Protein AF-A0A6S7JM23-F1 (afdb_monomer_lite)

Organism: Paramuricea clavata (NCBI:txid317549)

Foldseek 3Di:
DDDDDDDDYDDDDDQPQPAALFPRDDDPADKDWADPVLLVLLVVLLVLQVLQPPNPPRVSSSVSSVSQCVPCPDDHGRHIHGPVSSCVSSPPVVSVVSNVVSVVVVVVVVVVPDDDDDDDDDDDDDDDDDDDDDDAQDQCAASQPSDNDDPFDKDWDDDQVSQVVLVVLLVQPVSSCVRCPPPPGSNVVRHIHGPVSVVVSCVVSVVSVVVVVDDQVLVVVLLVVVVVCLVVQDKDWLVVSVVSSVVSCVVVVHDDDPVCVVDVVVVVVVCCVRCVQQWDFDWDDDDDPPDTIIMTGGVVCVPDDPVPVVPPPDDDDDPDDDDDDDPPDPVVVVVVVLVVVLVVQLVVQDFQFFLDLFPVQLVSRFRPSQLVVLCCVVPHPVVVVDPDDDDDPVVQVSSVVSSQVRQLVSCVSCVNPGHGSQQSLVLLQCCLQFVDLVVSCVVVVVSRHDHPLQSLLVLQQLLVVQCVQADLQLRFTAQQQDAFPFDKAKEKAWQWFQDPDPVSPPIQTWMWMKIKTWDDGGPRDRSPTGGHPDSFHDDRPSNQDFADQPQDPDDQDDDFPDDFDPVLQDCDPPHDLLLLLLVLLVVLVLLLPLPPDDDDAPLVSVLVVDDQDPLLQTAMDMRTTFMHRHHCLDLSNVVSVVVSQCVNCVVSVHQAYHYEYALSNQVSVSSSCRRPVSNVQHYQYHHFLLNLLLVLQLLLLLLCPPVCLLVVCCVVVLDPPVCSVCRNNSNPVVSVLVSLSVVLSVVSSVCVVVLLVQCCVVPVPLSVVLNVCSVVVVSVVSSVSSSDVSVVVSVVVVCVVCVVDVVSVSVVVSSVSSSLSSQCLQCQLQLALVSVSSSLSVSLVSCVVRVVVSCVPCVSVSSSSSVNDDPVVVVCSNSSVQWGGHGSRGSHTHGVVVVVVVVSVSLNDSSHVVSFDPDSRRSSSCSSSVSVSVVSNVSSVVD

Secondary structure (DSSP, 8-state):
----------------TTS-TTT-S--SSPEEE--HHHHHHHHHHHHHHHT-TT-GGGHHHHHHHHHHHHS-TTS----EEEHHHHHHHT-HHHHHHHHHHHHHHHHHHHTTSS---------------SS-PPPPP-TTS-TTT----SSS-EEE--SHHHHHHHHHHHTT-HHHHHHTTT-S-TTTTT-EEEHHHHHHHHHHHHHHHHHTTSS-HHHHHHHHHHHHHHHTT--EEHHHHHHHHHHHHHHTTPPPPHHHHH-HHHHHHHHHHHHTTTEEEE---SS-TT--PPEEEEGGGSSSSSSSTTT---S---S--PPPP-TT-HHHHHHHHHHHHHHHHHHHSPPP-SS--SHHHHHHTS-HHHHHHHHHHHH-GGGTS--S----THHHHHHHHHHHHHHHHHHHHTTT-S--HHHHHHHHHHHHHH--HHHHHHHHHTTSS--HHHHHHHHHHHHHHHGGG--TTT-----TTPPTTS-EEEEEEEEEE----TTS-S-EEEEEEEEEEESSPP----TTPPPPS-SSPPPPHHHH--------SS------SSPPPGGGT---SS--HHHHHHHHHHHHHHHHTTSSS----HHHHHHHHS---TTTTPPEEEEEPPPBSS-TTSHHHHHHHHHHHHHHHHHTT-S-EEEEE-HHHHHHHHHHHHH-HHHHTTEEEEE-HHHHHHHHHHHHHHHTTTSSHHHHHHHTTSS-HHHHHHHHTT--HHHHHHHHHHHHHHHHHHHHHHHHHHHHHH-HHHHHHHHHHHHTT-HHHHHHHHTSHHHHHHHHHHHHHHTTSHHHHHHHHHHHHHHHHHHHHHHHHHT-HHHHHHHHHHHHHHHHHTT-HHHHHHHHHHHHHHHT--HHHHHHHHTTTTSB--SS-SS--B-HHHHHHHHHHHHTSTTSSTTS-SSHHHHHHHHHHHHHHHHHHHHHTT-

Sequence (943 aa):
MSANSSNKRKRDGSVELKLCVICNSRCDDILHEGTERGLAKLKEATNARRNAPNDTCYNEAMDRICIAFDSSLAGDPELVWHRKCYSDFTHKGKIKRLTETVQSDNTSKRRRESSEGMPSGVSTSEACSTRRSTQPVNWDLCMFCQEPDGKQRLISVSTFNVSKNILELSKLDNKMRVRLAGVNDLIAAEGKYHQNCRNDYSYSTSKTKKESENTDIAFIFLCNELQYAAEKEQVLQLSDVWQRYQDIAAETETSVPQSFFSRRTSFKEKLVERLGSLFEFVQPLERNKLEREPLLIPRKYSHDVLADYYYSTISNDDMLTMPTYQHDDDAFRSLIHVALQIRGDFIATPGHEGLDVAEAAAIDCVPDRLYMFLNVVLGGQTLIDCDSETEGKGSAKRQTLILSLAQDIVYAVSEGKRWTPKHIGLASTLHQLTRSKHLVELFHRAGHILSYKQVLKIDTALAEHTLQSMNRDNGAVVPPNLSSDVFTHYTADNIDINDSTLDGKNTFHATQVAAWQRGPAPDAQLSQLKPSSNVTLKIPEAMEKLIPANINEGKTCPVFAECVEIEWYTVEKDESDIAQQARAIDMSYLVTRQNKETRPSWSAFNQSLSKRSAESAAITTVGYMPIIQAPAHEIDTLNTVVRRCMYISSQLGQEYTVLTVDQALYYKLMDLKWTIPEYKDKLIPRLGGLHISMNFLKVIGQHTKDCGLAEAWAEAGILGSSTIEHVMAGKAYNKGMRSHKLSFQALWRLLLPELLTFLRTIDANLADEIEKLSEADDIDKLTTTLKTARLQDVMDKFVEERSSNANFYFWWSYLEMVSILLMFTRAQRDGIWDLHLFSFRCMLPYFMRYDHTNYARWGPIYLAEMHQLPAKVLEEFKKGNLVVKRSAADFNQVSPDQAQEWLNATGKKGGGVVGITKTASALSRWALSYNLRSHVAAETALT

Structure (mmCIF, N/CA/C/O backbone):
data_AF-A0A6S7JM23-F1
#
_entry.id   AF-A0A6S7JM23-F1
#
loop_
_atom_site.group_PDB
_atom_site.id
_atom_site.type_symbol
_atom_site.label_atom_id
_atom_site.label_alt_id
_atom_site.label_comp_id
_atom_site.label_asym_id
_atom_site.label_entity_id
_atom_site.label_seq_id
_atom_site.pdbx_PDB_ins_code
_atom_site.Cartn_x
_atom_site.Cartn_y
_atom_site.Cartn_z
_atom_site.occupancy
_atom_site.B_iso_or_equiv
_atom_site.auth_seq_id
_atom_site.auth_comp_id
_atom_site.auth_asym_id
_atom_site.auth_atom_id
_atom_site.pdbx_PDB_model_num
ATOM 1 N N . MET A 1 1 ? 12.592 -79.075 60.159 1.00 28.61 1 MET A N 1
ATOM 2 C CA . MET A 1 1 ? 13.593 -79.566 59.192 1.00 28.61 1 MET A CA 1
ATOM 3 C C . MET A 1 1 ? 13.386 -78.837 57.875 1.00 28.61 1 MET A C 1
ATOM 5 O O . MET A 1 1 ? 12.283 -78.863 57.356 1.00 28.61 1 MET A O 1
ATOM 9 N N . SER A 1 2 ? 14.432 -78.117 57.460 1.00 25.08 2 SER A N 1
ATOM 10 C CA . SER A 1 2 ? 14.791 -77.664 56.104 1.00 25.08 2 SER A CA 1
ATOM 11 C C . SER A 1 2 ? 13.709 -77.221 55.097 1.00 25.08 2 SER A C 1
ATOM 13 O O . SER A 1 2 ? 13.134 -78.040 54.393 1.00 25.08 2 SER A O 1
ATOM 15 N N . ALA A 1 3 ? 13.644 -75.892 54.943 1.00 26.14 3 ALA A N 1
ATOM 16 C CA . ALA A 1 3 ? 14.153 -75.136 53.784 1.00 26.14 3 ALA A CA 1
ATOM 17 C C . ALA A 1 3 ? 13.297 -74.924 52.512 1.00 26.14 3 ALA A C 1
ATOM 19 O O . ALA A 1 3 ? 12.915 -75.867 51.830 1.00 26.14 3 ALA A O 1
ATOM 20 N N . ASN A 1 4 ? 13.290 -73.628 52.138 1.00 28.55 4 ASN A N 1
ATOM 21 C CA . ASN A 1 4 ? 13.416 -73.039 50.790 1.00 28.55 4 ASN A CA 1
ATOM 22 C C . ASN A 1 4 ? 12.176 -73.039 49.870 1.00 28.55 4 ASN A C 1
ATOM 24 O O . ASN A 1 4 ? 11.398 -73.975 49.875 1.00 28.55 4 ASN A O 1
ATOM 28 N N . SER A 1 5 ? 11.925 -72.054 48.994 1.00 28.31 5 SER A N 1
ATOM 29 C CA . SER A 1 5 ? 12.574 -70.775 48.642 1.00 28.31 5 SER A CA 1
ATOM 30 C C . SER A 1 5 ? 11.785 -70.098 47.494 1.00 28.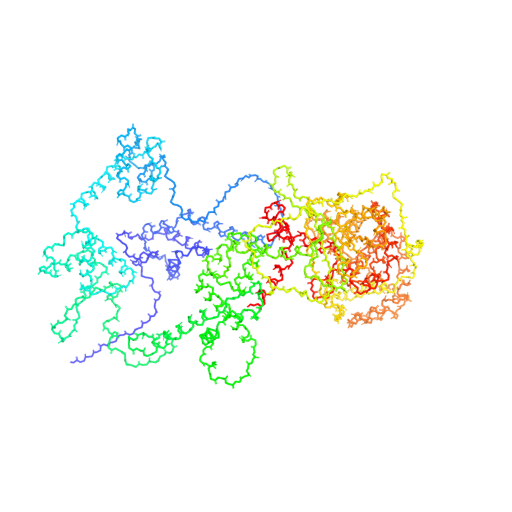31 5 SER A C 1
ATOM 32 O O . SER A 1 5 ? 11.282 -70.803 46.628 1.00 28.31 5 SER A O 1
ATOM 34 N N . SER A 1 6 ? 11.791 -68.756 47.452 1.00 26.55 6 SER A N 1
ATOM 35 C CA . SER A 1 6 ? 11.966 -67.851 46.282 1.00 26.55 6 SER A CA 1
ATOM 36 C C . SER A 1 6 ? 11.234 -68.073 44.936 1.00 26.55 6 SER A C 1
ATOM 38 O O . SER A 1 6 ? 11.446 -69.097 44.297 1.00 26.55 6 SER A O 1
ATOM 40 N N . ASN A 1 7 ? 10.658 -67.002 44.347 1.00 25.17 7 ASN A N 1
ATOM 41 C CA . ASN A 1 7 ? 11.259 -66.376 43.148 1.00 25.17 7 ASN A CA 1
ATOM 42 C C . ASN A 1 7 ? 10.703 -64.993 42.733 1.00 25.17 7 ASN A C 1
ATOM 44 O O . ASN A 1 7 ? 9.532 -64.673 42.886 1.00 25.17 7 ASN A O 1
ATOM 48 N N . LYS A 1 8 ? 11.628 -64.209 42.165 1.00 28.17 8 LYS A N 1
ATOM 49 C CA . LYS A 1 8 ? 11.527 -62.917 41.458 1.00 28.17 8 LYS A CA 1
ATOM 50 C C . LYS A 1 8 ? 11.014 -63.077 40.004 1.00 28.17 8 LYS A C 1
ATOM 52 O O . LYS A 1 8 ? 11.210 -64.146 39.437 1.00 28.17 8 LYS A O 1
ATOM 57 N N . ARG A 1 9 ? 10.646 -61.928 39.385 1.00 26.03 9 ARG A N 1
ATOM 58 C CA . ARG A 1 9 ? 11.018 -61.389 38.031 1.00 26.03 9 ARG A CA 1
ATOM 59 C C . ARG A 1 9 ? 9.927 -61.221 36.937 1.00 26.03 9 ARG A C 1
ATOM 61 O O . ARG A 1 9 ? 9.253 -62.174 36.592 1.00 26.03 9 ARG A O 1
ATOM 68 N N . LYS A 1 10 ? 10.048 -60.055 36.259 1.00 24.16 10 LYS A N 1
ATOM 69 C CA . LYS A 1 10 ? 10.029 -59.761 34.795 1.00 24.16 10 LYS A CA 1
ATOM 70 C C . LYS A 1 10 ? 8.767 -59.158 34.142 1.00 24.16 10 LYS A C 1
ATOM 72 O O . LYS A 1 10 ? 7.682 -59.708 34.208 1.00 24.16 10 LYS A O 1
ATOM 77 N N . ARG A 1 11 ? 9.008 -58.050 33.409 1.00 36.88 11 ARG A N 1
ATOM 78 C CA . ARG A 1 11 ? 8.268 -57.645 32.200 1.00 36.88 11 ARG A CA 1
ATOM 79 C C . ARG A 1 11 ? 8.259 -58.839 31.245 1.00 36.88 11 ARG A C 1
ATOM 81 O O . ARG A 1 11 ? 9.346 -59.272 30.859 1.00 36.88 11 ARG A O 1
ATOM 88 N N . ASP A 1 12 ? 7.080 -59.327 30.884 1.00 28.75 12 ASP A N 1
ATOM 89 C CA . ASP A 1 12 ? 6.923 -60.345 29.850 1.00 28.75 12 ASP A CA 1
ATOM 90 C C . ASP A 1 12 ? 5.755 -59.982 28.926 1.00 28.75 12 ASP A C 1
ATOM 92 O O . ASP A 1 12 ? 4.662 -59.639 29.379 1.00 28.75 12 ASP A O 1
ATOM 96 N N . GLY A 1 13 ? 6.036 -59.968 27.626 1.00 40.38 13 GLY A N 1
ATOM 97 C CA . GLY A 1 13 ? 5.111 -59.622 26.553 1.00 40.38 13 GLY A CA 1
ATOM 98 C C . GLY A 1 13 ? 4.394 -60.862 26.032 1.00 40.38 13 GLY A C 1
ATOM 99 O O . GLY A 1 13 ? 4.629 -61.266 24.897 1.00 40.38 13 GLY A O 1
ATOM 100 N N . SER A 1 14 ? 3.523 -61.460 26.850 1.00 34.50 14 SER A N 1
ATOM 101 C CA . SER A 1 14 ? 2.691 -62.604 26.457 1.00 34.50 14 SER A CA 1
ATOM 102 C C . SER A 1 14 ? 1.214 -62.209 26.365 1.00 34.50 14 SER A C 1
ATOM 104 O O . SER A 1 14 ? 0.593 -61.850 27.366 1.00 34.50 14 SER A O 1
ATOM 106 N N . VAL A 1 15 ? 0.623 -62.301 25.175 1.00 44.06 15 VAL A N 1
ATOM 107 C CA . VAL A 1 15 ? -0.828 -62.152 24.987 1.00 44.06 15 VAL A CA 1
ATOM 108 C C . VAL A 1 15 ? -1.526 -63.342 25.658 1.00 44.06 15 VAL A C 1
ATOM 110 O O . VAL A 1 15 ? -1.282 -64.486 25.281 1.00 44.06 15 VAL A O 1
ATOM 113 N N . GLU A 1 16 ? -2.390 -63.113 26.651 1.00 46.56 16 GLU A N 1
ATOM 114 C CA . GLU A 1 16 ? -3.249 -64.177 27.188 1.00 46.56 16 GLU A CA 1
ATOM 115 C C . GLU A 1 16 ? -4.303 -64.567 26.137 1.00 46.56 16 GLU A C 1
ATOM 117 O O . GLU A 1 16 ? -5.342 -63.923 25.998 1.00 46.56 16 GLU A O 1
ATOM 122 N N . LEU A 1 17 ? -4.058 -65.660 25.409 1.00 52.12 17 LEU A N 1
ATOM 123 C CA . LEU A 1 17 ? -4.894 -66.178 24.310 1.00 52.12 17 LEU A CA 1
ATOM 124 C C . LEU A 1 17 ? -6.321 -66.627 24.728 1.00 52.12 17 LEU A C 1
ATOM 126 O O . LEU A 1 17 ? -7.066 -67.161 23.915 1.00 52.12 17 LEU A O 1
ATOM 130 N N . LYS A 1 18 ? -6.736 -66.416 25.988 1.00 58.28 18 LYS A N 1
ATOM 131 C CA . LYS A 1 18 ? -8.058 -66.807 26.531 1.00 58.28 18 LYS A CA 1
ATOM 132 C C . LYS A 1 18 ? -9.017 -65.633 26.785 1.00 58.28 18 LYS A C 1
ATOM 134 O O . LYS A 1 18 ? -10.081 -65.840 27.372 1.00 58.28 18 LYS A O 1
ATOM 139 N N . LEU A 1 19 ? -8.654 -64.411 26.390 1.00 74.62 19 LEU A N 1
ATOM 140 C CA . LEU A 1 19 ? -9.481 -63.202 26.506 1.00 74.62 19 LEU A CA 1
ATOM 141 C C . LEU A 1 19 ? -9.789 -62.627 25.123 1.00 74.62 19 LEU A C 1
ATOM 143 O O . LEU A 1 19 ? -9.024 -62.820 24.182 1.00 74.62 19 LEU A O 1
ATOM 147 N N . CYS A 1 20 ? -10.900 -61.893 24.992 1.00 83.44 20 CYS A N 1
ATOM 148 C CA . CYS A 1 20 ? -11.226 -61.223 23.734 1.00 83.44 20 CYS A CA 1
ATOM 149 C C . CYS A 1 20 ? -10.085 -60.281 23.326 1.00 83.44 20 CYS A C 1
ATOM 151 O O . CYS A 1 20 ? -9.864 -59.271 23.995 1.00 83.44 20 CYS A O 1
ATOM 153 N N . VAL A 1 21 ? -9.419 -60.548 22.199 1.00 82.38 21 VAL A N 1
ATOM 154 C CA . VAL A 1 21 ? -8.231 -59.784 21.764 1.00 82.38 21 VAL A CA 1
ATOM 155 C C . VAL A 1 21 ? -8.511 -58.282 21.562 1.00 82.38 21 VAL A C 1
ATOM 157 O O . VAL A 1 21 ? -7.620 -57.441 21.686 1.00 82.38 21 VAL A O 1
ATOM 160 N N . ILE A 1 22 ? -9.775 -57.918 21.314 1.00 86.12 22 ILE A N 1
ATOM 161 C CA . ILE A 1 22 ? -10.203 -56.537 21.060 1.00 86.12 22 ILE A CA 1
ATOM 162 C C . ILE A 1 22 ? -10.456 -55.780 22.374 1.00 86.12 22 ILE A C 1
ATOM 164 O O . ILE A 1 22 ? -9.846 -54.738 22.601 1.00 86.12 22 ILE A O 1
ATOM 168 N N . CYS A 1 23 ? -11.329 -56.283 23.256 1.00 85.75 23 CYS A N 1
ATOM 169 C CA . CYS A 1 23 ? -11.722 -55.575 24.488 1.00 85.75 23 CYS A CA 1
ATOM 170 C C . CYS A 1 23 ? -10.968 -56.017 25.751 1.00 85.75 23 CYS A C 1
ATOM 172 O O . CYS A 1 23 ? -11.172 -55.424 26.803 1.00 85.75 23 CYS A O 1
ATOM 174 N N . ASN A 1 24 ? -10.120 -57.044 25.650 1.00 81.38 24 ASN A N 1
ATOM 175 C CA . ASN A 1 24 ? -9.303 -57.595 26.732 1.00 81.38 24 ASN A CA 1
ATOM 176 C C . ASN A 1 24 ? -10.093 -57.975 28.002 1.00 81.38 24 ASN A C 1
ATOM 178 O O . ASN A 1 24 ? -9.609 -57.814 29.117 1.00 81.38 24 ASN A O 1
ATOM 182 N N . SER A 1 25 ? -11.329 -58.460 27.839 1.00 76.25 25 SER A N 1
ATOM 183 C CA . SER A 1 25 ? -12.213 -58.852 28.944 1.00 76.25 25 SER A CA 1
ATOM 184 C C . SER A 1 25 ? -12.931 -60.175 28.666 1.00 76.25 25 SER A C 1
ATOM 186 O O . SER A 1 25 ? -13.127 -60.553 27.506 1.00 76.25 25 SER A O 1
ATOM 188 N N . ARG A 1 26 ? -13.339 -60.872 29.739 1.00 60.12 26 ARG A N 1
ATOM 189 C CA . ARG A 1 26 ? -14.367 -61.925 29.698 1.00 60.12 26 ARG A CA 1
ATOM 190 C C . ARG A 1 26 ? -15.714 -61.246 29.907 1.00 60.12 26 ARG A C 1
ATOM 192 O O . ARG A 1 26 ? -16.058 -60.922 31.037 1.00 60.12 26 ARG A O 1
ATOM 199 N N . CYS A 1 27 ? -16.422 -60.938 28.828 1.00 58.84 27 CYS A N 1
ATOM 200 C CA . CYS A 1 27 ? -17.834 -60.581 28.946 1.00 58.84 27 CYS A CA 1
ATOM 201 C C . CYS A 1 27 ? -18.655 -61.878 29.068 1.00 58.84 27 CYS A C 1
ATOM 203 O O . CYS A 1 27 ? -18.154 -62.943 28.713 1.00 58.84 27 CYS A O 1
ATOM 205 N N . ASP A 1 28 ? -19.904 -61.795 29.530 1.00 57.03 28 ASP A N 1
ATOM 206 C CA . ASP A 1 28 ? -20.831 -62.942 29.586 1.00 57.03 28 ASP A CA 1
ATOM 207 C C . ASP A 1 28 ? -21.201 -63.491 28.183 1.00 57.03 28 ASP A C 1
ATOM 209 O O . ASP A 1 28 ? -21.832 -64.540 28.061 1.00 57.03 28 ASP A O 1
ATOM 213 N N . ASP A 1 29 ? -20.794 -62.796 27.113 1.00 63.22 29 ASP A N 1
ATOM 214 C CA . ASP A 1 29 ? -20.950 -63.218 25.720 1.00 63.22 29 ASP A CA 1
ATOM 215 C C . ASP A 1 29 ? -19.924 -64.296 25.310 1.00 63.22 29 ASP A C 1
ATOM 217 O O . ASP A 1 29 ? -18.744 -64.245 25.655 1.00 63.22 29 ASP A O 1
ATOM 221 N N . ILE A 1 30 ? -20.356 -65.247 24.475 1.00 74.19 30 ILE A N 1
ATOM 222 C CA . ILE A 1 30 ? -19.520 -66.358 23.988 1.00 74.19 30 ILE A CA 1
ATOM 223 C C . ILE A 1 30 ? -18.308 -65.828 23.195 1.00 74.19 30 ILE A C 1
ATOM 225 O O . ILE A 1 30 ? -18.449 -65.078 22.221 1.00 74.19 30 ILE A O 1
ATOM 229 N N . LEU A 1 31 ? -17.107 -66.261 23.594 1.00 78.94 31 LEU A N 1
ATOM 230 C CA . LEU A 1 31 ? -15.869 -66.066 22.840 1.00 78.94 31 LEU A CA 1
ATOM 231 C C . LEU A 1 31 ? -15.830 -67.029 21.651 1.00 78.94 31 LEU A C 1
ATOM 233 O O . LEU A 1 31 ? -16.022 -68.233 21.804 1.00 78.94 31 LEU A O 1
ATOM 237 N N . HIS A 1 32 ? -15.570 -66.493 20.465 1.00 79.25 32 HIS A N 1
ATOM 238 C CA . HIS A 1 32 ? -15.411 -67.276 19.248 1.00 79.25 32 HIS A CA 1
ATOM 239 C C . HIS A 1 32 ? -13.935 -67.364 18.875 1.00 79.25 32 HIS A C 1
ATOM 241 O O . HIS A 1 32 ? -13.263 -66.333 18.804 1.00 79.25 32 HIS A O 1
ATOM 247 N N . GLU A 1 33 ? -13.462 -68.579 18.603 1.00 80.75 33 GLU A N 1
ATOM 248 C CA . GLU A 1 33 ? -12.144 -68.820 18.017 1.00 80.75 33 GLU A CA 1
ATOM 249 C C . GLU A 1 33 ? -12.074 -68.288 16.585 1.00 80.75 33 GLU A C 1
ATOM 251 O O . GLU A 1 33 ? -13.025 -68.369 15.793 1.00 80.75 33 GLU A O 1
ATOM 256 N N . GLY A 1 34 ? -10.929 -67.700 16.260 1.00 78.62 34 GLY A N 1
ATOM 257 C CA . GLY A 1 34 ? -10.696 -67.087 14.975 1.00 78.62 34 GLY A CA 1
ATOM 258 C C . GLY A 1 34 ? -10.544 -68.098 13.854 1.00 78.62 34 GLY A C 1
ATOM 259 O O . GLY A 1 34 ? -9.509 -68.725 13.704 1.00 78.62 34 GLY A O 1
ATOM 260 N N . THR A 1 35 ? -11.553 -68.187 12.987 1.00 82.56 35 THR A N 1
ATOM 261 C CA . THR A 1 35 ? -11.390 -68.847 11.679 1.00 82.56 35 THR A CA 1
ATOM 262 C C . THR A 1 35 ? -10.296 -68.151 10.857 1.00 82.56 35 THR A C 1
ATOM 264 O O . THR A 1 35 ? -10.158 -66.932 10.957 1.00 82.56 35 THR A O 1
ATOM 267 N N . GLU A 1 36 ? -9.614 -68.868 9.963 1.00 76.38 36 GLU A N 1
ATOM 268 C CA . GLU A 1 36 ? -8.588 -68.330 9.043 1.00 76.38 36 GLU A CA 1
ATOM 269 C C . GLU A 1 36 ? -9.072 -67.063 8.299 1.00 76.38 36 GLU A C 1
ATOM 271 O O . GLU A 1 36 ? -8.444 -66.002 8.310 1.00 76.38 36 GLU A O 1
ATOM 276 N N . ARG A 1 37 ? -10.302 -67.103 7.762 1.00 80.38 37 ARG A N 1
ATOM 277 C CA . ARG A 1 37 ? -10.950 -65.940 7.123 1.00 80.38 37 ARG A CA 1
ATOM 278 C C . ARG A 1 37 ? -11.231 -64.795 8.105 1.00 80.38 37 ARG A C 1
ATOM 280 O O . ARG A 1 37 ? -11.253 -63.625 7.716 1.00 80.38 37 ARG A O 1
ATOM 287 N N . GLY A 1 38 ? -11.515 -65.138 9.356 1.00 84.50 38 GLY A N 1
ATOM 288 C CA . GLY A 1 38 ? -11.741 -64.205 10.451 1.00 84.50 38 GLY A CA 1
ATOM 289 C C . GLY A 1 38 ? -10.470 -63.444 10.818 1.00 84.50 38 GLY A C 1
ATOM 290 O O . GLY A 1 38 ? -10.505 -62.214 10.880 1.00 84.50 38 GLY A O 1
ATOM 291 N N . LEU A 1 39 ? -9.363 -64.175 10.970 1.00 85.19 39 LEU A N 1
ATOM 292 C CA . LEU A 1 39 ? -8.027 -63.661 11.271 1.00 85.19 39 LEU A CA 1
ATOM 293 C C . LEU A 1 39 ? -7.497 -62.766 10.146 1.00 85.19 39 LEU A C 1
ATOM 295 O O . LEU A 1 39 ? -7.045 -61.655 10.422 1.00 85.19 39 LEU A O 1
ATOM 299 N N . ALA A 1 40 ? -7.663 -63.169 8.881 1.00 83.12 40 ALA A N 1
ATOM 300 C CA . ALA A 1 40 ? -7.274 -62.354 7.728 1.00 83.12 40 ALA A CA 1
ATOM 301 C C . ALA A 1 40 ? -7.977 -60.981 7.715 1.00 83.12 40 ALA A C 1
ATOM 303 O O . ALA A 1 40 ? -7.335 -59.941 7.569 1.00 83.12 40 ALA A O 1
ATOM 304 N N . LYS A 1 41 ? -9.296 -60.961 7.950 1.00 89.06 41 LYS A N 1
ATOM 305 C CA . LYS A 1 41 ? -10.077 -59.716 8.063 1.00 89.06 41 LYS A CA 1
ATOM 306 C C . LYS A 1 41 ? -9.701 -58.880 9.282 1.00 89.06 41 LYS A C 1
ATOM 308 O O . LYS A 1 41 ? -9.762 -57.655 9.216 1.00 89.06 41 LYS A O 1
ATOM 313 N N . LEU A 1 42 ? -9.361 -59.524 10.398 1.00 88.88 42 LEU A N 1
ATOM 314 C CA . LEU A 1 42 ? -8.918 -58.827 11.601 1.00 88.88 42 LEU A CA 1
ATOM 315 C C . LEU A 1 42 ? -7.592 -58.108 11.332 1.00 88.88 42 LEU A C 1
ATOM 317 O O . LEU A 1 42 ? -7.475 -56.926 11.638 1.00 88.88 42 LEU A O 1
ATOM 321 N N . LYS A 1 43 ? -6.646 -58.783 10.668 1.00 85.94 43 LYS A N 1
ATOM 322 C CA . LYS A 1 43 ? -5.356 -58.217 10.249 1.00 85.94 43 LYS A CA 1
ATOM 323 C C . LYS A 1 43 ? -5.527 -57.060 9.257 1.00 85.94 43 LYS A C 1
ATOM 325 O O . LYS A 1 43 ? -4.911 -56.010 9.430 1.00 85.94 43 LYS A O 1
ATOM 330 N N . GLU A 1 44 ? -6.408 -57.211 8.266 1.00 86.38 44 GLU A N 1
ATOM 331 C CA . GLU A 1 44 ? -6.745 -56.147 7.306 1.00 86.38 44 GLU A CA 1
ATOM 332 C C . GLU A 1 44 ? -7.334 -54.911 8.010 1.00 86.38 44 GLU A C 1
ATOM 334 O O . GLU A 1 44 ? -6.896 -53.784 7.771 1.00 86.38 44 GLU A O 1
ATOM 339 N N . ALA A 1 45 ? -8.280 -55.118 8.932 1.00 88.31 45 ALA A N 1
ATOM 340 C CA . ALA A 1 45 ? -8.893 -54.045 9.707 1.00 88.31 45 ALA A CA 1
ATOM 341 C C . ALA A 1 45 ? -7.888 -53.331 10.624 1.00 88.31 45 ALA A C 1
ATOM 343 O O . ALA A 1 45 ? -7.903 -52.102 10.689 1.00 88.31 45 ALA A O 1
ATOM 344 N N . THR A 1 46 ? -6.998 -54.072 11.291 1.00 88.12 46 THR A N 1
ATOM 345 C CA . THR A 1 46 ? -5.942 -53.504 12.144 1.00 88.12 46 THR A CA 1
ATOM 346 C C . THR A 1 46 ? -4.991 -52.625 11.333 1.00 88.12 46 THR A C 1
ATOM 348 O O . THR A 1 46 ? -4.722 -51.494 11.731 1.00 88.12 46 THR A O 1
ATOM 351 N N . ASN A 1 47 ? -4.553 -53.080 10.155 1.00 84.62 47 ASN A N 1
ATOM 352 C CA . ASN A 1 47 ? -3.688 -52.289 9.276 1.00 84.62 47 ASN A CA 1
ATOM 353 C C . ASN A 1 47 ? -4.380 -51.014 8.769 1.00 84.62 47 ASN A C 1
ATOM 355 O O . ASN A 1 47 ? -3.770 -49.945 8.741 1.00 84.62 47 ASN A O 1
ATOM 359 N N . ALA A 1 48 ? -5.658 -51.101 8.389 1.00 83.94 48 ALA A N 1
ATOM 360 C CA . ALA A 1 48 ? -6.415 -49.942 7.920 1.00 83.94 48 ALA A CA 1
ATOM 361 C C . ALA A 1 48 ? -6.628 -48.892 9.026 1.00 83.94 48 ALA A C 1
ATOM 363 O O . ALA A 1 48 ? -6.505 -47.696 8.765 1.00 83.94 48 ALA A O 1
ATOM 364 N N . ARG A 1 49 ? -6.910 -49.332 10.259 1.00 86.25 49 ARG A N 1
ATOM 365 C CA . ARG A 1 49 ? -7.110 -48.447 11.417 1.00 86.25 49 ARG A CA 1
ATOM 366 C C . ARG A 1 49 ? -5.805 -47.824 11.914 1.00 86.25 49 ARG A C 1
ATOM 368 O O . ARG A 1 49 ? -5.795 -46.637 12.211 1.00 86.25 49 ARG A O 1
ATOM 375 N N . ARG A 1 50 ? -4.686 -48.558 11.901 1.00 81.00 50 ARG A N 1
ATOM 376 C CA . ARG A 1 50 ? -3.367 -48.035 12.313 1.00 81.00 50 ARG A CA 1
ATOM 377 C C . ARG A 1 50 ? -2.858 -46.916 11.398 1.00 81.00 50 ARG A C 1
ATOM 379 O O . ARG A 1 50 ? -2.161 -46.015 11.850 1.00 81.00 50 ARG A O 1
ATOM 386 N N . ASN A 1 51 ? -3.245 -46.951 10.123 1.00 74.94 51 ASN A N 1
ATOM 387 C CA . ASN A 1 51 ? -2.931 -45.907 9.148 1.00 74.94 51 ASN A CA 1
ATOM 388 C C . ASN A 1 51 ? -3.859 -44.676 9.237 1.00 74.94 51 ASN A C 1
ATOM 390 O O . ASN A 1 51 ? -3.651 -43.714 8.496 1.00 74.94 51 ASN A O 1
ATOM 394 N N . ALA A 1 52 ? -4.871 -44.681 10.116 1.00 78.19 52 ALA A N 1
ATOM 395 C CA . ALA A 1 52 ? -5.806 -43.577 10.309 1.00 78.19 52 ALA A CA 1
ATOM 396 C C . ALA A 1 52 ? -5.505 -42.812 11.619 1.00 78.19 52 ALA A C 1
ATOM 398 O O . ALA A 1 52 ? -5.857 -43.288 12.696 1.00 78.19 52 ALA A O 1
ATOM 399 N N . PRO A 1 53 ? -4.921 -41.595 11.566 1.00 60.16 53 PRO A N 1
ATOM 400 C CA . PRO A 1 53 ? -4.495 -40.858 12.766 1.00 60.16 53 PRO A CA 1
ATOM 401 C C . PRO A 1 53 ? -5.652 -40.388 13.667 1.00 60.16 53 PRO A C 1
ATOM 403 O O . PRO A 1 53 ? -5.421 -39.995 14.806 1.00 60.16 53 PRO A O 1
ATOM 406 N N . ASN A 1 54 ? -6.895 -40.449 13.179 1.00 61.38 54 ASN A N 1
ATOM 407 C CA . ASN A 1 54 ? -8.088 -39.975 13.885 1.00 61.38 54 ASN A CA 1
ATOM 408 C C . ASN A 1 54 ? -8.866 -41.098 14.609 1.00 61.38 54 ASN A C 1
ATOM 410 O O . ASN A 1 54 ? -9.903 -40.812 15.207 1.00 61.38 54 ASN A O 1
ATOM 414 N N . ASP A 1 55 ? -8.412 -42.359 14.558 1.00 73.12 55 ASP A N 1
ATOM 415 C CA . ASP A 1 55 ? -9.082 -43.503 15.204 1.00 73.12 55 ASP A CA 1
ATOM 416 C C . ASP A 1 55 ? -8.371 -43.942 16.495 1.00 73.12 55 ASP A C 1
ATOM 418 O O . ASP A 1 55 ? -7.710 -44.975 16.549 1.00 73.12 55 ASP A O 1
ATOM 422 N N . THR A 1 56 ? -8.505 -43.151 17.564 1.00 71.88 56 THR A N 1
ATOM 423 C CA . THR A 1 56 ? -7.839 -43.418 18.854 1.00 71.88 56 THR A CA 1
ATOM 424 C C . THR A 1 56 ? -8.540 -44.471 19.716 1.00 71.88 56 THR A C 1
ATOM 426 O O . THR A 1 56 ? -7.963 -44.958 20.687 1.00 71.88 56 THR A O 1
ATOM 429 N N . CYS A 1 57 ? -9.777 -44.856 19.379 1.00 73.56 57 CYS A N 1
ATOM 430 C CA . CYS A 1 57 ? -10.618 -45.691 20.242 1.00 73.56 57 CYS A CA 1
ATOM 431 C C . CYS A 1 57 ? -10.228 -47.179 20.277 1.00 73.56 57 CYS A C 1
ATOM 433 O O . CYS A 1 57 ? -10.717 -47.916 21.131 1.00 73.56 57 CYS A O 1
ATOM 435 N N . TYR A 1 58 ? -9.329 -47.613 19.388 1.00 82.12 58 TYR A N 1
ATOM 436 C CA . TYR A 1 58 ? -8.884 -49.004 19.287 1.00 82.12 58 TYR A CA 1
ATOM 437 C C . TYR A 1 58 ? -7.361 -49.190 19.402 1.00 82.12 58 TYR A C 1
ATOM 439 O O . TYR A 1 58 ? -6.883 -50.289 19.134 1.00 82.12 58 TYR A O 1
ATOM 447 N N . ASN A 1 59 ? -6.595 -48.172 19.812 1.00 79.69 59 ASN A N 1
ATOM 448 C CA . ASN A 1 59 ? -5.121 -48.221 19.850 1.00 79.69 59 ASN A CA 1
ATOM 449 C C . ASN A 1 59 ? -4.570 -49.440 20.603 1.00 79.69 59 ASN A C 1
ATOM 451 O O . ASN A 1 59 ? -3.816 -50.226 20.037 1.00 79.69 59 ASN A O 1
ATOM 455 N N . GLU A 1 60 ? -5.036 -49.678 21.828 1.00 77.25 60 GLU A N 1
ATOM 456 C CA . GLU A 1 60 ? -4.580 -50.832 22.610 1.00 77.25 60 GLU A CA 1
ATOM 457 C C . GLU A 1 60 ? -4.981 -52.177 21.985 1.00 77.25 60 GLU A C 1
ATOM 459 O O . GLU A 1 60 ? -4.254 -53.162 22.089 1.00 77.25 60 GLU A O 1
ATOM 464 N N . ALA A 1 61 ? -6.145 -52.235 21.326 1.00 82.81 61 ALA A N 1
ATOM 465 C CA . ALA A 1 61 ? -6.586 -53.429 20.611 1.00 82.81 61 ALA A CA 1
ATOM 466 C C . ALA A 1 61 ? -5.698 -53.692 19.386 1.00 82.81 61 ALA A C 1
ATOM 468 O O . ALA A 1 61 ? -5.340 -54.837 19.126 1.00 82.81 61 ALA A O 1
ATOM 469 N N . MET A 1 62 ? -5.311 -52.640 18.657 1.00 86.19 62 MET A N 1
ATOM 470 C CA . MET A 1 62 ? -4.404 -52.732 17.514 1.00 86.19 62 MET A CA 1
ATOM 471 C C . MET A 1 62 ? -3.026 -53.243 17.936 1.00 86.19 62 MET A C 1
ATOM 473 O O . MET A 1 62 ? -2.504 -54.149 17.286 1.00 86.19 62 MET A O 1
ATOM 477 N N . ASP A 1 63 ? -2.480 -52.735 19.041 1.00 81.31 63 ASP A N 1
ATOM 478 C CA . ASP A 1 63 ? -1.184 -53.174 19.564 1.00 81.31 63 ASP A CA 1
ATOM 479 C C . ASP A 1 63 ? -1.224 -54.642 20.012 1.00 81.31 63 ASP A C 1
ATOM 481 O O . ASP A 1 63 ? -0.364 -55.425 19.608 1.00 81.31 63 ASP A O 1
ATOM 485 N N . ARG A 1 64 ? -2.269 -55.061 20.746 1.00 83.25 64 ARG A N 1
ATOM 486 C CA . ARG A 1 64 ? -2.466 -56.472 21.139 1.00 83.25 64 ARG A CA 1
ATOM 487 C C . ARG A 1 64 ? -2.559 -57.408 19.932 1.00 83.25 64 ARG A C 1
ATOM 489 O O . ARG A 1 64 ? -1.935 -58.467 19.929 1.00 83.25 64 ARG A O 1
ATOM 496 N N . ILE A 1 65 ? -3.317 -57.019 18.905 1.00 84.06 65 ILE A N 1
ATOM 497 C CA . ILE A 1 65 ? -3.487 -57.817 17.684 1.00 84.06 65 ILE A CA 1
ATOM 498 C C . ILE A 1 65 ? -2.171 -57.898 16.895 1.00 84.06 65 ILE A C 1
ATOM 500 O O . ILE A 1 65 ? -1.827 -58.976 16.420 1.00 84.06 65 ILE A O 1
ATOM 504 N N . CYS A 1 66 ? -1.414 -56.800 16.774 1.00 82.12 66 CYS A N 1
ATOM 505 C CA . CYS A 1 66 ? -0.112 -56.810 16.094 1.00 82.12 66 CYS A CA 1
ATOM 506 C C . CYS A 1 66 ? 0.884 -57.724 16.813 1.00 82.12 66 CYS A C 1
ATOM 508 O O . CYS A 1 66 ? 1.460 -58.601 16.179 1.00 82.12 66 CYS A O 1
ATOM 510 N N . ILE A 1 67 ? 1.003 -57.597 18.140 1.00 80.44 67 ILE A N 1
ATOM 511 C CA . ILE A 1 67 ? 1.883 -58.452 18.950 1.00 80.44 67 ILE A CA 1
ATOM 512 C C . ILE A 1 67 ? 1.525 -59.933 18.763 1.00 80.44 67 ILE A C 1
ATOM 514 O O . ILE A 1 67 ? 2.420 -60.765 18.624 1.00 80.44 67 ILE A O 1
ATOM 518 N N . ALA A 1 68 ? 0.234 -60.274 18.708 1.00 75.75 68 ALA A N 1
ATOM 519 C CA . ALA A 1 68 ? -0.209 -61.651 18.497 1.00 75.75 68 ALA A CA 1
ATOM 520 C C . ALA A 1 68 ? 0.121 -62.204 17.097 1.00 75.75 68 ALA A C 1
ATOM 522 O O . ALA A 1 68 ? 0.436 -63.383 16.976 1.00 75.75 68 ALA A O 1
ATOM 523 N N . PHE A 1 69 ? 0.078 -61.376 16.047 1.00 78.44 69 PHE A N 1
ATOM 524 C CA . PHE A 1 69 ? 0.478 -61.788 14.694 1.00 78.44 69 PHE A CA 1
ATOM 525 C C . PHE A 1 69 ? 2.000 -61.812 14.489 1.00 78.44 69 PHE A C 1
ATOM 527 O O . PHE A 1 69 ? 2.475 -62.569 13.646 1.00 78.44 69 PHE A O 1
ATOM 534 N N . ASP A 1 70 ? 2.759 -61.003 15.232 1.00 72.06 70 ASP A N 1
ATOM 535 C CA . ASP A 1 70 ? 4.223 -60.935 15.124 1.00 72.06 70 ASP A CA 1
ATOM 536 C C . ASP A 1 70 ? 4.923 -62.044 15.935 1.00 72.06 70 ASP A C 1
ATOM 538 O O . ASP A 1 70 ? 6.034 -62.457 15.606 1.00 72.06 70 ASP A O 1
ATOM 542 N N . SER A 1 71 ? 4.271 -62.559 16.983 1.00 64.06 71 SER A N 1
ATOM 543 C CA . SER A 1 71 ? 4.789 -63.640 17.841 1.00 64.06 71 SER A CA 1
ATOM 544 C C . SER A 1 71 ? 4.580 -65.054 17.272 1.00 64.06 71 SER A C 1
ATOM 546 O O . SER A 1 71 ? 5.156 -66.014 17.787 1.00 64.06 71 SER A O 1
ATOM 548 N N . SER A 1 72 ? 3.817 -65.208 16.185 1.00 59.34 72 SER A N 1
ATOM 549 C CA . SER A 1 72 ? 3.495 -66.505 15.585 1.00 59.34 72 SER A CA 1
ATOM 550 C C . SER A 1 72 ? 4.474 -66.889 14.459 1.00 59.34 72 SER A C 1
ATOM 552 O O . SER A 1 72 ? 4.202 -66.707 13.274 1.00 59.34 72 SER A O 1
ATOM 554 N N . LEU A 1 73 ? 5.636 -67.445 14.819 1.00 51.25 73 LEU A N 1
ATOM 555 C CA . LEU A 1 73 ? 6.700 -67.837 13.874 1.00 51.25 73 LEU A CA 1
ATOM 556 C C . LEU A 1 73 ? 6.438 -69.140 13.074 1.00 51.25 73 LEU A C 1
ATOM 558 O O . LEU A 1 73 ? 7.313 -69.553 12.316 1.00 51.25 73 LEU A O 1
ATOM 562 N N . ALA A 1 74 ? 5.273 -69.795 13.197 1.00 47.25 74 ALA A N 1
ATOM 563 C CA . ALA A 1 74 ? 4.995 -71.057 12.482 1.00 47.25 74 ALA A CA 1
ATOM 564 C C . ALA A 1 74 ? 3.499 -71.437 12.294 1.00 47.25 74 ALA A C 1
ATOM 566 O O . ALA A 1 74 ? 3.196 -72.614 12.111 1.00 47.25 74 ALA A O 1
ATOM 567 N N . GLY A 1 75 ? 2.554 -70.490 12.332 1.00 58.03 75 GLY A N 1
ATOM 568 C CA . GLY A 1 75 ? 1.115 -70.767 12.154 1.00 58.03 75 GLY A CA 1
ATOM 569 C C . GLY A 1 75 ? 0.234 -69.583 12.565 1.00 58.03 75 GLY A C 1
ATOM 570 O O . GLY A 1 75 ? 0.723 -68.685 13.239 1.00 58.03 75 GLY A O 1
ATOM 571 N N . ASP A 1 76 ? -1.033 -69.552 12.142 1.00 59.03 76 ASP A N 1
ATOM 572 C CA . ASP A 1 76 ? -1.976 -68.479 12.496 1.00 59.03 76 ASP A CA 1
ATOM 573 C C . ASP A 1 76 ? -2.245 -68.432 14.020 1.00 59.03 76 ASP A C 1
ATOM 575 O O . ASP A 1 76 ? -2.397 -69.485 14.642 1.00 59.03 76 ASP A O 1
ATOM 579 N N . PRO A 1 77 ? -2.321 -67.242 14.650 1.00 66.31 77 PRO A N 1
ATOM 580 C CA . PRO A 1 77 ? -2.496 -67.135 16.097 1.00 66.31 77 PRO A CA 1
ATOM 581 C C . PRO A 1 77 ? -3.911 -67.551 16.538 1.00 66.31 77 PRO A C 1
ATOM 583 O O . PRO A 1 77 ? -4.905 -67.084 15.975 1.00 66.31 77 PRO A O 1
ATOM 586 N N . GLU A 1 78 ? -4.007 -68.375 17.592 1.00 70.00 78 GLU A N 1
ATOM 587 C CA . GLU A 1 78 ? -5.268 -68.783 18.242 1.00 70.00 78 GLU A CA 1
ATOM 588 C C . GLU A 1 78 ? -5.911 -67.605 18.998 1.00 70.00 78 GLU A C 1
ATOM 590 O O . GLU A 1 78 ? -5.880 -67.506 20.224 1.00 70.00 78 GLU A O 1
ATOM 595 N N . LEU A 1 79 ? -6.468 -66.652 18.251 1.00 82.31 79 LEU A N 1
ATOM 596 C CA . LEU A 1 79 ? -7.153 -65.489 18.806 1.00 82.31 79 LEU A CA 1
ATOM 597 C C . LEU A 1 79 ? -8.633 -65.784 19.039 1.00 82.31 79 LEU A C 1
ATOM 599 O O . LEU A 1 79 ? -9.327 -66.289 18.156 1.00 82.31 79 LEU A O 1
ATOM 603 N N . VAL A 1 80 ? -9.136 -65.361 20.199 1.00 82.50 80 VAL A N 1
ATOM 604 C CA . VAL A 1 80 ? -10.565 -65.391 20.529 1.00 82.50 80 VAL A CA 1
ATOM 605 C C . VAL A 1 80 ? -11.143 -63.979 20.627 1.00 82.50 80 VAL A C 1
ATOM 607 O O . VAL A 1 80 ? -10.464 -63.029 21.025 1.00 82.50 80 VAL A O 1
ATOM 610 N N . TRP A 1 81 ? -12.416 -63.810 20.262 1.00 88.00 81 TRP A N 1
ATOM 611 C CA . TRP A 1 81 ? -13.119 -62.524 20.358 1.00 88.00 81 TRP A CA 1
ATOM 612 C C . TRP A 1 81 ? -14.627 -62.676 20.554 1.00 88.00 81 TRP A C 1
ATOM 614 O O . TRP A 1 81 ? -15.236 -63.658 20.135 1.00 88.00 81 TRP A O 1
ATOM 624 N N . HIS A 1 82 ? -15.275 -61.650 21.108 1.00 88.75 82 HIS A N 1
ATOM 625 C CA . HIS A 1 82 ? -16.735 -61.560 21.062 1.00 88.75 82 HIS A CA 1
ATOM 626 C C . HIS A 1 82 ? -17.196 -61.220 19.640 1.00 88.75 82 HIS A C 1
ATOM 628 O O . HIS A 1 82 ? -16.613 -60.359 18.968 1.00 88.75 82 HIS A O 1
ATOM 634 N N . ARG A 1 83 ? -18.300 -61.827 19.189 1.00 81.50 83 ARG A N 1
ATOM 635 C CA . ARG A 1 83 ? -18.870 -61.578 17.851 1.00 81.50 83 ARG A CA 1
ATOM 636 C C . ARG A 1 83 ? -19.168 -60.096 17.609 1.00 81.50 83 ARG A C 1
ATOM 638 O O . ARG A 1 83 ? -18.920 -59.590 16.516 1.00 81.50 83 ARG A O 1
ATOM 645 N N . LYS A 1 84 ? -19.661 -59.397 18.636 1.00 83.69 84 LYS A N 1
ATOM 646 C CA . LYS A 1 84 ? -19.954 -57.958 18.589 1.00 83.69 84 LYS A CA 1
ATOM 647 C C . LYS A 1 84 ? -18.679 -57.125 18.454 1.00 83.69 84 LYS A C 1
ATOM 649 O O . LYS A 1 84 ? -18.598 -56.303 17.548 1.00 83.69 84 LYS A O 1
ATOM 654 N N . CYS A 1 85 ? -17.661 -57.405 19.272 1.00 86.19 85 CYS A N 1
ATOM 655 C CA . CYS A 1 85 ? -16.362 -56.731 19.196 1.00 86.19 85 CYS A CA 1
ATOM 656 C C . CYS A 1 85 ? -15.724 -56.899 17.812 1.00 86.19 85 CYS A C 1
ATOM 658 O O . CYS A 1 85 ? -15.304 -55.916 17.209 1.00 86.19 85 CYS A O 1
ATOM 660 N N . TYR A 1 86 ? -15.719 -58.121 17.275 1.00 89.06 86 TYR A N 1
ATOM 661 C CA . TYR A 1 86 ? -15.190 -58.397 15.941 1.00 89.06 86 TYR A CA 1
ATOM 662 C C . TYR A 1 86 ? -15.982 -57.695 14.837 1.00 89.06 86 TYR A C 1
ATOM 664 O O . TYR A 1 86 ? -15.388 -57.097 13.940 1.00 89.06 86 TYR A O 1
ATOM 672 N N . SER A 1 87 ? -17.317 -57.730 14.902 1.00 86.81 87 SER A N 1
ATOM 673 C CA . SER A 1 87 ? -18.181 -57.077 13.913 1.00 86.81 87 SER A CA 1
ATOM 674 C C . SER A 1 87 ? -17.998 -55.561 13.900 1.00 86.81 87 SER A C 1
ATOM 676 O O . SER A 1 87 ? -17.972 -54.964 12.827 1.00 86.81 87 SER A O 1
ATOM 678 N N . ASP A 1 88 ? -17.861 -54.931 15.068 1.00 88.25 88 ASP A N 1
ATOM 679 C CA . ASP A 1 88 ? -17.629 -53.489 15.165 1.00 88.25 88 ASP A CA 1
ATOM 680 C C . ASP A 1 88 ? -16.221 -53.097 14.709 1.00 88.25 88 ASP A C 1
ATOM 682 O O . ASP A 1 88 ? -16.055 -52.125 13.963 1.00 88.25 88 ASP A O 1
ATOM 686 N N . PHE A 1 89 ? -15.212 -53.878 15.102 1.00 88.88 89 PHE A N 1
ATOM 687 C CA . PHE A 1 89 ? -13.822 -53.631 14.732 1.00 88.88 89 PHE A CA 1
ATOM 688 C C . PHE A 1 89 ? -13.590 -53.819 13.224 1.00 88.88 89 PHE A C 1
ATOM 690 O O . PHE A 1 89 ? -12.958 -52.973 12.595 1.00 88.88 89 PHE A O 1
ATOM 697 N N . THR A 1 90 ? -14.176 -54.852 12.609 1.00 89.00 90 THR A N 1
ATOM 698 C CA . THR A 1 90 ? -14.023 -55.171 11.172 1.00 89.00 90 THR A CA 1
ATOM 699 C C . THR A 1 90 ? -15.111 -54.562 10.271 1.00 89.00 90 THR A C 1
ATOM 701 O O . THR A 1 90 ? -15.225 -54.910 9.092 1.00 89.00 90 THR A O 1
ATOM 704 N N . HIS A 1 91 ? -15.933 -53.640 10.791 1.00 88.44 91 HIS A N 1
ATOM 705 C CA . HIS A 1 91 ? -17.068 -53.080 10.057 1.00 88.44 91 HIS A CA 1
ATOM 706 C C . HIS A 1 91 ? -16.631 -52.333 8.782 1.00 88.44 91 HIS A C 1
ATOM 708 O O . HIS A 1 91 ? -16.132 -51.204 8.841 1.00 88.44 91 HIS A O 1
ATOM 714 N N . LYS A 1 92 ? -16.908 -52.921 7.608 1.00 79.56 92 LYS A N 1
ATOM 715 C CA . LYS A 1 92 ? -16.481 -52.409 6.289 1.00 79.56 92 LYS A CA 1
ATOM 716 C C . LYS A 1 92 ? -16.821 -50.938 6.052 1.00 79.56 92 LYS A C 1
ATOM 718 O O . LYS A 1 92 ? -15.985 -50.199 5.553 1.00 79.56 92 LYS A O 1
ATOM 723 N N . GLY A 1 93 ? -18.019 -50.490 6.433 1.00 75.81 93 GLY A N 1
ATOM 724 C CA . GLY A 1 93 ? -18.428 -49.092 6.245 1.00 75.81 93 GLY A CA 1
ATOM 725 C C . GLY A 1 93 ? -17.692 -48.098 7.152 1.00 75.81 93 GLY A C 1
ATOM 726 O O . GLY A 1 93 ? -17.503 -46.952 6.763 1.00 75.81 93 GLY A O 1
ATOM 727 N N . LYS A 1 94 ? -17.249 -48.533 8.344 1.00 80.00 94 LYS A N 1
ATOM 728 C CA . LYS A 1 94 ? -16.485 -47.682 9.274 1.00 80.00 94 LYS A CA 1
ATOM 729 C C . LYS A 1 94 ? -15.038 -47.578 8.787 1.00 80.00 94 LYS A C 1
ATOM 731 O O . LYS A 1 94 ? -14.512 -46.478 8.688 1.00 80.00 94 LYS A O 1
ATOM 736 N N . ILE A 1 95 ? -14.454 -48.711 8.389 1.00 83.44 95 ILE A N 1
ATOM 737 C CA . ILE A 1 95 ? -13.100 -48.778 7.826 1.00 83.44 95 ILE A CA 1
ATOM 738 C C . ILE A 1 95 ? -13.013 -47.996 6.512 1.00 83.44 95 ILE A C 1
ATOM 740 O O . ILE A 1 95 ? -12.111 -47.183 6.375 1.00 83.44 95 ILE A O 1
ATOM 744 N N . LYS A 1 96 ? -13.978 -48.153 5.591 1.00 79.31 96 LYS A N 1
ATOM 745 C CA . LYS A 1 96 ? -14.000 -47.428 4.309 1.00 79.31 96 LYS A CA 1
ATOM 746 C C . LYS A 1 96 ? -13.970 -45.911 4.513 1.00 79.31 96 LYS A C 1
ATOM 748 O O . LYS A 1 96 ? -13.124 -45.256 3.919 1.00 79.31 96 LYS A O 1
ATOM 753 N N . ARG A 1 97 ? -14.804 -45.385 5.421 1.00 77.56 97 ARG A N 1
ATOM 754 C CA . ARG A 1 97 ? -14.800 -43.958 5.787 1.00 77.56 97 ARG A CA 1
ATOM 755 C C . ARG A 1 97 ? -13.459 -43.522 6.375 1.00 77.56 97 ARG A C 1
ATOM 757 O O . ARG A 1 97 ? -12.965 -42.472 6.001 1.00 77.56 97 ARG A O 1
ATOM 764 N N . LEU A 1 98 ? -12.849 -44.329 7.247 1.00 74.62 98 LEU A N 1
ATOM 765 C CA . LEU A 1 98 ? -11.527 -44.033 7.815 1.00 74.62 98 LEU A CA 1
ATOM 766 C C . LEU A 1 98 ? -10.439 -43.971 6.730 1.00 74.62 98 LEU A C 1
ATOM 768 O O . LEU A 1 98 ? -9.658 -43.024 6.704 1.00 74.62 98 LEU A O 1
ATOM 772 N N . THR A 1 99 ? -10.421 -44.925 5.795 1.00 68.50 99 THR A N 1
ATOM 773 C CA . THR A 1 99 ? -9.477 -44.924 4.665 1.00 68.50 99 THR A CA 1
ATOM 774 C C . THR A 1 99 ? -9.755 -43.821 3.644 1.00 68.50 99 THR A C 1
ATOM 776 O O . THR A 1 99 ? -8.804 -43.269 3.099 1.00 68.50 99 THR A O 1
ATOM 779 N N . GLU A 1 100 ? -11.017 -43.456 3.402 1.00 71.19 100 GLU A N 1
ATOM 780 C CA . GLU A 1 100 ? -11.396 -42.331 2.533 1.00 71.19 100 GLU A CA 1
ATOM 781 C C . GLU A 1 100 ? -10.938 -40.994 3.129 1.00 71.19 100 GLU A C 1
ATOM 783 O O . GLU A 1 100 ? -10.427 -40.154 2.393 1.00 71.19 100 GLU A O 1
ATOM 788 N N . THR A 1 101 ? -11.008 -40.822 4.455 1.00 58.12 101 THR A N 1
ATOM 789 C CA . THR A 1 101 ? -10.467 -39.636 5.137 1.00 58.12 101 THR A CA 1
ATOM 790 C C . THR A 1 101 ? -8.945 -39.554 4.984 1.00 58.12 101 THR A C 1
ATOM 792 O O . THR A 1 101 ? -8.429 -38.504 4.612 1.00 58.12 101 THR A O 1
ATOM 795 N N . VAL A 1 102 ? -8.218 -40.667 5.152 1.00 58.75 102 VAL A N 1
ATOM 796 C CA . VAL A 1 102 ? -6.751 -40.718 4.962 1.00 58.75 102 VAL A CA 1
ATOM 797 C C . VAL A 1 102 ? -6.352 -40.497 3.500 1.00 58.75 102 VAL A C 1
ATOM 799 O O . VAL A 1 102 ? -5.356 -39.830 3.224 1.00 58.75 102 VAL A O 1
ATOM 802 N N . GLN A 1 103 ? -7.126 -41.016 2.543 1.00 55.00 103 GLN A N 1
ATOM 803 C CA . GLN A 1 103 ? -6.917 -40.744 1.119 1.00 55.00 103 GLN A CA 1
ATOM 804 C C . GLN A 1 103 ? -7.216 -39.283 0.783 1.00 55.00 103 GLN A C 1
ATOM 806 O O . GLN A 1 103 ? -6.428 -38.689 0.054 1.00 55.00 103 GLN A O 1
ATOM 811 N N . SER A 1 104 ? -8.256 -38.683 1.375 1.00 53.19 104 SER A N 1
ATOM 812 C CA . SER A 1 104 ? -8.563 -37.257 1.230 1.00 53.19 104 SER A CA 1
ATOM 813 C C . SER A 1 104 ? -7.455 -36.365 1.809 1.00 53.19 104 SER A C 1
ATOM 815 O O . SER A 1 104 ? -7.058 -35.399 1.153 1.00 53.19 104 SER A O 1
ATOM 817 N N . ASP A 1 105 ? -6.858 -36.763 2.941 1.00 46.16 105 ASP A N 1
ATOM 818 C CA . ASP A 1 105 ? -5.747 -36.073 3.609 1.00 46.16 105 ASP A CA 1
ATOM 819 C C . ASP A 1 105 ? -4.398 -36.251 2.889 1.00 46.16 105 ASP A C 1
ATOM 821 O O . ASP A 1 105 ? -3.574 -35.335 2.834 1.00 46.16 105 ASP A O 1
ATOM 825 N N . ASN A 1 106 ? -4.171 -37.402 2.252 1.00 42.47 106 ASN A N 1
ATOM 826 C CA . ASN A 1 106 ? -2.998 -37.617 1.403 1.00 42.47 106 ASN A CA 1
ATOM 827 C C . ASN A 1 106 ? -3.145 -36.943 0.031 1.00 42.47 106 ASN A C 1
ATOM 829 O O . ASN A 1 106 ? -2.151 -36.445 -0.503 1.00 42.47 106 ASN A O 1
ATOM 833 N N . THR A 1 107 ? -4.359 -36.831 -0.524 1.00 38.81 107 THR A N 1
ATOM 834 C CA . THR A 1 107 ? -4.608 -35.992 -1.709 1.00 38.81 107 THR A CA 1
ATOM 835 C C . THR A 1 107 ? -4.531 -34.502 -1.399 1.00 38.81 107 THR A C 1
ATOM 837 O O . THR A 1 107 ? -4.111 -33.750 -2.271 1.00 38.81 107 THR A O 1
ATOM 840 N N . SER A 1 108 ? -4.846 -34.055 -0.180 1.00 38.56 108 SER A N 1
ATOM 841 C CA . SER A 1 108 ? -4.685 -32.652 0.231 1.00 38.56 108 SER A CA 1
ATOM 842 C C . SER A 1 108 ? -3.245 -32.308 0.648 1.00 38.56 108 SER A C 1
ATOM 844 O O . SER A 1 108 ? -2.842 -31.152 0.507 1.00 38.56 108 SER A O 1
ATOM 846 N N . LYS A 1 109 ? -2.420 -33.297 1.033 1.00 33.12 109 LYS A N 1
ATOM 847 C CA . LYS A 1 109 ? -0.954 -33.148 1.153 1.00 33.12 109 LYS A CA 1
ATOM 848 C C . LYS A 1 109 ? -0.218 -33.200 -0.191 1.00 33.12 109 LYS A C 1
ATOM 850 O O . LYS A 1 109 ? 0.681 -32.392 -0.387 1.00 33.12 109 LYS A O 1
ATOM 855 N N . ARG A 1 110 ? -0.622 -34.050 -1.148 1.00 29.30 110 ARG A N 1
ATOM 856 C CA . ARG A 1 110 ? -0.052 -34.053 -2.517 1.00 29.30 110 ARG A CA 1
ATOM 857 C C . ARG A 1 110 ? -0.557 -32.908 -3.410 1.00 29.30 110 ARG A C 1
ATOM 859 O O . ARG A 1 110 ? 0.136 -32.534 -4.344 1.00 29.30 110 ARG A O 1
ATOM 866 N N . ARG A 1 111 ? -1.701 -32.281 -3.101 1.00 28.70 111 ARG A N 1
ATOM 867 C CA . ARG A 1 111 ? -2.201 -31.062 -3.782 1.00 28.70 111 ARG A CA 1
ATOM 868 C C . ARG A 1 111 ? -1.638 -29.740 -3.244 1.00 28.70 111 ARG A C 1
ATOM 870 O O . ARG A 1 111 ? -2.046 -28.681 -3.709 1.00 28.70 111 ARG A O 1
ATOM 877 N N . ARG A 1 112 ? -0.694 -29.765 -2.295 1.00 29.80 112 ARG A N 1
ATOM 878 C CA . ARG A 1 112 ? 0.112 -28.575 -1.943 1.00 29.80 112 ARG A CA 1
ATOM 879 C C . ARG A 1 112 ? 1.361 -28.408 -2.816 1.00 29.80 112 ARG A C 1
ATOM 881 O O . ARG A 1 112 ? 2.008 -27.372 -2.735 1.00 29.80 112 ARG A O 1
ATOM 888 N N . GLU A 1 113 ? 1.618 -29.359 -3.710 1.00 29.81 113 GLU A N 1
ATOM 889 C CA . GLU A 1 113 ? 2.654 -29.305 -4.745 1.00 29.81 113 GLU A CA 1
ATOM 890 C C . GLU A 1 113 ? 2.031 -29.523 -6.132 1.00 29.81 113 GLU A C 1
ATOM 892 O O . GLU A 1 113 ? 2.331 -30.495 -6.813 1.00 29.81 113 GLU A O 1
ATOM 897 N N . SER A 1 114 ? 1.069 -28.691 -6.536 1.00 24.66 114 SER A N 1
ATOM 898 C CA . SER A 1 114 ? 0.746 -28.403 -7.951 1.00 24.66 114 SER A CA 1
ATOM 899 C C . SER A 1 114 ? -0.528 -27.564 -8.041 1.00 24.66 114 SER A C 1
ATOM 901 O O . SER A 1 114 ? -1.580 -27.900 -7.504 1.00 24.66 114 SER A O 1
ATOM 903 N N . SER A 1 115 ? -0.390 -26.424 -8.699 1.00 26.45 115 SER A N 1
ATOM 904 C CA . SER A 1 115 ? -1.391 -25.390 -8.932 1.00 26.45 115 SER A CA 1
ATOM 905 C C . SER A 1 115 ? -2.463 -25.769 -9.963 1.00 26.45 115 SER A C 1
ATOM 907 O O . SER A 1 115 ? -2.166 -26.467 -10.922 1.00 26.45 115 SER A O 1
ATOM 909 N N . GLU A 1 116 ? -3.640 -25.149 -9.793 1.00 25.00 116 GLU A N 1
ATOM 910 C CA . GLU A 1 116 ? -4.606 -24.694 -10.819 1.00 25.00 116 GLU A CA 1
ATOM 911 C C . GLU A 1 116 ? -5.315 -25.720 -11.741 1.00 25.00 116 GLU A C 1
ATOM 913 O O . GLU A 1 116 ? -4.702 -26.489 -12.468 1.00 25.00 116 GLU A O 1
ATOM 918 N N . GLY A 1 117 ? -6.658 -25.636 -11.779 1.00 24.16 117 GLY A N 1
ATOM 919 C CA . GLY A 1 117 ? -7.511 -26.270 -12.797 1.00 24.16 117 GLY A CA 1
ATOM 920 C C . GLY A 1 117 ? -8.984 -26.432 -12.380 1.00 24.16 117 GLY A C 1
ATOM 921 O O . GLY A 1 117 ? -9.358 -27.449 -11.807 1.00 24.16 117 GLY A O 1
ATOM 922 N N . MET A 1 118 ? -9.813 -25.420 -12.656 1.00 25.47 118 MET A N 1
ATOM 923 C CA . MET A 1 118 ? -11.299 -25.420 -12.616 1.00 25.47 118 MET A CA 1
ATOM 924 C C . MET A 1 118 ? -11.883 -26.292 -13.767 1.00 25.47 118 MET A C 1
ATOM 926 O O . MET A 1 118 ? -11.153 -26.473 -14.743 1.00 25.47 118 MET A O 1
ATOM 930 N N . PRO A 1 119 ? -13.133 -26.839 -13.721 1.00 24.95 119 PRO A N 1
ATOM 931 C CA . PRO A 1 119 ? -14.359 -26.020 -13.743 1.00 24.95 119 PRO A CA 1
ATOM 932 C C . PRO A 1 119 ? -15.589 -26.511 -12.934 1.00 24.95 119 PRO A C 1
ATOM 934 O O . PRO A 1 119 ? -15.886 -27.694 -12.825 1.00 24.95 119 PRO A O 1
ATOM 937 N N . SER A 1 120 ? -16.316 -25.513 -12.419 1.00 25.77 120 SER A N 1
ATOM 938 C CA . SER A 1 120 ? -17.779 -25.314 -12.383 1.00 25.77 120 SER A CA 1
ATOM 939 C C . SER A 1 120 ? -18.744 -26.502 -12.201 1.00 25.77 120 SER A C 1
ATOM 941 O O . SER A 1 120 ? -18.905 -27.332 -13.090 1.00 25.77 120 SER A O 1
ATOM 943 N N . GLY A 1 121 ? -19.552 -26.447 -11.131 1.00 22.28 121 GLY A N 1
ATOM 944 C CA . GLY A 1 121 ? -20.786 -27.231 -10.979 1.00 22.28 121 GLY A CA 1
ATOM 945 C C . GLY A 1 121 ? -21.538 -26.943 -9.671 1.00 22.28 121 GLY A C 1
ATOM 946 O O . GLY A 1 121 ? -21.134 -27.388 -8.607 1.00 22.28 121 GLY A O 1
ATOM 947 N N . VAL A 1 122 ? -22.612 -26.163 -9.785 1.00 24.28 122 VAL A N 1
ATOM 948 C CA . VAL A 1 122 ? -23.649 -25.763 -8.810 1.00 24.28 122 VAL A CA 1
ATOM 949 C C . VAL A 1 122 ? -24.031 -26.833 -7.762 1.00 24.28 122 VAL A C 1
ATOM 951 O O . VAL A 1 122 ? -24.368 -27.940 -8.154 1.00 24.28 122 VAL A O 1
ATOM 954 N N . SER A 1 123 ? -24.098 -26.470 -6.466 1.00 23.30 123 SER A N 1
ATOM 955 C CA . SER A 1 123 ? -25.337 -26.472 -5.642 1.00 23.30 123 SER A CA 1
ATOM 956 C C . SER A 1 123 ? -25.092 -26.550 -4.121 1.00 23.30 123 SER A C 1
ATOM 958 O O . SER A 1 123 ? -24.447 -27.469 -3.628 1.00 23.30 123 SER A O 1
ATOM 960 N N . THR A 1 124 ? -25.736 -25.609 -3.419 1.00 23.83 124 THR A N 1
ATOM 961 C CA . THR A 1 124 ? -26.347 -25.702 -2.074 1.00 23.83 124 THR A CA 1
ATOM 962 C C . THR A 1 124 ? -25.469 -25.966 -0.845 1.00 23.83 124 THR A C 1
ATOM 964 O O . THR A 1 124 ? -25.075 -27.083 -0.536 1.00 23.83 124 THR A O 1
ATOM 967 N N . SER A 1 125 ? -25.271 -24.868 -0.107 1.00 27.47 125 SER A N 1
ATOM 968 C CA . SER A 1 125 ? -25.402 -24.730 1.351 1.00 27.47 125 SER A CA 1
ATOM 969 C C . SER A 1 125 ? -25.633 -26.003 2.167 1.00 27.47 125 SER A C 1
ATOM 971 O O . SER A 1 125 ? -26.698 -26.599 2.056 1.00 27.47 125 SER A O 1
ATOM 973 N N . GLU A 1 126 ? -24.757 -26.261 3.140 1.00 27.14 126 GLU A N 1
ATOM 974 C CA . GLU A 1 126 ? -25.217 -26.645 4.475 1.00 27.14 126 GLU A CA 1
ATOM 975 C C . GLU A 1 126 ? -24.162 -26.343 5.544 1.00 27.14 126 GLU A C 1
ATOM 977 O O . GLU A 1 126 ? -22.999 -26.737 5.476 1.00 27.14 126 GLU A O 1
ATOM 982 N N . ALA A 1 127 ? -24.601 -25.561 6.525 1.00 27.34 127 ALA A N 1
ATOM 983 C CA . ALA A 1 127 ? -23.888 -25.256 7.745 1.00 27.34 127 ALA A CA 1
ATOM 984 C C . ALA A 1 127 ? -23.862 -26.485 8.667 1.00 27.34 127 ALA A C 1
ATOM 986 O O . ALA A 1 127 ? -24.857 -27.194 8.783 1.00 27.34 127 ALA A O 1
ATOM 987 N N . CYS A 1 128 ? -22.774 -26.681 9.412 1.00 24.53 128 CYS A N 1
ATOM 988 C CA . CYS A 1 128 ? -22.777 -27.540 10.598 1.00 24.53 128 CYS A CA 1
ATOM 989 C C . CYS A 1 128 ? -21.911 -26.853 11.665 1.00 24.53 128 CYS A C 1
ATOM 991 O O . CYS A 1 128 ? -20.705 -26.703 11.497 1.00 24.53 128 CYS A O 1
ATOM 993 N N . SER A 1 129 ? -22.516 -26.111 12.594 1.00 26.27 129 SER A N 1
ATOM 994 C CA . SER A 1 129 ? -23.246 -26.569 13.787 1.00 26.27 129 SER A CA 1
ATOM 995 C C . SER A 1 129 ? -22.300 -27.048 14.888 1.00 26.27 129 SER A C 1
ATOM 997 O O . SER A 1 129 ? -21.711 -28.124 14.837 1.00 26.27 129 SER A O 1
ATOM 999 N N . THR A 1 130 ? -22.181 -26.206 15.914 1.00 29.22 130 THR A N 1
ATOM 1000 C CA . THR A 1 130 ? -21.707 -26.586 17.242 1.00 29.22 130 THR A CA 1
ATOM 1001 C C . THR A 1 130 ? -22.917 -26.826 18.153 1.00 29.22 130 THR A C 1
ATOM 1003 O O . THR A 1 130 ? -23.892 -26.080 18.101 1.00 29.22 130 THR A O 1
ATOM 1006 N N . ARG A 1 131 ? -22.764 -27.810 19.055 1.00 32.81 131 ARG A N 1
ATOM 1007 C CA . ARG A 1 131 ? -23.607 -28.208 20.211 1.00 32.81 131 ARG A CA 1
ATOM 1008 C C . ARG A 1 131 ? -24.641 -29.317 19.969 1.00 32.81 131 ARG A C 1
ATOM 1010 O O . ARG A 1 131 ? -25.474 -29.262 19.076 1.00 32.81 131 ARG A O 1
ATOM 1017 N N . ARG A 1 132 ? -24.577 -30.325 20.854 1.00 38.12 132 ARG A N 1
ATOM 1018 C CA . ARG A 1 132 ? -25.532 -31.434 21.006 1.00 38.12 132 ARG A CA 1
ATOM 1019 C C . ARG A 1 132 ? -26.957 -30.881 21.126 1.00 38.12 132 ARG A C 1
ATOM 1021 O O . ARG A 1 132 ? -27.326 -30.372 22.179 1.00 38.12 132 ARG A O 1
ATOM 1028 N N . SER A 1 133 ? -27.737 -31.016 20.061 1.00 33.88 133 SER A N 1
ATOM 1029 C CA . SER A 1 133 ? -29.193 -30.896 20.082 1.00 33.88 133 SER A CA 1
ATOM 1030 C C . SER A 1 133 ? -29.772 -32.309 20.078 1.00 33.88 133 SER A C 1
ATOM 1032 O O . SER A 1 133 ? -29.384 -33.135 19.248 1.00 33.88 133 SER A O 1
ATOM 1034 N N . THR A 1 134 ? -30.658 -32.624 21.023 1.00 43.88 134 THR A N 1
ATOM 1035 C CA . THR A 1 134 ? -31.539 -33.793 20.905 1.00 43.88 134 THR A CA 1
ATOM 1036 C C . THR A 1 134 ? -32.329 -33.654 19.611 1.00 43.88 134 THR A C 1
ATOM 1038 O O . THR A 1 134 ? -32.962 -32.622 19.400 1.00 43.88 134 THR A O 1
ATOM 1041 N N . GLN A 1 135 ? -32.259 -34.661 18.738 1.00 51.47 135 GLN A N 1
ATOM 1042 C CA . GLN A 1 135 ? -32.935 -34.604 17.445 1.00 51.47 135 GLN A CA 1
ATOM 1043 C C . GLN A 1 135 ? -34.443 -34.344 17.626 1.00 51.47 135 GLN A C 1
ATOM 1045 O O . GLN A 1 135 ? -35.036 -34.897 18.560 1.00 51.47 135 GLN A O 1
ATOM 1050 N N . PRO A 1 136 ? -35.056 -33.506 16.768 1.00 63.19 136 PRO A N 1
ATOM 1051 C CA . PRO A 1 136 ? -36.497 -33.282 16.784 1.00 63.19 136 PRO A CA 1
ATOM 1052 C C . PRO A 1 136 ? -37.241 -34.612 16.617 1.00 63.19 136 PRO A C 1
ATOM 1054 O O . PRO A 1 136 ? -36.774 -35.501 15.902 1.00 63.19 136 PRO A O 1
ATOM 1057 N N . VAL A 1 137 ? -38.377 -34.758 17.306 1.00 75.12 137 VAL A N 1
ATOM 1058 C CA . VAL A 1 137 ? -39.202 -35.972 17.237 1.00 75.12 137 VAL A CA 1
ATOM 1059 C C . VAL A 1 137 ? -39.650 -36.174 15.796 1.00 75.12 137 VAL A C 1
ATOM 1061 O O . VAL A 1 137 ? -40.331 -35.321 15.231 1.00 75.12 137 VAL A O 1
ATOM 1064 N N . ASN A 1 138 ? -39.269 -37.303 15.205 1.00 83.62 138 ASN A N 1
ATOM 1065 C CA . ASN A 1 138 ? -39.785 -37.703 13.909 1.00 83.62 138 ASN A CA 1
ATOM 1066 C C . ASN A 1 138 ? -41.182 -38.307 14.111 1.00 83.62 138 ASN A C 1
ATOM 1068 O O . ASN A 1 138 ? -41.314 -39.376 14.718 1.00 83.62 138 ASN A O 1
ATOM 1072 N N . TRP A 1 139 ? -42.206 -37.605 13.624 1.00 85.62 139 TRP A N 1
ATOM 1073 C CA . TRP A 1 139 ? -43.618 -37.979 13.750 1.00 85.62 139 TRP A CA 1
ATOM 1074 C C . TRP A 1 139 ? -44.034 -39.131 12.825 1.00 85.62 139 TRP A C 1
ATOM 1076 O O . TRP A 1 139 ? -45.079 -39.747 13.036 1.00 85.62 139 TRP A O 1
ATOM 1086 N N . ASP A 1 140 ? -43.185 -39.502 11.861 1.00 82.75 140 ASP A N 1
ATOM 1087 C CA . ASP A 1 140 ? -43.372 -40.708 11.048 1.00 82.75 140 ASP A CA 1
ATOM 1088 C C . ASP A 1 140 ? -42.933 -41.992 11.754 1.00 82.75 140 ASP A C 1
ATOM 1090 O O . ASP A 1 140 ? -43.260 -43.090 11.303 1.00 82.75 140 ASP A O 1
ATOM 1094 N N . LEU A 1 141 ? -42.246 -41.864 12.890 1.00 86.62 141 LEU A N 1
ATOM 1095 C CA . LEU A 1 141 ? -41.800 -42.969 13.730 1.00 86.62 141 LEU A CA 1
ATOM 1096 C C . LEU A 1 141 ? -42.577 -42.987 15.051 1.00 86.62 141 LEU A C 1
ATOM 1098 O O . LEU A 1 141 ? -43.213 -42.012 15.449 1.00 86.62 141 LEU A O 1
ATOM 1102 N N . CYS A 1 142 ? -42.509 -44.102 15.779 1.00 88.31 142 CYS A N 1
ATOM 1103 C CA . CYS A 1 142 ? -43.144 -44.187 17.092 1.00 88.31 142 CYS A CA 1
ATOM 1104 C C . CYS A 1 142 ? -42.559 -43.121 18.043 1.00 88.31 142 CYS A C 1
ATOM 1106 O O . CYS A 1 142 ? -41.347 -43.076 18.270 1.00 88.31 142 CYS A O 1
ATOM 1108 N N . MET A 1 143 ? -43.405 -42.287 18.655 1.00 87.31 143 MET A N 1
ATOM 1109 C CA . MET A 1 143 ? -42.967 -41.182 19.530 1.00 87.31 143 MET A CA 1
ATOM 1110 C C . MET A 1 143 ? -42.141 -41.645 20.753 1.00 87.31 143 MET A C 1
ATOM 1112 O O . MET A 1 143 ? -41.255 -40.932 21.238 1.00 87.31 143 MET A O 1
ATOM 1116 N N . PHE A 1 144 ? -42.359 -42.882 21.215 1.00 87.12 144 PHE A N 1
ATOM 1117 C CA . PHE A 1 144 ? -41.669 -43.461 22.372 1.00 87.12 144 PHE A CA 1
ATOM 1118 C C . PHE A 1 144 ? -40.278 -44.023 22.022 1.00 87.12 144 PHE A C 1
ATOM 1120 O O . PHE A 1 144 ? -39.281 -43.653 22.655 1.00 87.12 144 PHE A O 1
ATOM 1127 N N . CYS A 1 145 ? -40.171 -44.881 20.999 1.00 85.62 145 CYS A N 1
ATOM 1128 C CA . CYS A 1 145 ? -38.903 -45.536 20.638 1.00 85.62 145 CYS A CA 1
ATOM 1129 C C . CYS A 1 145 ? -38.119 -44.833 19.518 1.00 85.62 145 CYS A C 1
ATOM 1131 O O . CYS A 1 145 ? -36.901 -44.944 19.511 1.00 85.62 145 CYS A O 1
ATOM 1133 N N . GLN A 1 146 ? -38.775 -44.032 18.669 1.00 86.69 146 GLN A N 1
ATOM 1134 C CA . GLN A 1 146 ? -38.197 -43.397 17.471 1.00 86.69 146 GLN A CA 1
ATOM 1135 C C . GLN A 1 146 ? -37.619 -44.406 16.463 1.00 86.69 146 GLN A C 1
ATOM 1137 O O . GLN A 1 146 ? -36.633 -44.123 15.791 1.00 86.69 146 GLN A O 1
ATOM 1142 N N . GLU A 1 147 ? -38.254 -45.576 16.341 1.00 81.12 147 GLU A N 1
ATOM 1143 C CA . GLU A 1 147 ? -37.877 -46.637 15.400 1.00 81.12 147 GLU A CA 1
ATOM 1144 C C . GLU A 1 147 ? -39.066 -47.031 14.495 1.00 81.12 147 GLU A C 1
ATOM 1146 O O . GLU A 1 147 ? -40.208 -46.984 14.969 1.00 81.12 147 GLU A O 1
ATOM 1151 N N . PRO A 1 148 ? -38.816 -47.390 13.214 1.00 70.62 148 PRO A N 1
ATOM 1152 C CA . PRO A 1 148 ? -39.862 -47.636 12.217 1.00 70.62 148 PRO A CA 1
ATOM 1153 C C . PRO A 1 148 ? -40.566 -48.994 12.314 1.00 70.62 148 PRO A C 1
ATOM 1155 O O . PRO A 1 148 ? -41.755 -49.018 12.031 1.00 70.62 148 PRO A O 1
ATOM 1158 N N . ASP A 1 149 ? -39.902 -50.098 12.687 1.00 64.56 149 ASP A N 1
ATOM 1159 C CA . ASP A 1 149 ? -40.580 -51.361 13.041 1.00 64.56 149 ASP A CA 1
ATOM 1160 C C . ASP A 1 149 ? -39.595 -52.452 13.496 1.00 64.56 149 ASP A C 1
ATOM 1162 O O . ASP A 1 149 ? -38.410 -52.447 13.158 1.00 64.56 149 ASP A O 1
ATOM 1166 N N . GLY A 1 150 ? -40.161 -53.476 14.130 1.00 53.31 150 GLY A N 1
ATOM 1167 C CA . GLY A 1 150 ? -39.713 -54.847 13.917 1.00 53.31 150 GLY A CA 1
ATOM 1168 C C . GLY A 1 150 ? -40.827 -55.902 13.952 1.00 53.31 150 GLY A C 1
ATOM 1169 O O . GLY A 1 150 ? -40.602 -56.989 13.424 1.00 53.31 150 GLY A O 1
ATOM 1170 N N . LYS A 1 151 ? -41.997 -55.647 14.573 1.00 58.12 151 LYS A N 1
ATOM 1171 C CA . LYS A 1 151 ? -43.065 -56.656 14.798 1.00 58.12 151 LYS A CA 1
ATOM 1172 C C . LYS A 1 151 ? -44.488 -56.089 15.023 1.00 58.12 151 LYS A C 1
ATOM 1174 O O . LYS A 1 151 ? -45.395 -56.891 15.250 1.00 58.12 151 LYS A O 1
ATOM 1179 N N . GLN A 1 152 ? -44.730 -54.769 15.023 1.00 64.44 152 GLN A N 1
ATOM 1180 C CA . GLN A 1 152 ? -46.043 -54.190 15.381 1.00 64.44 152 GLN A CA 1
ATOM 1181 C C . GLN A 1 152 ? -46.418 -52.958 14.549 1.00 64.44 152 GLN A C 1
ATOM 1183 O O . GLN A 1 152 ? -45.632 -52.036 14.392 1.00 64.44 152 GLN A O 1
ATOM 1188 N N . ARG A 1 153 ? -47.686 -52.884 14.119 1.00 79.06 153 ARG A N 1
ATOM 1189 C CA . ARG A 1 153 ? -48.238 -51.745 13.363 1.00 79.06 153 ARG A CA 1
ATOM 1190 C C . ARG A 1 153 ? -48.193 -50.439 14.177 1.00 79.06 153 ARG A C 1
ATOM 1192 O O . ARG A 1 153 ? -48.669 -50.413 15.313 1.00 79.06 153 ARG A O 1
ATOM 1199 N N . LEU A 1 154 ? -47.715 -49.346 13.569 1.00 85.69 154 LEU A N 1
ATOM 1200 C CA . LEU A 1 154 ? -47.871 -47.988 14.112 1.00 85.69 154 LEU A CA 1
ATOM 1201 C C . LEU A 1 154 ? -49.345 -47.552 14.104 1.00 85.69 154 LEU A C 1
ATOM 1203 O O . LEU A 1 154 ? -50.041 -47.660 13.093 1.00 85.69 154 LEU A O 1
ATOM 1207 N N . ILE A 1 155 ? -49.800 -47.019 15.236 1.00 87.19 155 ILE A N 1
ATOM 1208 C CA . ILE A 1 155 ? -51.154 -46.508 15.460 1.00 87.19 155 ILE A CA 1
ATOM 1209 C C . ILE A 1 155 ? -51.080 -44.988 15.616 1.00 87.19 155 ILE A C 1
ATOM 1211 O O . ILE A 1 155 ? -50.319 -44.491 16.446 1.00 87.19 155 ILE A O 1
ATOM 1215 N N . SER A 1 156 ? -51.883 -44.251 14.847 1.00 87.94 156 SER A N 1
ATOM 1216 C CA . SER A 1 156 ? -52.011 -42.795 14.985 1.00 87.94 156 SER A CA 1
ATOM 1217 C C . SER A 1 156 ? -52.885 -42.421 16.184 1.00 87.94 156 SER A C 1
ATOM 1219 O O . SER A 1 156 ? -53.898 -43.071 16.459 1.00 87.94 156 SER A O 1
ATOM 1221 N N . VAL A 1 157 ? -52.534 -41.344 16.883 1.00 87.44 157 VAL A N 1
ATOM 1222 C CA . VAL A 1 157 ? -53.374 -40.748 17.926 1.00 87.44 157 VAL A CA 1
ATOM 1223 C C . VAL A 1 157 ? -54.606 -40.130 17.263 1.00 87.44 157 VAL A C 1
ATOM 1225 O O . VAL A 1 157 ? -54.517 -39.111 16.593 1.00 87.44 157 VAL A O 1
ATOM 1228 N N . SER A 1 158 ? -55.765 -40.765 17.439 1.00 80.00 158 SER A N 1
ATOM 1229 C CA . SER A 1 158 ? -57.010 -40.403 16.744 1.00 80.00 158 SER A CA 1
ATOM 1230 C C . SER A 1 158 ? -58.099 -39.812 17.646 1.00 80.00 158 SER A C 1
ATOM 1232 O O . SER A 1 158 ? -59.170 -39.462 17.159 1.00 80.00 158 SER A O 1
ATOM 1234 N N . THR A 1 159 ? -57.865 -39.698 18.961 1.00 83.81 159 THR A N 1
ATOM 1235 C CA . THR A 1 159 ? -58.852 -39.149 19.911 1.00 83.81 159 THR A CA 1
ATOM 1236 C C . THR A 1 159 ? -58.215 -38.195 20.917 1.00 83.81 159 THR A C 1
ATOM 1238 O O . THR A 1 159 ? -57.108 -38.436 21.412 1.00 83.81 159 THR A O 1
ATOM 1241 N N . PHE A 1 160 ? -58.943 -37.130 21.276 1.00 79.38 160 PHE A N 1
ATOM 1242 C CA . PHE A 1 160 ? -58.472 -36.120 22.234 1.00 79.38 160 PHE A CA 1
ATOM 1243 C C . PHE A 1 160 ? -58.171 -36.718 23.609 1.00 79.38 160 PHE A C 1
ATOM 1245 O O . PHE A 1 160 ? -57.251 -36.278 24.293 1.00 79.38 160 PHE A O 1
ATOM 1252 N N . ASN A 1 161 ? -58.899 -37.766 23.999 1.00 82.44 161 ASN A N 1
ATOM 1253 C CA . ASN A 1 161 ? -58.686 -38.432 25.278 1.00 82.44 161 ASN A CA 1
ATOM 1254 C C . ASN A 1 161 ? -57.335 -39.171 25.324 1.00 82.44 161 ASN A C 1
ATOM 1256 O O . ASN A 1 161 ? -56.641 -39.140 26.337 1.00 82.44 161 ASN A O 1
ATOM 1260 N N . VAL A 1 162 ? -56.922 -39.790 24.210 1.00 83.25 162 VAL A N 1
ATOM 1261 C CA . VAL A 1 162 ? -55.597 -40.422 24.090 1.00 83.25 162 VAL A CA 1
ATOM 1262 C C . VAL A 1 162 ? -54.491 -39.366 24.072 1.00 83.25 162 VAL A C 1
ATOM 1264 O O . VAL A 1 162 ? -53.499 -39.531 24.778 1.00 83.25 162 VAL A O 1
ATOM 1267 N N . SER A 1 163 ? -54.691 -38.276 23.323 1.00 86.94 163 SER A N 1
ATOM 1268 C CA . SER A 1 163 ? -53.769 -37.133 23.253 1.00 86.94 163 SER A CA 1
ATOM 1269 C C . SER A 1 163 ? -53.503 -36.550 24.650 1.00 86.94 163 SER A C 1
ATOM 1271 O O . SER A 1 163 ? -52.362 -36.514 25.113 1.00 86.94 163 SER A O 1
ATOM 1273 N N . LYS A 1 164 ? -54.570 -36.222 25.391 1.00 83.81 164 LYS A N 1
ATOM 1274 C CA . LYS A 1 164 ? -54.480 -35.646 26.738 1.00 83.81 164 LYS A CA 1
ATOM 1275 C C . LYS A 1 164 ? -53.815 -36.589 27.744 1.00 83.81 164 LYS A C 1
ATOM 1277 O O . LYS A 1 164 ? -52.965 -36.155 28.514 1.00 83.81 164 LYS A O 1
ATOM 1282 N N . ASN A 1 165 ? -54.158 -37.878 27.712 1.00 85.19 165 ASN A N 1
ATOM 1283 C CA . ASN A 1 165 ? -53.598 -38.871 28.629 1.00 85.19 165 ASN A CA 1
ATOM 1284 C C . ASN A 1 165 ? -52.075 -39.021 28.452 1.00 85.19 165 ASN A C 1
ATOM 1286 O O . ASN A 1 165 ? -51.337 -39.005 29.434 1.00 85.19 165 ASN A O 1
ATOM 1290 N N . ILE A 1 166 ? -51.590 -39.090 27.206 1.00 87.00 166 ILE A N 1
ATOM 1291 C CA . ILE A 1 166 ? -50.151 -39.191 26.920 1.00 87.00 166 ILE A CA 1
ATOM 1292 C C . ILE A 1 166 ? -49.424 -37.910 27.351 1.00 87.00 166 ILE A C 1
ATOM 1294 O O . ILE A 1 166 ? -48.371 -37.995 27.979 1.00 87.00 166 ILE A O 1
ATOM 1298 N N . LEU A 1 167 ? -49.990 -36.729 27.080 1.00 85.00 167 LEU A N 1
ATOM 1299 C CA . LEU A 1 167 ? -49.392 -35.454 27.490 1.00 85.00 167 LEU A CA 1
ATOM 1300 C C . LEU A 1 167 ? -49.338 -35.291 29.020 1.00 85.00 167 LEU A C 1
ATOM 1302 O O . LEU A 1 167 ? -48.341 -34.798 29.547 1.00 85.00 167 LEU A O 1
ATOM 1306 N N . GLU A 1 168 ? -50.357 -35.742 29.755 1.00 80.62 168 GLU A N 1
ATOM 1307 C CA . GLU A 1 168 ? -50.351 -35.729 31.225 1.00 80.62 168 GLU A CA 1
ATOM 1308 C C . GLU A 1 168 ? -49.298 -36.678 31.802 1.00 80.62 168 GLU A C 1
ATOM 1310 O O . GLU A 1 168 ? -48.524 -36.271 32.671 1.00 80.62 168 GLU A O 1
ATOM 1315 N N . LEU A 1 169 ? -49.213 -37.908 31.285 1.00 78.94 169 LEU A N 1
ATOM 1316 C CA . LEU A 1 169 ? -48.195 -38.874 31.704 1.00 78.94 169 LEU A CA 1
ATOM 1317 C C . LEU A 1 169 ? -46.780 -38.435 31.294 1.00 78.94 169 LEU A C 1
ATOM 1319 O O . LEU A 1 169 ? -45.817 -38.766 31.988 1.00 78.94 169 LEU A O 1
ATOM 1323 N N . SER A 1 170 ? -46.630 -37.636 30.227 1.00 79.44 170 SER A N 1
ATOM 1324 C CA . SER A 1 170 ? -45.321 -37.136 29.767 1.00 79.44 170 SER A CA 1
ATOM 1325 C C . SER A 1 170 ? -44.606 -36.296 30.812 1.00 79.44 170 SER A C 1
ATOM 1327 O O . SER A 1 170 ? -43.381 -36.300 30.864 1.00 79.44 170 SER A O 1
ATOM 1329 N N . LYS A 1 171 ? -45.352 -35.657 31.719 1.00 76.94 171 LYS A N 1
ATOM 1330 C CA . LYS A 1 171 ? -44.786 -34.881 32.828 1.00 76.94 171 LYS A CA 1
ATOM 1331 C C . LYS A 1 171 ? -43.992 -35.742 33.815 1.00 76.94 171 LYS A C 1
ATOM 1333 O O . LYS A 1 171 ? -43.103 -35.212 34.477 1.00 76.94 171 LYS A O 1
ATOM 1338 N N . LEU A 1 172 ? -44.302 -37.038 33.893 1.00 71.69 172 LEU A N 1
ATOM 1339 C CA . LEU A 1 172 ? -43.694 -38.009 34.806 1.00 71.69 172 LEU A CA 1
ATOM 1340 C C . LEU A 1 172 ? -42.515 -38.775 34.181 1.00 71.69 172 LEU A C 1
ATOM 1342 O O . LEU A 1 172 ? -41.803 -39.474 34.893 1.00 71.69 172 LEU A O 1
ATOM 1346 N N . ASP A 1 173 ? -42.277 -38.636 32.874 1.00 75.75 173 ASP A N 1
ATOM 1347 C CA . ASP A 1 173 ? -41.177 -39.291 32.162 1.00 75.75 173 ASP A CA 1
ATOM 1348 C C . ASP A 1 173 ? -40.266 -38.235 31.525 1.00 75.75 173 ASP A C 1
ATOM 1350 O O . ASP A 1 173 ? -40.662 -37.505 30.618 1.00 75.75 173 ASP A O 1
ATOM 1354 N N . ASN A 1 174 ? -39.018 -38.138 31.991 1.00 69.56 174 ASN A N 1
ATOM 1355 C CA . ASN A 1 174 ? -38.110 -37.059 31.590 1.00 69.56 174 ASN A CA 1
ATOM 1356 C C . ASN A 1 174 ? -37.795 -37.071 30.078 1.00 69.56 174 ASN A C 1
ATOM 1358 O O . ASN A 1 174 ? -37.581 -36.019 29.475 1.00 69.56 174 ASN A O 1
ATOM 1362 N N . LYS A 1 175 ? -37.813 -38.251 29.444 1.00 74.75 175 LYS A N 1
ATOM 1363 C CA . LYS A 1 175 ? -37.551 -38.416 28.008 1.00 74.75 175 LYS A CA 1
ATOM 1364 C C . LYS A 1 175 ? -38.741 -37.932 27.180 1.00 74.75 175 LYS A C 1
ATOM 1366 O O . LYS A 1 175 ? -38.541 -37.237 26.184 1.00 74.75 175 LYS A O 1
ATOM 1371 N N . MET A 1 176 ? -39.965 -38.265 27.585 1.00 80.44 176 MET A N 1
ATOM 1372 C CA . MET A 1 176 ? -41.188 -37.796 26.926 1.00 80.44 176 MET A CA 1
ATOM 1373 C C . MET A 1 176 ? -41.454 -36.317 27.197 1.00 80.44 176 MET A C 1
ATOM 1375 O O . MET A 1 176 ? -41.877 -35.614 26.284 1.00 80.44 176 MET A O 1
ATOM 1379 N N . ARG A 1 177 ? -41.115 -35.811 28.388 1.00 78.19 177 ARG A N 1
ATOM 1380 C CA . ARG A 1 177 ? -41.237 -34.390 28.745 1.00 78.19 177 ARG A CA 1
ATOM 1381 C C . ARG A 1 177 ? -40.449 -33.477 27.812 1.00 78.19 177 ARG A C 1
ATOM 1383 O O . ARG A 1 177 ? -40.960 -32.444 27.402 1.00 78.19 177 ARG A O 1
ATOM 1390 N N . VAL A 1 178 ? -39.216 -33.857 27.474 1.00 74.25 178 VAL A N 1
ATOM 1391 C CA . VAL A 1 178 ? -38.366 -33.084 26.552 1.00 74.25 178 VAL A CA 1
ATOM 1392 C C . VAL A 1 178 ? -38.845 -33.234 25.107 1.00 74.25 178 VAL A C 1
ATOM 1394 O O . VAL A 1 178 ? -38.861 -32.260 24.363 1.00 74.25 178 VAL A O 1
ATOM 1397 N N . ARG A 1 179 ? -39.269 -34.439 24.708 1.00 77.75 179 ARG A N 1
ATOM 1398 C CA . ARG A 1 179 ? -39.723 -34.723 23.337 1.00 77.75 179 ARG A CA 1
ATOM 1399 C C . ARG A 1 179 ? -41.048 -34.059 22.975 1.00 77.75 179 ARG A C 1
ATOM 1401 O O . ARG A 1 179 ? -41.224 -33.656 21.834 1.00 77.75 179 ARG A O 1
ATOM 1408 N N . LEU A 1 180 ? -41.966 -33.959 23.932 1.00 79.62 180 LEU A N 1
ATOM 1409 C CA . LEU A 1 180 ? -43.298 -33.381 23.742 1.00 79.62 180 LEU A CA 1
ATOM 1410 C C . LEU A 1 180 ? -43.385 -31.933 24.252 1.00 79.62 180 LEU A C 1
ATOM 1412 O O . LEU A 1 180 ? -44.474 -31.367 24.330 1.00 79.62 180 LEU A O 1
ATOM 1416 N N . ALA A 1 181 ? -42.248 -31.318 24.596 1.00 75.50 181 ALA A N 1
ATOM 1417 C CA . ALA A 1 181 ? -42.194 -29.934 25.043 1.00 75.50 181 ALA A CA 1
ATOM 1418 C C . ALA A 1 181 ? -42.732 -28.996 23.948 1.00 75.50 181 ALA A C 1
ATOM 1420 O O . ALA A 1 181 ? -42.187 -28.929 22.849 1.00 75.50 181 ALA A O 1
ATOM 1421 N N . GLY A 1 182 ? -43.810 -28.271 24.256 1.00 73.12 182 GLY A N 1
ATOM 1422 C CA . GLY A 1 182 ? -44.473 -27.355 23.321 1.00 73.12 182 GLY A CA 1
ATOM 1423 C C . GLY A 1 182 ? -45.565 -27.988 22.448 1.00 73.12 182 GLY A C 1
ATOM 1424 O O . GLY A 1 182 ? -46.204 -27.266 21.686 1.00 73.12 182 GLY A O 1
ATOM 1425 N N . VAL A 1 183 ? -45.828 -29.295 22.570 1.00 80.56 183 VAL A N 1
ATOM 1426 C CA . VAL A 1 183 ? -46.925 -29.973 21.860 1.00 80.56 183 VAL A CA 1
ATOM 1427 C C . VAL A 1 183 ? -48.162 -30.024 22.753 1.00 80.56 183 VAL A C 1
ATOM 1429 O O . VAL A 1 183 ? -48.187 -30.736 23.753 1.00 80.56 183 VAL A O 1
ATOM 1432 N N . ASN A 1 184 ? -49.204 -29.280 22.381 1.00 80.50 184 ASN A N 1
ATOM 1433 C CA . ASN A 1 184 ? -50.463 -29.230 23.136 1.00 80.50 184 ASN A CA 1
ATOM 1434 C C . ASN A 1 184 ? -51.523 -30.209 22.611 1.00 80.50 184 ASN A C 1
ATOM 1436 O O . ASN A 1 184 ? -52.458 -30.538 23.338 1.00 80.50 184 ASN A O 1
ATOM 1440 N N . ASP A 1 185 ? -51.379 -30.675 21.367 1.00 83.69 185 ASP A N 1
ATOM 1441 C CA . ASP A 1 185 ? -52.278 -31.652 20.761 1.00 83.69 185 ASP A CA 1
ATOM 1442 C C . ASP A 1 185 ? -51.518 -32.629 19.854 1.00 83.69 185 ASP A C 1
ATOM 1444 O O . ASP A 1 185 ? -50.983 -32.260 18.808 1.00 83.69 185 ASP A O 1
ATOM 1448 N N . LEU A 1 186 ? -51.491 -33.898 20.263 1.00 87.19 186 LEU A N 1
ATOM 1449 C CA . LEU A 1 186 ? -50.854 -34.984 19.525 1.00 87.19 186 LEU A CA 1
ATOM 1450 C C . LEU A 1 186 ? -51.623 -35.398 18.263 1.00 87.19 186 LEU A C 1
ATOM 1452 O O . LEU A 1 186 ? -51.038 -36.078 17.426 1.00 87.19 186 LEU A O 1
ATOM 1456 N N . ILE A 1 187 ? -52.893 -35.006 18.103 1.00 85.38 187 ILE A N 1
ATOM 1457 C CA . ILE A 1 187 ? -53.640 -35.235 16.855 1.00 85.38 187 ILE A CA 1
ATOM 1458 C C . ILE A 1 187 ? -53.146 -34.257 15.788 1.00 85.38 187 ILE A C 1
ATOM 1460 O O . ILE A 1 187 ? -52.782 -34.677 14.694 1.00 85.38 187 ILE A O 1
ATOM 1464 N N . ALA A 1 188 ? -53.068 -32.966 16.132 1.00 81.62 188 ALA A N 1
ATOM 1465 C CA . ALA A 1 188 ? -52.529 -31.930 15.252 1.00 81.62 188 ALA A CA 1
ATOM 1466 C C . ALA A 1 188 ? -51.038 -32.138 14.930 1.00 81.62 188 ALA A C 1
ATOM 1468 O O . ALA A 1 188 ? -50.589 -31.781 13.847 1.00 81.62 188 ALA A O 1
ATOM 1469 N N . ALA A 1 189 ? -50.279 -32.739 15.853 1.00 81.69 189 ALA A N 1
ATOM 1470 C CA . ALA A 1 189 ? -48.881 -33.117 15.635 1.00 81.69 189 ALA A CA 1
ATOM 1471 C C . ALA A 1 189 ? -48.702 -34.467 14.907 1.00 81.69 189 ALA A C 1
ATOM 1473 O O . ALA A 1 189 ? -47.577 -34.943 14.792 1.00 81.69 189 ALA A O 1
ATOM 1474 N N . GLU A 1 190 ? -49.792 -35.103 14.460 1.00 86.94 190 GLU A N 1
ATOM 1475 C CA . GLU A 1 190 ? -49.796 -36.401 13.767 1.00 86.94 190 GLU A CA 1
ATOM 1476 C C . GLU A 1 190 ? -49.061 -37.526 14.523 1.00 86.94 190 GLU A C 1
ATOM 1478 O O . GLU A 1 190 ? -48.420 -38.397 13.934 1.00 86.94 190 GLU A O 1
ATOM 1483 N N . GLY A 1 191 ? -49.164 -37.539 15.853 1.00 87.19 191 GLY A N 1
ATOM 1484 C CA . GLY A 1 191 ? -48.436 -38.469 16.708 1.00 87.19 191 GLY A CA 1
ATOM 1485 C C . GLY A 1 191 ? -48.776 -39.939 16.445 1.00 87.19 191 GLY A C 1
ATOM 1486 O O . GLY A 1 191 ? -49.943 -40.331 16.478 1.00 87.19 191 GLY A O 1
ATOM 1487 N N . LYS A 1 192 ? -47.752 -40.784 16.267 1.00 89.94 192 LYS A N 1
ATOM 1488 C CA . LYS A 1 192 ? -47.888 -42.240 16.068 1.00 89.94 192 LYS A CA 1
ATOM 1489 C C . LYS A 1 192 ? -47.163 -43.030 17.166 1.00 89.94 192 LYS A C 1
ATOM 1491 O O . LYS A 1 192 ? -46.146 -42.587 17.703 1.00 89.94 192 LYS A O 1
ATOM 1496 N N . TYR A 1 193 ? -47.670 -44.211 17.524 1.00 89.62 193 TYR A N 1
ATOM 1497 C CA . TYR A 1 193 ? -47.070 -45.080 18.546 1.00 89.62 193 TYR A CA 1
ATOM 1498 C C . TYR A 1 193 ? -47.278 -46.579 18.266 1.00 89.62 193 TYR A C 1
ATOM 1500 O O . TYR A 1 193 ? -48.240 -46.970 17.610 1.00 89.62 193 TYR A O 1
ATOM 1508 N N . HIS A 1 194 ? -46.410 -47.439 18.810 1.00 90.25 194 HIS A N 1
ATOM 1509 C CA . HIS A 1 194 ? -46.662 -48.887 18.888 1.00 90.25 194 HIS A CA 1
ATOM 1510 C C . HIS A 1 194 ? -47.501 -49.216 20.124 1.00 90.25 194 HIS A C 1
ATOM 1512 O O . HIS A 1 194 ? -47.228 -48.685 21.205 1.00 90.25 194 HIS A O 1
ATOM 1518 N N . GLN A 1 195 ? -48.479 -50.121 20.003 1.00 83.19 195 GLN A N 1
ATOM 1519 C CA . GLN A 1 195 ? -49.360 -50.476 21.122 1.00 83.19 195 GLN A CA 1
ATOM 1520 C C . GLN A 1 195 ? -48.576 -50.971 22.347 1.00 83.19 195 GLN A C 1
ATOM 1522 O O . GLN A 1 195 ? -48.887 -50.550 23.461 1.00 83.19 195 GLN A O 1
ATOM 1527 N N . ASN A 1 196 ? -47.525 -51.781 22.157 1.00 83.25 196 ASN A N 1
ATOM 1528 C CA . ASN A 1 196 ? -46.675 -52.206 23.271 1.00 83.25 196 ASN A CA 1
ATOM 1529 C C . ASN A 1 196 ? -45.903 -51.039 23.878 1.00 83.25 196 ASN A C 1
ATOM 1531 O O . ASN A 1 196 ? -45.938 -50.883 25.087 1.00 83.25 196 ASN A O 1
ATOM 1535 N N . CYS A 1 197 ? -45.302 -50.161 23.069 1.00 84.31 197 CYS A N 1
ATOM 1536 C CA . CYS A 1 197 ? -44.595 -48.996 23.604 1.00 84.31 197 CYS A CA 1
ATOM 1537 C C . CYS A 1 197 ? -45.514 -48.090 24.433 1.00 84.31 197 CYS A C 1
ATOM 1539 O O . CYS A 1 197 ? -45.075 -47.555 25.444 1.00 84.31 197 CYS A O 1
ATOM 1541 N N . ARG A 1 198 ? -46.787 -47.935 24.039 1.00 85.31 198 ARG A N 1
ATOM 1542 C CA . ARG A 1 198 ? -47.774 -47.191 24.833 1.00 85.31 198 ARG A CA 1
ATOM 1543 C C . ARG A 1 198 ? -48.141 -47.926 26.119 1.00 85.31 198 ARG A C 1
ATOM 1545 O O . ARG A 1 198 ? -48.246 -47.281 27.153 1.00 85.31 198 ARG A O 1
ATOM 1552 N N . ASN A 1 199 ? -48.331 -49.242 26.073 1.00 81.69 199 ASN A N 1
ATOM 1553 C CA . ASN A 1 199 ? -48.639 -50.033 27.263 1.00 81.69 199 ASN A CA 1
ATOM 1554 C C . ASN A 1 199 ? -47.462 -50.046 28.248 1.00 81.69 199 ASN A C 1
ATOM 1556 O O . ASN A 1 199 ? -47.680 -49.824 29.432 1.00 81.69 199 ASN A O 1
ATOM 1560 N N . ASP A 1 200 ? -46.234 -50.229 27.763 1.00 79.94 200 ASP A N 1
ATOM 1561 C CA . ASP A 1 200 ? -45.001 -50.188 28.555 1.00 79.94 200 ASP A CA 1
ATOM 1562 C C . ASP A 1 200 ? -44.804 -48.809 29.180 1.00 79.94 200 ASP A C 1
ATOM 1564 O O . ASP A 1 200 ? -44.467 -48.698 30.354 1.00 79.94 200 ASP A O 1
ATOM 1568 N N . TYR A 1 201 ? -45.081 -47.757 28.410 1.00 82.88 201 TYR A N 1
ATOM 1569 C CA . TYR A 1 201 ? -45.039 -46.379 28.873 1.00 82.88 201 TYR A CA 1
ATOM 1570 C C . TYR A 1 201 ? -46.115 -46.076 29.924 1.00 82.88 201 TYR A C 1
ATOM 1572 O O . TYR A 1 201 ? -45.826 -45.491 30.965 1.00 82.88 201 TYR A O 1
ATOM 1580 N N . SER A 1 202 ? -47.360 -46.498 29.699 1.00 76.75 202 SER A N 1
ATOM 1581 C CA . SER A 1 202 ? -48.433 -46.366 30.686 1.00 76.75 202 SER A CA 1
ATOM 1582 C C . SER A 1 202 ? -48.158 -47.216 31.926 1.00 76.75 202 SER A C 1
ATOM 1584 O O . SER A 1 202 ? -48.468 -46.777 33.027 1.00 76.75 202 SER A O 1
ATOM 1586 N N . TYR A 1 203 ? -47.546 -48.393 31.790 1.00 72.56 203 TYR A N 1
ATOM 1587 C CA . TYR A 1 203 ? -47.169 -49.255 32.908 1.00 72.56 203 TYR A CA 1
ATOM 1588 C C . TYR A 1 203 ? -46.016 -48.660 33.720 1.00 72.56 203 TYR A C 1
ATOM 1590 O O . TYR A 1 203 ? -46.123 -48.586 34.942 1.00 72.56 203 TYR A O 1
ATOM 1598 N N . SER A 1 204 ? -44.952 -48.177 33.066 1.00 65.44 204 SER A N 1
ATOM 1599 C CA . SER A 1 204 ? -43.821 -47.531 33.739 1.00 65.44 204 SER A CA 1
ATOM 1600 C C . SER A 1 204 ? -44.273 -46.275 34.477 1.00 65.44 204 SER A C 1
ATOM 1602 O O . SER A 1 204 ? -44.001 -46.146 35.663 1.00 65.44 204 SER A O 1
ATOM 1604 N N . THR A 1 205 ? -45.068 -45.417 33.836 1.00 68.31 205 THR A N 1
ATOM 1605 C CA . THR A 1 205 ? -45.583 -44.189 34.458 1.00 68.31 205 THR A CA 1
ATOM 1606 C C . THR A 1 205 ? -46.644 -44.456 35.525 1.00 68.31 205 THR A C 1
ATOM 1608 O O . THR A 1 205 ? -46.686 -43.734 36.515 1.00 68.31 205 THR A O 1
ATOM 1611 N N . SER A 1 206 ? -47.457 -45.512 35.406 1.00 59.50 206 SER A N 1
ATOM 1612 C CA . SER A 1 206 ? -48.386 -45.939 36.471 1.00 59.50 206 SER A CA 1
ATOM 1613 C C . SER A 1 206 ? -47.657 -46.556 37.663 1.00 59.50 206 SER A C 1
ATOM 1615 O O . SER A 1 206 ? -48.102 -46.390 38.797 1.00 59.50 206 SER A O 1
ATOM 1617 N N . LYS A 1 207 ? -46.531 -47.241 37.427 1.00 57.44 207 LYS A N 1
ATOM 1618 C CA . LYS A 1 207 ? -45.627 -47.709 38.480 1.00 57.44 207 LYS A CA 1
ATOM 1619 C C . LYS A 1 207 ? -44.978 -46.519 39.184 1.00 57.44 207 LYS A C 1
ATOM 1621 O O . LYS A 1 207 ? -45.071 -46.451 40.398 1.00 57.44 207 LYS A O 1
ATOM 1626 N N . THR A 1 208 ? -44.474 -45.530 38.445 1.00 52.97 208 THR A N 1
ATOM 1627 C CA . THR A 1 208 ? -43.941 -44.275 39.007 1.00 52.97 208 THR A CA 1
ATOM 1628 C C . THR A 1 208 ? -45.013 -43.475 39.760 1.00 52.97 208 THR A C 1
ATOM 1630 O O . THR A 1 208 ? -44.719 -42.887 40.794 1.00 52.97 208 THR A O 1
ATOM 1633 N N . LYS A 1 209 ? -46.275 -43.509 39.303 1.00 48.84 209 LYS A N 1
ATOM 1634 C CA . LYS A 1 209 ? -47.429 -42.869 39.963 1.00 48.84 209 LYS A CA 1
ATOM 1635 C C . LYS A 1 209 ? -47.900 -43.610 41.228 1.00 48.84 209 LYS A C 1
ATOM 1637 O O . LYS A 1 209 ? -48.389 -42.975 42.152 1.00 48.84 209 LYS A O 1
ATOM 1642 N N . LYS A 1 210 ? -47.732 -44.939 41.294 1.00 47.62 210 LYS A N 1
ATOM 1643 C CA . LYS A 1 210 ? -47.967 -45.747 42.509 1.00 47.62 210 LYS A CA 1
ATOM 1644 C C . LYS A 1 210 ? -46.789 -45.704 43.486 1.00 47.62 210 LYS A C 1
ATOM 1646 O O . LYS A 1 210 ? -47.001 -45.750 44.690 1.00 47.62 210 LYS A O 1
ATOM 1651 N N . GLU A 1 211 ? -45.561 -45.589 42.987 1.00 45.06 211 GLU A N 1
ATOM 1652 C CA . GLU A 1 211 ? -44.357 -45.374 43.797 1.00 45.06 211 GLU A CA 1
ATOM 1653 C C . GLU A 1 211 ? -44.365 -43.973 44.425 1.00 45.06 211 GLU A C 1
ATOM 1655 O O . GLU A 1 211 ? -43.947 -43.840 45.567 1.00 45.06 211 GLU A O 1
ATOM 1660 N N . SER A 1 212 ? -44.965 -42.965 43.775 1.00 45.56 212 SER A N 1
ATOM 1661 C CA . SER A 1 212 ? -45.182 -41.642 44.385 1.00 45.56 212 SER A CA 1
ATOM 1662 C C . SER A 1 212 ? -46.242 -41.600 45.495 1.00 45.56 212 SER A C 1
ATOM 1664 O O . SER A 1 212 ? -46.326 -40.596 46.192 1.00 45.56 212 SER A O 1
ATOM 1666 N N . GLU A 1 213 ? -47.040 -42.657 45.687 1.00 43.19 213 GLU A N 1
ATOM 1667 C CA . GLU A 1 213 ? -48.051 -42.731 46.758 1.00 43.19 213 GLU A CA 1
ATOM 1668 C C . GLU A 1 213 ? -47.575 -43.517 47.996 1.00 43.19 213 GLU A C 1
ATOM 1670 O O . GLU A 1 213 ? -48.304 -43.575 48.983 1.00 43.19 213 GLU A O 1
ATOM 1675 N N . ASN A 1 214 ? -46.364 -44.105 48.006 1.00 51.03 214 ASN A N 1
ATOM 1676 C CA . ASN A 1 214 ? -45.883 -44.857 49.177 1.00 51.03 214 ASN A CA 1
ATOM 1677 C C . ASN A 1 214 ? -44.351 -44.899 49.351 1.00 51.03 214 ASN A C 1
ATOM 1679 O O . ASN A 1 214 ? -43.760 -45.960 49.573 1.00 51.03 214 ASN A O 1
ATOM 1683 N N . THR A 1 215 ? -43.686 -43.748 49.280 1.00 50.16 215 THR A N 1
ATOM 1684 C CA . THR A 1 215 ? -42.258 -43.645 49.609 1.00 50.16 215 THR A CA 1
ATOM 1685 C C . THR A 1 215 ? -41.966 -42.403 50.422 1.00 50.16 215 THR A C 1
ATOM 1687 O O . THR A 1 215 ? -42.401 -41.314 50.078 1.00 50.16 215 THR A O 1
ATOM 1690 N N . ASP A 1 216 ? -41.181 -42.593 51.475 1.00 64.38 216 ASP A N 1
ATOM 1691 C CA . ASP A 1 216 ? -40.502 -41.553 52.235 1.00 64.38 216 ASP A CA 1
ATOM 1692 C C . ASP A 1 216 ? -39.629 -40.706 51.290 1.00 64.38 216 ASP A C 1
ATOM 1694 O O . ASP A 1 216 ? -38.526 -41.101 50.897 1.00 64.38 216 ASP A O 1
ATOM 1698 N N . ILE A 1 217 ? -40.193 -39.579 50.850 1.00 65.88 217 ILE A N 1
ATOM 1699 C CA . ILE A 1 217 ? -39.607 -38.661 49.869 1.00 65.88 217 ILE A CA 1
ATOM 1700 C C . ILE A 1 217 ? -38.272 -38.114 50.393 1.00 65.88 217 ILE A C 1
ATOM 1702 O O . ILE A 1 217 ? -37.304 -38.022 49.633 1.00 65.88 217 ILE A O 1
ATOM 1706 N N . ALA A 1 218 ? -38.185 -37.854 51.699 1.00 70.75 218 ALA A N 1
ATOM 1707 C CA . ALA A 1 218 ? -36.966 -37.397 52.351 1.00 70.75 218 ALA A CA 1
ATOM 1708 C C . ALA A 1 218 ? -35.823 -38.416 52.232 1.00 70.75 218 ALA A C 1
ATOM 1710 O O . ALA A 1 218 ? -34.680 -38.047 51.960 1.00 70.75 218 ALA A O 1
ATOM 1711 N N . PHE A 1 219 ? -36.123 -39.715 52.344 1.00 78.19 219 PHE A N 1
ATOM 1712 C CA . PHE A 1 219 ? -35.108 -40.765 52.217 1.00 78.19 219 PHE A CA 1
ATOM 1713 C C . PHE A 1 219 ? -34.585 -40.902 50.779 1.00 78.19 219 PHE A C 1
ATOM 1715 O O . PHE A 1 219 ? -33.412 -41.212 50.566 1.00 78.19 219 PHE A O 1
ATOM 1722 N N . ILE A 1 220 ? -35.434 -40.651 49.777 1.00 73.31 220 ILE A N 1
ATOM 1723 C CA . ILE A 1 220 ? -35.030 -40.658 48.363 1.00 73.31 220 ILE A CA 1
ATOM 1724 C C . ILE A 1 220 ? -34.128 -39.460 48.054 1.00 73.31 220 ILE A C 1
ATOM 1726 O O . ILE A 1 220 ? -33.094 -39.636 47.408 1.00 73.31 220 ILE A O 1
ATOM 1730 N N . PHE A 1 221 ? -34.478 -38.264 48.535 1.00 76.44 221 PHE A N 1
ATOM 1731 C CA . PHE A 1 221 ? -33.629 -37.082 48.377 1.00 76.44 221 PHE A CA 1
ATOM 1732 C C . PHE A 1 221 ? -32.266 -37.269 49.036 1.00 76.44 221 PHE A C 1
ATOM 1734 O O . PHE A 1 221 ? -31.249 -37.023 48.390 1.00 76.44 221 PHE A O 1
ATOM 1741 N N . LEU A 1 222 ? -32.241 -37.818 50.252 1.00 81.69 222 LEU A N 1
ATOM 1742 C CA . LEU A 1 222 ? -31.000 -38.174 50.929 1.00 81.69 222 LEU A CA 1
ATOM 1743 C C . LEU A 1 222 ? -30.158 -39.152 50.095 1.00 81.69 222 LEU A C 1
ATOM 1745 O O . LEU A 1 222 ? -28.965 -38.936 49.915 1.00 81.69 222 LEU A O 1
ATOM 1749 N N . CYS A 1 223 ? -30.758 -40.214 49.546 1.00 79.81 223 CYS A N 1
ATOM 1750 C CA . CYS A 1 223 ? -30.014 -41.174 48.726 1.00 79.81 223 CYS A CA 1
ATOM 1751 C C . CYS A 1 223 ? -29.402 -40.527 47.473 1.00 79.81 223 CYS A C 1
ATOM 1753 O O . CYS A 1 223 ? -28.290 -40.891 47.094 1.00 79.81 223 CYS A O 1
ATOM 1755 N N . ASN A 1 224 ? -30.088 -39.563 46.855 1.00 77.25 224 ASN A N 1
ATOM 1756 C CA . ASN A 1 224 ? -29.565 -38.826 45.704 1.00 77.25 224 ASN A CA 1
ATOM 1757 C C . ASN A 1 224 ? -28.427 -37.867 46.100 1.00 77.25 224 ASN A C 1
ATOM 1759 O O . ASN A 1 224 ? -27.424 -37.797 45.389 1.00 77.25 224 ASN A O 1
ATOM 1763 N N . GLU A 1 225 ? -28.539 -37.166 47.237 1.00 78.56 225 GLU A N 1
ATOM 1764 C CA . GLU A 1 225 ? -27.443 -36.337 47.767 1.00 78.56 225 GLU A CA 1
ATOM 1765 C C . GLU A 1 225 ? -26.204 -37.188 48.078 1.00 78.56 225 GLU A C 1
ATOM 1767 O O . GLU A 1 225 ? -25.094 -36.824 47.695 1.00 78.56 225 GLU A O 1
ATOM 1772 N N . LEU A 1 226 ? -26.386 -38.360 48.694 1.00 77.81 226 LEU A N 1
ATOM 1773 C CA . LEU A 1 226 ? -25.288 -39.277 49.006 1.00 77.81 226 LEU A CA 1
ATOM 1774 C C . LEU A 1 226 ? -24.668 -39.905 47.751 1.00 77.81 226 LEU A C 1
ATOM 1776 O O . LEU A 1 226 ? -23.462 -40.131 47.723 1.00 77.81 226 LEU A O 1
ATOM 1780 N N . GLN A 1 227 ? -25.448 -40.159 46.695 1.00 74.94 227 GLN A N 1
ATOM 1781 C CA . GLN A 1 227 ? -24.906 -40.577 45.395 1.00 74.94 227 GLN A CA 1
ATOM 1782 C C . GLN A 1 227 ? -24.012 -39.496 44.786 1.00 74.94 227 GLN A C 1
ATOM 1784 O O . GLN A 1 227 ? -22.907 -39.799 44.341 1.00 74.94 227 GLN A O 1
ATOM 1789 N N . TYR A 1 228 ? -24.445 -38.237 44.832 1.00 69.88 228 TYR A N 1
ATOM 1790 C CA . TYR A 1 228 ? -23.624 -37.115 44.385 1.00 69.88 228 TYR A CA 1
ATOM 1791 C C . TYR A 1 228 ? -22.367 -36.937 45.255 1.00 69.88 228 TYR A C 1
ATOM 1793 O O . TYR A 1 228 ? -21.280 -36.708 44.728 1.00 69.88 228 TYR A O 1
ATOM 1801 N N . ALA A 1 229 ? -22.476 -37.118 46.574 1.00 69.19 229 ALA A N 1
ATOM 1802 C CA . ALA A 1 229 ? -21.331 -37.103 47.486 1.00 69.19 229 ALA A CA 1
ATOM 1803 C C . ALA A 1 229 ? -20.335 -38.243 47.191 1.00 69.19 229 ALA A C 1
ATOM 1805 O O . ALA A 1 229 ? -19.125 -38.035 47.264 1.00 69.19 229 ALA A O 1
ATOM 1806 N N . ALA A 1 230 ? -20.824 -39.420 46.781 1.00 67.88 230 ALA A N 1
ATOM 1807 C CA . ALA A 1 230 ? -19.987 -40.531 46.328 1.00 67.88 230 ALA A CA 1
ATOM 1808 C C . ALA A 1 230 ? -19.254 -40.209 45.015 1.00 67.88 230 ALA A C 1
ATOM 1810 O O . ALA A 1 230 ? -18.067 -40.502 44.891 1.00 67.88 230 ALA A O 1
ATOM 1811 N N . GLU A 1 231 ? -19.930 -39.572 44.048 1.00 67.62 231 GLU A N 1
ATOM 1812 C CA . GLU A 1 231 ? -19.320 -39.091 42.794 1.00 67.62 231 GLU A CA 1
ATOM 1813 C C . GLU A 1 231 ? -18.278 -37.987 43.031 1.00 67.62 231 GLU A C 1
ATOM 1815 O O . GLU A 1 231 ? -17.344 -37.829 42.243 1.00 67.62 231 GLU A O 1
ATOM 1820 N N . LYS A 1 232 ? -18.439 -37.224 44.117 1.00 60.59 232 LYS A N 1
ATOM 1821 C CA . LYS A 1 232 ? -17.502 -36.200 44.597 1.00 60.59 232 LYS A CA 1
ATOM 1822 C C . LYS A 1 232 ? -16.507 -36.714 45.635 1.00 60.59 232 LYS A C 1
ATOM 1824 O O . LYS A 1 232 ? -15.792 -35.902 46.213 1.00 60.59 232 LYS A O 1
ATOM 1829 N N . GLU A 1 233 ? -16.436 -38.032 45.826 1.00 63.88 233 GLU A N 1
ATOM 1830 C CA . GLU A 1 233 ? -15.391 -38.696 46.606 1.00 63.88 233 GLU A CA 1
ATOM 1831 C C . GLU A 1 233 ? -15.362 -38.320 48.106 1.00 63.88 233 GLU A C 1
ATOM 1833 O O . GLU A 1 233 ? -14.320 -38.347 48.755 1.00 63.88 233 GLU A O 1
ATOM 1838 N N . GLN A 1 234 ? -16.517 -37.991 48.690 1.00 62.53 234 GLN A N 1
ATOM 1839 C CA . GLN A 1 234 ? -16.613 -37.536 50.081 1.00 62.53 234 GLN A CA 1
ATOM 1840 C C . GLN A 1 234 ? -16.777 -38.699 51.077 1.00 62.53 234 GLN A C 1
ATOM 1842 O O . GLN A 1 234 ? -17.564 -39.619 50.850 1.00 62.53 234 GLN A O 1
ATOM 1847 N N . VAL A 1 235 ? -16.072 -38.629 52.214 1.00 69.12 235 VAL A N 1
ATOM 1848 C CA . VAL A 1 235 ? -16.244 -39.528 53.372 1.00 69.12 235 VAL A CA 1
ATOM 1849 C C . VAL A 1 235 ? -17.175 -38.863 54.383 1.00 69.12 235 VAL A C 1
ATOM 1851 O O . VAL A 1 235 ? -16.983 -37.696 54.715 1.00 69.12 235 VAL A O 1
ATOM 1854 N N . LEU A 1 236 ? -18.181 -39.593 54.868 1.00 71.81 236 LEU A N 1
ATOM 1855 C CA . LEU A 1 236 ? -19.256 -39.036 55.698 1.00 71.81 236 LEU A CA 1
ATOM 1856 C C . LEU A 1 236 ? -19.439 -39.828 56.997 1.00 71.81 236 LEU A C 1
ATOM 1858 O O . LEU A 1 236 ? -19.292 -41.053 57.007 1.00 71.81 236 LEU A O 1
ATOM 1862 N N . GLN A 1 237 ? -19.809 -39.152 58.088 1.00 74.56 237 GLN A N 1
ATOM 1863 C CA . GLN A 1 237 ? -20.202 -39.815 59.334 1.00 74.56 237 GLN A CA 1
ATOM 1864 C C . GLN A 1 237 ? -21.686 -40.189 59.298 1.00 74.56 237 GLN A C 1
ATOM 1866 O O . GLN A 1 237 ? -22.525 -39.433 58.808 1.00 74.56 237 GLN A O 1
ATOM 1871 N N . LEU A 1 238 ? -22.048 -41.361 59.833 1.00 76.56 238 LEU A N 1
ATOM 1872 C CA . LEU A 1 238 ? -23.449 -41.802 59.849 1.00 76.56 238 LEU A CA 1
ATOM 1873 C C . LEU A 1 238 ? -24.358 -40.866 60.677 1.00 76.56 238 LEU A C 1
ATOM 1875 O O . LEU A 1 238 ? -25.556 -40.792 60.411 1.00 76.56 238 LEU A O 1
ATOM 1879 N N . SER A 1 239 ? -23.803 -40.164 61.667 1.00 74.81 239 SER A N 1
ATOM 1880 C CA . SER A 1 239 ? -24.481 -39.146 62.480 1.00 74.81 239 SER A CA 1
ATOM 1881 C C . SER A 1 239 ? -24.859 -37.908 61.665 1.00 74.81 239 SER A C 1
ATOM 1883 O O . SER A 1 239 ? -26.020 -37.501 61.707 1.00 74.81 239 SER A O 1
ATOM 1885 N N . ASP A 1 240 ? -23.941 -37.384 60.852 1.00 73.88 240 ASP A N 1
ATOM 1886 C CA . ASP A 1 240 ? -24.198 -36.258 59.944 1.00 73.88 240 ASP A CA 1
ATOM 1887 C C . ASP A 1 240 ? -25.239 -36.618 58.878 1.00 73.88 240 ASP A C 1
ATOM 1889 O O . ASP A 1 240 ? -26.152 -35.848 58.584 1.00 73.88 240 ASP A O 1
ATOM 1893 N N . VAL A 1 241 ? -25.155 -37.839 58.339 1.00 76.38 241 VAL A N 1
ATOM 1894 C CA . VAL A 1 241 ? -26.130 -38.365 57.369 1.00 76.38 241 VAL A CA 1
ATOM 1895 C C . VAL A 1 241 ? -27.520 -38.512 57.996 1.00 76.38 241 VAL A C 1
ATOM 1897 O O . VAL A 1 241 ? -28.533 -38.269 57.339 1.00 76.38 241 VAL A O 1
ATOM 1900 N N . TRP A 1 242 ? -27.584 -38.893 59.273 1.00 81.06 242 TRP A N 1
ATOM 1901 C CA . TRP A 1 242 ? -28.834 -38.953 60.025 1.00 81.06 242 TRP A CA 1
ATOM 1902 C C . TRP A 1 242 ? -29.414 -37.559 60.286 1.00 81.06 242 TRP A C 1
ATOM 1904 O O . TRP A 1 242 ? -30.607 -37.361 60.069 1.00 81.06 242 TRP A O 1
ATOM 1914 N N . GLN A 1 243 ? -28.589 -36.590 60.689 1.00 77.69 243 GLN A N 1
ATOM 1915 C CA . GLN A 1 243 ? -29.034 -35.211 60.903 1.00 77.69 243 GLN A CA 1
ATOM 1916 C C . GLN A 1 243 ? -29.557 -34.597 59.599 1.00 77.69 243 GLN A C 1
ATOM 1918 O O . GLN A 1 243 ? -30.666 -34.070 59.567 1.00 77.69 243 GLN A O 1
ATOM 1923 N N . ARG A 1 244 ? -28.837 -34.793 58.487 1.00 80.38 244 ARG A N 1
ATOM 1924 C CA . ARG A 1 244 ? -29.264 -34.318 57.166 1.00 80.38 244 ARG A CA 1
ATOM 1925 C C . ARG A 1 244 ? -30.596 -34.926 56.730 1.00 80.38 244 ARG A C 1
ATOM 1927 O O . ARG A 1 244 ? -31.426 -34.240 56.148 1.00 80.38 244 ARG A O 1
ATOM 1934 N N . TYR A 1 245 ? -30.833 -36.199 57.034 1.00 81.56 245 TYR A N 1
ATOM 1935 C CA . TYR A 1 245 ? -32.119 -36.841 56.765 1.00 81.56 245 TYR A CA 1
ATOM 1936 C C . TYR A 1 245 ? -33.264 -36.238 57.590 1.00 81.56 245 TYR A C 1
ATOM 1938 O O . TYR A 1 245 ? -34.363 -36.070 57.065 1.00 81.56 245 TYR A O 1
ATOM 1946 N N . GLN A 1 246 ? -33.016 -35.883 58.855 1.00 79.38 246 GLN A N 1
ATOM 1947 C CA . GLN A 1 246 ? -34.000 -35.197 59.695 1.00 79.38 246 GLN A CA 1
ATOM 1948 C C . GLN A 1 246 ? -34.319 -33.796 59.166 1.00 79.38 246 GLN A C 1
ATOM 1950 O O . GLN A 1 246 ? -35.490 -33.422 59.130 1.00 79.38 246 GLN A O 1
ATOM 1955 N N . ASP A 1 247 ? -33.304 -33.065 58.704 1.00 76.75 247 ASP A N 1
ATOM 1956 C CA . ASP A 1 247 ? -33.475 -31.736 58.115 1.00 76.75 247 ASP A CA 1
ATOM 1957 C C 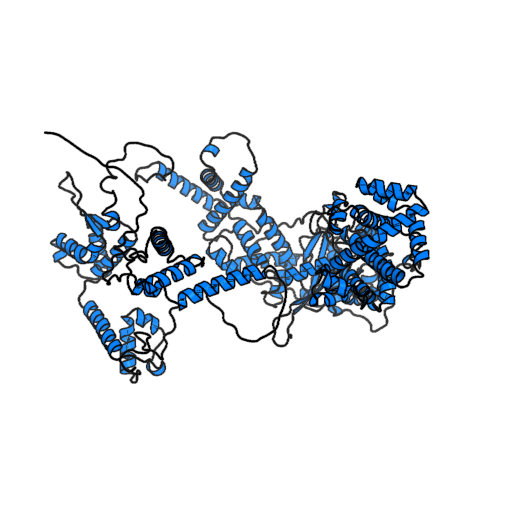. ASP A 1 247 ? -34.297 -31.819 56.820 1.00 76.75 247 ASP A C 1
ATOM 1959 O O . ASP A 1 247 ? -35.293 -31.116 56.674 1.00 76.75 247 ASP A O 1
ATOM 1963 N N . ILE A 1 248 ? -33.972 -32.760 55.924 1.00 74.00 248 ILE A N 1
ATOM 1964 C CA . ILE A 1 248 ? -34.736 -32.988 54.687 1.00 74.00 248 ILE A CA 1
ATOM 1965 C C . ILE A 1 248 ? -36.171 -33.429 55.008 1.00 74.00 248 ILE A C 1
ATOM 1967 O O . ILE A 1 248 ? -37.111 -33.009 54.334 1.00 74.00 248 ILE A O 1
ATOM 1971 N N . ALA A 1 249 ? -36.380 -34.258 56.033 1.00 77.25 249 ALA A N 1
ATOM 1972 C CA . ALA A 1 249 ? -37.718 -34.672 56.454 1.00 77.25 249 ALA A CA 1
ATOM 1973 C C . ALA A 1 249 ? -38.547 -33.502 57.010 1.00 77.25 249 ALA A C 1
ATOM 1975 O O . ALA A 1 249 ? -39.745 -33.429 56.738 1.00 77.25 249 ALA A O 1
ATOM 1976 N N . ALA A 1 250 ? -37.912 -32.560 57.715 1.00 76.19 250 ALA A N 1
ATOM 1977 C CA . ALA A 1 250 ? -38.542 -31.321 58.162 1.00 76.19 250 ALA A CA 1
ATOM 1978 C C . ALA A 1 250 ? -38.851 -30.372 56.989 1.00 76.19 250 ALA A C 1
ATOM 1980 O O . ALA A 1 250 ? -39.954 -29.837 56.917 1.00 76.19 250 ALA A O 1
ATOM 1981 N N . GLU A 1 251 ? -37.920 -30.209 56.044 1.00 74.56 251 GLU A N 1
ATOM 1982 C CA . GLU A 1 251 ? -38.081 -29.376 54.840 1.00 74.56 251 GLU A CA 1
ATOM 1983 C C . GLU A 1 251 ? -39.166 -29.904 53.888 1.00 74.56 251 GLU A C 1
ATOM 1985 O O . GLU A 1 251 ? -39.823 -29.129 53.195 1.00 74.56 251 GLU A O 1
ATOM 1990 N N . THR A 1 252 ? -39.360 -31.224 53.845 1.00 67.75 252 THR A N 1
ATOM 1991 C CA . THR A 1 252 ? -40.324 -31.897 52.956 1.00 67.75 252 THR A CA 1
ATOM 1992 C C . THR A 1 252 ? -41.626 -32.299 53.656 1.00 67.75 252 THR A C 1
ATOM 1994 O O . THR A 1 252 ? -42.416 -33.037 53.068 1.00 67.75 252 THR A O 1
ATOM 1997 N N . GLU A 1 253 ? -41.844 -31.854 54.902 1.00 70.12 253 GLU A N 1
ATOM 1998 C CA . GLU A 1 253 ? -43.005 -32.192 55.750 1.00 70.12 253 GLU A CA 1
ATOM 1999 C C . GLU A 1 253 ? -43.310 -33.707 55.813 1.00 70.12 253 GLU A C 1
ATOM 2001 O O . GLU A 1 253 ? -44.458 -34.141 55.929 1.00 70.12 253 GLU A O 1
ATOM 2006 N N . THR A 1 254 ? -42.272 -34.544 55.732 1.00 70.44 254 THR A N 1
ATOM 2007 C CA . THR A 1 254 ? -42.402 -36.007 55.704 1.00 70.44 254 THR A CA 1
ATOM 2008 C C . THR A 1 254 ? -42.184 -36.580 57.107 1.00 70.44 254 THR A C 1
ATOM 2010 O O . THR A 1 254 ? -41.182 -36.299 57.761 1.00 70.44 254 THR A O 1
ATOM 2013 N N . SER A 1 255 ? -43.101 -37.422 57.600 1.00 67.69 255 SER A N 1
ATOM 2014 C CA . SER A 1 255 ? -42.956 -38.038 58.927 1.00 67.69 255 SER A CA 1
ATOM 2015 C C . SER A 1 255 ? -41.846 -39.093 58.931 1.00 67.69 255 SER A C 1
ATOM 2017 O O . SER A 1 255 ? -41.978 -40.131 58.275 1.00 67.69 255 SER A O 1
ATOM 2019 N N . VAL A 1 256 ? -40.783 -38.869 59.707 1.00 70.50 256 VAL A N 1
ATOM 2020 C CA . VAL A 1 256 ? -39.702 -39.851 59.872 1.00 70.50 256 VAL A CA 1
ATOM 2021 C C . VAL A 1 256 ? -40.247 -41.125 60.543 1.00 70.50 256 VAL A C 1
ATOM 2023 O O . VAL A 1 256 ? -40.874 -41.036 61.603 1.00 70.50 256 VAL A O 1
ATOM 2026 N N . PRO A 1 257 ? -40.004 -42.327 59.985 1.00 72.56 257 PRO A N 1
ATOM 2027 C CA . PRO A 1 257 ? -40.476 -43.576 60.572 1.00 72.56 257 PRO A CA 1
ATOM 2028 C C . PRO A 1 257 ? -39.974 -43.789 62.008 1.00 72.56 257 PRO A C 1
ATOM 2030 O O . PRO A 1 257 ? -38.771 -43.750 62.278 1.00 72.56 257 PRO A O 1
ATOM 2033 N N . GLN A 1 258 ? -40.884 -44.127 62.928 1.00 63.31 258 GLN A N 1
ATOM 2034 C CA . GLN A 1 258 ? -40.570 -44.350 64.351 1.00 63.31 258 GLN A CA 1
ATOM 2035 C C . GLN A 1 258 ? -39.498 -45.437 64.578 1.00 63.31 258 GLN A C 1
ATOM 2037 O O . GLN A 1 258 ? -38.759 -45.412 65.567 1.00 63.31 258 GLN A O 1
ATOM 2042 N N . SER A 1 259 ? -39.371 -46.382 63.642 1.00 63.22 259 SER A N 1
ATOM 2043 C CA . SER A 1 259 ? -38.335 -47.419 63.640 1.00 63.22 259 SER A CA 1
ATOM 2044 C C . SER A 1 259 ? -36.914 -46.847 63.579 1.00 63.22 259 SER A C 1
ATOM 2046 O O . SER A 1 259 ? -36.031 -47.375 64.254 1.00 63.22 259 SER A O 1
ATOM 2048 N N . PHE A 1 260 ? -36.691 -45.747 62.851 1.00 73.00 260 PHE A N 1
ATOM 2049 C CA . PHE A 1 260 ? -35.362 -45.147 62.709 1.00 73.00 260 PHE A CA 1
ATOM 2050 C C . PHE A 1 260 ? -34.909 -44.391 63.960 1.00 73.00 260 PHE A C 1
ATOM 2052 O O . PHE A 1 260 ? -33.739 -44.475 64.326 1.00 73.00 260 PHE A O 1
ATOM 2059 N N . PHE A 1 261 ? -35.839 -43.746 64.674 1.00 62.12 261 PHE A N 1
ATOM 2060 C CA . PHE A 1 261 ? -35.555 -43.151 65.985 1.00 62.12 261 PHE A CA 1
ATOM 2061 C C . PHE A 1 261 ? -35.242 -44.208 67.047 1.00 62.12 261 PHE A C 1
ATOM 2063 O O . PHE A 1 261 ? -34.374 -44.012 67.892 1.00 62.12 261 PHE A O 1
ATOM 2070 N N . SER A 1 262 ? -35.942 -45.343 66.992 1.00 55.53 262 SER A N 1
ATOM 2071 C CA . SER A 1 262 ? -35.830 -46.402 68.000 1.00 55.53 262 SER A CA 1
ATOM 2072 C C . SER A 1 262 ? -34.541 -47.220 67.859 1.00 55.53 262 SER A C 1
ATOM 2074 O O . SER A 1 262 ? -34.020 -47.732 68.849 1.00 55.53 262 SER A O 1
ATOM 2076 N N . ARG A 1 263 ? -34.029 -47.389 66.629 1.00 60.81 263 ARG A N 1
ATOM 2077 C CA . ARG A 1 263 ? -32.796 -48.138 66.338 1.00 60.81 263 ARG A CA 1
ATOM 2078 C C . ARG A 1 263 ? -32.060 -47.519 65.148 1.00 60.81 263 ARG A C 1
ATOM 2080 O O . ARG A 1 263 ? -32.391 -47.829 64.002 1.00 60.81 263 ARG A O 1
ATOM 2087 N N . ARG A 1 264 ? -30.984 -46.754 65.399 1.00 65.62 264 ARG A N 1
ATOM 2088 C CA . ARG A 1 264 ? -30.097 -46.216 64.336 1.00 65.62 264 ARG A CA 1
ATOM 2089 C C . ARG A 1 264 ? -29.552 -47.304 63.393 1.00 65.62 264 ARG A C 1
ATOM 2091 O O . ARG A 1 264 ? -29.239 -47.026 62.240 1.00 65.62 264 ARG A O 1
ATOM 2098 N N . THR A 1 265 ? -29.490 -48.557 63.845 1.00 65.69 265 THR A N 1
ATOM 2099 C CA . THR A 1 265 ? -29.134 -49.716 63.013 1.00 65.69 265 THR A CA 1
ATOM 2100 C C . THR A 1 265 ? -30.121 -49.977 61.876 1.00 65.69 265 THR A C 1
ATOM 2102 O O . THR A 1 265 ? -29.676 -50.255 60.772 1.00 65.69 265 THR A O 1
ATOM 2105 N N . SER A 1 266 ? -31.429 -49.797 62.082 1.00 69.56 266 SER A N 1
ATOM 2106 C CA . SER A 1 266 ? -32.422 -49.977 61.005 1.00 69.56 266 SER A CA 1
ATOM 2107 C C . SER A 1 266 ? -32.362 -48.892 59.920 1.00 69.56 266 SER A C 1
ATOM 2109 O O . SER A 1 266 ? -32.677 -49.161 58.763 1.00 69.56 266 SER A O 1
ATOM 2111 N N . PHE A 1 267 ? -31.895 -47.684 60.256 1.00 78.25 267 PHE A N 1
ATOM 2112 C CA . PHE A 1 267 ? -31.580 -46.645 59.268 1.00 78.25 267 PHE A CA 1
ATOM 2113 C C . PHE A 1 267 ? -30.325 -47.011 58.463 1.00 78.25 267 PHE A C 1
ATOM 2115 O O . PHE A 1 267 ? -30.334 -46.953 57.233 1.00 78.25 267 PHE A O 1
ATOM 2122 N N . LYS A 1 268 ? -29.272 -47.483 59.148 1.00 76.94 268 LYS A N 1
ATOM 2123 C CA . LYS A 1 268 ? -28.045 -47.988 58.513 1.00 76.94 268 LYS A CA 1
ATOM 2124 C C . LYS A 1 268 ? -28.331 -49.151 57.559 1.00 76.94 268 LYS A C 1
ATOM 2126 O O . LYS A 1 268 ? -27.839 -49.135 56.440 1.00 76.94 268 LYS A O 1
ATOM 2131 N N . GLU A 1 269 ? -29.126 -50.137 57.969 1.00 77.06 269 GLU A N 1
ATOM 2132 C CA . GLU A 1 269 ? -29.485 -51.300 57.140 1.00 77.06 269 GLU A CA 1
ATOM 2133 C C . GLU A 1 269 ? -30.181 -50.877 55.841 1.00 77.06 269 GLU A C 1
ATOM 2135 O O . GLU A 1 269 ? -29.831 -51.364 54.767 1.00 77.06 269 GLU A O 1
ATOM 2140 N N . LYS A 1 270 ? -31.087 -49.895 55.915 1.00 74.25 270 LYS A N 1
ATOM 2141 C CA . LYS A 1 270 ? -31.801 -49.375 54.742 1.00 74.25 270 LYS A CA 1
ATOM 2142 C C . LYS A 1 270 ? -30.914 -48.529 53.820 1.00 74.25 270 LYS A C 1
ATOM 2144 O O . LYS A 1 270 ? -31.101 -48.542 52.604 1.00 74.25 270 LYS A O 1
ATOM 2149 N N . LEU A 1 271 ? -29.934 -47.809 54.376 1.00 78.25 271 LEU A N 1
ATOM 2150 C CA . LEU A 1 271 ? -28.902 -47.120 53.591 1.00 78.25 271 LEU A CA 1
ATOM 2151 C C . LEU A 1 271 ? -27.970 -48.115 52.895 1.00 78.25 271 LEU A C 1
ATOM 2153 O O . LEU A 1 271 ? -27.667 -47.943 51.717 1.00 78.25 271 LEU A O 1
ATOM 2157 N N . VAL A 1 272 ? -27.553 -49.175 53.590 1.00 79.25 272 VAL A N 1
ATOM 2158 C CA . VAL A 1 272 ? -26.729 -50.253 53.022 1.00 79.25 272 VAL A CA 1
ATOM 2159 C C . VAL A 1 272 ? -27.470 -50.960 51.883 1.00 79.25 272 VAL A C 1
ATOM 2161 O O . VAL A 1 272 ? -26.862 -51.234 50.852 1.00 79.25 272 VAL A O 1
ATOM 2164 N N . GLU A 1 273 ? -28.778 -51.189 52.015 1.00 76.38 273 GLU A N 1
ATOM 2165 C CA . GLU A 1 273 ? -29.600 -51.813 50.969 1.00 76.38 273 GLU A CA 1
ATOM 2166 C C . GLU A 1 273 ? -29.605 -51.010 49.655 1.00 76.38 273 GLU A C 1
ATOM 2168 O O . GLU A 1 273 ? -29.538 -51.595 48.575 1.00 76.38 273 GLU A O 1
ATOM 2173 N N . ARG A 1 274 ? -29.642 -49.669 49.723 1.00 74.38 274 ARG A N 1
ATOM 2174 C CA . ARG A 1 274 ? -29.686 -48.806 48.526 1.00 74.38 274 ARG A CA 1
ATOM 2175 C C . ARG A 1 274 ? -28.330 -48.313 48.029 1.00 74.38 274 ARG A C 1
ATOM 2177 O O . ARG A 1 274 ? -28.186 -48.076 46.833 1.00 74.38 274 ARG A O 1
ATOM 2184 N N . LEU A 1 275 ? -27.367 -48.112 48.924 1.00 77.38 275 LEU A N 1
ATOM 2185 C CA . LEU A 1 275 ? -26.093 -47.442 48.634 1.00 77.38 275 LEU A CA 1
ATOM 2186 C C . LEU A 1 275 ? -24.870 -48.317 48.929 1.00 77.38 275 LEU A C 1
ATOM 2188 O O . LEU A 1 275 ? -23.744 -47.875 48.712 1.00 77.38 275 LEU A O 1
ATOM 2192 N N . GLY A 1 276 ? -25.057 -49.566 49.364 1.00 69.94 276 GLY A N 1
ATOM 2193 C CA . GLY A 1 276 ? -23.964 -50.496 49.665 1.00 69.94 276 GLY A CA 1
ATOM 2194 C C . GLY A 1 276 ? -23.102 -50.878 48.458 1.00 69.94 276 GLY A C 1
ATOM 2195 O O . GLY A 1 276 ? -22.020 -51.427 48.636 1.00 69.94 276 GLY A O 1
ATOM 2196 N N . SER A 1 277 ? -23.535 -50.581 47.226 1.00 74.88 277 SER A N 1
ATOM 2197 C CA . SER A 1 277 ? -22.698 -50.693 46.024 1.00 74.88 277 SER A CA 1
ATOM 2198 C C . SER A 1 277 ? -21.743 -49.509 45.832 1.00 74.88 277 SER A C 1
ATOM 2200 O O . SER A 1 277 ? -20.765 -49.650 45.104 1.00 74.88 277 SER A O 1
ATOM 2202 N N . LEU A 1 278 ? -22.022 -48.362 46.461 1.00 72.12 278 LEU A N 1
ATOM 2203 C CA . LEU A 1 278 ? -21.275 -47.107 46.315 1.00 72.12 278 LEU A CA 1
ATOM 2204 C C . LEU A 1 278 ? -20.420 -46.793 47.544 1.00 72.12 278 LEU A C 1
ATOM 2206 O O . LEU A 1 278 ? -19.305 -46.309 47.384 1.00 72.12 278 LEU A O 1
ATOM 2210 N N . PHE A 1 279 ? -20.905 -47.121 48.744 1.00 76.25 279 PHE A N 1
ATOM 2211 C CA . PHE A 1 279 ? -20.201 -46.924 50.009 1.00 76.25 279 PHE A CA 1
ATOM 2212 C C . PHE A 1 279 ? -19.928 -48.249 50.725 1.00 76.25 279 PHE A C 1
ATOM 2214 O O . PHE A 1 279 ? -20.761 -49.156 50.749 1.00 76.25 279 PHE A O 1
ATOM 2221 N N . GLU A 1 280 ? -18.769 -48.333 51.366 1.00 75.31 280 GLU A N 1
ATOM 2222 C CA . GLU A 1 280 ? -18.450 -49.290 52.411 1.00 75.31 280 GLU A CA 1
ATOM 2223 C C . GLU A 1 280 ? -18.648 -48.633 53.783 1.00 75.31 280 GLU A C 1
ATOM 2225 O O . GLU A 1 280 ? -18.214 -47.508 54.028 1.00 75.31 280 GLU A O 1
ATOM 2230 N N . PHE A 1 281 ? -19.337 -49.335 54.681 1.00 74.31 281 PHE A N 1
ATOM 2231 C CA . PHE A 1 281 ? -19.645 -48.836 56.017 1.00 74.31 281 PHE A CA 1
ATOM 2232 C C . PHE A 1 281 ? -18.623 -49.388 57.006 1.00 74.31 281 PHE A C 1
ATOM 2234 O O . PHE A 1 281 ? -18.808 -50.482 57.545 1.00 74.31 281 PHE A O 1
ATOM 2241 N N . VAL A 1 282 ? -17.554 -48.632 57.240 1.00 67.06 282 VAL A N 1
ATOM 2242 C CA . VAL A 1 282 ? -16.417 -49.070 58.055 1.00 67.06 282 VAL A CA 1
ATOM 2243 C C . VAL A 1 282 ? -16.614 -48.661 59.511 1.00 67.06 282 VAL A C 1
ATOM 2245 O O . VAL A 1 282 ? -17.101 -47.572 59.824 1.00 67.06 282 VAL A O 1
ATOM 2248 N N . GLN A 1 283 ? -16.242 -49.563 60.417 1.00 64.25 283 GLN A N 1
ATOM 2249 C CA . GLN A 1 283 ? -16.221 -49.306 61.850 1.00 64.25 283 GLN A CA 1
ATOM 2250 C C . GLN A 1 283 ? -14.759 -49.245 62.324 1.00 64.25 283 GLN A C 1
ATOM 2252 O O . GLN A 1 283 ? -14.049 -50.236 62.151 1.00 64.25 283 GLN A O 1
ATOM 2257 N N . PRO A 1 284 ? -14.289 -48.124 62.903 1.00 56.47 284 PRO A N 1
ATOM 2258 C CA . PRO A 1 284 ? -12.900 -47.993 63.342 1.00 56.47 284 PRO A CA 1
ATOM 2259 C C . PRO A 1 284 ? -12.516 -49.030 64.413 1.00 56.47 284 PRO A C 1
ATOM 2261 O O . PRO A 1 284 ? -13.264 -49.260 65.369 1.00 56.47 284 PRO A O 1
ATOM 2264 N N . LEU A 1 285 ? -11.333 -49.637 64.279 1.00 52.03 285 LEU A N 1
ATOM 2265 C CA . LEU A 1 285 ? -10.744 -50.576 65.242 1.00 52.03 285 LEU A CA 1
ATOM 2266 C C . LEU A 1 285 ? -9.702 -49.849 66.120 1.00 52.03 285 LEU A C 1
ATOM 2268 O O . LEU A 1 285 ? -8.532 -49.852 65.774 1.00 52.03 285 LEU A O 1
ATOM 2272 N N . GLU A 1 286 ? -10.113 -49.211 67.233 1.00 44.28 286 GLU A N 1
ATOM 2273 C CA . GLU A 1 286 ? -9.617 -49.506 68.606 1.00 44.28 286 GLU A CA 1
ATOM 2274 C C . GLU A 1 286 ? -9.806 -48.432 69.723 1.00 44.28 286 GLU A C 1
ATOM 2276 O O . GLU A 1 286 ? -9.805 -47.224 69.525 1.00 44.28 286 GLU A O 1
ATOM 2281 N N . ARG A 1 287 ? -9.894 -49.001 70.945 1.00 44.19 287 ARG A N 1
ATOM 2282 C CA . ARG A 1 287 ? -9.605 -48.575 72.341 1.00 44.19 287 ARG A CA 1
ATOM 2283 C C . ARG A 1 287 ? -10.500 -47.674 73.200 1.00 44.19 287 ARG A C 1
ATOM 2285 O O . ARG A 1 287 ? -10.529 -47.965 74.394 1.00 44.19 287 ARG A O 1
ATOM 2292 N N . ASN A 1 288 ? -11.325 -46.751 72.704 1.00 44.31 288 ASN A N 1
ATOM 2293 C CA . ASN A 1 288 ? -12.280 -46.038 73.583 1.00 44.31 288 ASN A CA 1
ATOM 2294 C C . ASN A 1 288 ? -13.741 -46.396 73.273 1.00 44.31 288 ASN A C 1
ATOM 2296 O O . ASN A 1 288 ? -14.241 -46.214 72.169 1.00 44.31 288 ASN A O 1
ATOM 2300 N N . LYS A 1 289 ? -14.436 -46.977 74.262 1.00 47.28 289 LYS A N 1
ATOM 2301 C CA . LYS A 1 289 ? -15.768 -47.598 74.108 1.00 47.28 289 LYS A CA 1
ATOM 2302 C C . LYS A 1 289 ? -16.933 -46.611 73.905 1.00 47.28 289 LYS A C 1
ATOM 2304 O O . LYS A 1 289 ? -18.038 -47.088 73.667 1.00 47.28 289 LYS A O 1
ATOM 2309 N N . LEU A 1 290 ? -16.715 -45.297 74.002 1.00 47.31 290 LEU A N 1
ATOM 2310 C CA . LEU A 1 290 ? -17.798 -44.307 74.110 1.00 47.31 290 LEU A CA 1
ATOM 2311 C C . LEU A 1 290 ? -18.124 -43.531 72.819 1.00 47.31 290 LEU A C 1
ATOM 2313 O O . LEU A 1 290 ? -19.222 -42.999 72.736 1.00 47.31 290 LEU A O 1
ATOM 2317 N N . GLU A 1 291 ? -17.282 -43.561 71.781 1.00 52.47 291 GLU A N 1
ATOM 2318 C CA . GLU A 1 291 ? -17.554 -42.884 70.495 1.00 52.47 291 GLU A CA 1
ATOM 2319 C C . GLU A 1 291 ? -17.253 -43.818 69.312 1.00 52.47 291 GLU A C 1
ATOM 2321 O O . GLU A 1 291 ? -16.240 -43.719 68.626 1.00 52.47 291 GLU A O 1
ATOM 2326 N N . ARG A 1 292 ? -18.124 -44.812 69.101 1.00 55.78 292 ARG A N 1
ATOM 2327 C CA . ARG A 1 292 ? -18.044 -45.753 67.970 1.00 55.78 292 ARG A CA 1
ATOM 2328 C C . ARG A 1 292 ? -19.018 -45.342 66.869 1.00 55.78 292 ARG A C 1
ATOM 2330 O O . ARG A 1 292 ? -20.060 -45.982 66.720 1.00 55.78 292 ARG A O 1
ATOM 2337 N N . GLU A 1 293 ? -18.705 -44.305 66.101 1.00 59.94 293 GLU A N 1
ATOM 2338 C CA . GLU A 1 293 ? -19.570 -43.898 64.987 1.00 59.94 293 GLU A CA 1
ATOM 2339 C C . GLU A 1 293 ? -19.137 -44.540 63.650 1.00 59.94 293 GLU A C 1
ATOM 2341 O O . GLU A 1 293 ? -17.946 -44.559 63.334 1.00 59.94 293 GLU A O 1
ATOM 2346 N N . PRO A 1 294 ? -20.063 -45.141 62.872 1.00 65.88 294 PRO A N 1
ATOM 2347 C CA . PRO A 1 294 ? -19.748 -45.719 61.565 1.00 65.88 294 PRO A CA 1
ATOM 2348 C C . PRO A 1 294 ? -19.462 -44.641 60.516 1.00 65.88 294 PRO A C 1
ATOM 2350 O O . PRO A 1 294 ? -20.199 -43.657 60.428 1.00 65.88 294 PRO A O 1
ATOM 2353 N N . LEU A 1 295 ? -18.468 -44.889 59.664 1.00 66.69 295 LEU A N 1
ATOM 2354 C CA . LEU A 1 295 ? -18.138 -44.038 58.520 1.00 66.69 295 LEU A CA 1
ATOM 2355 C C . LEU A 1 295 ? -18.668 -44.643 57.219 1.00 66.69 295 LEU A C 1
ATOM 2357 O O . LEU A 1 295 ? -18.653 -45.862 57.044 1.00 66.69 295 LEU A O 1
ATOM 2361 N N . LEU A 1 296 ? -19.119 -43.783 56.309 1.00 74.69 296 LEU A N 1
ATOM 2362 C CA . LEU A 1 296 ? -19.471 -44.116 54.934 1.00 74.69 296 LEU A CA 1
ATOM 2363 C C . LEU A 1 296 ? -18.292 -43.724 54.044 1.00 74.69 296 LEU A C 1
ATOM 2365 O O . LEU A 1 296 ? -18.042 -42.538 53.829 1.00 74.69 296 LEU A O 1
ATOM 2369 N N . ILE A 1 297 ? -17.572 -44.722 53.535 1.00 68.19 297 ILE A N 1
ATOM 2370 C CA . ILE A 1 297 ? -16.395 -44.537 52.679 1.00 68.19 297 ILE A CA 1
ATOM 2371 C C . ILE A 1 297 ? -16.753 -44.982 51.260 1.00 68.19 297 ILE A C 1
ATOM 2373 O O . ILE A 1 297 ? -17.191 -46.119 51.094 1.00 68.19 297 ILE A O 1
ATOM 2377 N N . PRO A 1 298 ? -16.609 -44.147 50.218 1.00 72.19 298 PRO A N 1
ATOM 2378 C CA . PRO A 1 298 ? -16.867 -44.586 48.851 1.00 72.19 298 PRO A CA 1
ATOM 2379 C C . PRO A 1 298 ? -16.002 -45.805 48.504 1.00 72.19 298 PRO A C 1
ATOM 2381 O O . PRO A 1 298 ? -14.796 -45.793 48.731 1.00 72.19 298 PRO A O 1
ATOM 2384 N N . ARG A 1 299 ? -16.587 -46.859 47.922 1.00 66.62 299 ARG A N 1
ATOM 2385 C CA . ARG A 1 299 ? -15.895 -48.137 47.643 1.00 66.62 299 ARG A CA 1
ATOM 2386 C C . ARG A 1 299 ? -14.666 -48.007 46.744 1.00 66.62 299 ARG A C 1
ATOM 2388 O O . ARG A 1 299 ? -13.807 -48.876 46.764 1.00 66.62 299 ARG A O 1
ATOM 2395 N N . LYS A 1 300 ? -14.547 -46.917 45.985 1.00 60.50 300 LYS A N 1
ATOM 2396 C CA . LYS A 1 300 ? -13.328 -46.585 45.235 1.00 60.50 300 LYS A CA 1
ATOM 2397 C C . LYS A 1 300 ? -12.089 -46.485 46.149 1.00 60.50 300 LYS A C 1
ATOM 2399 O O . LYS A 1 300 ? -10.996 -46.761 45.684 1.00 60.50 300 LYS A O 1
ATOM 2404 N N . TYR A 1 301 ? -12.281 -46.174 47.435 1.00 55.91 301 TYR A N 1
ATOM 2405 C CA . TYR A 1 301 ? -11.254 -46.113 48.480 1.00 55.91 301 TYR A CA 1
ATOM 2406 C C . TYR A 1 301 ? -11.170 -47.378 49.350 1.00 55.91 301 TYR A C 1
ATOM 2408 O O . TYR A 1 301 ? -10.378 -47.411 50.287 1.00 55.91 301 TYR A O 1
ATOM 2416 N N . SER A 1 302 ? -11.953 -48.434 49.075 1.00 53.19 302 SER A N 1
ATOM 2417 C CA . SER A 1 302 ? -11.956 -49.647 49.917 1.00 53.19 302 SER A CA 1
ATOM 2418 C C . SER A 1 302 ? -10.659 -50.453 49.831 1.00 53.19 302 SER A C 1
ATOM 2420 O O . SER A 1 302 ? -10.381 -51.272 50.703 1.00 53.19 302 SER A O 1
ATOM 2422 N N . HIS A 1 303 ? -9.872 -50.251 48.770 1.00 48.44 303 HIS A N 1
ATOM 2423 C CA . HIS A 1 303 ? -8.607 -50.952 48.536 1.00 48.44 303 HIS A CA 1
ATOM 2424 C C . HIS A 1 303 ? -7.369 -50.050 48.599 1.00 48.44 303 HIS A C 1
ATOM 2426 O O . HIS A 1 303 ? -6.255 -50.569 48.579 1.00 48.44 303 HIS A O 1
ATOM 2432 N N . ASP A 1 304 ? -7.550 -48.739 48.764 1.00 45.12 304 ASP A N 1
ATOM 2433 C CA . ASP A 1 304 ? -6.458 -47.775 48.834 1.00 45.12 304 ASP A CA 1
ATOM 2434 C C . ASP A 1 304 ? -6.292 -47.274 50.271 1.00 45.12 304 ASP A C 1
ATOM 2436 O O . ASP A 1 304 ? -7.025 -46.409 50.738 1.00 45.12 304 ASP A O 1
ATOM 2440 N N . VAL A 1 305 ? -5.338 -47.891 50.976 1.00 45.12 305 VAL A N 1
ATOM 2441 C CA . VAL A 1 305 ? -4.377 -47.301 51.935 1.00 45.12 305 VAL A CA 1
ATOM 2442 C C . VAL A 1 305 ? -4.824 -46.020 52.674 1.00 45.12 305 VAL A C 1
ATOM 2444 O O . VAL A 1 305 ? -4.072 -45.060 52.779 1.00 45.12 305 VAL A O 1
ATOM 2447 N N . LEU A 1 306 ? -6.029 -45.984 53.244 1.00 39.06 306 LEU A N 1
ATOM 2448 C CA . LEU A 1 306 ? -6.446 -44.934 54.191 1.00 39.06 306 LEU A CA 1
ATOM 2449 C C . LEU A 1 306 ? -6.482 -45.428 55.641 1.00 39.06 306 LEU A C 1
ATOM 2451 O O . LEU A 1 306 ? -6.579 -44.622 56.561 1.00 39.06 306 LEU A O 1
ATOM 2455 N N . ALA A 1 307 ? -6.317 -46.735 55.860 1.00 38.12 307 ALA A N 1
ATOM 2456 C CA . ALA A 1 307 ? -6.067 -47.291 57.189 1.00 38.12 307 ALA A CA 1
ATOM 2457 C C . ALA A 1 307 ? -4.578 -47.199 57.593 1.00 38.12 307 ALA A C 1
ATOM 2459 O O . ALA A 1 307 ? -4.284 -46.964 58.762 1.00 38.12 307 ALA A O 1
ATOM 2460 N N . ASP A 1 308 ? -3.648 -47.301 56.633 1.00 37.34 308 ASP A N 1
ATOM 2461 C CA . ASP A 1 308 ? -2.196 -47.252 56.891 1.00 37.34 308 ASP A CA 1
ATOM 2462 C C . ASP A 1 308 ? -1.604 -45.828 56.843 1.00 37.34 308 ASP A C 1
ATOM 2464 O O . ASP A 1 308 ? -0.590 -45.560 57.489 1.00 37.34 308 ASP A O 1
ATOM 2468 N N . TYR A 1 309 ? -2.256 -44.877 56.158 1.00 38.44 309 TYR A N 1
ATOM 2469 C CA . TYR A 1 309 ? -1.781 -43.486 56.044 1.00 38.44 309 TYR A CA 1
ATOM 2470 C C . TYR A 1 309 ? -1.789 -42.721 57.383 1.00 38.44 309 TYR A C 1
ATOM 2472 O O . TYR A 1 309 ? -1.142 -41.685 57.517 1.00 38.44 309 TYR A O 1
ATOM 2480 N N . TYR A 1 310 ? -2.474 -43.243 58.406 1.00 37.38 310 TYR A N 1
ATOM 2481 C CA . TYR A 1 310 ? -2.509 -42.647 59.745 1.00 37.38 310 TYR A CA 1
ATOM 2482 C C . TYR A 1 310 ? -1.321 -43.057 60.641 1.00 37.38 310 TYR A C 1
ATOM 2484 O O . TYR A 1 310 ? -1.142 -42.475 61.708 1.00 37.38 310 TYR A O 1
ATOM 2492 N N . TYR A 1 311 ? -0.490 -44.025 60.226 1.00 40.03 311 TYR A N 1
ATOM 2493 C CA . TYR A 1 311 ? 0.620 -44.543 61.045 1.00 40.03 311 TYR A CA 1
ATOM 2494 C C . TYR A 1 311 ? 2.023 -44.376 60.437 1.00 40.03 311 TYR A C 1
ATOM 2496 O O . TYR A 1 311 ? 3.002 -44.677 61.119 1.00 40.03 311 TYR A O 1
ATOM 2504 N N . SER A 1 312 ? 2.166 -43.877 59.203 1.00 37.12 312 SER A N 1
ATOM 2505 C CA . SER A 1 312 ? 3.465 -43.832 58.505 1.00 37.12 312 SER A CA 1
ATOM 2506 C C . SER A 1 312 ? 4.101 -42.442 58.351 1.00 37.12 312 SER A C 1
ATOM 2508 O O . SER A 1 312 ? 5.076 -42.308 57.617 1.00 37.12 312 SER A O 1
ATOM 2510 N N . THR A 1 313 ? 3.615 -41.401 59.036 1.00 37.78 313 THR A N 1
ATOM 2511 C CA . THR A 1 313 ? 4.202 -40.039 59.044 1.00 37.78 313 THR A CA 1
ATOM 2512 C C . THR A 1 313 ? 5.511 -39.934 59.833 1.00 37.78 313 THR A C 1
ATOM 2514 O O . THR A 1 313 ? 5.721 -38.997 60.597 1.00 37.78 313 THR A O 1
ATOM 2517 N N . ILE A 1 314 ? 6.442 -40.866 59.632 1.00 42.00 314 ILE A N 1
ATOM 2518 C CA . ILE A 1 314 ? 7.837 -40.666 60.015 1.00 42.00 314 ILE A CA 1
ATOM 2519 C C . ILE A 1 314 ? 8.722 -41.253 58.914 1.00 42.00 314 ILE A C 1
ATOM 2521 O O . ILE A 1 314 ? 8.734 -42.462 58.706 1.00 42.00 314 ILE A O 1
ATOM 2525 N N . SER A 1 315 ? 9.509 -40.364 58.299 1.00 37.19 315 SER A N 1
ATOM 2526 C CA . SER A 1 315 ? 10.708 -40.610 57.481 1.00 37.19 315 SER A CA 1
ATOM 2527 C C . SER A 1 315 ? 10.554 -40.379 55.968 1.00 37.19 315 SER A C 1
ATOM 2529 O O . SER A 1 315 ? 10.144 -41.263 55.224 1.00 37.19 315 SER A O 1
ATOM 2531 N N . ASN A 1 316 ? 11.080 -39.216 55.560 1.00 28.50 316 ASN A N 1
ATOM 2532 C CA . ASN A 1 316 ? 11.778 -38.909 54.297 1.00 28.50 316 ASN A CA 1
ATOM 2533 C C . ASN A 1 316 ? 11.002 -38.140 53.216 1.00 28.50 316 ASN A C 1
ATOM 2535 O O . ASN A 1 316 ? 10.404 -38.713 52.314 1.00 28.50 316 ASN A O 1
ATOM 2539 N N . ASP A 1 317 ? 11.056 -36.813 53.354 1.00 38.53 317 ASP A N 1
ATOM 2540 C CA . ASP A 1 317 ? 11.768 -35.885 52.454 1.00 38.53 317 ASP A CA 1
ATOM 2541 C C . ASP A 1 317 ? 11.883 -36.298 50.969 1.00 38.53 317 ASP A C 1
ATOM 2543 O O . ASP A 1 317 ? 12.761 -37.083 50.611 1.00 38.53 317 ASP A O 1
ATOM 2547 N N . ASP A 1 318 ? 11.027 -35.727 50.110 1.00 28.03 318 ASP A N 1
ATOM 2548 C CA . ASP A 1 318 ? 11.405 -35.385 48.733 1.00 28.03 318 ASP A CA 1
ATOM 2549 C C . ASP A 1 318 ? 10.510 -34.262 48.161 1.00 28.03 318 ASP A C 1
ATOM 2551 O O . ASP A 1 318 ? 9.287 -34.229 48.331 1.00 28.03 318 ASP A O 1
ATOM 2555 N N . MET A 1 319 ? 11.149 -33.296 47.508 1.00 41.34 319 MET A N 1
ATOM 2556 C CA . MET A 1 319 ? 10.595 -32.000 47.112 1.00 41.34 319 MET A CA 1
ATOM 2557 C C . MET A 1 319 ? 9.652 -32.073 45.900 1.00 41.34 319 MET A C 1
ATOM 2559 O O . MET A 1 319 ? 10.144 -31.899 44.791 1.00 41.34 319 MET A O 1
ATOM 2563 N N . LEU A 1 320 ? 8.325 -32.241 46.066 1.00 36.12 320 LEU A N 1
ATOM 2564 C CA . LEU A 1 320 ? 7.304 -31.799 45.071 1.00 36.12 320 LEU A CA 1
ATOM 2565 C C . LEU A 1 320 ? 5.813 -31.947 45.489 1.00 36.12 320 LEU A C 1
ATOM 2567 O O . LEU A 1 320 ? 4.931 -31.990 44.630 1.00 36.12 320 LEU A O 1
ATOM 2571 N N . THR A 1 321 ? 5.472 -31.977 46.779 1.00 31.41 321 THR A N 1
ATOM 2572 C CA . THR A 1 321 ? 4.066 -32.027 47.238 1.00 31.41 321 THR A CA 1
ATOM 2573 C C . THR A 1 321 ? 3.657 -30.764 47.988 1.00 31.41 321 THR A C 1
ATOM 2575 O O . THR A 1 321 ? 4.317 -30.360 48.941 1.00 31.41 321 THR A O 1
ATOM 2578 N N . MET A 1 322 ? 2.538 -30.161 47.567 1.00 25.11 322 MET A N 1
ATOM 2579 C CA . MET A 1 322 ? 1.808 -29.145 48.334 1.00 25.11 322 MET A CA 1
ATOM 2580 C C . MET A 1 322 ? 1.615 -29.629 49.784 1.00 25.11 322 MET A C 1
ATOM 2582 O O . MET A 1 322 ? 1.149 -30.757 49.962 1.00 25.11 322 MET A O 1
ATOM 2586 N N . PRO A 1 323 ? 1.945 -28.824 50.811 1.00 27.98 323 PRO A N 1
ATOM 2587 C CA . PRO A 1 323 ? 1.758 -29.223 52.200 1.00 27.98 323 PRO A CA 1
ATOM 2588 C C . PRO A 1 323 ? 0.269 -29.437 52.500 1.00 27.98 323 PRO A C 1
ATOM 2590 O O . PRO A 1 323 ? -0.581 -28.626 52.125 1.00 27.98 323 PRO A O 1
ATOM 2593 N N . THR A 1 324 ? -0.054 -30.545 53.167 1.00 32.88 324 THR A N 1
ATOM 2594 C CA . THR A 1 324 ? -1.424 -30.873 53.575 1.00 32.88 324 THR A CA 1
ATOM 2595 C C . THR A 1 324 ? -1.804 -30.069 54.819 1.00 32.88 324 THR A C 1
ATOM 2597 O O . THR A 1 324 ? -1.112 -30.109 55.832 1.00 32.88 324 THR A O 1
ATOM 2600 N N . TYR A 1 325 ? -2.918 -29.345 54.719 1.00 35.84 325 TYR A N 1
ATOM 2601 C CA . TYR A 1 325 ? -3.470 -28.425 55.718 1.00 35.84 325 TYR A CA 1
ATOM 2602 C C . TYR A 1 325 ? -3.721 -29.062 57.100 1.00 35.84 325 TYR A C 1
ATOM 2604 O O . TYR A 1 325 ? -4.376 -30.101 57.197 1.00 35.84 325 TYR A O 1
ATOM 2612 N N . GLN A 1 326 ? -3.271 -28.388 58.167 1.00 36.38 326 GLN A N 1
ATOM 2613 C CA . GLN A 1 326 ? -3.628 -28.659 59.566 1.00 36.38 326 GLN A CA 1
ATOM 2614 C C . GLN A 1 326 ? -4.424 -27.471 60.138 1.00 36.38 326 GLN A C 1
ATOM 2616 O O . GLN A 1 326 ? -4.072 -26.312 59.928 1.00 36.38 326 GLN A O 1
ATOM 2621 N N . HIS A 1 327 ? -5.511 -27.745 60.865 1.00 37.16 327 HIS A N 1
ATOM 2622 C CA . HIS A 1 327 ? -6.482 -26.728 61.303 1.00 37.16 327 HIS A CA 1
ATOM 2623 C C . HIS A 1 327 ? -5.953 -25.725 62.357 1.00 37.16 327 HIS A C 1
ATOM 2625 O O . HIS A 1 327 ? -6.596 -24.699 62.580 1.00 37.16 327 HIS A O 1
ATOM 2631 N N . ASP A 1 328 ? -4.774 -25.983 62.935 1.00 47.88 328 ASP A N 1
ATOM 2632 C CA . ASP A 1 328 ? -4.075 -25.120 63.905 1.00 47.88 328 ASP A CA 1
ATOM 2633 C C . ASP A 1 328 ? -2.780 -24.491 63.349 1.00 47.88 328 ASP A C 1
ATOM 2635 O O . ASP A 1 328 ? -1.937 -24.009 64.101 1.00 47.88 328 ASP A O 1
ATOM 2639 N N . ASP A 1 329 ? -2.610 -24.467 62.027 1.00 50.53 329 ASP A N 1
ATOM 2640 C CA . ASP A 1 329 ? -1.383 -23.976 61.402 1.00 50.53 329 ASP A CA 1
ATOM 2641 C C . ASP A 1 329 ? -1.361 -22.433 61.300 1.00 50.53 329 ASP A C 1
ATOM 2643 O O . ASP A 1 329 ? -2.126 -21.821 60.538 1.00 50.53 329 ASP A O 1
ATOM 2647 N N . ASP A 1 330 ? -0.463 -21.782 62.050 1.00 58.81 330 ASP A N 1
ATOM 2648 C CA . ASP A 1 330 ? -0.172 -20.340 61.953 1.00 58.81 330 ASP A CA 1
ATOM 2649 C C . ASP A 1 330 ? 0.171 -19.919 60.509 1.00 58.81 330 ASP A C 1
ATOM 2651 O O . ASP A 1 330 ? -0.064 -18.768 60.116 1.00 58.81 330 ASP A O 1
ATOM 2655 N N . ALA A 1 331 ? 0.648 -20.851 59.675 1.00 54.91 331 ALA A N 1
ATOM 2656 C CA . ALA A 1 331 ? 0.901 -20.618 58.257 1.00 54.91 331 ALA A CA 1
ATOM 2657 C C . ALA A 1 331 ? -0.387 -20.382 57.447 1.00 54.91 331 ALA A C 1
ATOM 2659 O O . ALA A 1 331 ? -0.425 -19.487 56.600 1.00 54.91 331 ALA A O 1
ATOM 2660 N N . PHE A 1 332 ? -1.479 -21.108 57.719 1.00 56.72 332 PHE A N 1
ATOM 2661 C CA . PHE A 1 332 ? -2.755 -20.883 57.026 1.00 56.72 332 PHE A CA 1
ATOM 2662 C C . PHE A 1 332 ? -3.398 -19.562 57.442 1.00 56.72 332 PHE A C 1
ATOM 2664 O O . PHE A 1 332 ? -3.908 -18.822 56.598 1.00 56.72 332 PHE A O 1
ATOM 2671 N N . ARG A 1 333 ? -3.324 -19.224 58.735 1.00 56.88 333 ARG A N 1
ATOM 2672 C CA . ARG A 1 333 ? -3.738 -17.901 59.224 1.00 56.88 333 ARG A CA 1
ATOM 2673 C C . ARG A 1 333 ? -2.920 -16.802 58.550 1.00 56.88 333 ARG A C 1
ATOM 2675 O O . ARG A 1 333 ? -3.500 -15.823 58.090 1.00 56.88 333 ARG A O 1
ATOM 2682 N N . SER A 1 334 ? -1.610 -16.996 58.397 1.00 66.81 334 SER A N 1
ATOM 2683 C CA . SER A 1 334 ? -0.736 -16.068 57.670 1.00 66.81 334 SER A CA 1
ATOM 2684 C C . SER A 1 334 ? -1.120 -15.934 56.194 1.00 66.81 334 SER A C 1
ATOM 2686 O O . SER A 1 334 ? -1.210 -14.816 55.695 1.00 66.81 334 SER A O 1
ATOM 2688 N N . LEU A 1 335 ? -1.444 -17.032 55.502 1.00 69.62 335 LEU A N 1
ATOM 2689 C CA . LEU A 1 335 ? -1.933 -17.002 54.117 1.00 69.62 335 LEU A CA 1
ATOM 2690 C C . LEU A 1 335 ? -3.276 -16.275 53.988 1.00 69.62 335 LEU A C 1
ATOM 2692 O O . LEU A 1 335 ? -3.458 -15.487 53.060 1.00 69.62 335 LEU A O 1
ATOM 2696 N N . ILE A 1 336 ? -4.201 -16.484 54.930 1.00 68.06 336 ILE A N 1
ATOM 2697 C CA . ILE A 1 336 ? -5.451 -15.719 54.995 1.00 68.06 336 ILE A CA 1
ATOM 2698 C C . ILE A 1 336 ? -5.151 -14.235 55.215 1.00 68.06 336 ILE A C 1
ATOM 2700 O O . ILE A 1 336 ? -5.735 -13.398 54.532 1.00 68.06 336 ILE A O 1
ATOM 2704 N N . HIS A 1 337 ? -4.235 -13.885 56.121 1.00 67.75 337 HIS A N 1
ATOM 2705 C CA . HIS A 1 337 ? -3.846 -12.494 56.349 1.00 67.75 337 HIS A CA 1
ATOM 2706 C C . HIS A 1 337 ? -3.229 -11.856 55.101 1.00 67.75 337 HIS A C 1
ATOM 2708 O O . HIS A 1 337 ? -3.623 -10.744 54.757 1.00 67.75 337 HIS A O 1
ATOM 2714 N N . VAL A 1 338 ? -2.349 -12.556 54.380 1.00 76.06 338 VAL A N 1
ATOM 2715 C CA . VAL A 1 338 ? -1.794 -12.095 53.095 1.00 76.06 338 VAL A CA 1
ATOM 2716 C C . VAL A 1 338 ? -2.907 -11.911 52.061 1.00 76.06 338 VAL A C 1
ATOM 2718 O O . VAL A 1 338 ? -2.984 -10.862 51.426 1.00 76.06 338 VAL A O 1
ATOM 2721 N N . ALA A 1 339 ? -3.823 -12.873 51.927 1.00 73.44 339 ALA A N 1
ATOM 2722 C CA . ALA A 1 339 ? -4.953 -12.772 51.006 1.00 73.44 339 ALA A CA 1
ATOM 2723 C C . ALA A 1 339 ? -5.890 -11.600 51.353 1.00 73.44 339 ALA A C 1
ATOM 2725 O O . ALA A 1 339 ? -6.354 -10.892 50.459 1.00 73.44 339 ALA A O 1
ATOM 2726 N N . LEU A 1 340 ? -6.148 -11.357 52.642 1.00 73.38 340 LEU A N 1
ATOM 2727 C CA . LEU A 1 340 ? -6.943 -10.225 53.123 1.00 73.38 340 LEU A CA 1
ATOM 2728 C C . LEU A 1 340 ? -6.220 -8.889 52.938 1.00 73.38 340 LEU A C 1
ATOM 2730 O O . LEU A 1 340 ? -6.876 -7.905 52.611 1.00 73.38 340 LEU A O 1
ATOM 2734 N N . GLN A 1 341 ? -4.896 -8.845 53.102 1.00 73.19 341 GLN A N 1
ATOM 2735 C CA . GLN A 1 341 ? -4.084 -7.660 52.822 1.00 73.19 341 GLN A CA 1
ATOM 2736 C C . GLN A 1 341 ? -4.097 -7.328 51.333 1.00 73.19 341 GLN A C 1
ATOM 2738 O O . GLN A 1 341 ? -4.437 -6.206 50.983 1.00 73.19 341 GLN A O 1
ATOM 2743 N N . ILE A 1 342 ? -3.851 -8.309 50.459 1.00 81.56 342 ILE A N 1
ATOM 2744 C CA . ILE A 1 342 ? -3.961 -8.139 49.003 1.00 81.56 342 ILE A CA 1
ATOM 2745 C C . ILE A 1 342 ? -5.388 -7.712 48.623 1.00 81.56 342 ILE A C 1
ATOM 2747 O O . ILE A 1 342 ? -5.577 -6.839 47.780 1.00 81.56 342 ILE A O 1
ATOM 2751 N N . ARG A 1 343 ? -6.416 -8.272 49.276 1.00 77.88 343 ARG A N 1
ATOM 2752 C CA . ARG A 1 343 ? -7.811 -7.849 49.080 1.00 77.88 343 ARG A CA 1
ATOM 2753 C C . ARG A 1 343 ? -8.065 -6.415 49.544 1.00 77.88 343 ARG A C 1
ATOM 2755 O O . ARG A 1 343 ? -8.806 -5.695 48.878 1.00 77.88 343 ARG A O 1
ATOM 2762 N N . GLY A 1 344 ? -7.473 -6.006 50.661 1.00 75.62 344 GLY A N 1
ATOM 2763 C CA . GLY A 1 344 ? -7.491 -4.627 51.141 1.00 75.62 344 GLY A CA 1
ATOM 2764 C C . GLY A 1 344 ? -6.816 -3.682 50.150 1.00 75.62 344 GLY A C 1
ATOM 2765 O O . GLY A 1 344 ? -7.380 -2.639 49.827 1.00 75.62 344 GLY A O 1
ATOM 2766 N N . ASP A 1 345 ? -5.684 -4.100 49.588 1.00 82.50 345 ASP A N 1
ATOM 2767 C CA . ASP A 1 345 ? -4.958 -3.348 48.569 1.00 82.50 345 ASP A CA 1
ATOM 2768 C C . ASP A 1 345 ? -5.792 -3.228 47.289 1.00 82.50 345 ASP A C 1
ATOM 2770 O O . ASP A 1 345 ? -5.897 -2.137 46.747 1.00 82.50 345 ASP A O 1
ATOM 2774 N N . PHE A 1 346 ? -6.525 -4.268 46.864 1.00 79.69 346 PHE A N 1
ATOM 2775 C CA . PHE A 1 346 ? -7.498 -4.112 45.775 1.00 79.69 346 PHE A CA 1
ATOM 2776 C C . PHE A 1 346 ? -8.541 -3.042 46.081 1.00 79.69 346 PHE A C 1
ATOM 2778 O O . PHE A 1 346 ? -8.889 -2.268 45.201 1.00 79.69 346 PHE A O 1
ATOM 2785 N N . ILE A 1 347 ? -9.066 -2.963 47.302 1.00 73.12 347 ILE A N 1
ATOM 2786 C CA . ILE A 1 347 ? -10.055 -1.933 47.641 1.00 73.12 347 ILE A CA 1
ATOM 2787 C C . ILE A 1 347 ? -9.414 -0.536 47.587 1.00 73.12 347 ILE A C 1
ATOM 2789 O O . ILE A 1 347 ? -10.046 0.382 47.062 1.00 73.12 347 ILE A O 1
ATOM 2793 N N . ALA A 1 348 ? -8.174 -0.401 48.065 1.00 72.81 348 ALA A N 1
ATOM 2794 C CA . ALA A 1 348 ? -7.442 0.861 48.172 1.00 72.81 348 ALA A CA 1
ATOM 2795 C C . ALA A 1 348 ? -6.851 1.372 46.846 1.00 72.81 348 ALA A C 1
ATOM 2797 O O . ALA A 1 348 ? -6.844 2.580 46.617 1.00 72.81 348 ALA A O 1
ATOM 2798 N N . THR A 1 349 ? -6.377 0.486 45.967 1.00 69.25 349 THR A N 1
ATOM 2799 C CA . THR A 1 349 ? -5.797 0.861 44.673 1.00 69.25 349 THR A CA 1
ATOM 2800 C C . THR A 1 349 ? -6.902 1.416 43.769 1.00 69.25 349 THR A C 1
ATOM 2802 O O . THR A 1 349 ? -7.893 0.716 43.525 1.00 69.25 349 THR A O 1
ATOM 2805 N N . PRO A 1 350 ? -6.790 2.660 43.272 1.00 66.06 350 PRO A N 1
ATOM 2806 C CA . PRO A 1 350 ? -7.739 3.198 42.305 1.00 66.06 350 PRO A CA 1
ATOM 2807 C C . PRO A 1 350 ? -7.729 2.351 41.022 1.00 66.06 350 PRO A C 1
ATOM 2809 O O . PRO A 1 350 ? -6.718 1.764 40.648 1.00 66.06 350 PRO A O 1
ATOM 2812 N N . GLY A 1 351 ? -8.882 2.216 40.362 1.00 67.44 351 GLY A N 1
ATOM 2813 C CA . GLY A 1 351 ? -8.938 1.523 39.071 1.00 67.44 351 GLY A CA 1
ATOM 2814 C C . GLY A 1 351 ? -8.199 2.317 37.992 1.00 67.44 351 GLY A C 1
ATOM 2815 O O . GLY A 1 351 ? -8.107 3.536 38.099 1.00 67.44 351 GLY A O 1
ATOM 2816 N N . HIS A 1 352 ? -7.721 1.642 36.944 1.00 78.00 352 HIS A N 1
ATOM 2817 C CA . HIS A 1 352 ? -7.119 2.316 35.794 1.00 78.00 352 HIS A CA 1
ATOM 2818 C C . HIS A 1 352 ? -8.101 3.341 35.199 1.00 78.00 352 HIS A C 1
ATOM 2820 O O . HIS A 1 352 ? -9.203 2.992 34.755 1.00 78.00 352 HIS A O 1
ATOM 2826 N N . GLU A 1 353 ? -7.708 4.614 35.226 1.00 67.75 353 GLU A N 1
ATOM 2827 C CA . GLU A 1 353 ? -8.471 5.712 34.649 1.00 67.75 353 GLU A CA 1
ATOM 2828 C C . GLU A 1 353 ? -7.981 5.994 33.230 1.00 67.75 353 GLU A C 1
ATOM 2830 O O . GLU A 1 353 ? -6.936 6.602 33.040 1.00 67.75 353 GLU A O 1
ATOM 2835 N N . GLY A 1 354 ? -8.767 5.593 32.231 1.00 77.50 354 GLY A N 1
ATOM 2836 C CA . GLY A 1 354 ? -8.544 6.001 30.847 1.00 77.50 354 GLY A CA 1
ATOM 2837 C C . GLY A 1 354 ? -8.574 4.853 29.846 1.00 77.50 354 GLY A C 1
ATOM 2838 O O . GLY A 1 354 ? -9.239 3.836 30.065 1.00 77.50 354 GLY A O 1
ATOM 2839 N N . LEU A 1 355 ? -7.904 5.072 28.713 1.00 83.38 355 LEU A N 1
ATOM 2840 C CA . LEU A 1 355 ? -7.741 4.121 27.608 1.00 83.38 355 LEU A CA 1
ATOM 2841 C C . LEU A 1 355 ? -6.265 3.818 27.302 1.00 83.38 355 LEU A C 1
ATOM 2843 O O . LEU A 1 355 ? -5.975 3.239 26.256 1.00 83.38 355 LEU A O 1
ATOM 2847 N N . ASP A 1 356 ? -5.357 4.238 28.182 1.00 83.38 356 ASP A N 1
ATOM 2848 C CA . ASP A 1 356 ? -3.921 4.010 28.043 1.00 83.38 356 ASP A CA 1
ATOM 2849 C C . ASP A 1 356 ? -3.592 2.530 28.274 1.00 83.38 356 ASP A C 1
ATOM 2851 O O . ASP A 1 356 ? -4.100 1.890 29.197 1.00 83.38 356 ASP A O 1
ATOM 2855 N N . VAL A 1 357 ? -2.769 1.971 27.394 1.00 85.31 357 VAL A N 1
ATOM 2856 C CA . VAL A 1 357 ? -2.378 0.562 27.433 1.00 85.31 357 VAL A CA 1
ATOM 2857 C C . VAL A 1 357 ? -0.866 0.366 27.545 1.00 85.31 357 VAL A C 1
ATOM 2859 O O . VAL A 1 357 ? -0.392 -0.762 27.407 1.00 85.31 357 VAL A O 1
ATOM 2862 N N . ALA A 1 358 ? -0.115 1.435 27.822 1.00 83.88 358 ALA A N 1
ATOM 2863 C CA . ALA A 1 358 ? 1.318 1.371 28.058 1.00 83.88 358 ALA A CA 1
ATOM 2864 C C . ALA A 1 358 ? 1.670 0.514 29.289 1.00 83.88 358 ALA A C 1
ATOM 2866 O O . ALA A 1 358 ? 0.882 0.353 30.226 1.00 83.88 358 ALA A O 1
ATOM 2867 N N . GLU A 1 359 ? 2.901 -0.005 29.322 1.00 82.75 359 GLU A N 1
ATOM 2868 C CA . GLU A 1 359 ? 3.385 -0.836 30.432 1.00 82.75 359 GLU A CA 1
ATOM 2869 C C . GLU A 1 359 ? 3.339 -0.098 31.779 1.00 82.75 359 GLU A C 1
ATOM 2871 O O . GLU A 1 359 ? 2.947 -0.686 32.785 1.00 82.75 359 GLU A O 1
ATOM 2876 N N . ALA A 1 360 ? 3.644 1.205 31.795 1.00 83.50 360 ALA A N 1
ATOM 2877 C CA . ALA A 1 360 ? 3.545 2.037 32.995 1.00 83.50 360 ALA A CA 1
ATOM 2878 C C . ALA A 1 360 ? 2.124 2.021 33.586 1.00 83.50 360 ALA A C 1
ATOM 2880 O O . ALA A 1 360 ? 1.947 1.767 34.774 1.00 83.50 360 ALA A O 1
ATOM 2881 N N . ALA A 1 361 ? 1.099 2.155 32.739 1.00 83.56 361 ALA A N 1
ATOM 2882 C CA . ALA A 1 361 ? -0.293 2.073 33.167 1.00 83.56 361 ALA A CA 1
ATOM 2883 C C . ALA A 1 361 ? -0.675 0.671 33.679 1.00 83.56 361 ALA A C 1
ATOM 2885 O O . ALA A 1 361 ? -1.554 0.536 34.536 1.00 83.56 361 ALA A O 1
ATOM 2886 N N . ALA A 1 362 ? -0.041 -0.385 33.154 1.00 85.56 362 ALA A N 1
ATOM 2887 C CA . ALA A 1 362 ? -0.233 -1.751 33.633 1.00 85.56 362 ALA A CA 1
ATOM 2888 C C . ALA A 1 362 ? 0.383 -1.961 35.022 1.00 85.56 362 ALA A C 1
ATOM 2890 O O . ALA A 1 362 ? -0.239 -2.629 35.847 1.00 85.56 362 ALA A O 1
ATOM 2891 N N . ILE A 1 363 ? 1.555 -1.372 35.280 1.00 85.50 363 ILE A N 1
ATOM 2892 C CA . ILE A 1 363 ? 2.216 -1.378 36.591 1.00 85.50 363 ILE A CA 1
ATOM 2893 C C . ILE A 1 363 ? 1.354 -0.627 37.613 1.00 85.50 363 ILE A C 1
ATOM 2895 O O . ILE A 1 363 ? 1.006 -1.202 38.640 1.00 85.50 363 ILE A O 1
ATOM 2899 N N . ASP A 1 364 ? 0.901 0.587 37.288 1.00 84.44 364 ASP A N 1
ATOM 2900 C CA . ASP A 1 364 ? 0.084 1.421 38.186 1.00 84.44 364 ASP A CA 1
ATOM 2901 C C . ASP A 1 364 ? -1.261 0.772 38.568 1.00 84.44 364 ASP A C 1
ATOM 2903 O O . ASP A 1 364 ? -1.828 1.037 39.629 1.00 84.44 364 ASP A O 1
ATOM 2907 N N . CYS A 1 365 ? -1.798 -0.096 37.704 1.00 84.62 365 CYS A N 1
ATOM 2908 C CA . CYS A 1 365 ? -3.059 -0.801 37.937 1.00 84.62 365 CYS A CA 1
ATOM 2909 C C . CYS A 1 365 ? -2.915 -2.011 38.885 1.00 84.62 365 CYS A C 1
ATOM 2911 O O . CYS A 1 365 ? -3.927 -2.574 39.325 1.00 84.62 365 CYS A O 1
ATOM 2913 N N . VAL A 1 366 ? -1.691 -2.460 39.171 1.00 86.12 366 VAL A N 1
ATOM 2914 C CA . VAL A 1 366 ? -1.417 -3.683 39.932 1.00 86.12 366 VAL A CA 1
ATOM 2915 C C . VAL A 1 366 ? -0.903 -3.325 41.330 1.00 86.12 366 VAL A C 1
ATOM 2917 O O . VAL A 1 366 ? 0.115 -2.655 41.445 1.00 86.12 366 VAL A O 1
ATOM 2920 N N . PRO A 1 367 ? -1.536 -3.807 42.417 1.00 88.19 367 PRO A N 1
ATOM 2921 C CA . PRO A 1 367 ? -1.009 -3.578 43.761 1.00 88.19 367 PRO A CA 1
ATOM 2922 C C . PRO A 1 367 ? 0.367 -4.224 43.974 1.00 88.19 367 PRO A C 1
ATOM 2924 O O . PRO A 1 367 ? 0.544 -5.405 43.658 1.00 88.19 367 PRO A O 1
ATOM 2927 N N . ASP A 1 368 ? 1.296 -3.509 44.616 1.00 85.06 368 ASP A N 1
ATOM 2928 C CA . ASP A 1 368 ? 2.670 -3.976 44.876 1.00 85.06 368 ASP A CA 1
ATOM 2929 C C . ASP A 1 368 ? 2.713 -5.348 45.556 1.00 85.06 368 ASP A C 1
ATOM 2931 O O . ASP A 1 368 ? 3.485 -6.225 45.168 1.00 85.06 368 ASP A O 1
ATOM 2935 N N . ARG A 1 369 ? 1.837 -5.579 46.546 1.00 82.44 369 ARG A N 1
ATOM 2936 C CA . ARG A 1 369 ? 1.764 -6.869 47.249 1.00 82.44 369 ARG A CA 1
ATOM 2937 C C . ARG A 1 369 ? 1.305 -8.010 46.346 1.00 82.44 369 ARG A C 1
ATOM 2939 O O . ARG A 1 369 ? 1.792 -9.127 46.501 1.00 82.44 369 ARG A O 1
ATOM 2946 N N . LEU A 1 370 ? 0.403 -7.749 45.394 1.00 87.00 370 LEU A N 1
ATOM 2947 C CA . LEU A 1 370 ? 0.004 -8.745 44.396 1.00 87.00 370 LEU A CA 1
ATOM 2948 C C . LEU A 1 370 ? 1.160 -9.028 43.435 1.00 87.00 370 LEU A C 1
ATOM 2950 O O . LEU A 1 370 ? 1.432 -10.191 43.138 1.00 87.00 370 LEU A O 1
ATOM 2954 N N . TYR A 1 371 ? 1.830 -7.977 42.959 1.00 86.38 371 TYR A N 1
ATOM 2955 C CA . TYR A 1 371 ? 2.976 -8.109 42.068 1.00 86.38 371 TYR A CA 1
ATOM 2956 C C . TYR A 1 371 ? 4.086 -8.938 42.726 1.00 86.38 371 TYR A C 1
ATOM 2958 O O . TYR A 1 371 ? 4.546 -9.921 42.149 1.00 86.38 371 TYR A O 1
ATOM 2966 N N . MET A 1 372 ? 4.446 -8.615 43.970 1.00 80.88 372 MET A N 1
ATOM 2967 C CA . MET A 1 372 ? 5.429 -9.358 44.762 1.00 80.88 372 MET A CA 1
ATOM 2968 C C . MET A 1 372 ? 5.007 -10.800 45.023 1.00 80.88 372 MET A C 1
ATOM 2970 O O . MET A 1 372 ? 5.811 -11.709 44.824 1.00 80.88 372 MET A O 1
ATOM 2974 N N . PHE A 1 373 ? 3.744 -11.035 45.386 1.00 85.19 373 PHE A N 1
ATOM 2975 C CA . PHE A 1 373 ? 3.217 -12.387 45.559 1.00 85.19 373 PHE A CA 1
ATOM 2976 C C . PHE A 1 373 ? 3.379 -13.224 44.283 1.00 85.19 373 PHE A C 1
ATOM 2978 O O . PHE A 1 373 ? 3.945 -14.314 44.329 1.00 85.19 373 PHE A O 1
ATOM 2985 N N . LEU A 1 374 ? 2.949 -12.708 43.128 1.00 86.31 374 LEU A N 1
ATOM 2986 C CA . LEU A 1 374 ? 3.080 -13.407 41.847 1.00 86.31 374 LEU A CA 1
ATOM 2987 C C . LEU A 1 374 ? 4.539 -13.569 41.412 1.00 86.31 374 LEU A C 1
ATOM 2989 O O . LEU A 1 374 ? 4.885 -14.596 40.832 1.00 86.31 374 LEU A O 1
ATOM 2993 N N . ASN A 1 375 ? 5.399 -12.594 41.709 1.00 81.81 375 ASN A N 1
ATOM 2994 C CA . ASN A 1 375 ? 6.826 -12.670 41.415 1.00 81.81 375 ASN A CA 1
ATOM 2995 C C . ASN A 1 375 ? 7.499 -13.810 42.193 1.00 81.81 375 ASN A C 1
ATOM 2997 O O . ASN A 1 375 ? 8.239 -14.596 41.607 1.00 81.81 375 ASN A O 1
ATOM 3001 N N . VAL A 1 376 ? 7.178 -13.961 43.482 1.00 76.06 376 VAL A N 1
ATOM 3002 C CA . VAL A 1 376 ? 7.667 -15.070 44.317 1.00 76.06 376 VAL A CA 1
ATOM 3003 C C . VAL A 1 376 ? 7.062 -16.406 43.870 1.00 76.06 376 VAL A C 1
ATOM 3005 O O . VAL A 1 376 ? 7.787 -17.389 43.747 1.00 76.06 376 VAL A O 1
ATOM 3008 N N . VAL A 1 377 ? 5.763 -16.453 43.551 1.00 81.06 377 VAL A N 1
ATOM 3009 C CA . VAL A 1 377 ? 5.090 -17.679 43.073 1.00 81.06 377 VAL A CA 1
ATOM 3010 C C . VAL A 1 377 ? 5.676 -18.177 41.748 1.00 81.06 377 VAL A C 1
ATOM 3012 O O . VAL A 1 377 ? 5.873 -19.377 41.575 1.00 81.06 377 VAL A O 1
ATOM 3015 N N . LEU A 1 378 ? 5.960 -17.278 40.803 1.00 79.81 378 LEU A N 1
ATOM 3016 C CA . LEU A 1 378 ? 6.476 -17.636 39.477 1.00 79.81 378 LEU A CA 1
ATOM 3017 C C . LEU A 1 378 ? 8.004 -17.760 39.432 1.00 79.81 378 LEU A C 1
ATOM 3019 O O . LEU A 1 378 ? 8.539 -18.378 38.510 1.00 79.81 378 LEU A O 1
ATOM 3023 N N . GLY A 1 379 ? 8.709 -17.128 40.369 1.00 71.25 379 GLY A N 1
ATOM 3024 C CA . GLY A 1 379 ? 10.164 -17.017 40.367 1.00 71.25 379 GLY A CA 1
ATOM 3025 C C . GLY A 1 379 ? 10.889 -17.777 41.479 1.00 71.25 379 GLY A C 1
ATOM 3026 O O . GLY A 1 379 ? 12.101 -17.947 41.376 1.00 71.25 379 GLY A O 1
ATOM 3027 N N . GLY A 1 380 ? 10.172 -18.281 42.486 1.00 66.12 380 GLY A N 1
ATOM 3028 C CA . GLY A 1 380 ? 10.728 -19.065 43.588 1.00 66.12 380 GLY A CA 1
ATOM 3029 C C . GLY A 1 380 ? 11.432 -18.232 44.665 1.00 66.12 380 GLY A C 1
ATOM 3030 O O . GLY A 1 380 ? 11.531 -17.008 44.592 1.00 66.12 380 GLY A O 1
ATOM 3031 N N . GLN A 1 381 ? 11.931 -18.923 45.693 1.00 54.03 381 GLN A N 1
ATOM 3032 C CA . GLN A 1 381 ? 12.475 -18.315 46.917 1.00 54.03 381 GLN A CA 1
ATOM 3033 C C . GLN A 1 381 ? 13.792 -17.551 46.707 1.00 54.03 381 GLN A C 1
ATOM 3035 O O . GLN A 1 381 ? 14.067 -16.596 47.423 1.00 54.03 381 GLN A O 1
ATOM 3040 N N . THR A 1 382 ? 14.551 -17.882 45.659 1.00 54.44 382 THR A N 1
ATOM 3041 C CA . THR A 1 382 ? 15.819 -17.221 45.299 1.00 54.44 382 THR A CA 1
ATOM 3042 C C . THR A 1 382 ? 15.680 -15.731 44.971 1.00 54.44 382 THR A C 1
ATOM 3044 O O . THR A 1 382 ? 16.683 -15.046 44.844 1.00 54.44 382 THR A O 1
ATOM 3047 N N . LEU A 1 383 ? 14.459 -15.214 44.803 1.00 58.44 383 LEU A N 1
ATOM 3048 C CA . LEU A 1 383 ? 14.195 -13.788 44.577 1.00 58.44 383 LEU A CA 1
ATOM 3049 C C . LEU A 1 383 ? 14.055 -12.973 45.869 1.00 58.44 383 LEU A C 1
ATOM 3051 O O . LEU A 1 383 ? 14.051 -11.749 45.804 1.00 58.44 383 LEU A O 1
ATOM 3055 N N . ILE A 1 384 ? 13.914 -13.638 47.018 1.00 54.94 384 ILE A N 1
ATOM 3056 C CA . ILE A 1 384 ? 13.816 -12.998 48.338 1.00 54.94 384 ILE A CA 1
ATOM 3057 C C . ILE A 1 384 ? 15.223 -12.738 48.909 1.00 54.94 384 ILE A C 1
ATOM 3059 O O . ILE A 1 384 ? 15.411 -11.784 49.657 1.00 54.94 384 ILE A O 1
ATOM 3063 N N . ASP A 1 385 ? 16.210 -13.542 48.498 1.00 43.22 385 ASP A N 1
ATOM 3064 C CA . ASP A 1 385 ? 17.560 -13.578 49.080 1.00 43.22 385 ASP A CA 1
ATOM 3065 C C . ASP A 1 385 ? 18.638 -12.849 48.244 1.00 43.22 385 ASP A C 1
ATOM 3067 O O . ASP A 1 385 ? 19.806 -12.817 48.634 1.00 43.22 385 ASP A O 1
ATOM 3071 N N . CYS A 1 386 ? 18.293 -12.279 47.083 1.00 41.31 386 CYS A N 1
ATOM 3072 C CA . CYS A 1 386 ? 19.267 -11.669 46.170 1.00 41.31 386 CYS A CA 1
ATOM 3073 C C . CYS A 1 386 ? 19.217 -10.134 46.165 1.00 41.31 386 CYS A C 1
ATOM 3075 O O . CYS A 1 386 ? 18.546 -9.527 45.332 1.00 41.31 386 CYS A O 1
ATOM 3077 N N . ASP A 1 387 ? 20.048 -9.517 47.006 1.00 43.62 387 ASP A N 1
ATOM 3078 C CA . ASP A 1 387 ? 20.598 -8.179 46.769 1.00 43.62 387 ASP A CA 1
ATOM 3079 C C . ASP A 1 387 ? 21.704 -8.283 45.697 1.00 43.62 387 ASP A C 1
ATOM 3081 O O . ASP A 1 387 ? 22.864 -8.487 46.047 1.00 43.62 387 ASP A O 1
ATOM 3085 N N . SER A 1 388 ? 21.377 -8.255 44.395 1.00 41.38 388 SER A N 1
ATOM 3086 C CA . SER A 1 388 ? 22.233 -7.707 43.303 1.00 41.38 388 SER A CA 1
ATOM 3087 C C . SER A 1 388 ? 21.838 -8.149 41.879 1.00 41.38 388 SER A C 1
ATOM 3089 O O . SER A 1 388 ? 21.850 -9.322 41.511 1.00 41.38 388 SER A O 1
ATOM 3091 N N . GLU A 1 389 ? 21.536 -7.143 41.055 1.00 42.38 389 GLU A N 1
ATOM 3092 C CA . GLU A 1 389 ? 22.058 -6.893 39.697 1.00 42.38 389 GLU A CA 1
ATOM 3093 C C . GLU A 1 389 ? 22.490 -8.085 38.811 1.00 42.38 389 GLU A C 1
ATOM 3095 O O . GLU A 1 389 ? 23.639 -8.185 38.381 1.00 42.38 389 GLU A O 1
ATOM 3100 N N . THR A 1 390 ? 21.550 -8.933 38.391 1.00 41.66 390 THR A N 1
ATOM 3101 C CA . THR A 1 390 ? 21.710 -9.706 37.141 1.00 41.66 390 THR A CA 1
ATOM 3102 C C . THR A 1 390 ? 20.481 -9.558 36.243 1.00 41.66 390 THR A C 1
ATOM 3104 O O . THR A 1 390 ? 19.709 -10.487 36.004 1.00 41.66 390 THR A O 1
ATOM 3107 N N . GLU A 1 391 ? 20.285 -8.346 35.718 1.00 44.94 391 GLU A N 1
ATOM 3108 C CA . GLU A 1 391 ? 19.250 -8.043 34.728 1.00 44.94 391 GLU A CA 1
ATOM 3109 C C . GLU A 1 391 ? 19.618 -8.610 33.346 1.00 44.94 391 GLU A C 1
ATOM 3111 O O . GLU A 1 391 ? 20.368 -8.030 32.564 1.00 44.94 391 GLU A O 1
ATOM 3116 N N . GLY A 1 392 ? 19.074 -9.787 33.032 1.00 44.19 392 GLY A N 1
ATOM 3117 C CA . GLY A 1 392 ? 19.083 -10.373 31.691 1.00 44.19 392 GLY A CA 1
ATOM 3118 C C . GLY A 1 392 ? 17.670 -10.540 31.126 1.00 44.19 392 GLY A C 1
ATOM 3119 O O . GLY A 1 392 ? 16.689 -10.524 31.866 1.00 44.19 392 GLY A O 1
ATOM 3120 N N . LYS A 1 393 ? 17.562 -10.794 29.809 1.00 46.56 393 LYS A N 1
ATOM 3121 C CA . LYS A 1 393 ? 16.317 -11.012 29.022 1.00 46.56 393 LYS A CA 1
ATOM 3122 C C . LYS A 1 393 ? 15.253 -11.939 29.655 1.00 46.56 393 LYS A C 1
ATOM 3124 O O . LYS A 1 393 ? 14.101 -11.911 29.229 1.00 46.56 393 LYS A O 1
ATOM 3129 N N . GLY A 1 394 ? 15.614 -12.766 30.640 1.00 53.31 394 GLY A N 1
ATOM 3130 C CA . GLY A 1 394 ? 14.677 -13.579 31.424 1.00 53.31 394 GLY A CA 1
ATOM 3131 C C . GLY A 1 394 ? 13.801 -12.782 32.404 1.00 53.31 394 GLY A C 1
ATOM 3132 O O . GLY A 1 394 ? 12.691 -13.222 32.690 1.00 53.31 394 GLY A O 1
ATOM 3133 N N . SER A 1 395 ? 14.257 -11.610 32.866 1.00 65.25 395 SER A N 1
ATOM 3134 C CA . SER A 1 395 ? 13.519 -10.725 33.783 1.00 65.25 395 SER A CA 1
ATOM 3135 C C . SER A 1 395 ? 12.296 -10.095 33.102 1.00 65.25 395 SER A C 1
ATOM 3137 O O . SER A 1 395 ? 11.172 -10.265 33.568 1.00 65.25 395 SER A O 1
ATOM 3139 N N . ALA A 1 396 ? 12.484 -9.511 31.911 1.00 69.06 396 ALA A N 1
ATOM 3140 C CA . ALA A 1 396 ? 11.412 -8.858 31.151 1.00 69.06 396 ALA A CA 1
ATOM 3141 C C . ALA A 1 396 ? 10.253 -9.812 30.800 1.00 69.06 396 ALA A C 1
ATOM 3143 O O . ALA A 1 396 ? 9.087 -9.497 31.009 1.00 69.06 396 ALA A O 1
ATOM 3144 N N . LYS A 1 397 ? 10.556 -11.039 30.347 1.00 76.88 397 LYS A N 1
ATOM 3145 C CA . LYS A 1 397 ? 9.517 -12.039 30.035 1.00 76.88 397 LYS A CA 1
ATOM 3146 C C . LYS A 1 397 ? 8.700 -12.442 31.270 1.00 76.88 397 LYS A C 1
ATOM 3148 O O . LYS A 1 397 ? 7.513 -12.746 31.149 1.00 76.88 397 LYS A O 1
ATOM 3153 N N . ARG A 1 398 ? 9.332 -12.483 32.448 1.00 80.19 398 ARG A N 1
ATOM 3154 C CA . ARG A 1 398 ? 8.655 -12.786 33.715 1.00 80.19 398 ARG A CA 1
ATOM 3155 C C . ARG A 1 398 ? 7.759 -11.625 34.135 1.00 80.19 398 ARG A C 1
ATOM 3157 O O . ARG A 1 398 ? 6.611 -11.872 34.486 1.00 80.19 398 ARG A O 1
ATOM 3164 N N . GLN A 1 399 ? 8.253 -10.395 34.037 1.00 82.62 399 GLN A N 1
ATOM 3165 C CA . GLN A 1 399 ? 7.486 -9.179 34.308 1.00 82.62 399 GLN A CA 1
ATOM 3166 C C . GLN A 1 399 ? 6.214 -9.108 33.452 1.00 82.62 399 GLN A C 1
ATOM 3168 O O . GLN A 1 399 ? 5.125 -8.999 34.010 1.00 82.62 399 GLN A O 1
ATOM 3173 N N . THR A 1 400 ? 6.315 -9.318 32.135 1.00 83.62 400 THR A N 1
ATOM 3174 C CA . THR A 1 400 ? 5.154 -9.430 31.229 1.00 83.62 400 THR A CA 1
ATOM 3175 C C . THR A 1 400 ? 4.133 -10.467 31.714 1.00 83.62 400 THR A C 1
ATOM 3177 O O . THR A 1 400 ? 2.930 -10.201 31.770 1.00 83.62 400 THR A O 1
ATOM 3180 N N . LEU A 1 401 ? 4.588 -11.660 32.118 1.00 85.69 401 LEU A N 1
ATOM 3181 C CA . LEU A 1 401 ? 3.697 -12.715 32.611 1.00 85.69 401 LEU A CA 1
ATOM 3182 C C . LEU A 1 401 ? 3.009 -12.325 33.929 1.00 85.69 401 LEU A C 1
ATOM 3184 O O . LEU A 1 401 ? 1.805 -12.549 34.074 1.00 85.69 401 LEU A O 1
ATOM 3188 N N . ILE A 1 402 ? 3.755 -11.731 34.867 1.00 87.38 402 ILE A N 1
ATOM 3189 C CA . ILE A 1 402 ? 3.228 -11.252 36.150 1.00 87.38 402 ILE A CA 1
ATOM 3190 C C . ILE A 1 402 ? 2.163 -10.186 35.907 1.00 87.38 402 ILE A C 1
ATOM 3192 O O . ILE A 1 402 ? 1.044 -10.336 36.394 1.00 87.38 402 ILE A O 1
ATOM 3196 N N . LEU A 1 403 ? 2.473 -9.150 35.123 1.00 88.62 403 LEU A N 1
ATOM 3197 C CA . LEU A 1 403 ? 1.542 -8.062 34.817 1.00 88.62 403 LEU A CA 1
ATOM 3198 C C . LEU A 1 403 ? 0.289 -8.577 34.104 1.00 88.62 403 LEU A C 1
ATOM 3200 O O . LEU A 1 403 ? -0.819 -8.125 34.394 1.00 88.62 403 LEU A O 1
ATOM 3204 N N . SER A 1 404 ? 0.433 -9.559 33.213 1.00 89.38 404 SER A N 1
ATOM 3205 C CA . SER A 1 404 ? -0.698 -10.185 32.526 1.00 89.38 404 SER A CA 1
ATOM 3206 C C . SER A 1 404 ? -1.639 -10.910 33.495 1.00 89.38 404 SER A C 1
ATOM 3208 O O . SER A 1 404 ? -2.857 -10.722 33.427 1.00 89.38 404 SER A O 1
ATOM 3210 N N . LEU A 1 405 ? -1.102 -11.718 34.414 1.00 90.19 405 LEU A N 1
ATOM 3211 C CA . LEU A 1 405 ? -1.896 -12.457 35.404 1.00 90.19 405 LEU A CA 1
ATOM 3212 C C . LEU A 1 405 ? -2.491 -11.533 36.469 1.00 90.19 405 LEU A C 1
ATOM 3214 O O . LEU A 1 405 ? -3.657 -11.679 36.835 1.00 90.19 405 LEU A O 1
ATOM 3218 N N . ALA A 1 406 ? -1.712 -10.563 36.940 1.00 90.00 406 ALA A N 1
ATOM 3219 C CA . ALA A 1 406 ? -2.142 -9.617 37.955 1.00 90.00 406 ALA A CA 1
ATOM 3220 C C . ALA A 1 406 ? -3.360 -8.811 37.493 1.00 90.00 406 ALA A C 1
ATOM 3222 O O . ALA A 1 406 ? -4.330 -8.667 38.234 1.00 90.00 406 ALA A O 1
ATOM 3223 N N . GLN A 1 407 ? -3.349 -8.353 36.241 1.00 91.25 407 GLN A N 1
ATOM 3224 C CA . GLN A 1 407 ? -4.472 -7.633 35.651 1.00 91.25 407 GLN A CA 1
ATOM 3225 C C . GLN A 1 407 ? -5.738 -8.492 35.510 1.00 91.25 407 GLN A C 1
ATOM 3227 O O . GLN A 1 407 ? -6.835 -7.981 35.733 1.00 91.25 407 GLN A O 1
ATOM 3232 N N . ASP A 1 408 ? -5.614 -9.789 35.204 1.00 90.69 408 ASP A N 1
ATOM 3233 C CA . ASP A 1 408 ? -6.763 -10.713 35.196 1.00 90.69 408 ASP A CA 1
ATOM 3234 C C . ASP A 1 408 ? -7.366 -10.853 36.596 1.00 90.69 408 ASP A C 1
ATOM 3236 O O . ASP A 1 408 ? -8.588 -10.813 36.752 1.00 90.69 408 ASP A O 1
ATOM 3240 N N . ILE A 1 409 ? -6.524 -10.933 37.631 1.00 89.88 409 ILE A N 1
ATOM 3241 C CA . ILE A 1 409 ? -6.975 -10.987 39.026 1.00 89.88 409 ILE A CA 1
ATOM 3242 C C . ILE A 1 409 ? -7.675 -9.680 39.416 1.00 89.88 409 ILE A C 1
ATOM 3244 O O . ILE A 1 409 ? -8.777 -9.725 39.962 1.00 89.88 409 ILE A O 1
ATOM 3248 N N . VAL A 1 410 ? -7.088 -8.519 39.105 1.00 88.56 410 VAL A N 1
ATOM 3249 C CA . VAL A 1 410 ? -7.690 -7.201 39.385 1.00 88.56 410 VAL A CA 1
ATOM 3250 C C . VAL A 1 410 ? -9.058 -7.072 38.708 1.00 88.56 410 VAL A C 1
ATOM 3252 O O . VAL A 1 410 ? -10.041 -6.678 39.346 1.00 88.56 410 VAL A O 1
ATOM 3255 N N . TYR A 1 411 ? -9.156 -7.455 37.433 1.00 89.00 411 TYR A N 1
ATOM 3256 C CA . TYR A 1 411 ? -10.411 -7.420 36.688 1.00 89.00 411 TYR A CA 1
ATOM 3257 C C . TYR A 1 411 ? -11.459 -8.362 37.296 1.00 89.00 411 TYR A C 1
ATOM 3259 O O . TYR A 1 411 ? -12.594 -7.939 37.540 1.00 89.00 411 TYR A O 1
ATOM 3267 N N . ALA A 1 412 ? -11.073 -9.601 37.618 1.00 88.06 412 ALA A N 1
ATOM 3268 C CA . ALA A 1 412 ? -11.954 -10.611 38.198 1.00 88.06 412 ALA A CA 1
ATOM 3269 C C . ALA A 1 412 ? -12.472 -10.216 39.590 1.00 88.06 412 ALA A C 1
ATOM 3271 O O . ALA A 1 412 ? -13.676 -10.292 39.837 1.00 88.06 412 ALA A O 1
ATOM 3272 N N . VAL A 1 413 ? -11.598 -9.734 40.482 1.00 85.56 413 VAL A N 1
ATOM 3273 C CA . VAL A 1 413 ? -11.974 -9.289 41.838 1.00 85.56 413 VAL A CA 1
ATOM 3274 C C . VAL A 1 413 ? -12.925 -8.095 41.790 1.00 85.56 413 VAL A C 1
ATOM 3276 O O . VAL A 1 413 ? -13.806 -7.969 42.639 1.00 85.56 413 VAL A O 1
ATOM 3279 N N . SER A 1 414 ? -12.785 -7.233 40.781 1.00 83.38 414 SER A N 1
ATOM 3280 C CA . SER A 1 414 ? -13.691 -6.103 40.576 1.00 83.38 414 SER A CA 1
ATOM 3281 C C . SER A 1 414 ? -15.036 -6.478 39.939 1.00 83.38 414 SER A C 1
ATOM 3283 O O . SER A 1 414 ? -15.851 -5.585 39.703 1.00 83.38 414 SER A O 1
ATOM 3285 N N . GLU A 1 415 ? -15.276 -7.756 39.622 1.00 82.44 415 GLU A N 1
ATOM 3286 C CA . GLU A 1 415 ? -16.432 -8.223 38.837 1.00 82.44 415 GLU A CA 1
ATOM 3287 C C . GLU A 1 415 ? -16.538 -7.507 37.473 1.00 82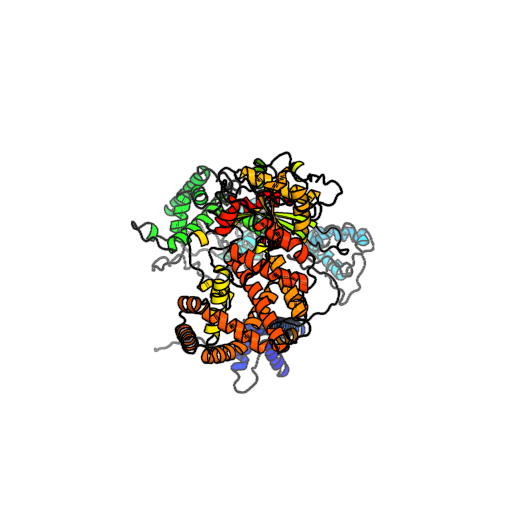.44 415 GLU A C 1
ATOM 3289 O O . GLU A 1 415 ? -17.627 -7.205 36.982 1.00 82.44 415 GLU A O 1
ATOM 3294 N N . GLY A 1 416 ? -15.393 -7.162 36.875 1.00 80.38 416 GLY A N 1
ATOM 3295 C CA . GLY A 1 416 ? -15.307 -6.412 35.620 1.00 80.38 416 GLY A CA 1
ATOM 3296 C C . GLY A 1 416 ? -15.672 -4.924 35.716 1.00 80.38 416 GLY A C 1
ATOM 3297 O O . GLY A 1 416 ? -15.835 -4.264 34.684 1.00 80.38 416 GLY A O 1
ATOM 3298 N N . LYS A 1 417 ? -15.809 -4.369 36.930 1.00 81.88 417 LYS A N 1
ATOM 3299 C CA . LYS A 1 417 ? -16.086 -2.935 37.145 1.00 81.88 417 LYS A CA 1
ATOM 3300 C C . LYS A 1 417 ? -14.850 -2.070 36.910 1.00 81.88 417 LYS A C 1
ATOM 3302 O O . LYS A 1 417 ? -14.994 -0.941 36.450 1.00 81.88 417 LYS A O 1
ATOM 3307 N N . ARG A 1 418 ? -13.651 -2.587 37.199 1.00 84.56 418 ARG A N 1
ATOM 3308 C CA . ARG A 1 418 ? -12.377 -1.898 36.962 1.00 84.56 418 ARG A CA 1
ATOM 3309 C C . ARG A 1 418 ? -11.728 -2.460 35.713 1.00 84.56 418 ARG A C 1
ATOM 3311 O O . ARG A 1 418 ? -11.398 -3.639 35.665 1.00 84.56 418 ARG A O 1
ATOM 3318 N N . TRP A 1 419 ? -11.600 -1.629 34.686 1.00 89.06 419 TRP A N 1
ATOM 3319 C CA . TRP A 1 419 ? -10.941 -2.031 33.447 1.00 89.06 419 TRP A CA 1
ATOM 3320 C C . TRP A 1 419 ? -9.435 -1.999 33.678 1.00 89.06 419 TRP A C 1
ATOM 3322 O O . TRP A 1 419 ? -8.969 -1.238 34.518 1.00 89.06 419 TRP A O 1
ATOM 3332 N N . THR A 1 420 ? -8.687 -2.830 32.960 1.00 89.31 420 THR A N 1
ATOM 3333 C CA . THR A 1 420 ? -7.221 -2.818 33.013 1.00 89.31 420 THR A CA 1
ATOM 3334 C C . THR A 1 420 ? -6.661 -2.594 31.607 1.00 89.31 420 THR A C 1
ATOM 3336 O O . THR A 1 420 ? -7.346 -2.945 30.634 1.00 89.31 420 THR A O 1
ATOM 3339 N N . PRO A 1 421 ? -5.424 -2.085 31.483 1.00 90.12 421 PRO A N 1
ATOM 3340 C CA . PRO A 1 421 ? -4.707 -1.947 30.211 1.00 90.12 421 PRO A CA 1
ATOM 3341 C C . PRO A 1 421 ? -4.801 -3.182 29.310 1.00 90.12 421 PRO A C 1
ATOM 3343 O O . PRO A 1 421 ? -5.250 -3.093 28.169 1.00 90.12 421 PRO A O 1
ATOM 3346 N N . LYS A 1 422 ? -4.525 -4.372 29.855 1.00 90.56 422 LYS A N 1
ATOM 3347 C CA . LYS A 1 422 ? -4.659 -5.662 29.162 1.00 90.56 422 LYS A CA 1
ATOM 3348 C C . LYS A 1 422 ? -6.062 -5.880 28.597 1.00 90.56 422 LYS A C 1
ATOM 3350 O O . LYS A 1 422 ? -6.205 -6.243 27.431 1.00 90.56 422 LYS A O 1
ATOM 3355 N N . HIS A 1 423 ? -7.106 -5.657 29.395 1.00 91.69 423 HIS A N 1
ATOM 3356 C CA . HIS A 1 423 ? -8.484 -5.892 28.958 1.00 91.69 423 HIS A CA 1
ATOM 3357 C C . HIS A 1 423 ? -8.904 -4.908 27.862 1.00 91.69 423 HIS A C 1
ATOM 3359 O O . HIS A 1 423 ? -9.586 -5.313 26.918 1.00 91.69 423 HIS A O 1
ATOM 3365 N N . ILE A 1 424 ? -8.503 -3.637 27.973 1.00 90.88 424 ILE A N 1
ATOM 3366 C CA . ILE A 1 424 ? -8.756 -2.582 26.978 1.00 90.88 424 ILE A CA 1
ATOM 3367 C C . ILE A 1 424 ? -8.024 -2.904 25.673 1.00 90.88 424 ILE A C 1
ATOM 3369 O O . ILE A 1 424 ? -8.646 -2.956 24.604 1.00 90.88 424 ILE A O 1
ATOM 3373 N N . GLY A 1 425 ? -6.723 -3.163 25.775 1.00 89.94 425 GLY A N 1
ATOM 3374 C CA . GLY A 1 425 ? -5.820 -3.412 24.663 1.00 89.94 425 GLY A CA 1
ATOM 3375 C C . GLY A 1 425 ? -6.176 -4.667 23.880 1.00 89.94 425 GLY A C 1
ATOM 3376 O O . GLY A 1 425 ? -6.413 -4.607 22.669 1.00 89.94 425 GLY A O 1
ATOM 3377 N N . LEU A 1 426 ? -6.317 -5.810 24.561 1.00 91.31 426 LEU A N 1
ATOM 3378 C CA . LEU A 1 426 ? -6.644 -7.082 23.911 1.00 91.31 426 LEU A CA 1
ATOM 3379 C C . LEU A 1 426 ? -8.042 -7.063 23.289 1.00 91.31 426 LEU A C 1
ATOM 3381 O O . LEU A 1 426 ? -8.219 -7.573 22.181 1.00 91.31 426 LEU A O 1
ATOM 3385 N N . ALA A 1 427 ? -9.034 -6.451 23.947 1.00 91.88 427 ALA A N 1
ATOM 3386 C CA . ALA A 1 427 ? -10.378 -6.346 23.379 1.00 91.88 427 ALA A CA 1
ATOM 3387 C C . ALA A 1 427 ? -10.393 -5.485 22.109 1.00 91.88 427 ALA A C 1
ATOM 3389 O O . ALA A 1 427 ? -10.992 -5.872 21.099 1.00 91.88 427 ALA A O 1
ATOM 3390 N N . SER A 1 428 ? -9.710 -4.337 22.147 1.00 90.19 428 SER A N 1
ATOM 3391 C CA . SER A 1 428 ? -9.606 -3.408 21.017 1.00 90.19 428 SER A CA 1
ATOM 3392 C C . SER A 1 428 ? -8.860 -4.042 19.844 1.00 90.19 428 SER A C 1
ATOM 3394 O O . SER A 1 428 ? -9.347 -3.992 18.711 1.00 90.19 428 SER A O 1
ATOM 3396 N N . THR A 1 429 ? -7.745 -4.719 20.127 1.00 89.50 429 THR A N 1
ATOM 3397 C CA . THR A 1 429 ? -6.916 -5.431 19.143 1.00 89.50 429 THR A CA 1
ATOM 3398 C C . THR A 1 429 ? -7.672 -6.593 18.506 1.00 89.50 429 THR A C 1
ATOM 3400 O O . THR A 1 429 ? -7.745 -6.691 17.280 1.00 89.50 429 THR A O 1
ATOM 3403 N N . LEU A 1 430 ? -8.315 -7.449 19.308 1.00 89.81 430 LEU A N 1
ATOM 3404 C CA . LEU A 1 430 ? -9.097 -8.577 18.796 1.00 89.81 430 LEU A CA 1
ATOM 3405 C C . LEU A 1 430 ? -10.258 -8.096 17.919 1.00 89.81 430 LEU A C 1
ATOM 3407 O O . LEU A 1 430 ? -10.510 -8.658 16.847 1.00 89.81 430 LEU A O 1
ATOM 3411 N N . HIS A 1 431 ? -10.958 -7.041 18.343 1.00 87.94 431 HIS A N 1
ATOM 3412 C CA . HIS A 1 431 ? -12.031 -6.451 17.551 1.00 87.94 431 HIS A CA 1
ATOM 3413 C C . HIS A 1 431 ? -11.505 -5.812 16.259 1.00 87.94 431 HIS A C 1
ATOM 3415 O O . HIS A 1 431 ? -12.149 -5.949 15.218 1.00 87.94 431 HIS A O 1
ATOM 3421 N N . GLN A 1 432 ? -10.338 -5.164 16.291 1.00 83.31 432 GLN A N 1
ATOM 3422 C CA . GLN A 1 432 ? -9.707 -4.583 15.108 1.00 83.31 432 GLN A CA 1
ATOM 3423 C C . GLN A 1 432 ? -9.288 -5.642 14.089 1.00 83.31 432 GLN A C 1
ATOM 3425 O O . GLN A 1 432 ? -9.519 -5.443 12.902 1.00 83.31 432 GLN A O 1
ATOM 3430 N N . LEU A 1 433 ? -8.709 -6.757 14.537 1.00 81.31 433 LEU A N 1
ATOM 3431 C CA . LEU A 1 433 ? -8.224 -7.819 13.654 1.00 81.31 433 LEU A CA 1
ATOM 3432 C C . LEU A 1 433 ? -9.352 -8.675 13.074 1.00 81.31 433 LEU A C 1
ATOM 3434 O O . LEU A 1 433 ? -9.231 -9.172 11.960 1.00 81.31 433 LEU A O 1
ATOM 3438 N N . THR A 1 434 ? -10.440 -8.880 13.823 1.00 83.56 434 THR A N 1
ATOM 3439 C CA . THR A 1 434 ? -11.459 -9.878 13.447 1.00 83.56 434 THR A CA 1
ATOM 3440 C C . THR A 1 434 ? -12.822 -9.295 13.097 1.00 83.56 434 THR A C 1
ATOM 3442 O O . THR A 1 434 ? -13.578 -9.940 12.375 1.00 83.56 434 THR A O 1
ATOM 3445 N N . ARG A 1 435 ? -13.188 -8.130 13.654 1.00 81.38 435 ARG A N 1
ATOM 3446 C CA . ARG A 1 435 ? -14.565 -7.583 13.682 1.00 81.38 435 ARG A CA 1
ATOM 3447 C C . ARG A 1 435 ? -15.634 -8.561 14.183 1.00 81.38 435 ARG A C 1
ATOM 3449 O O . ARG A 1 435 ? -16.828 -8.308 14.050 1.00 81.38 435 ARG A O 1
ATOM 3456 N N . SER A 1 436 ? -15.234 -9.664 14.813 1.00 84.25 436 SER A N 1
ATOM 3457 C CA . SER A 1 436 ? -16.153 -10.718 15.220 1.00 84.25 436 SER A CA 1
ATOM 3458 C C . SER A 1 436 ? -16.674 -10.461 16.625 1.00 84.25 436 SER A C 1
ATOM 3460 O O . SER A 1 436 ? -15.974 -10.676 17.616 1.00 84.25 436 SER A O 1
ATOM 3462 N N . LYS A 1 437 ? -17.952 -10.075 16.721 1.00 89.31 437 LYS A N 1
ATOM 3463 C CA . LYS A 1 437 ? -18.668 -10.013 18.003 1.00 89.31 437 LYS A CA 1
ATOM 3464 C C . LYS A 1 437 ? -18.594 -11.348 18.750 1.00 89.31 437 LYS A C 1
ATOM 3466 O O . LYS A 1 437 ? -18.409 -11.351 19.959 1.00 89.31 437 LYS A O 1
ATOM 3471 N N . HIS A 1 438 ? -18.695 -12.469 18.033 1.00 89.50 438 HIS A N 1
ATOM 3472 C CA . HIS A 1 438 ? -18.640 -13.800 18.636 1.00 89.50 438 HIS A CA 1
ATOM 3473 C C . HIS A 1 438 ? -17.288 -14.081 19.301 1.00 89.50 438 HIS A C 1
ATOM 3475 O O . HIS A 1 438 ? -17.265 -14.546 20.436 1.00 89.50 438 HIS A O 1
ATOM 3481 N N . LEU A 1 439 ? -16.175 -13.765 18.627 1.00 90.62 439 LEU A N 1
ATOM 3482 C CA . LEU A 1 439 ? -14.842 -13.956 19.206 1.00 90.62 439 LEU A CA 1
ATOM 3483 C C . LEU A 1 439 ? -14.629 -13.036 20.409 1.00 90.62 439 LEU A C 1
ATOM 3485 O O . LEU A 1 439 ? -14.187 -13.504 21.452 1.00 90.62 439 LEU A O 1
ATOM 3489 N N . VAL A 1 440 ? -15.016 -11.761 20.307 1.00 93.00 440 VAL A N 1
ATOM 3490 C CA . VAL A 1 440 ? -14.916 -10.828 21.440 1.00 93.00 440 VAL A CA 1
ATOM 3491 C C . VAL A 1 440 ? -15.744 -11.319 22.634 1.00 93.00 440 VAL A C 1
ATOM 3493 O O . VAL A 1 440 ? -15.263 -11.336 23.760 1.00 93.00 440 VAL A O 1
ATOM 3496 N N . GLU A 1 441 ? -16.972 -11.792 22.416 1.00 93.44 441 GLU A N 1
ATOM 3497 C CA . GLU A 1 441 ? -17.788 -12.351 23.500 1.00 93.44 441 GLU A CA 1
ATOM 3498 C C . GLU A 1 441 ? -17.219 -13.649 24.080 1.00 93.44 441 GLU A C 1
ATOM 3500 O O . GLU A 1 441 ? -17.359 -13.883 25.278 1.00 93.44 441 GLU A O 1
ATOM 3505 N N . LEU A 1 442 ? -16.584 -14.490 23.263 1.00 94.44 442 LEU A N 1
ATOM 3506 C CA . LEU A 1 442 ? -15.965 -15.733 23.715 1.00 94.44 442 LEU A CA 1
ATOM 3507 C C . LEU A 1 442 ? -14.801 -15.455 24.676 1.00 94.44 442 LEU A C 1
ATOM 3509 O O . LEU A 1 442 ? -14.795 -15.984 25.785 1.00 94.44 442 LEU A O 1
ATOM 3513 N N . PHE A 1 443 ? -13.867 -14.586 24.288 1.00 93.06 443 PHE A N 1
ATOM 3514 C CA . PHE A 1 443 ? -12.740 -14.204 25.145 1.00 93.06 443 PHE A CA 1
ATOM 3515 C C . PHE A 1 443 ? -13.189 -13.385 26.363 1.00 93.06 443 PHE A C 1
ATOM 3517 O O . PHE A 1 443 ? -12.624 -13.532 27.445 1.00 93.06 443 PHE A O 1
ATOM 3524 N N . HIS A 1 444 ? -14.237 -12.569 26.223 1.00 93.81 444 HIS A N 1
ATOM 3525 C CA . HIS A 1 444 ? -14.816 -11.847 27.354 1.00 93.81 444 HIS A CA 1
ATOM 3526 C C . HIS A 1 444 ? -15.411 -12.803 28.396 1.00 93.81 444 HIS A C 1
ATOM 3528 O O . HIS A 1 444 ? -15.173 -12.633 29.587 1.00 93.81 444 HIS A O 1
ATOM 3534 N N . ARG A 1 445 ? -16.139 -13.845 27.965 1.00 90.69 445 ARG A N 1
ATOM 3535 C CA . ARG A 1 445 ? -16.679 -14.881 28.869 1.00 90.69 445 ARG A CA 1
ATOM 3536 C C . ARG A 1 445 ? -15.586 -15.697 29.557 1.00 90.69 445 ARG A C 1
ATOM 3538 O O . ARG A 1 445 ? -15.835 -16.218 30.636 1.00 90.69 445 ARG A O 1
ATOM 3545 N N . ALA A 1 446 ? -14.408 -15.803 28.944 1.00 89.00 446 ALA A N 1
ATOM 3546 C CA . ALA A 1 446 ? -13.227 -16.399 29.564 1.00 89.00 446 ALA A CA 1
ATOM 3547 C C . ALA A 1 446 ? -12.540 -15.463 30.582 1.00 89.00 446 ALA A C 1
ATOM 3549 O O . ALA A 1 446 ? -11.656 -15.907 31.299 1.00 89.00 446 ALA A O 1
ATOM 3550 N N . GLY A 1 447 ? -12.958 -14.194 30.673 1.00 87.31 447 GLY A N 1
ATOM 3551 C CA . GLY A 1 447 ? -12.460 -13.243 31.667 1.00 87.31 447 GLY A CA 1
ATOM 3552 C C . GLY A 1 447 ? -11.156 -12.539 31.293 1.00 87.31 447 GLY A C 1
ATOM 3553 O O . GLY A 1 447 ? -10.532 -11.982 32.181 1.00 87.31 447 GLY A O 1
ATOM 3554 N N . HIS A 1 448 ? -10.749 -12.555 30.017 1.00 88.56 448 HIS A N 1
ATOM 3555 C CA . HIS A 1 448 ? -9.457 -11.991 29.585 1.00 88.56 448 HIS A CA 1
ATOM 3556 C C . HIS A 1 448 ? -9.557 -10.635 28.878 1.00 88.56 448 HIS A C 1
ATOM 3558 O O . HIS A 1 448 ? -8.543 -9.976 28.658 1.00 88.56 448 HIS A O 1
ATOM 3564 N N . ILE A 1 449 ? -10.759 -10.241 28.438 1.00 93.38 449 ILE A N 1
ATOM 3565 C CA . ILE A 1 449 ? -10.979 -9.011 27.666 1.00 93.38 449 ILE A CA 1
ATOM 3566 C C . ILE A 1 449 ? -12.317 -8.346 28.019 1.00 93.38 449 ILE A C 1
ATOM 3568 O O . ILE A 1 449 ? -13.215 -8.961 28.605 1.00 93.38 449 ILE A O 1
ATOM 3572 N N . LEU A 1 450 ? -12.484 -7.088 27.606 1.00 92.75 450 LEU A N 1
ATOM 3573 C CA . LEU A 1 450 ? -13.753 -6.366 27.718 1.00 92.75 450 LEU A CA 1
ATOM 3574 C C . LEU A 1 450 ? -14.850 -6.938 26.805 1.00 92.75 450 LEU A C 1
ATOM 3576 O O . LEU A 1 450 ? -14.592 -7.507 25.744 1.00 92.75 450 LEU A O 1
ATOM 3580 N N . SER A 1 451 ? -16.108 -6.723 27.195 1.00 92.69 451 SER A N 1
ATOM 3581 C CA . SER A 1 451 ? -17.267 -7.106 26.385 1.00 92.69 451 SER A CA 1
ATOM 3582 C C . SER A 1 451 ? -17.330 -6.317 25.079 1.00 92.69 451 SER A C 1
ATOM 3584 O O . SER A 1 451 ? -16.896 -5.167 24.993 1.00 92.69 451 SER A O 1
ATOM 3586 N N . TYR A 1 452 ? -18.003 -6.881 24.074 1.00 92.00 452 TYR A N 1
ATOM 3587 C CA . TYR A 1 452 ? -18.208 -6.205 22.790 1.00 92.00 452 TYR A CA 1
ATOM 3588 C C . TYR A 1 452 ? -18.836 -4.807 22.940 1.00 92.00 452 TYR A C 1
ATOM 3590 O O . TYR A 1 452 ? -18.436 -3.861 22.265 1.00 92.00 452 TYR A O 1
ATOM 3598 N N . LYS A 1 453 ? -19.780 -4.635 23.876 1.00 91.12 453 LYS A N 1
ATOM 3599 C CA . LYS A 1 453 ? -20.419 -3.335 24.139 1.00 91.12 453 LYS A CA 1
ATOM 3600 C C . LYS A 1 453 ? -19.432 -2.310 24.708 1.00 91.12 453 LYS A C 1
ATOM 3602 O O . LYS A 1 453 ? -19.530 -1.137 24.362 1.00 91.12 453 LYS A O 1
ATOM 3607 N N . GLN A 1 454 ? -18.511 -2.734 25.572 1.00 91.50 454 GLN A N 1
ATOM 3608 C CA . GLN A 1 454 ? -17.466 -1.865 26.121 1.00 91.50 454 GLN A CA 1
ATOM 3609 C C . GLN A 1 454 ? -16.464 -1.464 25.038 1.00 91.50 454 GLN A C 1
ATOM 3611 O O . GLN A 1 454 ? -16.141 -0.286 24.937 1.00 91.50 454 GLN A O 1
ATOM 3616 N N . VAL A 1 455 ? -16.078 -2.389 24.154 1.00 91.44 455 VAL A N 1
ATOM 3617 C CA . VAL A 1 455 ? -15.231 -2.062 22.994 1.00 91.44 455 VAL A CA 1
ATOM 3618 C C . VAL A 1 455 ? -15.884 -1.003 22.106 1.00 91.44 455 VAL A C 1
ATOM 3620 O O . VAL A 1 455 ? -15.237 -0.041 21.718 1.00 91.44 455 VAL A O 1
ATOM 3623 N N . LEU A 1 456 ? -17.188 -1.097 21.834 1.00 89.94 456 LEU A N 1
ATOM 3624 C CA . LEU A 1 456 ? -17.877 -0.063 21.053 1.00 89.94 456 LEU A CA 1
ATOM 3625 C C . LEU A 1 456 ? -17.918 1.313 21.746 1.00 89.94 456 LEU A C 1
ATOM 3627 O O . LEU A 1 456 ? -17.964 2.333 21.058 1.00 89.94 456 LEU A O 1
ATOM 3631 N N . LYS A 1 457 ? -17.905 1.363 23.084 1.00 90.88 457 LYS A N 1
ATOM 3632 C CA . LYS A 1 457 ? -17.790 2.621 23.845 1.00 90.88 457 LYS A CA 1
ATOM 3633 C C . LYS A 1 457 ? -16.394 3.229 23.738 1.00 90.88 457 LYS A C 1
ATOM 3635 O O . LYS A 1 457 ? -16.282 4.446 23.627 1.00 90.88 457 LYS A O 1
ATOM 3640 N N . ILE A 1 458 ? -15.359 2.386 23.742 1.00 90.69 458 ILE A N 1
ATOM 3641 C CA . ILE A 1 458 ? -13.972 2.788 23.471 1.00 90.69 458 ILE A CA 1
ATOM 3642 C C . ILE A 1 458 ? -13.901 3.374 22.061 1.00 90.69 458 ILE A C 1
ATOM 3644 O O . ILE A 1 458 ? -13.533 4.529 21.892 1.00 90.69 458 ILE A O 1
ATOM 3648 N N . ASP A 1 459 ? -14.375 2.631 21.061 1.00 90.12 459 ASP A N 1
ATOM 3649 C CA . ASP A 1 459 ? -14.410 3.069 19.663 1.00 90.12 459 ASP A CA 1
ATOM 3650 C C . ASP A 1 459 ? -15.125 4.414 19.482 1.00 90.12 459 ASP A C 1
ATOM 3652 O O . ASP A 1 459 ? -14.700 5.251 18.688 1.00 90.12 459 ASP A O 1
ATOM 3656 N N . THR A 1 460 ? -16.227 4.612 20.209 1.00 90.75 460 THR A N 1
ATOM 3657 C CA . THR A 1 460 ? -16.999 5.859 20.173 1.00 90.75 460 THR A CA 1
ATOM 3658 C C . THR A 1 460 ? -16.226 7.004 20.823 1.00 90.75 460 THR A C 1
ATOM 3660 O O . THR A 1 460 ? -16.149 8.061 20.213 1.00 90.75 460 THR A O 1
ATOM 3663 N N . ALA A 1 461 ? -15.576 6.788 21.972 1.00 90.75 461 ALA A N 1
ATOM 3664 C CA . ALA A 1 461 ? -14.735 7.803 22.615 1.00 90.75 461 ALA A CA 1
ATOM 3665 C C . ALA A 1 461 ? -13.560 8.240 21.728 1.00 90.75 461 ALA A C 1
ATOM 3667 O O . ALA A 1 461 ? -13.314 9.433 21.568 1.00 90.75 461 ALA A O 1
ATOM 3668 N N . LEU A 1 462 ? -12.871 7.282 21.097 1.00 90.19 462 LEU A N 1
ATOM 3669 C CA . LEU A 1 462 ? -11.768 7.569 20.175 1.00 90.19 462 LEU A CA 1
ATOM 3670 C C . LEU A 1 462 ? -12.245 8.385 18.961 1.00 90.19 462 LEU A C 1
ATOM 3672 O O . LEU A 1 462 ? -11.572 9.320 18.522 1.00 90.19 462 LEU A O 1
ATOM 3676 N N . ALA A 1 463 ? -13.422 8.050 18.424 1.00 89.88 463 ALA A N 1
ATOM 3677 C CA . ALA A 1 463 ? -14.018 8.795 17.323 1.00 89.88 463 ALA A CA 1
ATOM 3678 C C . ALA A 1 463 ? -14.478 10.202 17.750 1.00 89.88 463 ALA A C 1
ATOM 3680 O O . ALA A 1 463 ? -14.233 11.157 17.020 1.00 89.88 463 ALA A O 1
ATOM 3681 N N . GLU A 1 464 ? -15.104 10.344 18.922 1.00 90.19 464 GLU A N 1
ATOM 3682 C CA . GLU A 1 464 ? -15.530 11.631 19.495 1.00 90.19 464 GLU A CA 1
ATOM 3683 C C . GLU A 1 464 ? -14.339 12.559 19.748 1.00 90.19 464 GLU A C 1
ATOM 3685 O O . GLU A 1 464 ? -14.415 13.741 19.423 1.00 90.19 464 GLU A O 1
ATOM 3690 N N . HIS A 1 465 ? -13.225 12.027 20.256 1.00 88.31 465 HIS A N 1
ATOM 3691 C CA . HIS A 1 465 ? -11.991 12.793 20.414 1.00 88.31 465 HIS A CA 1
ATOM 3692 C C . HIS A 1 465 ? -11.441 13.263 19.067 1.00 88.31 465 HIS A C 1
ATOM 3694 O O . HIS A 1 465 ? -11.166 14.445 18.890 1.00 88.31 465 HIS A O 1
ATOM 3700 N N . THR A 1 466 ? -11.372 12.365 18.082 1.00 88.31 466 THR A N 1
ATOM 3701 C CA . THR A 1 466 ? -10.905 12.714 16.732 1.00 88.31 466 THR A CA 1
ATOM 3702 C C . THR A 1 466 ? -11.796 13.785 16.090 1.00 88.31 466 THR A C 1
ATOM 3704 O O . THR A 1 466 ? -11.300 14.680 15.417 1.00 88.31 466 THR A O 1
ATOM 3707 N N . LEU A 1 467 ? -13.107 13.776 16.358 1.00 89.31 467 LEU A N 1
ATOM 3708 C CA . LEU A 1 467 ? -14.043 14.797 15.872 1.00 89.31 467 LEU A CA 1
ATOM 3709 C C . LEU A 1 467 ? -13.829 16.195 16.461 1.00 89.31 467 LEU A C 1
ATOM 3711 O O . LEU A 1 467 ? -14.364 17.156 15.907 1.00 89.31 467 LEU A O 1
ATOM 3715 N N . GLN A 1 468 ? -13.062 16.348 17.543 1.00 87.44 468 GLN A N 1
ATOM 3716 C CA . GLN A 1 468 ? -12.776 17.666 18.119 1.00 87.44 468 GLN A CA 1
ATOM 3717 C C . GLN A 1 468 ? -11.993 18.562 17.148 1.00 87.44 468 GLN A C 1
ATOM 3719 O O . GLN A 1 468 ? -12.157 19.778 17.190 1.00 87.44 468 GLN A O 1
ATOM 3724 N N . SER A 1 469 ? -11.209 17.976 16.233 1.00 86.44 469 SER A N 1
ATOM 3725 C CA . SER A 1 469 ? -10.467 18.707 15.194 1.00 86.44 469 SER A CA 1
ATOM 3726 C C . SER A 1 469 ? -11.298 19.018 13.938 1.00 86.44 469 SER A C 1
ATOM 3728 O O . SER A 1 469 ? -10.775 19.574 12.967 1.00 86.44 469 SER A O 1
ATOM 3730 N N . MET A 1 470 ? -12.586 18.646 13.924 1.00 90.38 470 MET A N 1
ATOM 3731 C CA . MET A 1 470 ? -13.420 18.733 12.731 1.00 90.38 470 MET A CA 1
ATOM 3732 C C . MET A 1 470 ? -13.742 20.180 12.349 1.00 90.38 470 MET A C 1
ATOM 3734 O O . MET A 1 470 ? -14.291 20.953 13.136 1.00 90.38 470 MET A O 1
ATOM 3738 N N . ASN A 1 471 ? -13.528 20.507 11.079 1.00 90.00 471 ASN A N 1
ATOM 3739 C CA . ASN A 1 471 ? -14.053 21.723 10.480 1.00 90.00 471 ASN A CA 1
ATOM 3740 C C . ASN A 1 471 ? -15.556 21.586 10.188 1.00 90.00 471 ASN A C 1
ATOM 3742 O O . ASN A 1 471 ? -15.996 20.636 9.536 1.00 90.00 471 ASN A O 1
ATOM 3746 N N . ARG A 1 472 ? -16.352 22.557 10.643 1.00 87.00 472 ARG A N 1
ATOM 3747 C CA . ARG A 1 472 ? -17.816 22.529 10.494 1.00 87.00 472 ARG A CA 1
ATOM 3748 C C . ARG A 1 472 ? -18.311 22.821 9.076 1.00 87.00 472 ARG A C 1
ATOM 3750 O O . ARG A 1 472 ? -19.444 22.465 8.776 1.00 87.00 472 ARG A O 1
ATOM 3757 N N . ASP A 1 473 ? -17.486 23.416 8.220 1.00 84.81 473 ASP A N 1
ATOM 3758 C CA . ASP A 1 473 ? -17.891 23.848 6.879 1.00 84.81 473 ASP A CA 1
ATOM 3759 C C . ASP A 1 473 ? -17.659 22.759 5.828 1.00 84.81 473 ASP A C 1
ATOM 3761 O O . ASP A 1 473 ? -18.481 22.569 4.935 1.00 84.81 473 ASP A O 1
ATOM 3765 N N . ASN A 1 474 ? -16.544 22.027 5.929 1.00 85.56 474 ASN A N 1
ATOM 3766 C CA . ASN A 1 474 ? -16.136 21.026 4.933 1.00 85.56 474 ASN A CA 1
ATOM 3767 C C . ASN A 1 474 ? -16.067 19.580 5.476 1.00 85.56 474 ASN A C 1
ATOM 3769 O O . ASN A 1 474 ? -15.770 18.643 4.723 1.00 85.56 474 ASN A O 1
ATOM 3773 N N . GLY A 1 475 ? -16.311 19.385 6.778 1.00 87.94 475 GLY A N 1
ATOM 3774 C CA . GLY A 1 475 ? -16.283 18.075 7.432 1.00 87.94 475 GLY A CA 1
ATOM 3775 C C . GLY A 1 475 ? -14.897 17.424 7.488 1.00 87.94 475 GLY A C 1
ATOM 3776 O O . GLY A 1 475 ? -14.802 16.216 7.709 1.00 87.94 475 GLY A O 1
ATOM 3777 N N . ALA A 1 476 ? -13.824 18.183 7.245 1.00 90.88 476 ALA A N 1
ATOM 3778 C CA . ALA A 1 476 ? -12.452 17.705 7.353 1.00 90.88 476 ALA A CA 1
ATOM 3779 C C . ALA A 1 476 ? -12.092 17.451 8.814 1.00 90.88 476 ALA A C 1
ATOM 3781 O O . ALA A 1 476 ? -12.413 18.258 9.681 1.00 90.88 476 ALA A O 1
ATOM 3782 N N . VAL A 1 477 ? -11.389 16.353 9.069 1.00 91.06 477 VAL A N 1
ATOM 3783 C CA . VAL A 1 477 ? -10.929 15.959 10.400 1.00 91.06 477 VAL A CA 1
ATOM 3784 C C . VAL A 1 477 ? -9.435 15.706 10.316 1.00 91.06 477 VAL A C 1
ATOM 3786 O O . VAL A 1 477 ? -9.000 14.970 9.429 1.00 91.06 477 VAL A O 1
ATOM 3789 N N . VAL A 1 478 ? -8.661 16.315 11.212 1.00 91.19 478 VAL A N 1
ATOM 3790 C CA . VAL A 1 478 ? -7.210 16.108 11.287 1.00 91.19 478 VAL A CA 1
ATOM 3791 C C . VAL A 1 478 ? -6.957 14.794 12.032 1.00 91.19 478 VAL A C 1
ATOM 3793 O O . VAL A 1 478 ? -7.395 14.675 13.182 1.00 91.19 478 VAL A O 1
ATOM 3796 N N . PRO A 1 479 ? -6.298 13.796 11.411 1.00 89.94 479 PRO A N 1
ATOM 3797 C CA . PRO A 1 479 ? -5.929 12.571 12.107 1.00 89.94 479 PRO A CA 1
ATOM 3798 C C . PRO A 1 479 ? -5.004 12.877 13.301 1.00 89.94 479 PRO A C 1
ATOM 3800 O O . PRO A 1 479 ? -4.017 13.590 13.126 1.00 89.94 479 PRO A O 1
ATOM 3803 N N . PRO A 1 480 ? -5.284 12.336 14.501 1.00 87.75 480 PRO A N 1
ATOM 3804 C CA . PRO A 1 480 ? -4.601 12.727 15.741 1.00 87.75 480 PRO A CA 1
ATOM 3805 C C . PRO A 1 480 ? -3.149 12.238 15.830 1.00 87.75 480 PRO A C 1
ATOM 3807 O O . PRO A 1 480 ? -2.407 12.655 16.704 1.00 87.75 480 PRO A O 1
ATOM 3810 N N . ASN A 1 481 ? -2.750 11.331 14.942 1.00 86.69 481 ASN A N 1
ATOM 3811 C CA . ASN A 1 481 ? -1.413 10.752 14.878 1.00 86.69 481 ASN A CA 1
ATOM 3812 C C . ASN A 1 481 ? -0.483 11.478 13.888 1.00 86.69 481 ASN A C 1
ATOM 3814 O O . ASN A 1 481 ? 0.583 10.949 13.579 1.00 86.69 481 ASN A O 1
ATOM 3818 N N . LEU A 1 482 ? -0.906 12.621 13.340 1.00 89.44 482 LEU A N 1
ATOM 3819 C CA . LEU A 1 482 ? -0.071 13.474 12.495 1.00 89.44 482 LEU A CA 1
ATOM 3820 C C . LEU A 1 482 ? 0.501 14.622 13.323 1.00 89.44 482 LEU A C 1
ATOM 3822 O O . LEU A 1 482 ? -0.221 15.270 14.078 1.00 89.44 482 LEU A O 1
ATOM 3826 N N . SER A 1 483 ? 1.788 14.888 13.146 1.00 89.56 483 SER A N 1
ATOM 3827 C CA . SER A 1 483 ? 2.492 15.989 13.799 1.00 89.56 483 SER A CA 1
ATOM 3828 C C . SER A 1 483 ? 2.394 17.275 12.981 1.00 89.56 483 SER A C 1
ATOM 3830 O O . SER A 1 483 ? 2.440 17.237 11.749 1.00 89.56 483 SER A O 1
ATOM 3832 N N . SER A 1 484 ? 2.297 18.418 13.660 1.00 90.31 484 SER A N 1
ATOM 3833 C CA . SER A 1 484 ? 2.409 19.737 13.028 1.00 90.31 484 SER A CA 1
ATOM 3834 C C . SER A 1 484 ? 3.809 19.965 12.456 1.00 90.31 484 SER A C 1
ATOM 3836 O O . SER A 1 484 ? 4.782 19.404 12.955 1.00 90.31 484 SER A O 1
ATOM 3838 N N . ASP A 1 485 ? 3.901 20.796 11.418 1.00 89.19 485 ASP A N 1
ATOM 3839 C CA . ASP A 1 485 ? 5.148 21.231 10.775 1.00 89.19 485 ASP A CA 1
ATOM 3840 C C . ASP A 1 485 ? 6.001 20.094 10.175 1.00 89.19 485 ASP A C 1
ATOM 3842 O O . ASP A 1 485 ? 7.170 20.284 9.837 1.00 89.19 485 ASP A O 1
ATOM 3846 N N . VAL A 1 486 ? 5.410 18.909 9.980 1.00 91.62 486 VAL A N 1
ATOM 3847 C CA . VAL A 1 486 ? 6.033 17.770 9.294 1.00 91.62 486 VAL A CA 1
ATOM 3848 C C . VAL A 1 486 ? 5.339 17.532 7.956 1.00 91.62 486 VAL A C 1
ATOM 3850 O O . VAL A 1 486 ? 4.112 17.431 7.884 1.00 91.62 486 VAL A O 1
ATOM 3853 N N . PHE A 1 487 ? 6.135 17.394 6.891 1.00 94.62 487 PHE A N 1
ATOM 3854 C CA . PHE A 1 487 ? 5.626 17.241 5.532 1.00 94.62 487 PHE A CA 1
ATOM 3855 C C . PHE A 1 487 ? 4.680 16.040 5.380 1.00 94.62 487 PHE A C 1
ATOM 3857 O O . PHE A 1 487 ? 5.020 14.888 5.660 1.00 94.62 487 PHE A O 1
ATOM 3864 N N . THR A 1 488 ? 3.494 16.340 4.867 1.00 95.62 488 THR A N 1
ATOM 3865 C CA . THR A 1 488 ? 2.352 15.450 4.713 1.00 95.62 488 THR A CA 1
ATOM 3866 C C . THR A 1 488 ? 1.835 15.550 3.289 1.00 95.62 488 THR A C 1
ATOM 3868 O O . THR A 1 488 ? 1.550 16.642 2.784 1.00 95.62 488 THR A O 1
ATOM 3871 N N . HIS A 1 489 ? 1.677 14.401 2.644 1.00 96.62 489 HIS A N 1
ATOM 3872 C CA . HIS A 1 489 ? 1.075 14.290 1.320 1.00 96.62 489 HIS A CA 1
ATOM 3873 C C . HIS A 1 489 ? -0.081 13.290 1.346 1.00 96.62 489 HIS A C 1
ATOM 3875 O O . HIS A 1 489 ? -0.157 12.435 2.225 1.00 96.62 489 HIS A O 1
ATOM 3881 N N . TYR A 1 490 ? -0.986 13.379 0.377 1.00 97.81 490 TYR A N 1
ATOM 3882 C CA . TYR A 1 490 ? -2.239 12.628 0.393 1.00 97.81 490 TYR A CA 1
ATOM 3883 C C . TYR A 1 490 ? -2.379 11.714 -0.814 1.00 97.81 490 TYR A C 1
ATOM 3885 O O . TYR A 1 490 ? -1.789 11.946 -1.874 1.00 97.81 490 TYR A O 1
ATOM 3893 N N . THR A 1 491 ? -3.209 10.692 -0.655 1.00 96.88 491 THR A N 1
ATOM 3894 C CA . THR A 1 491 ? -3.713 9.854 -1.744 1.00 96.88 491 THR A CA 1
ATOM 3895 C C . THR A 1 491 ? -5.215 9.732 -1.663 1.00 96.88 491 THR A C 1
ATOM 3897 O O . THR A 1 491 ? -5.769 9.688 -0.566 1.00 96.88 491 THR A O 1
ATOM 3900 N N . ALA A 1 492 ? -5.861 9.628 -2.819 1.00 94.50 492 ALA A N 1
ATOM 3901 C CA . ALA A 1 492 ? -7.279 9.322 -2.908 1.00 94.50 492 ALA A CA 1
ATOM 3902 C C . ALA A 1 492 ? -7.523 8.270 -3.987 1.00 94.50 492 ALA A C 1
ATOM 3904 O O . ALA A 1 492 ? -6.928 8.330 -5.063 1.00 94.50 492 ALA A O 1
ATOM 3905 N N . ASP A 1 493 ? -8.391 7.313 -3.676 1.00 90.94 493 ASP A N 1
ATOM 3906 C CA . ASP A 1 493 ? -8.786 6.243 -4.588 1.00 90.94 493 ASP A CA 1
ATOM 3907 C C . ASP A 1 493 ? -10.203 5.748 -4.258 1.00 90.94 493 ASP A C 1
ATOM 3909 O O . ASP A 1 493 ? -10.711 5.940 -3.145 1.00 90.94 493 ASP A O 1
ATOM 3913 N N . ASN A 1 494 ? -10.840 5.086 -5.221 1.00 87.75 494 ASN A N 1
ATOM 3914 C CA . ASN A 1 494 ? -12.102 4.394 -5.003 1.00 87.75 494 ASN A CA 1
ATOM 3915 C C . ASN A 1 494 ? -11.891 3.159 -4.119 1.00 87.75 494 ASN A C 1
ATOM 3917 O O . ASN A 1 494 ? -10.992 2.343 -4.328 1.00 87.75 494 ASN A O 1
ATOM 3921 N N . ILE A 1 495 ? -12.776 2.974 -3.144 1.00 81.56 495 ILE A N 1
ATOM 3922 C CA . ILE A 1 495 ? -12.870 1.749 -2.357 1.00 81.56 495 ILE A CA 1
ATOM 3923 C C . ILE A 1 495 ? -14.162 1.016 -2.701 1.00 81.56 495 ILE A C 1
ATOM 3925 O O . ILE A 1 495 ? -15.201 1.195 -2.075 1.00 81.56 495 ILE A O 1
ATOM 3929 N N . ASP A 1 496 ? -14.060 0.132 -3.692 1.00 77.00 496 ASP A N 1
ATOM 3930 C CA . ASP A 1 496 ? -15.173 -0.733 -4.072 1.00 77.00 496 ASP A CA 1
ATOM 3931 C C . ASP A 1 496 ? -15.196 -2.001 -3.218 1.00 77.00 496 ASP A C 1
ATOM 3933 O O . ASP A 1 496 ? -14.229 -2.780 -3.207 1.00 77.00 496 ASP A O 1
ATOM 3937 N N . ILE A 1 497 ? -16.300 -2.222 -2.504 1.00 70.50 497 ILE A N 1
ATOM 3938 C CA . ILE A 1 497 ? -16.575 -3.489 -1.819 1.00 70.50 497 ILE A CA 1
ATOM 3939 C C . ILE A 1 497 ? -17.707 -4.174 -2.572 1.00 70.50 497 ILE A C 1
ATOM 3941 O O . ILE A 1 497 ? -18.865 -3.746 -2.522 1.00 70.50 497 ILE A O 1
ATOM 3945 N N . ASN A 1 498 ? -17.335 -5.236 -3.287 1.00 62.69 498 ASN A N 1
ATOM 3946 C CA . ASN A 1 498 ? -18.276 -6.103 -3.974 1.00 62.69 498 ASN A CA 1
ATOM 3947 C C . ASN A 1 498 ? -19.021 -6.921 -2.921 1.00 62.69 498 ASN A C 1
ATOM 3949 O O . ASN A 1 498 ? -18.477 -7.887 -2.384 1.00 62.69 498 ASN A O 1
ATOM 3953 N N . ASP A 1 499 ? -20.252 -6.528 -2.610 1.00 57.62 499 ASP A N 1
ATOM 3954 C CA . ASP A 1 499 ? -21.155 -7.413 -1.887 1.00 57.62 499 ASP A CA 1
ATOM 3955 C C . ASP A 1 499 ? -21.523 -8.580 -2.802 1.00 57.62 499 ASP A C 1
ATOM 3957 O O . ASP A 1 499 ? -21.717 -8.400 -4.005 1.00 57.62 499 ASP A O 1
ATOM 3961 N N . SER A 1 500 ? -21.654 -9.776 -2.231 1.00 53.16 500 SER A N 1
ATOM 3962 C CA . SER A 1 500 ? -22.138 -10.966 -2.937 1.00 53.16 500 SER A CA 1
ATOM 3963 C C . SER A 1 500 ? -23.645 -10.870 -3.228 1.00 53.16 500 SER A C 1
ATOM 3965 O O . SER A 1 500 ? -24.416 -11.742 -2.825 1.00 53.16 500 SER A O 1
ATOM 3967 N N . THR A 1 501 ? -24.096 -9.791 -3.868 1.00 56.78 501 THR A N 1
ATOM 3968 C CA . THR A 1 501 ? -25.466 -9.657 -4.362 1.00 56.78 501 THR A CA 1
ATOM 3969 C C . THR A 1 501 ? -25.605 -10.432 -5.668 1.00 56.78 501 THR A C 1
ATOM 3971 O O . THR A 1 501 ? -24.714 -10.436 -6.515 1.00 56.78 501 THR A O 1
ATOM 3974 N N . LEU A 1 502 ? -26.733 -11.129 -5.825 1.00 52.72 502 LEU A N 1
ATOM 3975 C CA . LEU A 1 502 ? -27.015 -11.950 -7.010 1.00 52.72 502 LEU A CA 1
ATOM 3976 C C . LEU A 1 502 ? -27.056 -11.126 -8.308 1.00 52.72 502 LEU A C 1
ATOM 3978 O O . LEU A 1 502 ? -26.819 -11.673 -9.380 1.00 52.72 502 LEU A O 1
ATOM 3982 N N . ASP A 1 503 ? -27.361 -9.832 -8.214 1.00 60.22 503 ASP A N 1
ATOM 3983 C CA . ASP A 1 503 ? -27.470 -8.906 -9.342 1.00 60.22 503 ASP A CA 1
ATOM 3984 C C . ASP A 1 503 ? -26.258 -7.971 -9.496 1.00 60.22 503 ASP A C 1
ATOM 3986 O O . ASP A 1 503 ? -26.234 -7.162 -10.424 1.00 60.22 503 ASP A O 1
ATOM 3990 N N . GLY A 1 504 ? -25.270 -8.052 -8.595 1.00 53.34 504 GLY A N 1
ATOM 3991 C CA . GLY A 1 504 ? -24.129 -7.136 -8.554 1.00 53.34 504 GLY A CA 1
ATOM 3992 C C . GLY A 1 504 ? -24.496 -5.674 -8.261 1.00 53.34 504 GLY A C 1
ATOM 3993 O O . GLY A 1 504 ? -23.649 -4.801 -8.432 1.00 53.34 504 GLY A O 1
ATOM 3994 N N . LYS A 1 505 ? -25.738 -5.377 -7.844 1.00 46.97 505 LYS A N 1
ATOM 3995 C CA . LYS A 1 505 ? -26.180 -4.030 -7.440 1.00 46.97 505 LYS A CA 1
ATOM 3996 C C . LYS A 1 505 ? -25.967 -3.835 -5.933 1.00 46.97 505 LYS A C 1
ATOM 3998 O O . LYS A 1 505 ? -25.802 -4.805 -5.195 1.00 46.97 505 LYS A O 1
ATOM 4003 N N . ASN A 1 506 ? -25.973 -2.583 -5.462 1.00 51.88 506 ASN A N 1
ATOM 4004 C CA . ASN A 1 506 ? -25.660 -2.186 -4.071 1.00 51.88 506 ASN A CA 1
ATOM 4005 C C . ASN A 1 506 ? -24.210 -2.464 -3.618 1.00 51.88 506 ASN A C 1
ATOM 4007 O O . ASN A 1 506 ? -23.924 -2.588 -2.419 1.00 51.88 506 ASN A O 1
ATOM 4011 N N . THR A 1 507 ? -23.278 -2.524 -4.569 1.00 59.31 507 THR A N 1
ATOM 4012 C CA . THR A 1 507 ? -21.839 -2.447 -4.306 1.00 59.31 507 THR A CA 1
ATOM 4013 C C . THR A 1 507 ? -21.513 -1.130 -3.606 1.00 59.31 507 THR A C 1
ATOM 4015 O O . THR A 1 507 ? -22.055 -0.072 -3.925 1.00 59.31 507 THR A O 1
ATOM 4018 N N . PHE A 1 508 ? -20.676 -1.198 -2.572 1.00 68.69 508 PHE A N 1
ATOM 4019 C CA . PHE A 1 508 ? -20.267 -0.005 -1.837 1.00 68.69 508 PHE A CA 1
ATOM 4020 C C . PHE A 1 508 ? -19.229 0.734 -2.679 1.00 68.69 508 PHE A C 1
ATOM 4022 O O . PHE A 1 508 ? -18.110 0.245 -2.804 1.00 68.69 508 PHE A O 1
ATOM 4029 N N . HIS A 1 509 ? -19.630 1.866 -3.260 1.00 77.00 509 HIS A N 1
ATOM 4030 C CA . HIS A 1 509 ? -18.773 2.767 -4.027 1.00 77.00 509 HIS A CA 1
ATOM 4031 C C . HIS A 1 509 ? -18.498 4.014 -3.196 1.00 77.00 509 HIS A C 1
ATOM 4033 O O . HIS A 1 509 ? -19.376 4.852 -2.994 1.00 77.00 509 HIS A O 1
ATOM 4039 N N . ALA A 1 510 ? -17.283 4.115 -2.679 1.00 85.94 510 ALA A N 1
ATOM 4040 C CA . ALA A 1 510 ? -16.877 5.213 -1.821 1.00 85.94 510 ALA A CA 1
ATOM 4041 C C . ALA A 1 510 ? -15.456 5.657 -2.160 1.00 85.94 510 ALA A C 1
ATOM 4043 O O . ALA A 1 510 ? -14.729 4.964 -2.870 1.00 85.94 510 ALA A O 1
ATOM 4044 N N . THR A 1 511 ? -15.046 6.796 -1.618 1.00 89.62 511 THR A N 1
ATOM 4045 C CA . THR A 1 511 ? -13.694 7.331 -1.775 1.00 89.62 511 THR A CA 1
ATOM 4046 C C . THR A 1 511 ? -12.941 7.196 -0.465 1.00 89.62 511 THR A C 1
ATOM 4048 O O . THR A 1 511 ? -13.371 7.715 0.571 1.00 89.62 511 THR A O 1
ATOM 4051 N N . GLN A 1 512 ? -11.803 6.509 -0.511 1.00 90.00 512 GLN A N 1
ATOM 4052 C CA . GLN A 1 512 ? -10.869 6.428 0.602 1.00 90.00 512 GLN A CA 1
ATOM 4053 C C . GLN A 1 512 ? -9.741 7.430 0.374 1.00 90.00 512 GLN A C 1
ATOM 4055 O O . GLN A 1 512 ? -9.132 7.466 -0.694 1.00 90.00 512 GLN A O 1
ATOM 4060 N N . VAL A 1 513 ? -9.443 8.210 1.410 1.00 93.44 513 VAL A N 1
ATOM 4061 C CA . VAL A 1 513 ? -8.321 9.151 1.426 1.00 93.44 513 VAL A CA 1
ATOM 4062 C C . VAL A 1 513 ? -7.360 8.742 2.540 1.00 93.44 513 VAL A C 1
ATOM 4064 O O . VAL A 1 513 ? -7.792 8.238 3.585 1.00 93.44 513 VAL A O 1
ATOM 4067 N N . ALA A 1 514 ? -6.065 8.927 2.315 1.00 93.62 514 ALA A N 1
ATOM 4068 C CA . ALA A 1 514 ? -5.032 8.726 3.322 1.00 93.62 514 ALA A CA 1
ATOM 4069 C C . ALA A 1 514 ? -4.043 9.891 3.309 1.00 93.62 514 ALA A C 1
ATOM 4071 O O . ALA A 1 514 ? -3.690 10.403 2.245 1.00 93.62 514 ALA A O 1
ATOM 4072 N N . ALA A 1 515 ? -3.600 10.287 4.499 1.00 95.06 515 ALA A N 1
ATOM 4073 C CA . ALA A 1 515 ? -2.483 11.197 4.701 1.00 95.06 515 ALA A CA 1
ATOM 4074 C C . ALA A 1 515 ? -1.224 10.385 5.031 1.00 95.06 515 ALA A C 1
ATOM 4076 O O . ALA A 1 515 ? -1.279 9.434 5.812 1.00 95.06 515 ALA A O 1
ATOM 4077 N N . TRP A 1 516 ? -0.092 10.761 4.453 1.00 95.06 516 TRP A N 1
ATOM 4078 C CA . TRP A 1 516 ? 1.195 10.098 4.623 1.00 95.06 516 TRP A CA 1
ATOM 4079 C C . TRP A 1 516 ? 2.198 11.105 5.155 1.00 95.06 516 TRP A C 1
ATOM 4081 O O . TRP A 1 516 ? 2.415 12.142 4.529 1.00 95.06 516 TRP A O 1
ATOM 4091 N N . GLN A 1 517 ? 2.816 10.788 6.288 1.00 92.38 517 GLN A N 1
ATOM 4092 C CA . GLN A 1 517 ? 3.779 11.663 6.945 1.00 92.38 517 GLN A CA 1
ATOM 4093 C C . GLN A 1 517 ? 5.006 10.846 7.346 1.00 92.38 517 GLN A C 1
ATOM 4095 O O . GLN A 1 517 ? 4.890 9.869 8.087 1.00 92.38 517 GLN A O 1
ATOM 4100 N N . ARG A 1 518 ? 6.184 11.191 6.816 1.00 89.38 518 ARG A N 1
ATOM 4101 C CA . ARG A 1 518 ? 7.455 10.573 7.229 1.00 89.38 518 ARG A CA 1
ATOM 4102 C C . ARG A 1 518 ? 8.015 11.363 8.399 1.00 89.38 518 ARG A C 1
ATOM 4104 O O . ARG A 1 518 ? 8.113 12.580 8.310 1.00 89.38 518 ARG A O 1
ATOM 4111 N N . GLY A 1 519 ? 8.403 10.687 9.472 1.00 79.12 519 GLY A N 1
ATOM 4112 C CA . GLY A 1 519 ? 8.884 11.398 10.648 1.00 79.12 519 GLY A CA 1
ATOM 4113 C C . GLY A 1 519 ? 8.934 10.531 11.899 1.00 79.12 519 GLY A C 1
ATOM 4114 O O . GLY A 1 519 ? 8.895 9.302 11.787 1.00 79.12 519 GLY A O 1
ATOM 4115 N N . PRO A 1 520 ? 9.071 11.157 13.080 1.00 66.81 520 PRO A N 1
ATOM 4116 C CA . PRO A 1 520 ? 9.099 10.444 14.349 1.00 66.81 520 PRO A CA 1
ATOM 4117 C C . PRO A 1 520 ? 7.801 9.661 14.580 1.00 66.81 520 PRO A C 1
ATOM 4119 O O . PRO A 1 520 ? 6.787 9.872 13.909 1.00 66.81 520 PRO A O 1
ATOM 4122 N N . ALA A 1 521 ? 7.856 8.715 15.518 1.00 64.88 521 ALA A N 1
ATOM 4123 C CA . ALA A 1 521 ? 6.689 7.931 15.892 1.00 64.88 521 ALA A CA 1
ATOM 4124 C C . ALA A 1 521 ? 5.525 8.859 16.298 1.00 64.88 521 ALA A C 1
ATOM 4126 O O . ALA A 1 521 ? 5.772 9.912 16.890 1.00 64.88 521 ALA A O 1
ATOM 4127 N N . PRO A 1 522 ? 4.275 8.488 15.978 1.00 66.31 522 PRO A N 1
ATOM 4128 C CA . PRO A 1 522 ? 3.117 9.290 16.343 1.00 66.31 522 PRO A CA 1
ATOM 4129 C C . PRO A 1 522 ? 3.022 9.444 17.867 1.00 66.31 522 PRO A C 1
ATOM 4131 O O . PRO A 1 522 ? 2.962 8.443 18.576 1.00 66.31 522 PRO A O 1
ATOM 4134 N N . ASP A 1 523 ? 2.978 10.686 18.349 1.00 63.12 523 ASP A N 1
ATOM 4135 C CA . ASP A 1 523 ? 2.746 11.029 19.760 1.00 63.12 523 ASP A CA 1
ATOM 4136 C C . ASP A 1 523 ? 1.239 11.215 19.997 1.00 63.12 523 ASP A C 1
ATOM 4138 O O . ASP A 1 523 ? 0.716 12.329 20.025 1.00 63.12 523 ASP A O 1
ATOM 4142 N N . ALA A 1 524 ? 0.500 10.104 20.040 1.00 64.69 524 ALA A N 1
ATOM 4143 C CA . ALA A 1 524 ? -0.938 10.127 20.284 1.00 64.69 524 ALA A CA 1
ATOM 4144 C C . ALA A 1 524 ? -1.226 9.842 21.766 1.00 64.69 524 ALA A C 1
ATOM 4146 O O . ALA A 1 524 ? -1.272 8.691 22.183 1.00 64.69 524 ALA A O 1
ATOM 4147 N N . GLN A 1 525 ? -1.472 10.879 22.571 1.00 65.19 525 GLN A N 1
ATOM 4148 C CA . GLN A 1 525 ? -1.741 10.692 24.003 1.00 65.19 525 GLN A CA 1
ATOM 4149 C C . GLN A 1 525 ? -3.123 10.065 24.265 1.00 65.19 525 GLN A C 1
ATOM 4151 O O . GLN A 1 525 ? -4.161 10.708 24.106 1.00 65.19 525 GLN A O 1
ATOM 4156 N N . LEU A 1 526 ? -3.140 8.808 24.720 1.00 68.69 526 LEU A N 1
ATOM 4157 C CA . LEU A 1 526 ? -4.356 8.079 25.122 1.00 68.69 526 LEU A CA 1
ATOM 4158 C C . LEU A 1 526 ? -4.760 8.313 26.590 1.00 68.69 526 LEU A C 1
ATOM 4160 O O . LEU A 1 526 ? -5.916 8.085 26.954 1.00 68.69 526 LEU A O 1
ATOM 4164 N N . SER A 1 527 ? -3.833 8.793 27.423 1.00 61.31 527 SER A N 1
ATOM 4165 C CA . SER A 1 527 ? -3.966 8.901 28.886 1.00 61.31 527 SER A CA 1
ATOM 4166 C C . SER A 1 527 ? -5.094 9.821 29.367 1.00 61.31 527 SER A C 1
ATOM 4168 O O . SER A 1 527 ? -5.599 9.656 30.474 1.00 61.31 527 SER A O 1
ATOM 4170 N N . GLN A 1 528 ? -5.557 10.756 28.534 1.00 66.69 528 GLN A N 1
ATOM 4171 C CA . GLN A 1 528 ? -6.624 11.701 28.892 1.00 66.69 528 GLN A CA 1
ATOM 4172 C C . GLN A 1 528 ? -8.030 11.241 28.461 1.00 66.69 528 GLN A C 1
ATOM 4174 O O . GLN A 1 528 ? -9.027 11.887 28.796 1.00 66.69 528 GLN A O 1
ATOM 4179 N N . LEU A 1 529 ? -8.145 10.136 27.713 1.00 80.00 529 LEU A N 1
ATOM 4180 C CA . LEU A 1 529 ? -9.414 9.704 27.127 1.00 80.00 529 LEU A CA 1
ATOM 4181 C C . LEU A 1 529 ? -10.189 8.777 28.058 1.00 80.00 529 LEU A C 1
ATOM 4183 O O . LEU A 1 529 ? -9.682 7.750 28.497 1.00 80.00 529 LEU A O 1
ATOM 4187 N N . LYS A 1 530 ? -11.464 9.100 28.300 1.00 83.06 530 LYS A N 1
ATOM 4188 C CA . LYS A 1 530 ? -12.393 8.253 29.064 1.00 83.06 530 LYS A CA 1
ATOM 4189 C C . LYS A 1 530 ? -13.377 7.532 28.131 1.00 83.06 530 LYS A C 1
ATOM 4191 O O . LYS A 1 530 ? -13.748 8.086 27.095 1.00 83.06 530 LYS A O 1
ATOM 4196 N N . PRO A 1 531 ? -13.840 6.315 28.479 1.00 79.94 531 PRO A N 1
ATOM 4197 C CA . PRO A 1 531 ? -14.829 5.598 27.678 1.00 79.94 531 PRO A CA 1
ATOM 4198 C C . PRO A 1 531 ? -16.134 6.388 27.516 1.00 79.94 531 PRO A C 1
ATOM 4200 O O . PRO A 1 531 ? -16.637 6.976 28.475 1.00 79.94 531 PRO A O 1
ATOM 4203 N N . SER A 1 532 ? -16.736 6.335 26.325 1.00 84.19 532 SER A N 1
ATOM 4204 C CA . SER A 1 532 ? -17.995 7.035 26.059 1.00 84.19 532 SER A CA 1
ATOM 4205 C C . SER A 1 532 ? -19.159 6.361 26.794 1.00 84.19 532 SER A C 1
ATOM 4207 O O . SER A 1 532 ? -19.206 5.136 26.977 1.00 84.19 532 SER A O 1
ATOM 4209 N N . SER A 1 533 ? -20.148 7.152 27.211 1.00 81.12 533 SER A N 1
ATOM 4210 C CA . SER A 1 533 ? -21.403 6.621 27.757 1.00 81.12 533 SER A CA 1
ATOM 4211 C C . SER A 1 533 ? -22.236 5.940 26.665 1.00 81.12 533 SER A C 1
ATOM 4213 O O . SER A 1 533 ? -22.921 4.943 26.934 1.00 81.12 533 SER A O 1
ATOM 4215 N N . ASN A 1 534 ? -22.108 6.425 25.427 1.00 83.19 534 ASN A N 1
ATOM 4216 C CA . ASN A 1 534 ? -22.845 5.971 24.260 1.00 83.19 534 ASN A CA 1
ATOM 4217 C C . ASN A 1 534 ? -22.097 4.873 23.497 1.00 83.19 534 ASN A C 1
ATOM 4219 O O . ASN A 1 534 ? -20.874 4.833 23.420 1.00 83.19 534 ASN A O 1
ATOM 4223 N N . VAL A 1 535 ? -22.870 3.964 22.905 1.00 80.75 535 VAL A N 1
ATOM 4224 C CA . VAL A 1 535 ? -22.349 2.890 22.041 1.00 80.75 535 VAL A CA 1
ATOM 4225 C C . VAL A 1 535 ? -22.304 3.335 20.577 1.00 80.75 535 VAL A C 1
ATOM 4227 O O . VAL A 1 535 ? -21.550 2.778 19.787 1.00 80.75 535 VAL A O 1
ATOM 4230 N N . THR A 1 536 ? -23.140 4.298 20.194 1.00 81.00 536 THR A N 1
ATOM 4231 C CA . THR A 1 536 ? -23.307 4.779 18.819 1.00 81.00 536 THR A CA 1
ATOM 4232 C C . THR A 1 536 ? -22.744 6.181 18.670 1.00 81.00 536 THR A C 1
ATOM 4234 O O . THR A 1 536 ? -23.041 7.047 19.493 1.00 81.00 536 THR A O 1
ATOM 4237 N N . LEU A 1 537 ? -22.016 6.415 17.580 1.00 83.75 537 LEU A N 1
ATOM 4238 C CA . LEU A 1 537 ? -21.496 7.731 17.232 1.00 83.75 537 LEU A CA 1
ATOM 4239 C C . LEU A 1 537 ? -22.575 8.560 16.527 1.00 83.75 537 LEU A C 1
ATOM 4241 O O . LEU A 1 537 ? -23.176 8.095 15.553 1.00 83.75 537 LEU A O 1
ATOM 4245 N N . LYS A 1 538 ? -22.790 9.796 16.980 1.00 84.12 538 LYS A N 1
ATOM 4246 C CA . LYS A 1 538 ? -23.574 10.788 16.234 1.00 84.12 538 LYS A CA 1
ATOM 4247 C C . LYS A 1 538 ? -22.660 11.474 15.225 1.00 84.12 538 LYS A C 1
ATOM 4249 O O . LYS A 1 538 ? -21.677 12.091 15.623 1.00 84.12 538 LYS A O 1
ATOM 4254 N N . ILE A 1 539 ? -22.973 11.351 13.939 1.00 79.44 539 ILE A N 1
ATOM 4255 C CA . ILE A 1 539 ? -22.184 11.984 12.880 1.00 79.44 539 ILE A CA 1
ATOM 4256 C C . ILE A 1 539 ? -22.689 13.409 12.650 1.00 79.44 539 ILE A C 1
ATOM 4258 O O . ILE A 1 539 ? -23.896 13.597 12.496 1.00 79.44 539 ILE A O 1
ATOM 4262 N N . PRO A 1 540 ? -21.792 14.405 12.601 1.00 84.50 540 PRO A N 1
ATOM 4263 C CA . PRO A 1 540 ? -22.141 15.742 12.143 1.00 84.50 540 PRO A CA 1
ATOM 4264 C C . PRO A 1 540 ? -22.481 15.769 10.645 1.00 84.50 540 PRO A C 1
ATOM 4266 O O . PRO A 1 540 ? -21.723 15.245 9.831 1.00 84.50 540 PRO A O 1
ATOM 4269 N N . GLU A 1 541 ? -23.561 16.459 10.271 1.00 83.00 541 GLU A N 1
ATOM 4270 C CA . GLU A 1 541 ? -24.050 16.576 8.882 1.00 83.00 541 GLU A CA 1
ATOM 4271 C C . GLU A 1 541 ? -22.965 17.035 7.887 1.00 83.00 541 GLU A C 1
ATOM 4273 O O . GLU A 1 541 ? -22.874 16.527 6.771 1.00 83.00 541 GLU A O 1
ATOM 4278 N N . ALA A 1 542 ? -22.073 17.934 8.317 1.00 83.00 542 ALA A N 1
ATOM 4279 C CA . ALA A 1 542 ? -20.957 18.438 7.513 1.00 83.00 542 ALA A CA 1
ATOM 4280 C C . ALA A 1 542 ? -20.017 17.339 6.976 1.00 83.00 542 ALA A C 1
ATOM 4282 O O . ALA A 1 542 ? -19.345 17.535 5.966 1.00 83.00 542 ALA A O 1
ATOM 4283 N N . MET A 1 543 ? -19.955 16.175 7.631 1.00 82.69 543 MET A N 1
ATOM 4284 C CA . MET A 1 543 ? -19.131 15.049 7.185 1.00 82.69 543 MET A CA 1
ATOM 4285 C C . MET A 1 543 ? -19.765 14.275 6.022 1.00 82.69 543 MET A C 1
ATOM 4287 O O . MET A 1 543 ? -19.043 13.678 5.221 1.00 82.69 543 MET A O 1
ATOM 4291 N N . GLU A 1 544 ? -21.093 14.285 5.930 1.00 82.06 544 GLU A N 1
ATOM 4292 C CA . GLU A 1 544 ? -21.854 13.585 4.890 1.00 82.06 544 GLU A CA 1
ATOM 4293 C C . GLU A 1 544 ? -22.109 14.479 3.672 1.00 82.06 544 GLU A C 1
ATOM 4295 O O . GLU A 1 544 ? -22.238 13.984 2.554 1.00 82.06 544 GLU A O 1
ATOM 4300 N N . LYS A 1 545 ? -22.131 15.801 3.869 1.00 88.06 545 LYS A N 1
ATOM 4301 C CA . LYS A 1 545 ? -22.369 16.770 2.802 1.00 88.06 545 LYS A CA 1
ATOM 4302 C C . LYS A 1 545 ? -21.182 16.858 1.835 1.00 88.06 545 LYS A C 1
ATOM 4304 O O . LYS A 1 545 ? -20.069 17.205 2.232 1.00 88.06 545 LYS A O 1
ATOM 4309 N N . LEU A 1 546 ? -21.445 16.599 0.554 1.00 90.88 546 LEU A N 1
ATOM 4310 C CA . LEU A 1 546 ? -20.503 16.875 -0.530 1.00 90.88 546 LEU A CA 1
ATOM 4311 C C . LEU A 1 546 ? -20.438 18.378 -0.812 1.00 90.88 546 LEU A C 1
ATOM 4313 O O . LEU A 1 546 ? -21.437 19.095 -0.710 1.00 90.88 546 LEU A O 1
ATOM 4317 N N . ILE A 1 547 ? -19.250 18.849 -1.174 1.00 91.25 547 ILE A N 1
ATOM 4318 C CA . ILE A 1 547 ? -19.000 20.244 -1.516 1.00 91.25 547 ILE A CA 1
ATOM 4319 C C . ILE A 1 547 ? -19.063 20.372 -3.038 1.00 91.25 547 ILE A C 1
ATOM 4321 O O . ILE A 1 547 ? -18.170 19.852 -3.715 1.00 91.25 547 ILE A O 1
ATOM 4325 N N . PRO A 1 548 ? -20.075 21.064 -3.588 1.00 90.19 548 PRO A N 1
ATOM 4326 C CA . PRO A 1 548 ? -20.249 21.154 -5.026 1.00 90.19 548 PRO A CA 1
ATOM 4327 C C . PRO A 1 548 ? -19.078 21.888 -5.678 1.00 90.19 548 PRO A C 1
ATOM 4329 O O . PRO A 1 548 ? -18.572 22.884 -5.147 1.00 90.19 548 PRO A O 1
ATOM 4332 N N . ALA A 1 549 ? -18.639 21.391 -6.830 1.00 85.31 549 ALA A N 1
ATOM 4333 C CA . ALA A 1 549 ? -17.664 22.068 -7.666 1.00 85.31 549 ALA A CA 1
ATOM 4334 C C . ALA A 1 549 ? -18.413 22.945 -8.677 1.00 85.31 549 ALA A C 1
ATOM 4336 O O . ALA A 1 549 ? -19.013 22.444 -9.626 1.00 85.31 549 ALA A O 1
ATOM 4337 N N . ASN A 1 550 ? -18.367 24.266 -8.501 1.00 77.12 550 ASN A N 1
ATOM 4338 C CA . ASN A 1 550 ? -18.909 25.193 -9.495 1.00 77.12 550 ASN A CA 1
ATOM 4339 C C . ASN A 1 550 ? -17.935 25.303 -10.676 1.00 77.12 550 ASN A C 1
ATOM 4341 O O . ASN A 1 550 ? -17.147 26.245 -10.754 1.00 77.12 550 ASN A O 1
ATOM 4345 N N . ILE A 1 551 ? -17.960 24.315 -11.570 1.00 71.88 551 ILE A N 1
ATOM 4346 C CA . ILE A 1 551 ? -17.188 24.337 -12.814 1.00 71.88 551 ILE A CA 1
ATOM 4347 C C . ILE A 1 551 ? -18.084 24.901 -13.914 1.00 71.88 551 ILE A C 1
ATOM 4349 O O . ILE A 1 551 ? -19.121 24.325 -14.230 1.00 71.88 551 ILE A O 1
ATOM 4353 N N . ASN A 1 552 ? -17.696 26.038 -14.494 1.00 63.06 552 ASN A N 1
ATOM 4354 C CA . ASN A 1 552 ? -18.375 26.559 -15.679 1.00 63.06 552 ASN A CA 1
ATOM 4355 C C . ASN A 1 552 ? -18.138 25.597 -16.852 1.00 63.06 552 ASN A C 1
ATOM 4357 O O . ASN A 1 552 ? -16.996 25.216 -17.106 1.00 63.06 552 ASN A O 1
ATOM 4361 N N . GLU A 1 553 ? -19.191 25.231 -17.585 1.00 53.38 553 GLU A N 1
ATOM 4362 C CA . GLU A 1 553 ? -19.064 24.428 -18.805 1.00 53.38 553 GLU A CA 1
ATOM 4363 C C . GLU A 1 553 ? -18.235 25.197 -19.853 1.00 53.38 553 GLU A C 1
ATOM 4365 O O . GLU A 1 553 ? -18.703 26.137 -20.494 1.00 53.38 553 GLU A O 1
ATOM 4370 N N . GLY A 1 554 ? -16.966 24.819 -20.004 1.00 57.66 554 GLY A N 1
ATOM 4371 C CA . GLY A 1 554 ? -16.019 25.421 -20.939 1.00 57.66 554 GLY A CA 1
ATOM 4372 C C . GLY A 1 554 ? -14.717 24.623 -21.001 1.00 57.66 554 GLY A C 1
ATOM 4373 O O . GLY A 1 554 ? -14.410 23.849 -20.098 1.00 57.66 554 GLY A O 1
ATOM 4374 N N . LYS A 1 555 ? -13.943 24.777 -22.083 1.00 56.28 555 LYS A N 1
ATOM 4375 C CA . LYS A 1 555 ? -12.614 24.152 -22.188 1.00 56.28 555 LYS A CA 1
ATOM 4376 C C . LYS A 1 555 ? -11.654 24.859 -21.231 1.00 56.28 555 LYS A C 1
ATOM 4378 O O . LYS A 1 555 ? -11.260 25.993 -21.489 1.00 56.28 555 LYS A O 1
ATOM 4383 N N . THR A 1 556 ? -11.280 24.187 -20.152 1.00 65.81 556 THR A N 1
ATOM 4384 C CA . THR A 1 556 ? -10.131 24.550 -19.320 1.00 65.81 556 THR A CA 1
ATOM 4385 C C . THR A 1 556 ? -8.854 24.419 -20.159 1.00 65.81 556 THR A C 1
ATOM 4387 O O . THR A 1 556 ? -8.660 23.442 -20.886 1.00 65.81 556 THR A O 1
ATOM 4390 N N . CYS A 1 557 ? -7.994 25.435 -20.113 1.00 70.00 557 CYS A N 1
ATOM 4391 C CA . CYS A 1 557 ? -6.675 25.404 -20.745 1.00 70.00 557 CYS A CA 1
ATOM 4392 C C . CYS A 1 557 ? -5.605 25.199 -19.669 1.00 70.00 557 CYS A C 1
ATOM 4394 O O . CYS A 1 557 ? -5.789 25.699 -18.558 1.00 70.00 557 CYS A O 1
ATOM 4396 N N . PRO A 1 558 ? -4.479 24.534 -19.984 1.00 78.69 558 PRO A N 1
ATOM 4397 C CA . PRO A 1 558 ? -3.372 24.435 -19.051 1.00 78.69 558 PRO A CA 1
ATOM 4398 C C . PRO A 1 558 ? -2.859 25.813 -18.637 1.00 78.69 558 PRO A C 1
ATOM 4400 O O . PRO A 1 558 ? -2.545 26.641 -19.493 1.00 78.69 558 PRO A O 1
ATOM 4403 N N . VAL A 1 559 ? -2.776 26.048 -17.328 1.00 81.50 559 VAL A N 1
ATOM 4404 C CA . VAL A 1 559 ? -2.190 27.260 -16.749 1.00 81.50 559 VAL A CA 1
ATOM 4405 C C . VAL A 1 559 ? -1.019 26.847 -15.872 1.00 81.50 559 VAL A C 1
ATOM 4407 O O . VAL A 1 559 ? -1.222 26.178 -14.861 1.00 81.50 559 VAL A O 1
ATOM 4410 N N . PHE A 1 560 ? 0.179 27.265 -16.270 1.00 84.94 560 PHE A N 1
ATOM 4411 C CA . PHE A 1 560 ? 1.432 27.018 -15.559 1.00 84.94 560 PHE A CA 1
ATOM 4412 C C . PHE A 1 560 ? 1.917 28.298 -14.866 1.00 84.94 560 PHE A C 1
ATOM 4414 O O . PHE A 1 560 ? 1.465 29.396 -15.207 1.00 84.94 560 PHE A O 1
ATOM 4421 N N . ALA A 1 561 ? 2.791 28.155 -13.869 1.00 80.88 561 ALA A N 1
ATOM 4422 C CA . ALA A 1 561 ? 3.346 29.288 -13.128 1.00 80.88 561 ALA A CA 1
ATOM 4423 C C . ALA A 1 561 ? 4.381 30.053 -13.966 1.00 80.88 561 ALA A C 1
ATOM 4425 O O . ALA A 1 561 ? 4.401 31.283 -13.961 1.00 80.88 561 ALA A O 1
ATOM 4426 N N . GLU A 1 562 ? 5.193 29.316 -14.720 1.00 87.44 562 GLU A N 1
ATOM 4427 C CA . GLU A 1 562 ? 6.267 29.823 -15.571 1.00 87.44 562 GLU A CA 1
ATOM 4428 C C . GLU A 1 562 ? 6.135 29.303 -17.010 1.00 87.44 562 GLU A C 1
ATOM 4430 O O . GLU A 1 562 ? 5.296 28.442 -17.314 1.00 87.44 562 GLU A O 1
ATOM 4435 N N . CYS A 1 563 ? 6.976 29.831 -17.905 1.00 89.62 563 CYS A N 1
ATOM 4436 C CA . CYS A 1 563 ? 7.110 29.314 -19.262 1.00 89.62 563 CYS A CA 1
ATOM 4437 C C . CYS A 1 563 ? 7.457 27.823 -19.243 1.00 89.62 563 CYS A C 1
ATOM 4439 O O . CYS A 1 563 ? 8.157 27.329 -18.362 1.00 89.62 563 CYS A O 1
ATOM 4441 N N . VAL A 1 564 ? 6.907 27.095 -20.211 1.00 91.12 564 VAL A N 1
ATOM 4442 C CA . VAL A 1 564 ? 7.199 25.676 -20.385 1.00 91.12 564 VAL A CA 1
ATOM 4443 C C . VAL A 1 564 ? 8.398 25.543 -21.308 1.00 91.12 564 VAL A C 1
ATOM 4445 O O . VAL A 1 564 ? 8.325 25.954 -22.465 1.00 91.12 564 VAL A O 1
ATOM 4448 N N . GLU A 1 565 ? 9.460 24.931 -20.800 1.00 90.31 565 GLU A N 1
ATOM 4449 C CA . GLU A 1 565 ? 10.716 24.756 -21.527 1.00 90.31 565 GLU A CA 1
ATOM 4450 C C . GLU A 1 565 ? 10.736 23.418 -22.280 1.00 90.31 565 GLU A C 1
ATOM 4452 O O . GLU A 1 565 ? 10.209 22.401 -21.810 1.00 90.31 565 GLU A O 1
ATOM 4457 N N . ILE A 1 566 ? 11.324 23.402 -23.479 1.00 88.81 566 ILE A N 1
ATOM 4458 C CA . ILE A 1 566 ? 11.331 22.212 -24.346 1.00 88.81 566 ILE A CA 1
ATOM 4459 C C . ILE A 1 566 ? 12.276 21.125 -23.809 1.00 88.81 566 ILE A C 1
ATOM 4461 O O . ILE A 1 566 ? 12.030 19.929 -23.988 1.00 88.81 566 ILE A O 1
ATOM 4465 N N . GLU A 1 567 ? 13.299 21.542 -23.070 1.00 86.69 567 GLU A N 1
ATOM 4466 C CA . GLU A 1 567 ? 14.340 20.737 -22.430 1.00 86.69 567 GLU A CA 1
ATOM 4467 C C . GLU A 1 567 ? 13.765 19.759 -21.392 1.00 86.69 567 GLU A C 1
ATOM 4469 O O . GLU A 1 567 ? 14.320 18.690 -21.126 1.00 86.69 567 GLU A O 1
ATOM 4474 N N . TRP A 1 568 ? 12.590 20.070 -20.836 1.00 87.94 568 TRP A N 1
ATOM 4475 C CA . TRP A 1 568 ? 11.880 19.183 -19.909 1.00 87.94 568 TRP A CA 1
ATOM 4476 C C . TRP A 1 568 ? 11.357 17.914 -20.589 1.00 87.94 568 TRP A C 1
ATOM 4478 O O . TRP A 1 568 ? 11.066 16.923 -19.918 1.00 87.94 568 TRP A O 1
ATOM 4488 N N . TYR A 1 569 ? 11.269 17.913 -21.920 1.00 88.62 569 TYR A N 1
ATOM 4489 C CA . TYR A 1 569 ? 10.740 16.804 -22.715 1.00 88.62 569 TYR A CA 1
ATOM 4490 C C . TYR A 1 569 ? 11.789 16.163 -23.618 1.00 88.62 569 TYR A C 1
ATOM 4492 O O . TYR A 1 569 ? 11.614 15.011 -24.019 1.00 88.62 569 TYR A O 1
ATOM 4500 N N . THR A 1 570 ? 12.876 16.868 -23.934 1.00 81.69 570 THR A N 1
ATOM 4501 C CA . THR A 1 570 ? 13.972 16.308 -24.723 1.00 81.69 570 THR A CA 1
ATOM 4502 C C . THR A 1 570 ? 14.848 15.417 -23.850 1.00 81.69 570 THR A C 1
ATOM 4504 O O . THR A 1 570 ? 15.236 15.762 -22.738 1.00 81.69 570 THR A O 1
ATOM 4507 N N . VAL A 1 571 ? 15.167 14.226 -24.346 1.00 68.88 571 VAL A N 1
ATOM 4508 C CA . VAL A 1 571 ? 16.237 13.414 -23.765 1.00 68.88 571 VAL A CA 1
ATOM 4509 C C . VAL A 1 571 ? 17.519 13.882 -24.445 1.00 68.88 571 VAL A C 1
ATOM 4511 O O . VAL A 1 571 ? 17.748 13.554 -25.607 1.00 68.88 571 VAL A O 1
ATOM 4514 N N . GLU A 1 572 ? 18.296 14.733 -23.774 1.00 63.00 572 GLU A N 1
ATOM 4515 C CA . GLU A 1 572 ? 19.626 15.116 -24.258 1.00 63.00 572 GLU A CA 1
ATOM 4516 C C . GLU A 1 572 ? 20.517 13.874 -24.415 1.00 63.00 572 GLU A C 1
ATOM 4518 O O . GLU A 1 572 ? 20.306 12.861 -23.743 1.00 63.00 572 GLU A O 1
ATOM 4523 N N . LYS A 1 573 ? 21.514 13.951 -25.309 1.00 55.31 573 LYS A N 1
ATOM 4524 C CA . LYS A 1 573 ? 22.532 12.895 -25.438 1.00 55.31 573 LYS A CA 1
ATOM 4525 C C . LYS A 1 573 ? 23.318 12.716 -24.136 1.00 55.31 573 LYS A C 1
ATOM 4527 O O . LYS A 1 573 ? 23.631 11.585 -23.776 1.00 55.31 573 LYS A O 1
ATOM 4532 N N . ASP A 1 574 ? 23.562 13.812 -23.418 1.00 56.56 574 ASP A N 1
ATOM 4533 C CA . ASP A 1 574 ? 24.191 13.791 -22.103 1.00 56.56 574 ASP A CA 1
ATOM 4534 C C . ASP A 1 574 ? 23.135 13.460 -21.043 1.00 56.56 574 ASP A C 1
ATOM 4536 O O . ASP A 1 574 ? 22.404 14.301 -20.520 1.00 56.56 574 ASP A O 1
ATOM 4540 N N . GLU A 1 575 ? 23.004 12.165 -20.771 1.00 68.12 575 GLU A N 1
ATOM 4541 C CA . GLU A 1 575 ? 22.107 11.643 -19.750 1.00 68.12 575 GLU A CA 1
ATOM 4542 C C . GLU A 1 575 ? 22.434 12.234 -18.364 1.00 68.12 575 GLU A C 1
ATOM 4544 O O . GLU A 1 575 ? 23.599 12.409 -18.016 1.00 68.12 575 GLU A O 1
ATOM 4549 N N . SER A 1 576 ? 21.420 12.503 -17.529 1.00 80.44 576 SER A N 1
ATOM 4550 C CA . SER A 1 576 ? 21.653 13.012 -16.168 1.00 80.44 576 SER A CA 1
ATOM 4551 C C . SER A 1 576 ? 22.542 12.060 -15.356 1.00 80.44 576 SER A C 1
ATOM 4553 O O . SER A 1 576 ? 22.326 10.847 -15.388 1.00 80.44 576 SER A O 1
ATOM 4555 N N . ASP A 1 577 ? 23.472 12.602 -14.564 1.00 88.94 577 ASP A N 1
ATOM 4556 C CA . ASP A 1 577 ? 24.430 11.830 -13.750 1.00 88.94 577 ASP A CA 1
ATOM 4557 C C . ASP A 1 577 ? 23.762 10.724 -12.907 1.00 88.94 577 ASP A C 1
ATOM 4559 O O . ASP A 1 577 ? 24.274 9.609 -12.779 1.00 88.94 577 ASP A O 1
ATOM 4563 N N . ILE A 1 578 ? 22.563 11.008 -12.391 1.00 90.12 578 ILE A N 1
ATOM 4564 C CA . ILE A 1 578 ? 21.783 10.082 -11.567 1.00 90.12 578 ILE A CA 1
ATOM 4565 C C . ILE A 1 578 ? 21.190 8.912 -12.362 1.00 90.12 578 ILE A C 1
ATOM 4567 O O . ILE A 1 578 ? 21.080 7.799 -11.844 1.00 90.12 578 ILE A O 1
ATOM 4571 N N . ALA A 1 579 ? 20.824 9.142 -13.623 1.00 90.75 579 ALA A N 1
ATOM 4572 C CA . ALA A 1 579 ? 20.323 8.107 -14.517 1.00 90.75 579 ALA A CA 1
ATOM 4573 C C . ALA A 1 579 ? 21.471 7.228 -15.032 1.00 90.75 579 ALA A C 1
ATOM 4575 O O . ALA A 1 579 ? 21.355 6.002 -14.977 1.00 90.75 579 ALA A O 1
ATOM 4576 N N . GLN A 1 580 ? 22.614 7.836 -15.376 1.00 90.81 580 GLN A N 1
ATOM 4577 C CA . GLN A 1 580 ? 23.847 7.103 -15.684 1.00 90.81 580 GLN A CA 1
ATOM 4578 C C . GLN A 1 580 ? 24.263 6.209 -14.507 1.00 90.81 580 GLN A C 1
ATOM 4580 O O . GLN A 1 580 ? 24.542 5.026 -14.686 1.00 90.81 580 GLN A O 1
ATOM 4585 N N . GLN A 1 581 ? 24.218 6.736 -13.276 1.00 92.12 581 GLN A N 1
ATOM 4586 C CA . GLN A 1 581 ? 24.481 5.960 -12.063 1.00 92.12 581 GLN A CA 1
ATOM 4587 C C . GLN A 1 581 ? 23.510 4.779 -11.914 1.00 92.12 581 GLN A C 1
ATOM 4589 O O . GLN A 1 581 ? 23.937 3.665 -11.615 1.00 92.12 581 GLN A O 1
ATOM 4594 N N . ALA A 1 582 ? 22.207 4.993 -12.121 1.00 92.94 582 ALA A N 1
ATOM 4595 C CA . ALA A 1 582 ? 21.206 3.933 -12.012 1.00 92.94 582 ALA A CA 1
ATOM 4596 C C . ALA A 1 582 ? 21.435 2.805 -13.034 1.00 92.94 582 ALA A C 1
ATOM 4598 O O . ALA A 1 582 ? 21.354 1.630 -12.667 1.00 92.94 582 ALA A O 1
ATOM 4599 N N . ARG A 1 583 ? 21.759 3.155 -14.287 1.00 91.88 583 ARG A N 1
ATOM 4600 C CA . ARG A 1 583 ? 22.109 2.193 -15.343 1.00 91.88 583 ARG A CA 1
ATOM 4601 C C . ARG A 1 583 ? 23.406 1.460 -15.033 1.00 91.88 583 ARG A C 1
ATOM 4603 O O . ARG A 1 583 ? 23.445 0.242 -15.167 1.00 91.88 583 ARG A O 1
ATOM 4610 N N . ALA A 1 584 ? 24.431 2.166 -14.558 1.00 93.56 584 ALA A N 1
ATOM 4611 C CA . ALA A 1 584 ? 25.700 1.562 -14.169 1.00 93.56 584 ALA A CA 1
ATOM 4612 C C . ALA A 1 584 ? 25.519 0.533 -13.041 1.00 93.56 584 ALA A C 1
ATOM 4614 O O . ALA A 1 584 ? 26.081 -0.553 -13.123 1.00 93.56 584 ALA A O 1
ATOM 4615 N N . ILE A 1 585 ? 24.673 0.808 -12.038 1.00 93.62 585 ILE A N 1
ATOM 4616 C CA . ILE A 1 585 ? 24.343 -0.163 -10.978 1.00 93.62 585 ILE A CA 1
ATOM 4617 C C . ILE A 1 585 ? 23.653 -1.406 -11.563 1.00 93.62 585 ILE A C 1
ATOM 4619 O O . ILE A 1 585 ? 23.979 -2.536 -11.189 1.00 93.62 585 ILE A O 1
ATOM 4623 N N . ASP A 1 586 ? 22.702 -1.221 -12.482 1.00 93.38 586 ASP A N 1
ATOM 4624 C CA . ASP A 1 586 ? 22.024 -2.338 -13.150 1.00 93.38 586 ASP A CA 1
ATOM 4625 C C . ASP A 1 586 ? 22.988 -3.137 -14.045 1.00 93.38 586 ASP A C 1
ATOM 4627 O O . ASP A 1 586 ? 22.903 -4.363 -14.092 1.00 93.38 586 ASP A O 1
ATOM 4631 N N . MET A 1 587 ? 23.955 -2.484 -14.691 1.00 92.31 587 MET A N 1
ATOM 4632 C CA . MET A 1 587 ? 25.012 -3.155 -15.449 1.00 92.31 587 MET A CA 1
ATOM 4633 C C . MET A 1 587 ? 25.983 -3.908 -14.534 1.00 92.31 587 MET A C 1
ATOM 4635 O O . MET A 1 587 ? 26.297 -5.058 -14.831 1.00 92.31 587 MET A O 1
ATOM 4639 N N . SER A 1 588 ? 26.377 -3.351 -13.384 1.00 92.69 588 SER A N 1
ATOM 4640 C CA . SER A 1 588 ? 27.160 -4.063 -12.359 1.00 92.69 588 SER A CA 1
ATOM 4641 C C . SER A 1 588 ? 26.446 -5.338 -11.913 1.00 92.69 588 SER A C 1
ATOM 4643 O O . SER A 1 588 ? 27.055 -6.406 -11.807 1.00 92.69 588 SER A O 1
ATOM 4645 N N . TYR A 1 589 ? 25.128 -5.259 -11.705 1.00 91.75 589 TYR A N 1
ATOM 4646 C CA . TYR A 1 589 ? 24.305 -6.423 -11.389 1.00 91.75 589 TYR A CA 1
ATOM 4647 C C . TYR A 1 589 ? 24.368 -7.503 -12.479 1.00 91.75 589 TYR A C 1
ATOM 4649 O O . TYR A 1 589 ? 24.466 -8.690 -12.167 1.00 91.75 589 TYR A O 1
ATOM 4657 N N . LEU A 1 590 ? 24.300 -7.113 -13.753 1.00 91.69 590 LEU A N 1
ATOM 4658 C CA . LEU A 1 590 ? 24.334 -8.042 -14.884 1.00 91.69 590 LEU A CA 1
ATOM 4659 C C . LEU A 1 590 ? 25.721 -8.665 -15.079 1.00 91.69 590 LEU A C 1
ATOM 4661 O O . LEU A 1 590 ? 25.818 -9.884 -15.224 1.00 91.69 590 LEU A O 1
ATOM 4665 N N . VAL A 1 591 ? 26.772 -7.841 -15.035 1.00 90.75 591 VAL A N 1
ATOM 4666 C CA . VAL A 1 591 ? 28.173 -8.243 -15.215 1.00 90.75 591 VAL A CA 1
ATOM 4667 C C . VAL A 1 591 ? 28.585 -9.245 -14.154 1.00 90.75 591 VAL A C 1
ATOM 4669 O O . VAL A 1 591 ? 29.018 -10.351 -14.472 1.00 90.75 591 VAL A O 1
ATOM 4672 N N . THR A 1 592 ? 28.370 -8.906 -12.888 1.00 87.69 592 THR A N 1
ATOM 4673 C CA . THR A 1 592 ? 28.797 -9.774 -11.790 1.00 87.69 592 THR A CA 1
ATOM 4674 C C . THR A 1 592 ? 28.041 -11.108 -11.773 1.00 87.69 592 THR A C 1
ATOM 4676 O O . THR A 1 592 ? 28.568 -12.142 -11.369 1.00 87.69 592 THR A O 1
ATOM 4679 N N . ARG A 1 593 ? 26.809 -11.134 -12.294 1.00 85.38 593 ARG A N 1
ATOM 4680 C CA . ARG A 1 593 ? 25.950 -12.326 -12.362 1.00 85.38 593 ARG A CA 1
ATOM 4681 C C . ARG A 1 593 ? 26.214 -13.247 -13.548 1.00 85.38 593 ARG A C 1
ATOM 4683 O O . ARG A 1 593 ? 25.536 -14.276 -13.649 1.00 85.38 593 ARG A O 1
ATOM 4690 N N . GLN A 1 594 ? 27.176 -12.914 -14.408 1.00 82.75 594 GLN A N 1
ATOM 4691 C CA . GLN A 1 594 ? 27.711 -13.869 -15.379 1.00 82.75 594 GLN A CA 1
ATOM 4692 C C . GLN A 1 594 ? 28.622 -14.917 -14.754 1.00 82.75 594 GLN A C 1
ATOM 4694 O O . GLN A 1 594 ? 28.729 -16.032 -15.269 1.00 82.75 594 GLN A O 1
ATOM 4699 N N . ASN A 1 595 ? 29.218 -14.600 -13.608 1.00 69.12 595 ASN A N 1
ATOM 4700 C CA . ASN A 1 595 ? 29.999 -15.556 -12.841 1.00 69.12 595 ASN A CA 1
ATOM 4701 C C . ASN A 1 595 ? 29.013 -16.616 -12.317 1.00 69.12 595 ASN A C 1
ATOM 4703 O O . ASN A 1 595 ? 28.005 -16.258 -11.709 1.00 69.12 595 ASN A O 1
ATOM 4707 N N . LYS A 1 596 ? 29.250 -17.904 -12.620 1.00 60.22 596 LYS A N 1
ATOM 4708 C CA . LYS A 1 596 ? 28.306 -19.054 -12.544 1.00 60.22 596 LYS A CA 1
ATOM 4709 C C . LYS A 1 596 ? 27.733 -19.384 -11.147 1.00 60.22 596 LYS A C 1
ATOM 4711 O O . LYS A 1 596 ? 27.188 -20.467 -10.939 1.00 60.22 596 LYS A O 1
ATOM 4716 N N . GLU A 1 597 ? 27.841 -18.477 -10.190 1.00 69.62 597 GLU A N 1
ATOM 4717 C CA . GLU A 1 597 ? 27.347 -18.614 -8.830 1.00 69.62 597 GLU A CA 1
ATOM 4718 C C . GLU A 1 597 ? 25.902 -18.129 -8.677 1.00 69.62 597 GLU A C 1
ATOM 4720 O O . GLU A 1 597 ? 25.380 -17.287 -9.416 1.00 69.62 597 GLU A O 1
ATOM 4725 N N . THR A 1 598 ? 25.226 -18.678 -7.671 1.00 72.88 598 THR A N 1
ATOM 4726 C CA . THR A 1 598 ? 23.851 -18.290 -7.358 1.00 72.88 598 THR A CA 1
ATOM 4727 C C . THR A 1 598 ? 23.848 -16.906 -6.714 1.00 72.88 598 THR A C 1
ATOM 4729 O O . THR A 1 598 ? 24.190 -16.759 -5.546 1.00 72.88 598 THR A O 1
ATOM 4732 N N . ARG A 1 599 ? 23.430 -15.887 -7.472 1.00 77.25 599 ARG A N 1
ATOM 4733 C CA . ARG A 1 599 ? 23.388 -14.489 -7.012 1.00 77.25 599 ARG A CA 1
ATOM 4734 C C . ARG A 1 599 ? 21.984 -13.984 -6.670 1.00 77.25 599 ARG A C 1
ATOM 4736 O O . ARG A 1 599 ? 21.011 -14.435 -7.299 1.00 77.25 599 ARG A O 1
ATOM 4743 N N . PRO A 1 600 ? 21.871 -12.995 -5.757 1.00 84.81 600 PRO A N 1
ATOM 4744 C CA . PRO A 1 600 ? 20.599 -12.401 -5.357 1.00 84.81 600 PRO A CA 1
ATOM 4745 C C . PRO A 1 600 ? 19.771 -11.879 -6.540 1.00 84.81 600 PRO A C 1
ATOM 4747 O O . PRO A 1 600 ? 20.260 -11.600 -7.639 1.00 84.81 600 PRO A O 1
ATOM 4750 N N . SER A 1 601 ? 18.462 -11.757 -6.317 1.00 88.94 601 SER A N 1
ATOM 4751 C CA . SER A 1 601 ? 17.575 -11.080 -7.269 1.00 88.94 601 SER A CA 1
ATOM 4752 C C . SER A 1 601 ? 17.935 -9.595 -7.386 1.00 88.94 601 SER A C 1
ATOM 4754 O O . SER A 1 601 ? 18.501 -9.032 -6.455 1.00 88.94 601 SER A O 1
ATOM 4756 N N . TRP A 1 602 ? 17.541 -8.940 -8.481 1.00 92.25 602 TRP A N 1
ATOM 4757 C CA . TRP A 1 602 ? 17.762 -7.500 -8.688 1.00 92.25 602 TRP A CA 1
ATOM 4758 C C . TRP A 1 602 ? 17.332 -6.649 -7.482 1.00 92.25 602 TRP A C 1
ATOM 4760 O O . TRP A 1 602 ? 18.037 -5.737 -7.073 1.00 92.25 602 TRP A O 1
ATOM 4770 N N . SER A 1 603 ? 16.192 -6.968 -6.863 1.00 91.06 603 SER A N 1
ATOM 4771 C CA . SER A 1 603 ? 15.718 -6.227 -5.688 1.00 91.06 603 SER A CA 1
ATOM 4772 C C . SER A 1 603 ? 16.597 -6.458 -4.455 1.00 91.06 603 SER A C 1
ATOM 4774 O O . SER A 1 603 ? 16.867 -5.510 -3.731 1.00 91.06 603 SER A O 1
ATOM 4776 N N . ALA A 1 604 ? 17.066 -7.689 -4.238 1.00 90.25 604 ALA A N 1
ATOM 4777 C CA . ALA A 1 604 ? 17.951 -8.013 -3.117 1.00 90.25 604 ALA A CA 1
ATOM 4778 C C . ALA A 1 604 ? 19.367 -7.437 -3.310 1.00 90.25 604 ALA A C 1
ATOM 4780 O O . ALA A 1 604 ? 19.956 -6.955 -2.352 1.00 90.25 604 ALA A O 1
ATOM 4781 N N . PHE A 1 605 ? 19.877 -7.423 -4.547 1.00 90.75 605 PHE A N 1
ATOM 4782 C CA . PHE A 1 605 ? 21.143 -6.774 -4.896 1.00 90.75 605 PHE A CA 1
ATOM 4783 C C . PHE A 1 605 ? 21.101 -5.272 -4.595 1.00 90.75 605 PHE A C 1
ATOM 4785 O O . PHE A 1 605 ? 21.976 -4.742 -3.921 1.00 90.75 605 PHE A O 1
ATOM 4792 N N . ASN A 1 606 ? 20.037 -4.587 -5.016 1.00 91.56 606 ASN A N 1
ATOM 4793 C CA . ASN A 1 606 ? 19.898 -3.161 -4.733 1.00 91.56 606 ASN A CA 1
ATOM 4794 C C . ASN A 1 606 ? 19.721 -2.867 -3.246 1.00 91.56 606 ASN A C 1
ATOM 4796 O O . ASN A 1 606 ? 20.345 -1.944 -2.738 1.00 91.56 606 ASN A O 1
ATOM 4800 N N . GLN A 1 607 ? 18.969 -3.705 -2.530 1.00 90.12 607 GLN A N 1
ATOM 4801 C CA . GLN A 1 607 ? 18.865 -3.602 -1.078 1.00 90.12 607 GLN A CA 1
ATOM 4802 C C . GLN A 1 607 ? 20.225 -3.726 -0.376 1.00 90.12 607 GLN A C 1
ATOM 4804 O O . GLN A 1 607 ? 20.449 -3.018 0.598 1.00 90.12 607 GLN A O 1
ATOM 4809 N N . SER A 1 608 ? 21.133 -4.587 -0.856 1.00 87.12 608 SER A N 1
ATOM 4810 C CA . SER A 1 608 ? 22.480 -4.703 -0.276 1.00 87.12 608 SER A CA 1
ATOM 4811 C C . SER A 1 608 ? 23.394 -3.509 -0.564 1.00 87.12 608 SER A C 1
ATOM 4813 O O . SER A 1 608 ? 24.357 -3.310 0.170 1.00 87.12 608 SER A O 1
ATOM 4815 N N . LEU A 1 609 ? 23.102 -2.720 -1.605 1.00 84.31 609 LEU A N 1
ATOM 4816 C CA . LEU A 1 609 ? 23.880 -1.531 -1.971 1.00 84.31 609 LEU A CA 1
ATOM 4817 C C . LEU A 1 609 ? 23.367 -0.248 -1.315 1.00 84.31 609 LEU A C 1
ATOM 4819 O O . LEU A 1 609 ? 24.134 0.699 -1.131 1.00 84.31 609 LEU A O 1
ATOM 4823 N N . SER A 1 610 ? 22.078 -0.187 -0.979 1.00 77.94 610 SER A N 1
ATOM 4824 C CA . SER A 1 610 ? 21.498 0.969 -0.302 1.00 77.94 610 SER A CA 1
ATOM 4825 C C . SER A 1 610 ? 22.208 1.206 1.040 1.00 77.94 610 SER A C 1
ATOM 4827 O O . SER A 1 610 ? 22.233 0.342 1.915 1.00 77.94 610 SER A O 1
ATOM 4829 N N . LYS A 1 611 ? 22.810 2.391 1.207 1.00 64.06 611 LYS A N 1
ATOM 4830 C CA . LYS A 1 611 ? 23.525 2.765 2.435 1.00 64.06 611 LYS A CA 1
ATOM 4831 C C . LYS A 1 611 ? 22.539 3.191 3.523 1.00 64.06 611 LYS A C 1
ATOM 4833 O O . LYS A 1 611 ? 21.621 3.972 3.282 1.00 64.06 611 LYS A O 1
ATOM 4838 N N . ARG A 1 612 ? 22.784 2.726 4.748 1.00 54.34 612 ARG A N 1
ATOM 4839 C CA . ARG A 1 612 ? 21.991 3.041 5.940 1.00 54.34 612 ARG A CA 1
ATOM 4840 C C . ARG A 1 612 ? 22.238 4.491 6.378 1.00 54.34 612 ARG A C 1
ATOM 4842 O O . ARG A 1 612 ? 23.223 4.759 7.060 1.00 54.34 612 ARG A O 1
ATOM 4849 N N . SER A 1 613 ? 21.370 5.429 6.002 1.00 54.47 613 SER A N 1
ATOM 4850 C CA . SER A 1 613 ? 21.338 6.767 6.617 1.00 54.47 613 SER A CA 1
ATOM 4851 C C . SER A 1 613 ? 20.309 6.815 7.754 1.00 54.47 613 SER A C 1
ATOM 4853 O O . SER A 1 613 ? 19.319 6.081 7.738 1.00 54.47 613 SER A O 1
ATOM 4855 N N . ALA A 1 614 ? 20.530 7.672 8.757 1.00 53.81 614 ALA A N 1
ATOM 4856 C CA . ALA A 1 614 ? 19.560 7.886 9.838 1.00 53.81 614 ALA A CA 1
ATOM 4857 C C . ALA A 1 614 ? 18.217 8.421 9.297 1.00 53.81 614 ALA A C 1
ATOM 4859 O O . ALA A 1 614 ? 17.157 7.999 9.750 1.00 53.81 614 ALA A O 1
ATOM 4860 N N . GLU A 1 615 ? 18.263 9.259 8.257 1.00 55.03 615 GLU A N 1
ATOM 4861 C CA . GLU A 1 615 ? 17.090 9.755 7.522 1.00 55.03 615 GLU A CA 1
ATOM 4862 C C . GLU A 1 615 ? 16.378 8.643 6.728 1.00 55.03 615 GLU A C 1
ATOM 4864 O O . GLU A 1 615 ? 15.151 8.636 6.646 1.00 55.03 615 GLU A O 1
ATOM 4869 N N . SER A 1 616 ? 17.114 7.641 6.218 1.00 58.31 616 SER A N 1
ATOM 4870 C CA . SER A 1 616 ? 16.526 6.449 5.589 1.00 58.31 616 SER A CA 1
ATOM 4871 C C . SER A 1 616 ? 15.737 5.612 6.602 1.00 58.31 616 SER A C 1
ATOM 4873 O O . SER A 1 616 ? 14.769 4.961 6.224 1.00 58.31 616 SER A O 1
ATOM 4875 N N . ALA A 1 617 ? 16.072 5.614 7.894 1.00 63.62 617 ALA A N 1
ATOM 4876 C CA . ALA A 1 617 ? 15.389 4.761 8.871 1.00 63.62 617 ALA A CA 1
ATOM 4877 C C . ALA A 1 617 ? 13.952 5.213 9.216 1.00 63.62 617 ALA A C 1
ATOM 4879 O O . ALA A 1 617 ? 13.185 4.411 9.757 1.00 63.62 617 ALA A O 1
ATOM 4880 N N . ALA A 1 618 ? 13.573 6.458 8.901 1.00 80.81 618 ALA A N 1
ATOM 4881 C CA . ALA A 1 618 ? 12.267 7.014 9.246 1.00 80.81 618 ALA A CA 1
ATOM 4882 C C . ALA A 1 618 ? 11.121 6.319 8.486 1.00 80.81 618 ALA A C 1
ATOM 4884 O O . ALA A 1 618 ? 11.111 6.229 7.255 1.00 80.81 618 ALA A O 1
ATOM 4885 N N . ILE A 1 619 ? 10.133 5.832 9.237 1.00 89.00 619 ILE A N 1
ATOM 4886 C CA . ILE A 1 619 ? 8.942 5.162 8.706 1.00 89.00 619 ILE A CA 1
ATOM 4887 C C . ILE A 1 619 ? 7.859 6.215 8.435 1.00 89.00 619 ILE A C 1
ATOM 4889 O O . ILE A 1 619 ? 7.763 7.237 9.109 1.00 89.00 619 ILE A O 1
ATOM 4893 N N . THR A 1 620 ? 7.042 5.973 7.418 1.00 91.38 620 THR A N 1
ATOM 4894 C CA . THR A 1 620 ? 5.865 6.774 7.102 1.00 91.38 620 THR A CA 1
ATOM 4895 C C . THR A 1 620 ? 4.685 6.337 7.963 1.00 91.38 620 THR A C 1
ATOM 4897 O O . THR A 1 620 ? 4.207 5.203 7.867 1.00 91.38 620 THR A O 1
ATOM 4900 N N . THR A 1 621 ? 4.182 7.271 8.758 1.00 89.25 621 THR A N 1
ATOM 4901 C CA . THR A 1 621 ? 2.923 7.166 9.487 1.00 89.25 621 THR A CA 1
ATOM 4902 C C . THR A 1 621 ? 1.756 7.423 8.536 1.00 89.25 621 THR A C 1
ATOM 4904 O O . THR A 1 621 ? 1.824 8.272 7.644 1.00 89.25 621 THR A O 1
ATOM 4907 N N . VAL A 1 622 ? 0.672 6.669 8.719 1.00 89.81 622 VAL A N 1
ATOM 4908 C CA . VAL A 1 622 ? -0.569 6.827 7.957 1.00 89.81 622 VAL A CA 1
ATOM 4909 C C . VAL A 1 622 ? -1.629 7.512 8.814 1.00 89.81 622 VAL A C 1
ATOM 4911 O O . VAL A 1 622 ? -1.986 7.019 9.881 1.00 89.81 622 VAL A O 1
ATOM 4914 N N . GLY A 1 623 ? -2.142 8.645 8.346 1.00 89.75 623 GLY A N 1
ATOM 4915 C CA . GLY A 1 623 ? -3.335 9.292 8.878 1.00 89.75 623 GLY A CA 1
ATOM 4916 C C . GLY A 1 623 ? -4.560 8.808 8.112 1.00 89.75 623 GLY A C 1
ATOM 4917 O O . GLY A 1 623 ? -4.809 9.243 6.985 1.00 89.75 623 GLY A O 1
ATOM 4918 N N . TYR A 1 624 ? -5.327 7.895 8.706 1.00 86.25 624 TYR A N 1
ATOM 4919 C CA . TYR A 1 624 ? -6.578 7.418 8.119 1.00 86.25 624 TYR A CA 1
ATOM 4920 C C . TYR A 1 624 ? -7.607 8.545 8.140 1.00 86.25 624 TYR A C 1
ATOM 4922 O O . TYR A 1 624 ? -7.933 9.069 9.209 1.00 86.25 624 TYR A O 1
ATOM 4930 N N . MET A 1 625 ? -8.122 8.904 6.964 1.00 88.44 625 MET A N 1
ATOM 4931 C CA . MET A 1 625 ? -9.166 9.915 6.825 1.00 88.44 625 MET A CA 1
ATOM 4932 C C . MET A 1 625 ? -10.558 9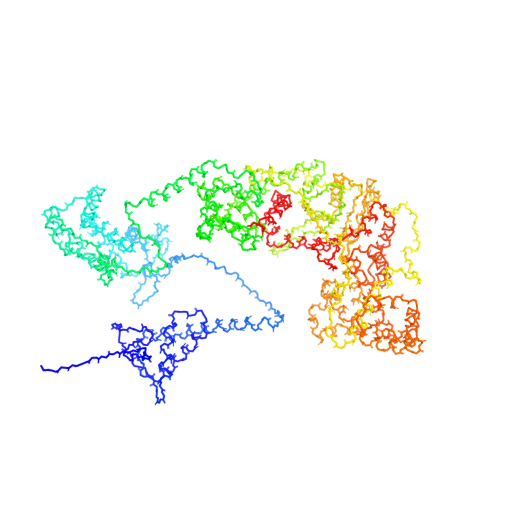.265 6.738 1.00 88.44 625 MET A C 1
ATOM 4934 O O . MET A 1 625 ? -10.674 8.116 6.291 1.00 88.44 625 MET A O 1
ATOM 4938 N N . PRO A 1 626 ? -11.629 9.981 7.139 1.00 85.94 626 PRO A N 1
ATOM 4939 C CA . PRO A 1 626 ? -13.000 9.502 6.988 1.00 85.94 626 PRO A CA 1
ATOM 4940 C C . PRO A 1 626 ? -13.334 9.138 5.537 1.00 85.94 626 PRO A C 1
ATOM 4942 O O . PRO A 1 626 ? -13.043 9.906 4.619 1.00 85.94 626 PRO A O 1
ATOM 4945 N N . ILE A 1 627 ? -13.984 7.986 5.344 1.00 86.38 627 ILE A N 1
ATOM 4946 C CA . ILE A 1 627 ? -14.476 7.552 4.031 1.00 86.38 627 ILE A CA 1
ATOM 4947 C C . ILE A 1 627 ? -15.577 8.505 3.566 1.00 86.38 627 ILE A C 1
ATOM 4949 O O . ILE A 1 627 ? -16.533 8.761 4.301 1.00 86.38 627 ILE A O 1
ATOM 4953 N N . ILE A 1 628 ? -15.475 8.982 2.327 1.00 88.56 628 ILE A N 1
ATOM 4954 C CA . ILE A 1 628 ? -16.556 9.721 1.674 1.00 88.56 628 ILE A CA 1
ATOM 4955 C C . ILE A 1 628 ? -17.439 8.700 0.964 1.00 88.56 628 ILE A C 1
ATOM 4957 O O . ILE A 1 628 ? -16.966 7.988 0.083 1.00 88.56 628 ILE A O 1
ATOM 4961 N N . GLN A 1 629 ? -18.714 8.612 1.340 1.00 85.38 629 GLN A N 1
ATOM 4962 C CA . GLN A 1 629 ? -19.680 7.660 0.770 1.00 85.38 629 GLN A CA 1
ATOM 4963 C C . GLN A 1 629 ? -20.220 8.127 -0.591 1.00 85.38 629 GLN A C 1
ATOM 4965 O O . GLN A 1 629 ? -21.424 8.189 -0.814 1.00 85.38 629 GLN A O 1
ATOM 4970 N N . ALA A 1 630 ? -19.304 8.491 -1.479 1.00 87.31 630 ALA A N 1
ATOM 4971 C CA . ALA A 1 630 ? -19.554 8.851 -2.860 1.00 87.31 630 ALA A CA 1
ATOM 4972 C C . ALA A 1 630 ? -18.324 8.456 -3.695 1.00 87.31 630 ALA A C 1
ATOM 4974 O O . ALA A 1 630 ? -17.206 8.404 -3.157 1.00 87.31 630 ALA A O 1
ATOM 4975 N N . PRO A 1 631 ? -18.495 8.135 -4.984 1.00 86.81 631 PRO A N 1
ATOM 4976 C CA . PRO A 1 631 ? -17.398 7.683 -5.827 1.00 86.81 631 PRO A CA 1
ATOM 4977 C C . PRO A 1 631 ? -16.464 8.837 -6.220 1.00 86.81 631 PRO A C 1
ATOM 4979 O O . PRO A 1 631 ? -16.906 9.941 -6.536 1.00 86.81 631 PRO A O 1
ATOM 4982 N N . ALA A 1 632 ? -15.157 8.573 -6.277 1.00 85.56 632 ALA A N 1
ATOM 4983 C CA . ALA A 1 632 ? -14.127 9.597 -6.485 1.00 85.56 632 ALA A CA 1
ATOM 4984 C C . ALA A 1 632 ? -14.173 10.226 -7.881 1.00 85.56 632 ALA A C 1
ATOM 4986 O O . ALA A 1 632 ? -13.652 11.317 -8.094 1.00 85.56 632 ALA A O 1
ATOM 4987 N N . HIS A 1 633 ? -14.779 9.532 -8.850 1.00 84.88 633 HIS A N 1
ATOM 4988 C CA . HIS A 1 633 ? -14.912 10.044 -10.209 1.00 84.88 633 HIS A CA 1
ATOM 4989 C C . HIS A 1 633 ? -15.996 11.126 -10.328 1.00 84.88 633 HIS A C 1
ATOM 4991 O O . HIS A 1 633 ? -16.050 11.800 -11.356 1.00 84.88 633 HIS A O 1
ATOM 4997 N N . GLU A 1 634 ? -16.853 11.315 -9.326 1.00 90.81 634 GLU A N 1
ATOM 4998 C CA . GLU A 1 634 ? -17.758 12.462 -9.283 1.00 90.81 634 GLU A CA 1
ATOM 4999 C C . GLU A 1 634 ? -16.993 13.729 -8.899 1.00 90.81 634 GLU A C 1
ATOM 5001 O O . GLU A 1 634 ? -16.152 13.731 -7.998 1.00 90.81 634 GLU A O 1
ATOM 5006 N N . ILE A 1 635 ? -17.281 14.825 -9.599 1.00 90.69 635 ILE A N 1
ATOM 5007 C CA . ILE A 1 635 ? -16.507 16.060 -9.465 1.00 90.69 635 ILE A CA 1
ATOM 5008 C C . ILE A 1 635 ? -16.673 16.709 -8.086 1.00 90.69 635 ILE A C 1
ATOM 5010 O O . ILE A 1 635 ? -15.693 17.176 -7.509 1.00 90.69 635 ILE A O 1
ATOM 5014 N N . ASP A 1 636 ? -17.878 16.650 -7.518 1.00 93.31 636 ASP A N 1
ATOM 5015 C CA . ASP A 1 636 ? -18.188 17.159 -6.178 1.00 93.31 636 ASP A CA 1
ATOM 5016 C C . ASP A 1 636 ? -17.472 16.345 -5.095 1.00 93.31 636 ASP A C 1
ATOM 5018 O O . ASP A 1 636 ? -16.949 16.893 -4.120 1.00 93.31 636 ASP A O 1
ATOM 5022 N N . THR A 1 637 ? -17.371 15.030 -5.292 1.00 94.00 637 THR A N 1
ATOM 5023 C CA . THR A 1 637 ? -16.603 14.143 -4.415 1.00 94.00 637 THR A CA 1
ATOM 5024 C C . THR A 1 637 ? -15.122 14.496 -4.456 1.00 94.00 637 THR A C 1
ATOM 5026 O O . THR A 1 637 ? -14.510 14.694 -3.406 1.00 94.00 637 THR A O 1
ATOM 5029 N N . LEU A 1 638 ? -14.546 14.652 -5.651 1.00 94.56 638 LEU A N 1
ATOM 5030 C CA . LEU A 1 638 ? -13.140 15.025 -5.805 1.00 94.56 638 LEU A CA 1
ATOM 5031 C C . LEU A 1 638 ? -12.847 16.425 -5.236 1.00 94.56 638 LEU A C 1
ATOM 5033 O O . LEU A 1 638 ? -11.844 16.615 -4.549 1.00 94.56 638 LEU A O 1
ATOM 5037 N N . ASN A 1 639 ? -13.747 17.389 -5.430 1.00 95.38 639 ASN A N 1
ATOM 5038 C CA . ASN A 1 639 ? -13.663 18.721 -4.825 1.00 95.38 639 ASN A CA 1
ATOM 5039 C C . ASN A 1 639 ? -13.727 18.661 -3.289 1.00 95.38 639 ASN A C 1
ATOM 5041 O O . ASN A 1 639 ? -12.967 19.342 -2.596 1.00 95.38 639 ASN A O 1
ATOM 5045 N N . THR A 1 640 ? -14.573 17.785 -2.742 1.00 95.50 640 THR A N 1
ATOM 5046 C CA . THR A 1 640 ? -14.638 17.518 -1.299 1.00 95.50 640 THR A CA 1
ATOM 5047 C C . THR A 1 640 ? -13.315 16.955 -0.778 1.00 95.50 640 THR A C 1
ATOM 5049 O O . THR A 1 640 ? -12.819 17.428 0.246 1.00 95.50 640 THR A O 1
ATOM 5052 N N . VAL A 1 641 ? -12.702 15.998 -1.489 1.00 96.19 641 VAL A N 1
ATOM 5053 C CA . VAL A 1 641 ? -11.368 15.461 -1.156 1.00 96.19 641 VAL A CA 1
ATOM 5054 C C . VAL A 1 641 ? -10.338 16.587 -1.096 1.00 96.19 641 VAL A C 1
ATOM 5056 O O . VAL A 1 641 ? -9.662 16.735 -0.078 1.00 96.19 641 VAL A O 1
ATOM 5059 N N . VAL A 1 642 ? -10.256 17.419 -2.140 1.00 96.62 642 VAL A N 1
ATOM 5060 C CA . VAL A 1 642 ? -9.298 18.534 -2.216 1.00 96.62 642 VAL A CA 1
ATOM 5061 C C . VAL A 1 642 ? -9.471 19.495 -1.043 1.00 96.62 642 VAL A C 1
ATOM 5063 O O . VAL A 1 642 ? -8.501 19.774 -0.339 1.00 96.62 642 VAL A O 1
ATOM 5066 N N . ARG A 1 643 ? -10.699 19.958 -0.770 1.00 95.31 643 ARG A N 1
ATOM 5067 C CA . ARG A 1 643 ? -10.968 20.893 0.339 1.00 95.31 643 ARG A CA 1
ATOM 5068 C C . ARG A 1 643 ? -10.595 20.310 1.695 1.00 95.31 643 ARG A C 1
ATOM 5070 O O . ARG A 1 643 ? -10.049 21.029 2.531 1.00 95.31 643 ARG A O 1
ATOM 5077 N N . ARG A 1 644 ? -10.858 19.018 1.911 1.00 95.56 644 ARG A N 1
ATOM 5078 C CA . ARG A 1 644 ? -10.487 18.341 3.158 1.00 95.56 644 ARG A CA 1
ATOM 5079 C C . ARG A 1 644 ? -8.973 18.220 3.308 1.00 95.56 644 ARG A C 1
ATOM 5081 O O . ARG A 1 644 ? -8.459 18.561 4.368 1.00 95.56 644 ARG A O 1
ATOM 5088 N N . CYS A 1 645 ? -8.260 17.812 2.259 1.00 96.94 645 CYS A N 1
ATOM 5089 C CA . CYS A 1 645 ? -6.797 17.746 2.268 1.00 96.94 645 CYS A CA 1
ATOM 5090 C C . CYS A 1 645 ? -6.160 19.126 2.489 1.00 96.94 645 CYS A C 1
ATOM 5092 O O . CYS A 1 645 ? -5.256 19.247 3.308 1.00 96.94 645 CYS A O 1
ATOM 5094 N N . MET A 1 646 ? -6.666 20.176 1.834 1.00 96.38 646 MET A N 1
ATOM 5095 C CA . MET A 1 646 ? -6.164 21.544 2.012 1.00 96.38 646 MET A CA 1
ATOM 5096 C C . MET A 1 646 ? -6.387 22.078 3.426 1.00 96.38 646 MET A C 1
ATOM 5098 O O . MET A 1 646 ? -5.501 22.727 3.980 1.00 96.38 646 MET A O 1
ATOM 5102 N N . TYR A 1 647 ? -7.546 21.793 4.032 1.00 95.62 647 TYR A N 1
ATOM 5103 C CA . TYR A 1 647 ? -7.785 22.143 5.430 1.00 95.62 647 TYR A CA 1
ATOM 5104 C C . TYR A 1 647 ? -6.778 21.454 6.353 1.00 95.62 647 TYR A C 1
ATOM 5106 O O . TYR A 1 647 ? -6.162 22.123 7.179 1.00 95.62 647 TYR A O 1
ATOM 5114 N N . ILE A 1 648 ? -6.573 20.143 6.188 1.00 95.50 648 ILE A N 1
ATOM 5115 C CA . ILE A 1 648 ? -5.627 19.384 7.016 1.00 95.50 648 ILE A CA 1
ATOM 5116 C C . ILE A 1 648 ? -4.205 19.918 6.826 1.00 95.50 648 ILE A C 1
ATOM 5118 O O . ILE A 1 648 ? -3.542 20.195 7.818 1.00 95.50 648 ILE A O 1
ATOM 5122 N N . SER A 1 649 ? -3.765 20.163 5.588 1.00 96.12 649 SER A N 1
ATOM 5123 C CA . SER A 1 649 ? -2.463 20.785 5.320 1.00 96.12 649 SER A CA 1
ATOM 5124 C C . SER A 1 649 ? -2.310 22.116 6.049 1.00 96.12 649 SER A C 1
ATOM 5126 O O . SER A 1 649 ? -1.310 22.317 6.729 1.00 96.12 649 SER A O 1
ATOM 5128 N N . SER A 1 650 ? -3.323 22.984 5.998 1.00 95.12 650 SER A N 1
ATOM 5129 C CA . SER A 1 650 ? -3.290 24.260 6.714 1.00 95.12 650 SER A CA 1
ATOM 5130 C C . SER A 1 650 ? -3.215 24.093 8.235 1.00 95.12 650 SER A C 1
ATOM 5132 O O . SER A 1 650 ? -2.535 24.888 8.877 1.00 95.12 650 SER A O 1
ATOM 5134 N N . GLN A 1 651 ? -3.905 23.107 8.819 1.00 94.75 651 GLN A N 1
ATOM 5135 C CA . GLN A 1 651 ? -3.838 22.833 10.262 1.00 94.75 651 GLN A CA 1
ATOM 5136 C C . GLN A 1 651 ? -2.476 22.269 10.689 1.00 94.75 651 GLN A C 1
ATOM 5138 O O . GLN A 1 651 ? -2.041 22.518 11.807 1.00 94.75 651 GLN A O 1
ATOM 5143 N N . LEU A 1 652 ? -1.794 21.552 9.794 1.00 93.38 652 LEU A N 1
ATOM 5144 C CA . LEU A 1 652 ? -0.451 21.011 10.013 1.00 93.38 652 LEU A CA 1
ATOM 5145 C C . LEU A 1 652 ? 0.671 22.011 9.674 1.00 93.38 652 LEU A C 1
ATOM 5147 O O . LEU A 1 652 ? 1.830 21.613 9.617 1.00 93.38 652 LEU A O 1
ATOM 5151 N N . GLY A 1 653 ? 0.357 23.286 9.416 1.00 93.88 653 GLY A N 1
ATOM 5152 C CA . GLY A 1 653 ? 1.359 24.315 9.096 1.00 93.88 653 GLY A CA 1
ATOM 5153 C C . GLY A 1 653 ? 1.878 24.282 7.650 1.00 93.88 653 GLY A C 1
ATOM 5154 O O . GLY A 1 653 ? 2.819 24.996 7.307 1.00 93.88 653 GLY A O 1
ATOM 5155 N N . GLN A 1 654 ? 1.265 23.491 6.764 1.00 94.94 654 GLN A N 1
ATOM 5156 C CA . GLN A 1 654 ? 1.654 23.392 5.359 1.00 94.94 654 GLN A CA 1
ATOM 5157 C C . GLN A 1 654 ? 0.876 24.340 4.450 1.00 94.94 654 GLN A C 1
ATOM 5159 O O . GLN A 1 654 ? -0.353 24.344 4.399 1.00 94.94 654 GLN A O 1
ATOM 5164 N N . GLU A 1 655 ? 1.626 25.069 3.630 1.00 94.88 655 GLU A N 1
ATOM 5165 C CA . GLU A 1 655 ? 1.090 25.967 2.607 1.00 94.88 655 GLU A CA 1
ATOM 5166 C C . GLU A 1 655 ? 0.541 25.217 1.381 1.00 94.88 655 GLU A C 1
ATOM 5168 O O . GLU A 1 655 ? -0.507 25.579 0.841 1.00 94.88 655 GLU A O 1
ATOM 5173 N N . TYR A 1 656 ? 1.231 24.149 0.969 1.00 96.88 656 TYR A N 1
ATOM 5174 C CA . TYR A 1 656 ? 0.918 23.372 -0.230 1.00 96.88 656 TYR A CA 1
ATOM 5175 C C . TYR A 1 656 ? 0.316 22.007 0.116 1.00 96.88 656 TYR A C 1
ATOM 5177 O O . TYR A 1 656 ? 0.669 21.371 1.113 1.00 96.88 656 TYR A O 1
ATOM 5185 N N . THR A 1 657 ? -0.582 21.537 -0.749 1.00 97.81 657 THR A N 1
ATOM 5186 C CA . THR A 1 657 ? -1.279 20.251 -0.628 1.00 97.81 657 THR A CA 1
ATOM 5187 C C . THR A 1 657 ? -0.907 19.354 -1.801 1.00 97.81 657 THR A C 1
ATOM 5189 O O . THR A 1 657 ? -1.355 19.576 -2.925 1.00 97.81 657 THR A O 1
ATOM 5192 N N . VAL A 1 658 ? -0.104 18.320 -1.546 1.00 98.19 658 VAL A N 1
ATOM 5193 C CA . VAL A 1 658 ? 0.250 17.311 -2.555 1.00 98.19 658 VAL A CA 1
ATOM 5194 C C . VAL A 1 658 ? -0.779 16.185 -2.528 1.00 98.19 658 VAL A C 1
ATOM 5196 O O . VAL A 1 658 ? -0.901 15.498 -1.516 1.00 98.19 658 VAL A O 1
ATOM 5199 N N . LEU A 1 659 ? -1.482 15.957 -3.638 1.00 98.06 659 LEU A N 1
ATOM 5200 C CA . LEU A 1 659 ? -2.497 14.906 -3.762 1.00 98.06 659 LEU A CA 1
ATOM 5201 C C . LEU A 1 659 ? -2.153 13.968 -4.923 1.00 98.06 659 LEU A C 1
ATOM 5203 O O . LEU A 1 659 ? -2.172 14.365 -6.086 1.00 98.06 659 LEU A O 1
ATOM 5207 N N . THR A 1 660 ? -1.831 12.716 -4.598 1.00 97.75 660 THR A N 1
ATOM 5208 C CA . THR A 1 660 ? -1.504 11.667 -5.574 1.00 97.75 660 THR A CA 1
ATOM 5209 C C . THR A 1 660 ? -2.743 10.838 -5.899 1.00 97.75 660 THR A C 1
ATOM 5211 O O . THR A 1 660 ? -3.382 10.302 -4.995 1.00 97.75 660 THR A O 1
ATOM 5214 N N . VAL A 1 661 ? -3.067 10.705 -7.182 1.00 95.75 661 VAL A N 1
ATOM 5215 C CA . VAL A 1 661 ? -4.234 9.956 -7.675 1.00 95.75 661 VAL A CA 1
ATOM 5216 C C . VAL A 1 661 ? -3.877 9.152 -8.926 1.00 95.75 661 VAL A C 1
ATOM 5218 O O . VAL A 1 661 ? -2.829 9.371 -9.542 1.00 95.75 661 VAL A O 1
ATOM 5221 N N . ASP A 1 662 ? -4.731 8.207 -9.314 1.00 93.31 662 ASP A N 1
ATOM 5222 C CA . ASP A 1 662 ? -4.589 7.518 -10.596 1.00 93.31 662 ASP A CA 1
ATOM 5223 C C . ASP A 1 662 ? -4.802 8.476 -11.789 1.00 93.31 662 ASP A C 1
ATOM 5225 O O . ASP A 1 662 ? -5.191 9.639 -11.645 1.00 93.31 662 ASP A O 1
ATOM 5229 N N . GLN A 1 663 ? -4.545 7.998 -13.007 1.00 90.75 663 GLN A N 1
ATOM 5230 C CA . GLN A 1 663 ? -4.701 8.840 -14.194 1.00 90.75 663 GLN A CA 1
ATOM 5231 C C . GLN A 1 663 ? -6.168 9.228 -14.461 1.00 90.75 663 GLN A C 1
ATOM 5233 O O . GLN A 1 663 ? -6.419 10.317 -14.982 1.00 90.75 663 GLN A O 1
ATOM 5238 N N . ALA A 1 664 ? -7.132 8.376 -14.098 1.00 89.81 664 ALA A N 1
ATOM 5239 C CA . ALA A 1 664 ? -8.551 8.626 -14.339 1.00 89.81 664 ALA A CA 1
ATOM 5240 C C . ALA A 1 664 ? -9.098 9.778 -13.478 1.00 89.81 664 ALA A C 1
ATOM 5242 O O . ALA A 1 664 ? -10.015 10.480 -13.905 1.00 89.81 664 ALA A O 1
ATOM 5243 N N . LEU A 1 665 ? -8.523 10.003 -12.298 1.00 93.62 665 LEU A N 1
ATOM 5244 C CA . LEU A 1 665 ? -8.834 11.130 -11.422 1.00 93.62 665 LEU A CA 1
ATOM 5245 C C . LEU A 1 665 ? -7.938 12.346 -11.688 1.00 93.62 665 LEU A C 1
ATOM 5247 O O . LEU A 1 665 ? -8.381 13.479 -11.505 1.00 93.62 665 LEU A O 1
ATOM 5251 N N . TYR A 1 666 ? -6.701 12.135 -12.151 1.00 95.19 666 TYR A N 1
ATOM 5252 C CA . TYR A 1 666 ? -5.716 13.204 -12.342 1.00 95.19 666 TYR A CA 1
ATOM 5253 C C . TYR A 1 666 ? -6.215 14.338 -13.242 1.00 95.19 666 TYR A C 1
ATOM 5255 O O . TYR A 1 666 ? -6.078 15.502 -12.882 1.00 95.19 666 TYR A O 1
ATOM 5263 N N . TYR A 1 667 ? -6.834 14.030 -14.385 1.00 91.44 667 TYR A N 1
ATOM 5264 C CA . TYR A 1 667 ? -7.296 15.090 -15.288 1.00 91.44 667 TYR A CA 1
ATOM 5265 C C . TYR A 1 667 ? -8.411 15.946 -14.676 1.00 91.44 667 TYR A C 1
ATOM 5267 O O . TYR A 1 667 ? -8.385 17.165 -14.803 1.00 91.44 667 TYR A O 1
ATOM 5275 N N . LYS A 1 668 ? -9.346 15.324 -13.944 1.00 91.81 668 LYS A N 1
ATOM 5276 C CA . LYS A 1 668 ? -10.411 16.040 -13.225 1.00 91.81 668 LYS A CA 1
ATOM 5277 C C . LYS A 1 668 ? -9.831 16.914 -12.122 1.00 91.81 668 LYS A C 1
ATOM 5279 O O . LYS A 1 668 ? -10.324 18.006 -11.861 1.00 91.81 668 LYS A O 1
ATOM 5284 N N . LEU A 1 669 ? -8.767 16.435 -11.482 1.00 93.56 669 LEU A N 1
ATOM 5285 C CA . LEU A 1 669 ? -8.044 17.187 -10.469 1.00 93.56 669 LEU A CA 1
ATOM 5286 C C . LEU A 1 669 ? -7.330 18.408 -11.073 1.00 93.56 669 LEU A C 1
ATOM 5288 O O . LEU A 1 669 ? -7.329 19.471 -10.455 1.00 93.56 669 LEU A O 1
ATOM 5292 N N . MET A 1 670 ? -6.784 18.282 -12.287 1.00 92.81 670 MET A N 1
ATOM 5293 C CA . MET A 1 670 ? -6.238 19.415 -13.042 1.00 92.81 670 MET A CA 1
ATOM 5294 C C . MET A 1 670 ? -7.332 20.411 -13.450 1.00 92.81 670 MET A C 1
ATOM 5296 O O . MET A 1 670 ? -7.140 21.612 -13.281 1.00 92.81 670 MET A O 1
ATOM 5300 N N . ASP A 1 671 ? -8.501 19.937 -13.892 1.00 90.19 671 ASP A N 1
ATOM 5301 C CA . ASP A 1 671 ? -9.640 20.812 -14.203 1.00 90.19 671 ASP A CA 1
ATOM 5302 C C . ASP A 1 671 ? -10.090 21.616 -12.976 1.00 90.19 671 ASP A C 1
ATOM 5304 O O . ASP A 1 671 ? -10.298 22.828 -13.071 1.00 90.19 671 ASP A O 1
ATOM 5308 N N . LEU A 1 672 ? -10.164 20.980 -11.800 1.00 91.69 672 LEU A N 1
ATOM 5309 C CA . LEU A 1 672 ? -10.426 21.672 -10.534 1.00 91.69 672 LEU A CA 1
ATOM 5310 C C . LEU A 1 672 ? -9.337 22.701 -10.219 1.00 91.69 672 LEU A C 1
ATOM 5312 O O . LEU A 1 672 ? -9.661 23.839 -9.877 1.00 91.69 672 LEU A O 1
ATOM 5316 N N . LYS A 1 673 ? -8.059 22.321 -10.352 1.00 92.69 673 LYS A N 1
ATOM 5317 C CA . LYS A 1 673 ? -6.912 23.205 -10.101 1.00 92.69 673 LYS A CA 1
ATOM 5318 C C . LYS A 1 673 ? -6.956 24.465 -10.967 1.00 92.69 673 LYS A C 1
ATOM 5320 O O . LYS A 1 673 ? -6.713 25.555 -10.457 1.00 92.69 673 LYS A O 1
ATOM 5325 N N . TRP A 1 674 ? -7.248 24.327 -12.258 1.00 89.50 674 TRP A N 1
ATOM 5326 C CA . TRP A 1 674 ? -7.274 25.456 -13.191 1.00 89.50 674 TRP A CA 1
ATOM 5327 C C . TRP A 1 674 ? -8.539 26.305 -13.077 1.00 89.50 674 TRP A C 1
ATOM 5329 O O . TRP A 1 674 ? -8.491 27.502 -13.352 1.00 89.50 674 TRP A O 1
ATOM 5339 N N . THR A 1 675 ? -9.660 25.710 -12.665 1.00 87.81 675 THR A N 1
ATOM 5340 C CA . THR A 1 675 ? -10.942 26.422 -12.557 1.00 87.81 675 THR A CA 1
ATOM 5341 C C . THR A 1 675 ? -11.069 27.198 -11.250 1.00 87.81 675 THR A C 1
ATOM 5343 O O . THR A 1 675 ? -11.620 28.298 -11.242 1.00 87.81 675 THR A O 1
ATOM 5346 N N . ILE A 1 676 ? -10.589 26.640 -10.135 1.00 88.88 676 ILE A N 1
ATOM 5347 C CA . ILE A 1 676 ? -10.797 27.201 -8.797 1.00 88.88 676 ILE A CA 1
ATOM 5348 C C . ILE A 1 676 ? -9.547 27.993 -8.373 1.00 88.88 676 ILE A C 1
ATOM 5350 O O . ILE A 1 676 ? -8.504 27.385 -8.118 1.00 88.88 676 ILE A O 1
ATOM 5354 N N . PRO A 1 677 ? -9.627 29.334 -8.223 1.00 88.56 677 PRO A N 1
ATOM 5355 C CA . PRO A 1 677 ? -8.463 30.174 -7.917 1.00 88.56 677 PRO A CA 1
ATOM 5356 C C . PRO A 1 677 ? -7.725 29.776 -6.635 1.00 88.56 677 PRO A C 1
ATOM 5358 O O . PRO A 1 677 ? -6.505 29.857 -6.568 1.00 88.56 677 PRO A O 1
ATOM 5361 N N . GLU A 1 678 ? -8.462 29.292 -5.632 1.00 90.50 678 GLU A N 1
ATOM 5362 C CA . GLU A 1 678 ? -7.918 28.831 -4.348 1.00 90.50 678 GLU A CA 1
ATOM 5363 C C . GLU A 1 678 ? -6.943 27.651 -4.509 1.00 90.50 678 GLU A C 1
ATOM 5365 O O . GLU A 1 678 ? -6.080 27.447 -3.653 1.00 90.50 678 GLU A O 1
ATOM 5370 N N . TYR A 1 679 ? -7.089 26.858 -5.579 1.00 92.75 679 TYR A N 1
ATOM 5371 C CA . TYR A 1 679 ? -6.327 25.626 -5.805 1.00 92.75 679 TYR A CA 1
ATOM 5372 C C . TYR A 1 679 ? -5.094 25.859 -6.662 1.00 92.75 679 TYR A C 1
ATOM 5374 O O . TYR A 1 679 ? -4.103 25.156 -6.481 1.00 92.75 679 TYR A O 1
ATOM 5382 N N . LYS A 1 680 ? -5.143 26.847 -7.559 1.00 88.12 680 LYS A N 1
ATOM 5383 C CA . LYS A 1 680 ? -4.131 27.098 -8.587 1.00 88.12 680 LYS A CA 1
ATOM 5384 C C . LYS A 1 680 ? -2.693 27.052 -8.055 1.00 88.12 680 LYS A C 1
ATOM 5386 O O . LYS A 1 680 ? -1.877 26.307 -8.587 1.00 88.12 680 LYS A O 1
ATOM 5391 N N . ASP A 1 681 ? -2.419 27.768 -6.967 1.00 87.75 681 ASP A N 1
ATOM 5392 C CA . ASP A 1 681 ? -1.053 27.912 -6.440 1.00 87.75 681 ASP A CA 1
ATOM 5393 C C . ASP A 1 681 ? -0.766 26.985 -5.246 1.00 87.75 681 ASP A C 1
ATOM 5395 O O . ASP A 1 681 ? 0.376 26.850 -4.813 1.00 87.75 681 ASP A O 1
ATOM 5399 N N . LYS A 1 682 ? -1.799 26.334 -4.694 1.00 94.19 682 LYS A N 1
ATOM 5400 C CA . LYS A 1 682 ? -1.702 25.552 -3.447 1.00 94.19 682 LYS A CA 1
ATOM 5401 C C . LYS A 1 682 ? -1.805 24.046 -3.652 1.00 94.19 682 LYS A C 1
ATOM 5403 O O . LYS A 1 682 ? -1.207 23.283 -2.894 1.00 94.19 682 LYS A O 1
ATOM 5408 N N . LEU A 1 683 ? -2.579 23.604 -4.638 1.00 96.56 683 LEU A N 1
ATOM 5409 C CA . LEU A 1 683 ? -2.797 22.195 -4.938 1.00 96.56 683 LEU A CA 1
ATOM 5410 C C . LEU A 1 683 ? -1.724 21.695 -5.910 1.00 96.56 683 LEU A C 1
ATOM 5412 O O . LEU A 1 683 ? -1.505 22.277 -6.974 1.00 96.56 683 LEU A O 1
ATOM 5416 N N . ILE A 1 684 ? -1.099 20.570 -5.570 1.00 96.88 684 ILE A N 1
ATOM 5417 C CA . ILE A 1 684 ? -0.084 19.896 -6.385 1.00 96.88 684 ILE A CA 1
ATOM 5418 C C . ILE A 1 684 ? -0.584 18.480 -6.708 1.00 96.88 684 ILE A C 1
ATOM 5420 O O . ILE A 1 684 ? -0.376 17.545 -5.924 1.00 96.88 684 ILE A O 1
ATOM 5424 N N . PRO A 1 685 ? -1.279 18.306 -7.846 1.00 96.75 685 PRO A N 1
ATOM 5425 C CA . PRO A 1 685 ? -1.711 17.001 -8.332 1.00 96.75 685 PRO A CA 1
ATOM 5426 C C . PRO A 1 685 ? -0.513 16.139 -8.740 1.00 96.75 685 PRO A C 1
ATOM 5428 O O . PRO A 1 685 ? 0.359 16.589 -9.485 1.00 96.75 685 PRO A O 1
ATOM 5431 N N . ARG A 1 686 ? -0.484 14.869 -8.324 1.00 96.62 686 ARG A N 1
ATOM 5432 C CA . ARG A 1 686 ? 0.512 13.889 -8.786 1.00 96.62 686 ARG A CA 1
ATOM 5433 C C . ARG A 1 686 ? -0.126 12.651 -9.397 1.00 96.62 686 ARG A C 1
ATOM 5435 O O . ARG A 1 686 ? -1.091 12.115 -8.860 1.00 96.62 686 ARG A O 1
ATOM 5442 N N . LEU A 1 687 ? 0.476 12.160 -10.479 1.00 96.62 687 LEU A N 1
ATOM 5443 C CA . LEU A 1 687 ? 0.161 10.849 -11.037 1.00 96.62 687 LEU A CA 1
ATOM 5444 C C . LEU A 1 687 ? 0.709 9.726 -10.147 1.00 96.62 687 LEU A C 1
ATOM 5446 O O . LEU A 1 687 ? 1.861 9.761 -9.707 1.00 96.62 687 LEU A O 1
ATOM 5450 N N . GLY A 1 688 ? -0.123 8.711 -9.926 1.00 95.50 688 GLY A N 1
ATOM 5451 C CA . GLY A 1 688 ? 0.211 7.497 -9.194 1.00 95.50 688 GLY A CA 1
ATOM 5452 C C . GLY A 1 688 ? 1.315 6.675 -9.863 1.00 95.50 688 GLY A C 1
ATOM 5453 O O . GLY A 1 688 ? 1.226 6.303 -11.036 1.00 95.50 688 GLY A O 1
ATOM 5454 N N . GLY A 1 689 ? 2.369 6.375 -9.105 1.00 95.88 689 GLY A N 1
ATOM 5455 C CA . GLY A 1 689 ? 3.550 5.666 -9.591 1.00 95.88 689 GLY A CA 1
ATOM 5456 C C . GLY A 1 689 ? 3.314 4.180 -9.884 1.00 95.88 689 GLY A C 1
ATOM 5457 O O . GLY A 1 689 ? 3.951 3.622 -10.784 1.00 95.88 689 GLY A O 1
ATOM 5458 N N . LEU A 1 690 ? 2.380 3.533 -9.185 1.00 95.88 690 LEU A N 1
ATOM 5459 C CA . LEU A 1 690 ? 2.000 2.152 -9.480 1.00 95.88 690 LEU A CA 1
ATOM 5460 C C . LEU A 1 690 ? 1.269 2.089 -10.816 1.00 95.88 690 LEU A C 1
ATOM 5462 O O . LEU A 1 690 ? 1.631 1.294 -11.682 1.00 95.88 690 LEU A O 1
ATOM 5466 N N . HIS A 1 691 ? 0.289 2.972 -11.006 1.00 95.19 691 HIS A N 1
ATOM 5467 C CA . HIS A 1 691 ? -0.510 3.021 -12.226 1.00 95.19 691 HIS A CA 1
ATOM 5468 C C . HIS A 1 691 ? 0.326 3.399 -13.456 1.00 95.19 691 HIS A C 1
ATOM 5470 O O . HIS A 1 691 ? 0.098 2.839 -14.532 1.00 95.19 691 HIS A O 1
ATOM 5476 N N . ILE A 1 692 ? 1.332 4.274 -13.303 1.00 97.44 692 ILE A N 1
ATOM 5477 C CA . ILE A 1 692 ? 2.349 4.527 -14.340 1.00 97.44 692 ILE A CA 1
ATOM 5478 C C . ILE A 1 692 ? 3.067 3.221 -14.704 1.00 97.44 692 ILE A C 1
ATOM 5480 O O . ILE A 1 692 ? 3.100 2.845 -15.875 1.00 97.44 692 ILE A O 1
ATOM 5484 N N . SER A 1 693 ? 3.589 2.496 -13.709 1.00 97.56 693 SER A N 1
ATOM 5485 C CA . SER A 1 693 ? 4.335 1.250 -13.935 1.00 97.56 693 SER A CA 1
ATOM 5486 C C . SER A 1 693 ? 3.472 0.161 -14.576 1.00 97.56 693 SER A C 1
ATOM 5488 O O . SER A 1 693 ? 3.923 -0.528 -15.484 1.00 97.56 693 SER A O 1
ATOM 5490 N N . MET A 1 694 ? 2.216 0.013 -14.146 1.00 97.25 694 MET A N 1
ATOM 5491 C CA . MET A 1 694 ? 1.258 -0.936 -14.727 1.00 97.25 694 MET A CA 1
ATOM 5492 C C . MET A 1 694 ? 0.921 -0.600 -16.180 1.00 97.25 694 MET A C 1
ATOM 5494 O O . MET A 1 694 ? 0.876 -1.495 -17.025 1.00 97.25 694 MET A O 1
ATOM 5498 N N . ASN A 1 695 ? 0.724 0.683 -16.497 1.00 97.06 695 ASN A N 1
ATOM 5499 C CA . ASN A 1 695 ? 0.510 1.104 -17.878 1.00 97.06 695 ASN A CA 1
ATOM 5500 C C . ASN A 1 695 ? 1.754 0.874 -18.732 1.00 97.06 695 ASN A C 1
ATOM 5502 O O . ASN A 1 695 ? 1.626 0.407 -19.857 1.00 97.06 695 ASN A O 1
ATOM 5506 N N . PHE A 1 696 ? 2.948 1.139 -18.203 1.00 98.25 696 PHE A N 1
ATOM 5507 C CA . PHE A 1 696 ? 4.183 0.904 -18.941 1.00 98.25 696 PHE A CA 1
ATOM 5508 C C . PHE A 1 696 ? 4.474 -0.594 -19.133 1.00 98.25 696 PHE A C 1
ATOM 5510 O O . PHE A 1 696 ? 4.905 -1.004 -20.204 1.00 98.25 696 PHE A O 1
ATOM 5517 N N . LEU A 1 697 ? 4.128 -1.445 -18.162 1.00 98.19 697 LEU A N 1
ATOM 5518 C CA . LEU A 1 697 ? 4.121 -2.903 -18.334 1.00 98.19 697 LEU A CA 1
ATOM 5519 C C . LEU A 1 697 ? 3.179 -3.346 -19.457 1.00 98.19 697 LEU A C 1
ATOM 5521 O O . LEU A 1 697 ? 3.534 -4.225 -20.235 1.00 98.19 697 LEU A O 1
ATOM 5525 N N . LYS A 1 698 ? 1.998 -2.731 -19.574 1.00 97.75 698 LYS A N 1
ATOM 5526 C CA . LYS A 1 698 ? 1.081 -2.998 -20.690 1.00 97.75 698 LYS A CA 1
ATOM 5527 C C . LYS A 1 698 ? 1.675 -2.557 -22.035 1.00 97.75 698 LYS A C 1
ATOM 5529 O O . LYS A 1 698 ? 1.538 -3.295 -23.005 1.00 97.75 698 LYS A O 1
ATOM 5534 N N . VAL A 1 699 ? 2.377 -1.422 -22.081 1.00 98.19 699 VAL A N 1
ATOM 5535 C CA . VAL A 1 699 ? 3.130 -0.982 -23.270 1.00 98.19 699 VAL A CA 1
ATOM 5536 C C . VAL A 1 699 ? 4.202 -2.010 -23.651 1.00 98.19 699 VAL A C 1
ATOM 5538 O O . VAL A 1 699 ? 4.288 -2.404 -24.812 1.00 98.19 699 VAL A O 1
ATOM 5541 N N . ILE A 1 700 ? 4.972 -2.512 -22.680 1.00 98.12 700 ILE A N 1
ATOM 5542 C CA . ILE A 1 700 ? 5.945 -3.592 -22.911 1.00 98.12 700 ILE A CA 1
ATOM 5543 C C . ILE A 1 700 ? 5.234 -4.847 -23.435 1.00 98.12 700 ILE A C 1
ATOM 5545 O O . ILE A 1 700 ? 5.680 -5.426 -24.419 1.00 98.12 700 ILE A O 1
ATOM 5549 N N . GLY A 1 701 ? 4.102 -5.235 -22.844 1.00 96.69 701 GLY A N 1
ATOM 5550 C CA . GLY A 1 701 ? 3.315 -6.382 -23.295 1.00 96.69 701 GLY A CA 1
ATOM 5551 C C . GLY A 1 701 ? 2.774 -6.239 -24.722 1.00 96.69 701 GLY A C 1
ATOM 5552 O O . GLY A 1 701 ? 2.741 -7.222 -25.458 1.00 96.69 701 GLY A O 1
ATOM 5553 N N . GLN A 1 702 ? 2.395 -5.027 -25.145 1.00 96.75 702 GLN A N 1
ATOM 5554 C CA . GLN A 1 702 ? 2.024 -4.734 -26.535 1.00 96.75 702 GLN A CA 1
ATOM 5555 C C . GLN A 1 702 ? 3.231 -4.792 -27.478 1.00 96.75 702 GLN A C 1
ATOM 5557 O O . GLN A 1 702 ? 3.097 -5.304 -28.586 1.00 96.75 702 GLN A O 1
ATOM 5562 N N . HIS A 1 703 ? 4.400 -4.305 -27.047 1.00 96.19 703 HIS A N 1
ATOM 5563 C CA . HIS A 1 703 ? 5.647 -4.414 -27.809 1.00 96.19 703 HIS A CA 1
ATOM 5564 C C . HIS A 1 703 ? 6.046 -5.878 -28.031 1.00 96.19 703 HIS A C 1
ATOM 5566 O O . HIS A 1 703 ? 6.430 -6.249 -29.133 1.00 96.19 703 HIS A O 1
ATOM 5572 N N . THR A 1 704 ? 5.908 -6.720 -27.005 1.00 95.25 704 THR A N 1
ATOM 5573 C CA . THR A 1 704 ? 6.279 -8.143 -27.048 1.00 95.25 704 THR A CA 1
ATOM 5574 C C . THR A 1 704 ? 5.138 -9.066 -27.460 1.00 95.25 704 THR A C 1
ATOM 5576 O O . THR A 1 704 ? 5.195 -10.274 -27.225 1.00 95.25 704 THR A O 1
ATOM 5579 N N . LYS A 1 705 ? 4.058 -8.520 -28.018 1.00 93.25 705 LYS A N 1
ATOM 5580 C CA . LYS A 1 705 ? 2.924 -9.330 -28.443 1.00 93.25 705 LYS A CA 1
ATOM 5581 C C . LYS A 1 705 ? 3.347 -10.226 -29.611 1.00 93.25 705 LYS A C 1
ATOM 5583 O O . LYS A 1 705 ? 3.971 -9.753 -30.553 1.00 93.25 705 LYS A O 1
ATOM 5588 N N . ASP A 1 706 ? 3.003 -11.510 -29.528 1.00 91.25 706 ASP A N 1
ATOM 5589 C CA . ASP A 1 706 ? 3.240 -12.515 -30.572 1.00 91.25 706 ASP A CA 1
ATOM 5590 C C . ASP A 1 706 ? 4.729 -12.693 -30.969 1.00 91.25 706 ASP A C 1
ATOM 5592 O O . ASP A 1 706 ? 5.032 -13.210 -32.042 1.00 91.25 706 ASP A O 1
ATOM 5596 N N . CYS A 1 707 ? 5.678 -12.291 -30.105 1.00 93.12 707 CYS A N 1
ATOM 5597 C CA . CYS A 1 707 ? 7.122 -12.399 -30.371 1.00 93.12 707 CYS A CA 1
ATOM 5598 C C . CYS A 1 707 ? 7.795 -13.659 -29.789 1.00 93.12 707 CYS A C 1
ATOM 5600 O O . CYS A 1 707 ? 9.017 -13.788 -29.861 1.00 93.12 707 CYS A O 1
ATOM 5602 N N . GLY A 1 708 ? 7.031 -14.570 -29.175 1.00 93.88 708 GLY A N 1
ATOM 5603 C CA . GLY A 1 708 ? 7.560 -15.776 -28.524 1.00 93.88 708 GLY A CA 1
ATOM 5604 C C . GLY A 1 708 ? 7.880 -15.620 -27.029 1.00 93.88 708 GLY A C 1
ATOM 5605 O O . GLY A 1 708 ? 8.195 -16.604 -26.360 1.00 93.88 708 GLY A O 1
ATOM 5606 N N . LEU A 1 709 ? 7.829 -14.401 -26.468 1.00 94.81 709 LEU A N 1
ATOM 5607 C CA . LEU A 1 709 ? 8.177 -14.168 -25.056 1.00 94.81 709 LEU A CA 1
ATOM 5608 C C . LEU A 1 709 ? 7.173 -14.814 -24.088 1.00 94.81 709 LEU A C 1
ATOM 5610 O O . LEU A 1 709 ? 7.558 -15.317 -23.031 1.00 94.81 709 LEU A O 1
ATOM 5614 N N . ALA A 1 710 ? 5.890 -14.803 -24.449 1.00 94.38 710 ALA A N 1
ATOM 5615 C CA . ALA A 1 710 ? 4.821 -15.414 -23.669 1.00 94.38 710 ALA A CA 1
ATOM 5616 C C . ALA A 1 710 ? 4.983 -16.941 -23.605 1.00 94.38 710 ALA A C 1
ATOM 5618 O O . ALA A 1 710 ? 4.901 -17.536 -22.530 1.00 94.38 710 ALA A O 1
ATOM 5619 N N . GLU A 1 711 ? 5.282 -17.554 -24.745 1.00 94.94 711 GLU A N 1
ATOM 5620 C CA . GLU A 1 711 ? 5.570 -18.975 -24.908 1.00 94.94 711 GLU A CA 1
ATOM 5621 C C . GLU A 1 711 ? 6.811 -19.356 -24.101 1.00 94.94 711 GLU A C 1
ATOM 5623 O O . GLU A 1 711 ? 6.767 -20.302 -23.318 1.00 94.94 711 GLU A O 1
ATOM 5628 N N . ALA A 1 712 ? 7.873 -18.547 -24.172 1.00 95.06 712 ALA A N 1
ATOM 5629 C CA . ALA A 1 712 ? 9.076 -18.751 -23.372 1.00 95.06 712 ALA A CA 1
ATOM 5630 C C . ALA A 1 712 ? 8.782 -18.731 -21.862 1.00 95.06 712 ALA A C 1
ATOM 5632 O O . ALA A 1 712 ? 9.323 -19.547 -21.114 1.00 95.06 712 ALA A O 1
ATOM 5633 N N . TRP A 1 713 ? 7.909 -17.836 -21.383 1.00 96.50 713 TRP A N 1
ATOM 5634 C CA . TRP A 1 713 ? 7.488 -17.840 -19.977 1.00 96.50 713 TRP A CA 1
ATOM 5635 C C . TRP A 1 713 ? 6.685 -19.083 -19.592 1.00 96.50 713 TRP A C 1
ATOM 5637 O O . TRP A 1 713 ? 6.844 -19.565 -18.466 1.00 96.50 713 TRP A O 1
ATOM 5647 N N . ALA A 1 714 ? 5.830 -19.577 -20.490 1.00 94.56 714 ALA A N 1
ATOM 5648 C CA . ALA A 1 714 ? 5.035 -20.781 -20.270 1.00 94.56 714 ALA A CA 1
ATOM 5649 C C . ALA A 1 714 ? 5.925 -22.030 -20.208 1.00 94.56 714 ALA A C 1
ATOM 5651 O O . ALA A 1 714 ? 5.877 -22.779 -19.233 1.00 94.56 714 ALA A O 1
ATOM 5652 N N . GLU A 1 715 ? 6.774 -22.225 -21.217 1.00 95.00 715 GLU A N 1
ATOM 5653 C CA . GLU A 1 715 ? 7.651 -23.392 -21.350 1.00 95.00 715 GLU A CA 1
ATOM 5654 C C . GLU A 1 715 ? 8.710 -23.452 -20.245 1.00 95.00 715 GLU A C 1
ATOM 5656 O O . GLU A 1 715 ? 9.011 -24.527 -19.728 1.00 95.00 715 GLU A O 1
ATOM 5661 N N . ALA A 1 716 ? 9.225 -22.298 -19.809 1.00 93.94 716 ALA A N 1
ATOM 5662 C CA . ALA A 1 716 ? 10.153 -22.217 -18.683 1.00 93.94 716 ALA A CA 1
ATOM 5663 C C . ALA A 1 716 ? 9.477 -22.386 -17.305 1.00 93.94 716 ALA A C 1
ATOM 5665 O O . ALA A 1 716 ? 10.158 -22.308 -16.280 1.00 93.94 716 ALA A O 1
ATOM 5666 N N . GLY A 1 717 ? 8.152 -22.566 -17.243 1.00 93.81 717 GLY A N 1
ATOM 5667 C CA . GLY A 1 717 ? 7.410 -22.709 -15.987 1.00 93.81 717 GLY A CA 1
ATOM 5668 C C . GLY A 1 717 ? 7.391 -21.440 -15.126 1.00 93.81 717 GLY A C 1
ATOM 5669 O O . GLY A 1 717 ? 7.183 -21.516 -13.914 1.00 93.81 717 GLY A O 1
ATOM 5670 N N . ILE A 1 718 ? 7.626 -20.265 -15.723 1.00 93.12 718 ILE A N 1
ATOM 5671 C CA . ILE A 1 718 ? 7.636 -18.977 -15.012 1.00 93.12 718 ILE A CA 1
ATOM 5672 C C . ILE A 1 718 ? 6.201 -18.517 -14.740 1.00 93.12 718 ILE A C 1
ATOM 5674 O O . ILE A 1 718 ? 5.906 -18.022 -13.648 1.00 93.12 718 ILE A O 1
ATOM 5678 N N . LEU A 1 719 ? 5.312 -18.670 -15.726 1.00 94.25 719 LEU A N 1
ATOM 5679 C CA . LEU A 1 719 ? 3.901 -18.293 -15.645 1.00 94.25 719 LEU A CA 1
ATOM 5680 C C . LEU A 1 719 ? 3.013 -19.422 -16.179 1.00 94.25 719 LEU A C 1
ATOM 5682 O O . LEU A 1 719 ? 3.316 -20.022 -17.202 1.00 94.25 719 LEU A O 1
ATOM 5686 N N . GLY A 1 720 ? 1.876 -19.660 -15.521 1.00 90.50 720 GLY A N 1
ATOM 5687 C CA . GLY A 1 720 ? 0.809 -20.492 -16.084 1.00 90.50 720 GLY A CA 1
ATOM 5688 C C . GLY A 1 720 ? 0.057 -19.763 -17.201 1.00 90.50 720 GLY A C 1
ATOM 5689 O O . GLY A 1 720 ? -0.026 -18.530 -17.188 1.00 90.50 720 GLY A O 1
ATOM 5690 N N . SER A 1 721 ? -0.538 -20.513 -18.134 1.00 84.62 721 SER A N 1
ATOM 5691 C CA . SER A 1 721 ? -1.206 -19.972 -19.331 1.00 84.62 721 SER A CA 1
ATOM 5692 C C . SER A 1 721 ? -2.268 -18.912 -19.014 1.00 84.62 721 SER A C 1
ATOM 5694 O O . SER A 1 721 ? -2.317 -17.874 -19.662 1.00 84.62 721 SER A O 1
ATOM 5696 N N . SER A 1 722 ? -3.050 -19.114 -17.949 1.00 83.56 722 SER A N 1
ATOM 5697 C CA . SER A 1 722 ? -4.074 -18.170 -17.468 1.00 83.56 722 SER A CA 1
ATOM 5698 C C . SER A 1 722 ? -3.501 -16.829 -16.986 1.00 83.56 722 SER A C 1
ATOM 5700 O O . SER A 1 722 ? -4.167 -15.800 -17.018 1.00 83.56 722 SER A O 1
ATOM 5702 N N . THR A 1 723 ? -2.257 -16.821 -16.504 1.00 91.69 723 THR A N 1
ATOM 5703 C CA . THR A 1 723 ? -1.619 -15.645 -15.905 1.00 91.69 723 THR A CA 1
ATOM 5704 C C . THR A 1 723 ? -0.924 -14.771 -16.949 1.00 91.69 723 THR A C 1
ATOM 5706 O O . THR A 1 723 ? -0.786 -13.565 -16.731 1.00 91.69 723 THR A O 1
ATOM 5709 N N . ILE A 1 724 ? -0.487 -15.354 -18.067 1.00 92.94 724 ILE A N 1
ATOM 5710 C CA . ILE A 1 724 ? 0.268 -14.660 -19.118 1.00 92.94 724 ILE A CA 1
ATOM 5711 C C . ILE A 1 724 ? -0.521 -13.474 -19.664 1.00 92.94 724 ILE A C 1
ATOM 5713 O O . ILE A 1 724 ? 0.005 -12.364 -19.699 1.00 92.94 724 ILE A O 1
ATOM 5717 N N . GLU A 1 725 ? -1.800 -13.666 -19.991 1.00 91.75 725 GLU A N 1
ATOM 5718 C CA . GLU A 1 725 ? -2.660 -12.589 -20.496 1.00 91.75 725 GLU A CA 1
ATOM 5719 C C . GLU A 1 725 ? -2.756 -11.421 -19.504 1.00 91.75 725 GLU A C 1
ATOM 5721 O O . GLU A 1 725 ? -2.659 -10.254 -19.884 1.00 91.75 725 GLU A O 1
ATOM 5726 N N . HIS A 1 726 ? -2.876 -11.718 -18.207 1.00 93.38 726 HIS A N 1
ATOM 5727 C CA . HIS A 1 726 ? -2.914 -10.693 -17.165 1.00 93.38 726 HIS A CA 1
ATOM 5728 C C . HIS A 1 726 ? -1.582 -9.948 -17.006 1.00 93.38 726 HIS A C 1
ATOM 5730 O O . HIS A 1 726 ? -1.592 -8.753 -16.697 1.00 93.38 726 HIS A O 1
ATOM 5736 N N . VAL A 1 727 ? -0.447 -10.627 -17.197 1.00 94.50 727 VAL A N 1
ATOM 5737 C CA . VAL A 1 727 ? 0.888 -10.010 -17.182 1.00 94.50 727 VAL A CA 1
ATOM 5738 C C . VAL A 1 727 ? 1.084 -9.117 -18.407 1.00 94.50 727 VAL A C 1
ATOM 5740 O O . VAL A 1 727 ? 1.422 -7.949 -18.235 1.00 94.50 727 VAL A O 1
ATOM 5743 N N . MET A 1 728 ? 0.784 -9.620 -19.607 1.00 93.50 728 MET A N 1
ATOM 5744 C CA . MET A 1 728 ? 0.891 -8.873 -20.869 1.00 93.50 728 MET A CA 1
ATOM 5745 C C . MET A 1 728 ? -0.045 -7.658 -20.901 1.00 93.50 728 MET A C 1
ATOM 5747 O O . MET A 1 728 ? 0.289 -6.617 -21.456 1.00 93.50 728 MET A O 1
ATOM 5751 N N . ALA A 1 729 ? -1.204 -7.745 -20.246 1.00 93.56 729 ALA A N 1
ATOM 5752 C CA . ALA A 1 729 ? -2.123 -6.620 -20.092 1.00 93.56 729 ALA A CA 1
ATOM 5753 C C . ALA A 1 729 ? -1.708 -5.610 -19.000 1.00 93.56 729 ALA A C 1
ATOM 5755 O O . ALA A 1 729 ? -2.464 -4.672 -18.741 1.00 93.56 729 ALA A O 1
ATOM 5756 N N . GLY A 1 730 ? -0.576 -5.813 -18.311 1.00 93.19 730 GLY A N 1
ATOM 5757 C CA . GLY A 1 730 ? -0.114 -4.963 -17.205 1.00 93.19 730 GLY A CA 1
ATOM 5758 C C . GLY A 1 730 ? -0.979 -5.033 -15.937 1.00 93.19 730 GLY A C 1
ATOM 5759 O O . GLY A 1 730 ? -0.812 -4.223 -15.029 1.00 93.19 730 GLY A O 1
ATOM 5760 N N . LYS A 1 731 ? -1.906 -5.996 -15.846 1.00 92.12 731 LYS A N 1
ATOM 5761 C CA . LYS A 1 731 ? -2.868 -6.132 -14.733 1.00 92.12 731 LYS A CA 1
ATOM 5762 C C . LYS A 1 731 ? -2.316 -6.922 -13.546 1.00 92.12 731 LYS A C 1
ATOM 5764 O O . LYS A 1 731 ? -2.828 -6.806 -12.439 1.00 92.12 731 LYS A O 1
ATOM 5769 N N . ALA A 1 732 ? -1.275 -7.725 -13.755 1.00 92.62 732 ALA A N 1
ATOM 5770 C CA . ALA A 1 732 ? -0.630 -8.519 -12.712 1.00 92.62 732 ALA A CA 1
ATOM 5771 C C . ALA A 1 732 ? 0.738 -7.934 -12.317 1.00 92.62 732 ALA A C 1
ATOM 5773 O O . ALA A 1 732 ? 1.760 -8.591 -12.510 1.00 92.62 732 ALA A O 1
ATOM 5774 N N . TYR A 1 733 ? 0.762 -6.721 -11.745 1.00 93.94 733 TYR A N 1
ATOM 5775 C CA . TYR A 1 733 ? 1.982 -5.934 -11.476 1.00 93.94 733 TYR A CA 1
ATOM 5776 C C . TYR A 1 733 ? 3.159 -6.748 -10.907 1.00 93.94 733 TYR A C 1
ATOM 5778 O O . TYR A 1 733 ? 4.215 -6.825 -11.529 1.00 93.94 733 TYR A O 1
ATOM 5786 N N . ASN A 1 734 ? 2.980 -7.418 -9.760 1.00 93.44 734 ASN A N 1
ATOM 5787 C CA . ASN A 1 734 ? 4.068 -8.165 -9.111 1.00 93.44 734 ASN A CA 1
ATOM 5788 C C . ASN A 1 734 ? 4.604 -9.315 -9.980 1.00 93.44 734 ASN A C 1
ATOM 5790 O O . ASN A 1 734 ? 5.813 -9.553 -10.011 1.00 93.44 734 ASN A O 1
ATOM 5794 N N . LYS A 1 735 ? 3.714 -10.033 -10.681 1.00 94.56 735 LYS A N 1
ATOM 5795 C CA . LYS A 1 735 ? 4.109 -11.127 -11.577 1.00 94.56 735 LYS A CA 1
ATOM 5796 C C . LYS A 1 735 ? 4.801 -10.573 -12.826 1.00 94.56 735 LYS A C 1
ATOM 5798 O O . LYS A 1 735 ? 5.864 -11.068 -13.174 1.00 94.56 735 LYS A O 1
ATOM 5803 N N . GLY A 1 736 ? 4.277 -9.499 -13.419 1.00 95.44 736 GLY A N 1
ATOM 5804 C CA . GLY A 1 736 ? 4.871 -8.839 -14.583 1.00 95.44 736 GLY A CA 1
ATOM 5805 C C . GLY A 1 736 ? 6.256 -8.267 -14.301 1.00 95.44 736 GLY A C 1
ATOM 5806 O O . GLY A 1 736 ? 7.203 -8.592 -15.012 1.00 95.44 736 GLY A O 1
ATOM 5807 N N . MET A 1 737 ? 6.423 -7.528 -13.200 1.00 95.88 737 MET A N 1
ATOM 5808 C CA . MET A 1 737 ? 7.737 -7.041 -12.761 1.00 95.88 737 MET A CA 1
ATOM 5809 C C . MET A 1 737 ? 8.747 -8.179 -12.601 1.00 95.88 737 MET A C 1
ATOM 5811 O O . MET A 1 737 ? 9.909 -8.037 -12.979 1.00 95.88 737 MET A O 1
ATOM 5815 N N . ARG A 1 738 ? 8.326 -9.314 -12.030 1.00 95.12 738 ARG A N 1
ATOM 5816 C CA . ARG A 1 738 ? 9.196 -10.481 -11.856 1.00 95.12 738 ARG A CA 1
ATOM 5817 C C . ARG A 1 738 ? 9.562 -11.117 -13.197 1.00 95.12 738 ARG A C 1
ATOM 5819 O O . ARG A 1 738 ? 10.743 -11.372 -13.414 1.00 95.12 738 ARG A O 1
ATOM 5826 N N . SER A 1 739 ? 8.593 -11.346 -14.078 1.00 95.38 739 SER A N 1
ATOM 5827 C CA . SER A 1 739 ? 8.822 -11.965 -15.388 1.00 95.38 739 SER A CA 1
ATOM 5828 C C . SER A 1 739 ? 9.740 -11.121 -16.268 1.00 95.38 739 SER A C 1
ATOM 5830 O O . SER A 1 739 ? 10.726 -11.643 -16.780 1.00 95.38 739 SER A O 1
ATOM 5832 N N . HIS A 1 740 ? 9.512 -9.808 -16.360 1.00 96.44 740 HIS A N 1
ATOM 5833 C CA . HIS A 1 740 ? 10.375 -8.929 -17.152 1.00 96.44 740 HIS A CA 1
ATOM 5834 C C . HIS A 1 740 ? 11.789 -8.811 -16.578 1.00 96.44 740 HIS A C 1
ATOM 5836 O O . HIS A 1 740 ? 12.743 -8.839 -17.347 1.00 96.44 740 HIS A O 1
ATOM 5842 N N . LYS A 1 741 ? 11.960 -8.778 -15.246 1.00 95.06 741 LYS A N 1
ATOM 5843 C CA . LYS A 1 741 ? 13.293 -8.853 -14.613 1.00 95.06 741 LYS A CA 1
ATOM 5844 C C . LYS A 1 741 ? 14.038 -10.133 -14.992 1.00 95.06 741 LYS A C 1
ATOM 5846 O O . LYS A 1 741 ? 15.232 -10.074 -15.273 1.00 95.06 741 LYS A O 1
ATOM 5851 N N . LEU A 1 742 ? 13.351 -11.276 -14.993 1.00 93.81 742 LEU A N 1
ATOM 5852 C CA . LEU A 1 742 ? 13.942 -12.562 -15.373 1.00 93.81 742 LEU A CA 1
ATOM 5853 C C . LEU A 1 742 ? 14.320 -12.589 -16.855 1.00 93.81 742 LEU A C 1
ATOM 5855 O O . LEU A 1 742 ? 15.441 -12.962 -17.181 1.00 93.81 742 LEU A O 1
ATOM 5859 N N . SER A 1 743 ? 13.428 -12.144 -17.739 1.00 95.44 743 SER A N 1
ATOM 5860 C CA . SER A 1 743 ? 13.703 -12.067 -19.177 1.00 95.44 743 SER A CA 1
ATOM 5861 C C . SER A 1 743 ? 14.832 -11.096 -19.503 1.00 95.44 743 SER A C 1
ATOM 5863 O O . SER A 1 743 ? 15.702 -11.430 -20.296 1.00 95.44 743 SER A O 1
ATOM 5865 N N . PHE A 1 744 ? 14.868 -9.931 -18.853 1.00 95.44 744 PHE A N 1
ATOM 5866 C CA . PHE A 1 744 ? 15.955 -8.961 -18.988 1.00 95.44 744 PHE A CA 1
ATOM 5867 C C . PHE A 1 744 ? 17.303 -9.586 -18.623 1.00 95.44 744 PHE A C 1
ATOM 5869 O O . PHE A 1 744 ? 18.253 -9.513 -19.393 1.00 95.44 744 PHE A O 1
ATOM 5876 N N . GLN A 1 745 ? 17.365 -10.291 -17.492 1.00 92.12 745 GLN A N 1
ATOM 5877 C CA . GLN A 1 745 ? 18.569 -11.012 -17.072 1.00 92.12 745 GLN A CA 1
ATOM 5878 C C . GLN A 1 745 ? 18.948 -12.136 -18.040 1.00 92.12 745 GLN A C 1
ATOM 5880 O O . GLN A 1 745 ? 20.126 -12.318 -18.327 1.00 92.12 745 GLN A O 1
ATOM 5885 N N . ALA A 1 746 ? 17.974 -12.907 -18.527 1.00 92.62 746 ALA A N 1
ATOM 5886 C CA . ALA A 1 746 ? 18.219 -14.010 -19.449 1.00 92.62 746 ALA A CA 1
ATOM 5887 C C . ALA A 1 746 ? 18.786 -13.518 -20.788 1.00 92.62 746 ALA A C 1
ATOM 5889 O O . ALA A 1 746 ? 19.763 -14.078 -21.271 1.00 92.62 746 ALA A O 1
ATOM 5890 N N . LEU A 1 747 ? 18.233 -12.440 -21.346 1.00 94.56 747 LEU A N 1
ATOM 5891 C CA . LEU A 1 747 ? 18.726 -11.839 -22.587 1.00 94.56 747 LEU A CA 1
ATOM 5892 C C . LEU A 1 747 ? 20.118 -11.227 -22.410 1.00 94.56 747 LEU A C 1
ATOM 5894 O O . LEU A 1 747 ? 20.999 -11.461 -23.232 1.00 94.56 747 LEU A O 1
ATOM 5898 N N . TRP A 1 748 ? 20.362 -10.523 -21.303 1.00 93.38 748 TRP A N 1
ATOM 5899 C CA . TRP A 1 748 ? 21.698 -10.009 -20.999 1.00 93.38 748 TRP A CA 1
ATOM 5900 C C . TRP A 1 748 ? 22.732 -11.112 -20.793 1.00 93.38 748 TRP A C 1
ATOM 5902 O O . TRP A 1 748 ? 23.892 -10.922 -21.142 1.00 93.38 748 TRP A O 1
ATOM 5912 N N . ARG A 1 749 ? 22.334 -12.292 -20.302 1.00 91.38 749 ARG A N 1
ATOM 5913 C CA . ARG A 1 749 ? 23.246 -13.440 -20.231 1.00 91.38 749 ARG A CA 1
ATOM 5914 C C . ARG A 1 749 ? 23.735 -13.902 -21.602 1.00 91.38 749 ARG A C 1
ATOM 5916 O O . ARG A 1 749 ? 24.856 -14.395 -21.692 1.00 91.38 749 ARG A O 1
ATOM 5923 N N . LEU A 1 750 ? 22.910 -13.735 -22.634 1.00 91.81 750 LEU A N 1
ATOM 5924 C CA . LEU A 1 750 ? 23.254 -14.057 -24.018 1.00 91.81 750 LEU A CA 1
ATOM 5925 C C . LEU A 1 750 ? 24.071 -12.935 -24.672 1.00 91.81 750 LEU A C 1
ATOM 5927 O O . LEU A 1 750 ? 25.053 -13.219 -25.344 1.00 91.81 750 LEU A O 1
ATOM 5931 N N . LEU A 1 751 ? 23.696 -11.672 -24.442 1.00 92.44 751 LEU A N 1
ATOM 5932 C CA . LEU A 1 751 ? 24.307 -10.511 -25.103 1.00 92.44 751 LEU A CA 1
ATOM 5933 C C . LEU A 1 751 ? 25.633 -10.064 -24.483 1.00 92.44 751 LEU A C 1
ATOM 5935 O O . LEU A 1 751 ? 26.526 -9.612 -25.193 1.00 92.44 751 LEU A O 1
ATOM 5939 N N . LEU A 1 752 ? 25.778 -10.163 -23.162 1.00 91.94 752 LEU A N 1
ATOM 5940 C CA . LEU A 1 752 ? 26.935 -9.607 -22.464 1.00 91.94 752 LEU A CA 1
ATOM 5941 C C . LEU A 1 752 ? 28.282 -10.215 -22.913 1.00 91.94 752 LEU A C 1
ATOM 5943 O O . LEU A 1 752 ? 29.225 -9.444 -23.065 1.00 91.94 752 LEU A O 1
ATOM 5947 N N . PRO A 1 753 ? 28.419 -11.531 -23.185 1.00 92.06 753 PRO A N 1
ATOM 5948 C CA . PRO A 1 753 ? 29.666 -12.084 -23.722 1.00 92.06 753 PRO A CA 1
ATOM 5949 C C . PRO A 1 753 ? 30.036 -11.509 -25.097 1.00 92.06 753 PRO A C 1
ATOM 5951 O O . PRO A 1 753 ? 31.213 -11.259 -25.370 1.00 92.06 753 PRO A O 1
ATOM 5954 N N . GLU A 1 754 ? 29.042 -11.263 -25.956 1.00 92.69 754 GLU A N 1
ATOM 5955 C CA . GLU A 1 754 ? 29.261 -10.624 -27.257 1.00 92.69 754 GLU A CA 1
ATOM 5956 C C . GLU A 1 754 ? 29.693 -9.166 -27.091 1.00 92.69 754 GLU A C 1
ATOM 5958 O O . GLU A 1 754 ? 30.639 -8.729 -27.748 1.00 92.69 754 GLU A O 1
ATOM 5963 N N . LEU A 1 755 ? 29.053 -8.436 -26.173 1.00 92.00 755 LEU A N 1
ATOM 5964 C CA . LEU A 1 755 ? 29.422 -7.063 -25.840 1.00 92.00 755 LEU A CA 1
ATOM 5965 C C . LEU A 1 755 ? 30.848 -6.978 -25.284 1.00 92.00 755 LEU A C 1
ATOM 5967 O O . LEU A 1 755 ? 31.603 -6.118 -25.716 1.00 92.00 755 LEU A O 1
ATOM 5971 N N . LEU A 1 756 ? 31.244 -7.864 -24.365 1.00 91.44 756 LEU A N 1
ATOM 5972 C CA . LEU A 1 756 ? 32.603 -7.883 -23.806 1.00 91.44 756 LEU A CA 1
ATOM 5973 C C . LEU A 1 756 ? 33.651 -8.223 -24.873 1.00 91.44 756 LEU A C 1
ATOM 5975 O O . LEU A 1 756 ? 34.719 -7.616 -24.910 1.00 91.44 756 LEU A O 1
ATOM 5979 N N . THR A 1 757 ? 33.329 -9.145 -25.785 1.00 93.94 757 THR A N 1
ATOM 5980 C CA . THR A 1 757 ? 34.199 -9.461 -26.927 1.00 93.94 757 THR A CA 1
ATOM 5981 C C . THR A 1 757 ? 34.358 -8.246 -27.838 1.00 93.94 757 THR A C 1
ATOM 5983 O O . THR A 1 757 ? 35.476 -7.915 -28.223 1.00 93.94 757 THR A O 1
ATOM 5986 N N . PHE A 1 758 ? 33.261 -7.549 -28.144 1.00 94.75 758 PHE A N 1
ATOM 5987 C CA . PHE A 1 758 ? 33.284 -6.319 -28.932 1.00 94.75 758 PHE A CA 1
ATOM 5988 C C . PHE A 1 758 ? 34.069 -5.205 -28.232 1.00 94.75 758 PHE A C 1
ATOM 5990 O O . PHE A 1 758 ? 34.961 -4.610 -28.836 1.00 94.75 758 PHE A O 1
ATOM 5997 N N . LEU A 1 759 ? 33.816 -4.984 -26.941 1.00 94.06 759 LEU A N 1
ATOM 5998 C CA . LEU A 1 759 ? 34.543 -4.026 -26.116 1.00 94.06 759 LEU A CA 1
ATOM 5999 C C . LEU A 1 759 ? 36.044 -4.306 -26.157 1.00 94.06 759 LEU A C 1
ATOM 6001 O O . LEU A 1 759 ? 36.812 -3.379 -26.375 1.00 94.06 759 LEU A O 1
ATOM 6005 N N . ARG A 1 760 ? 36.472 -5.569 -26.057 1.00 95.06 760 ARG A N 1
ATOM 6006 C CA . ARG A 1 760 ? 37.893 -5.935 -26.125 1.00 95.06 760 ARG A CA 1
ATOM 6007 C C . ARG A 1 760 ? 38.552 -5.563 -27.462 1.00 95.06 760 ARG A C 1
ATOM 6009 O O . ARG A 1 760 ? 39.748 -5.288 -27.480 1.00 95.06 760 ARG A O 1
ATOM 6016 N N . THR A 1 761 ? 37.801 -5.516 -28.568 1.00 95.06 761 THR A N 1
ATOM 6017 C CA . THR A 1 761 ? 38.339 -5.072 -29.872 1.00 95.06 761 THR A CA 1
ATOM 6018 C C . THR A 1 761 ? 38.563 -3.563 -29.960 1.00 95.06 761 THR A C 1
ATOM 6020 O O . THR A 1 761 ? 39.422 -3.126 -30.723 1.00 95.06 761 THR A O 1
ATOM 6023 N N . ILE A 1 762 ? 37.821 -2.774 -29.180 1.00 93.19 762 ILE A N 1
ATOM 6024 C CA . ILE A 1 762 ? 37.898 -1.306 -29.182 1.00 93.19 762 ILE A CA 1
ATOM 6025 C C . ILE A 1 762 ? 38.798 -0.806 -28.047 1.00 93.19 762 ILE A C 1
ATOM 6027 O O . ILE A 1 762 ? 39.599 0.106 -28.236 1.00 93.19 762 ILE A O 1
ATOM 6031 N N . ASP A 1 763 ? 38.662 -1.406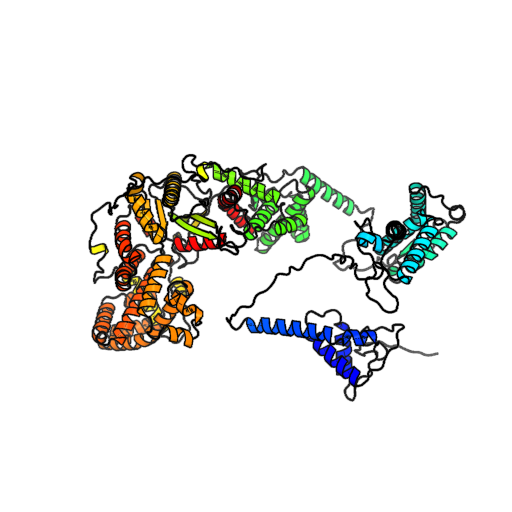 -26.868 1.00 93.12 763 ASP A N 1
ATOM 6032 C CA . ASP A 1 763 ? 39.266 -0.980 -25.613 1.00 93.12 763 ASP A CA 1
ATOM 6033 C C . ASP A 1 763 ? 39.528 -2.189 -24.695 1.00 93.12 763 ASP A C 1
ATOM 6035 O O . ASP A 1 763 ? 38.810 -2.455 -23.727 1.00 93.12 763 ASP A O 1
ATOM 6039 N N . ALA A 1 764 ? 40.578 -2.949 -25.020 1.00 93.25 764 ALA A N 1
ATOM 6040 C CA . ALA A 1 764 ? 40.975 -4.139 -24.265 1.00 93.25 764 ALA A CA 1
ATOM 6041 C C . ALA A 1 764 ? 41.238 -3.847 -22.778 1.00 93.25 764 ALA A C 1
ATOM 6043 O O . ALA A 1 764 ? 40.844 -4.633 -21.923 1.00 93.25 764 ALA A O 1
ATOM 6044 N N . ASN A 1 765 ? 41.827 -2.688 -22.464 1.00 93.25 765 ASN A N 1
ATOM 6045 C CA . ASN A 1 765 ? 42.120 -2.302 -21.083 1.00 93.25 765 ASN A CA 1
ATOM 6046 C C . ASN A 1 765 ? 40.839 -2.154 -20.252 1.00 93.25 765 ASN A C 1
ATOM 6048 O O . ASN A 1 765 ? 40.798 -2.609 -19.113 1.00 93.25 765 ASN A O 1
ATOM 6052 N N . LEU A 1 766 ? 39.797 -1.528 -20.816 1.00 92.12 766 LEU A N 1
ATOM 6053 C CA . LEU A 1 766 ? 38.513 -1.371 -20.132 1.00 92.12 766 LEU A CA 1
ATOM 6054 C C . LEU A 1 766 ? 37.792 -2.718 -19.964 1.00 92.12 766 LEU A C 1
ATOM 6056 O O . LEU A 1 766 ? 37.210 -2.967 -18.910 1.00 92.12 766 LEU A O 1
ATOM 6060 N N . ALA A 1 767 ? 37.858 -3.599 -20.969 1.00 92.38 767 ALA A N 1
ATOM 6061 C CA . ALA A 1 767 ? 37.309 -4.953 -20.866 1.00 92.38 767 ALA A CA 1
ATOM 6062 C C . ALA A 1 767 ? 37.965 -5.749 -19.724 1.00 92.38 767 ALA A C 1
ATOM 6064 O O . ALA A 1 767 ? 37.263 -6.304 -18.878 1.00 92.38 767 ALA A O 1
ATOM 6065 N N . ASP A 1 768 ? 39.299 -5.753 -19.670 1.00 92.62 768 ASP A N 1
ATOM 6066 C CA . ASP A 1 768 ? 40.064 -6.486 -18.658 1.00 92.62 768 ASP A CA 1
ATOM 6067 C C . ASP A 1 768 ? 39.862 -5.889 -17.250 1.00 92.62 768 ASP A C 1
ATOM 6069 O O . ASP A 1 768 ? 39.813 -6.619 -16.257 1.00 92.62 768 ASP A O 1
ATOM 6073 N N . GLU A 1 769 ? 39.687 -4.566 -17.140 1.00 93.75 769 GLU A N 1
ATOM 6074 C CA . GLU A 1 769 ? 39.324 -3.900 -15.884 1.00 93.75 769 GLU A CA 1
ATOM 6075 C C . GLU A 1 769 ? 37.944 -4.352 -15.379 1.00 93.75 769 GLU A C 1
ATOM 6077 O O . GLU A 1 769 ? 37.810 -4.715 -14.208 1.00 93.75 769 GLU A O 1
ATOM 6082 N N . ILE A 1 770 ? 36.930 -4.379 -16.252 1.00 92.44 770 ILE A N 1
ATOM 6083 C CA . ILE A 1 770 ? 35.568 -4.823 -15.914 1.00 92.44 770 ILE A CA 1
ATOM 6084 C C . ILE A 1 770 ? 35.564 -6.288 -15.465 1.00 92.44 770 ILE A C 1
ATOM 6086 O O . ILE A 1 770 ? 34.943 -6.607 -14.449 1.00 92.44 770 ILE A O 1
ATOM 6090 N N . GLU A 1 771 ? 36.258 -7.174 -16.185 1.00 91.31 771 GLU A N 1
ATOM 6091 C CA . GLU A 1 771 ? 36.367 -8.593 -15.820 1.00 91.31 771 GLU A CA 1
ATOM 6092 C C . GLU A 1 771 ? 37.024 -8.757 -14.444 1.00 91.31 771 GLU A C 1
ATOM 6094 O O . GLU A 1 771 ? 36.457 -9.405 -13.562 1.00 91.31 771 GLU A O 1
ATOM 6099 N N . LYS A 1 772 ? 38.150 -8.078 -14.202 1.00 92.44 772 LYS A N 1
ATOM 6100 C CA . LYS A 1 772 ? 38.850 -8.126 -12.913 1.00 92.44 772 LYS A CA 1
ATOM 6101 C C . LYS A 1 772 ? 37.993 -7.615 -11.751 1.00 92.44 772 LYS A C 1
ATOM 6103 O O . LYS A 1 772 ? 37.990 -8.216 -10.678 1.00 92.44 772 LYS A O 1
ATOM 6108 N N . LEU A 1 773 ? 37.290 -6.495 -11.932 1.00 92.44 773 LEU A N 1
ATOM 6109 C CA . LEU A 1 773 ? 36.423 -5.921 -10.896 1.00 92.44 773 LEU A CA 1
ATOM 6110 C C . LEU A 1 773 ? 35.194 -6.801 -10.625 1.00 92.44 773 LEU A C 1
ATOM 6112 O O . LEU A 1 773 ? 34.771 -6.925 -9.477 1.00 92.44 773 LEU A O 1
ATOM 6116 N N . SER A 1 774 ? 34.657 -7.442 -11.666 1.00 89.62 774 SER A N 1
ATOM 6117 C CA . SER A 1 774 ? 33.576 -8.428 -11.571 1.00 89.62 774 SER A CA 1
ATOM 6118 C C . SER A 1 774 ? 33.991 -9.670 -10.776 1.00 89.62 774 SER A C 1
ATOM 6120 O O . SER A 1 774 ? 33.250 -10.116 -9.899 1.00 89.62 774 SER A O 1
ATOM 6122 N N . GLU A 1 775 ? 35.179 -10.220 -11.047 1.00 88.00 775 GLU A N 1
ATOM 6123 C CA . GLU A 1 775 ? 35.737 -11.368 -10.317 1.00 88.00 775 GLU A CA 1
ATOM 6124 C C . GLU A 1 775 ? 36.028 -11.044 -8.848 1.00 88.00 775 GLU A C 1
ATOM 6126 O O . GLU A 1 775 ? 35.812 -11.882 -7.975 1.00 88.00 775 GLU A O 1
ATOM 6131 N N . ALA A 1 776 ? 36.479 -9.819 -8.569 1.00 88.38 776 ALA A N 1
ATOM 6132 C CA . ALA A 1 776 ? 36.736 -9.339 -7.213 1.00 88.38 776 ALA A CA 1
ATOM 6133 C C . ALA A 1 776 ? 35.462 -8.968 -6.426 1.00 88.38 776 ALA A C 1
ATOM 6135 O O . ALA A 1 776 ? 35.558 -8.677 -5.236 1.00 88.38 776 ALA A O 1
ATOM 6136 N N . ASP A 1 777 ? 34.295 -8.950 -7.081 1.00 86.19 777 ASP A N 1
ATOM 6137 C CA . ASP A 1 777 ? 33.010 -8.496 -6.532 1.00 86.19 777 ASP A CA 1
ATOM 6138 C C . ASP A 1 777 ? 33.046 -7.063 -5.949 1.00 86.19 777 ASP A C 1
ATOM 6140 O O . ASP A 1 777 ? 32.295 -6.716 -5.036 1.00 86.19 777 ASP A O 1
ATOM 6144 N N . ASP A 1 778 ? 33.917 -6.198 -6.489 1.00 89.06 778 ASP A N 1
ATOM 6145 C CA . ASP A 1 778 ? 34.060 -4.795 -6.072 1.00 89.06 778 ASP A CA 1
ATOM 6146 C C . ASP A 1 778 ? 33.008 -3.925 -6.780 1.00 89.06 778 ASP A C 1
ATOM 6148 O O . ASP A 1 778 ? 33.281 -3.242 -7.770 1.00 89.06 778 ASP A O 1
ATOM 6152 N N . ILE A 1 779 ? 31.765 -3.995 -6.290 1.00 89.06 779 ILE A N 1
ATOM 6153 C CA . ILE A 1 779 ? 30.600 -3.368 -6.934 1.00 89.06 779 ILE A CA 1
ATOM 6154 C C . ILE A 1 779 ? 30.722 -1.841 -7.029 1.00 89.06 779 ILE A C 1
ATOM 6156 O O . ILE A 1 779 ? 30.292 -1.263 -8.029 1.00 89.06 779 ILE A O 1
ATOM 6160 N N . ASP A 1 780 ? 31.305 -1.177 -6.030 1.00 90.06 780 ASP A N 1
ATOM 6161 C CA . ASP A 1 780 ? 31.441 0.285 -6.016 1.00 90.06 780 ASP A CA 1
ATOM 6162 C C . ASP A 1 780 ? 32.403 0.759 -7.117 1.00 90.06 780 ASP A C 1
ATOM 6164 O O . ASP A 1 780 ? 32.065 1.658 -7.901 1.00 90.06 780 ASP A O 1
ATOM 6168 N N . LYS A 1 781 ? 33.581 0.125 -7.235 1.00 92.06 781 LYS A N 1
ATOM 6169 C CA . LYS A 1 781 ? 34.520 0.444 -8.321 1.00 92.06 781 LYS A CA 1
ATOM 6170 C C . LYS A 1 781 ? 33.972 0.026 -9.674 1.00 92.06 781 LYS A C 1
ATOM 6172 O O . LYS A 1 781 ? 34.028 0.826 -10.600 1.00 92.06 781 LYS A O 1
ATOM 6177 N N . LEU A 1 782 ? 33.377 -1.165 -9.774 1.00 92.44 782 LEU A N 1
ATOM 6178 C CA . LEU A 1 782 ? 32.767 -1.641 -11.014 1.00 92.44 782 LEU A CA 1
ATOM 6179 C C . LEU A 1 782 ? 31.706 -0.661 -11.521 1.00 92.44 782 LEU A C 1
ATOM 6181 O O . LEU A 1 782 ? 31.729 -0.276 -12.684 1.00 92.44 782 LEU A O 1
ATOM 6185 N N . THR A 1 783 ? 30.823 -0.191 -10.641 1.00 92.75 783 THR A N 1
ATOM 6186 C CA . THR A 1 783 ? 29.793 0.796 -10.994 1.00 92.75 783 THR A CA 1
ATOM 6187 C C . THR A 1 783 ? 30.417 2.105 -11.475 1.00 92.75 783 THR A C 1
ATOM 6189 O O . THR A 1 783 ? 29.944 2.691 -12.446 1.00 92.75 783 THR A O 1
ATOM 6192 N N . THR A 1 784 ? 31.502 2.552 -10.838 1.00 93.12 784 THR A N 1
ATOM 6193 C CA . THR A 1 784 ? 32.234 3.755 -11.259 1.00 93.12 784 THR A CA 1
ATOM 6194 C C . THR A 1 784 ? 32.838 3.581 -12.656 1.00 93.12 784 THR A C 1
ATOM 6196 O O . THR A 1 784 ? 32.683 4.461 -13.500 1.00 93.12 784 THR A O 1
ATOM 6199 N N . THR A 1 785 ? 33.459 2.431 -12.934 1.00 93.12 785 THR A N 1
ATOM 6200 C CA . THR A 1 785 ? 34.031 2.092 -14.248 1.00 93.12 785 THR A CA 1
ATOM 6201 C C . THR A 1 785 ? 32.944 1.989 -15.327 1.00 93.12 785 THR A C 1
ATOM 6203 O O . THR A 1 785 ? 33.104 2.530 -16.423 1.00 93.12 785 THR A O 1
ATOM 6206 N N . LEU A 1 786 ? 31.798 1.375 -15.014 1.00 92.00 786 LEU A N 1
ATOM 6207 C CA . LEU A 1 786 ? 30.667 1.211 -15.938 1.00 92.00 786 LEU A CA 1
ATOM 6208 C C . LEU A 1 786 ? 29.904 2.515 -16.224 1.00 92.00 786 LEU A C 1
ATOM 6210 O O . LEU A 1 786 ? 29.179 2.588 -17.209 1.00 92.00 786 LEU A O 1
ATOM 6214 N N . LYS A 1 787 ? 30.064 3.550 -15.396 1.00 91.19 787 LYS A N 1
ATOM 6215 C CA . LYS A 1 787 ? 29.477 4.880 -15.626 1.00 91.19 787 LYS A CA 1
ATOM 6216 C C . LYS A 1 787 ? 30.287 5.735 -16.617 1.00 91.19 787 LYS A C 1
ATOM 6218 O O . LYS A 1 787 ? 29.846 6.809 -17.011 1.00 91.19 787 LYS A O 1
ATOM 6223 N N . THR A 1 788 ? 31.487 5.308 -17.010 1.00 87.00 788 THR A N 1
ATOM 6224 C CA . THR A 1 788 ? 32.380 6.133 -17.838 1.00 87.00 788 THR A CA 1
ATOM 6225 C C . THR A 1 788 ? 31.847 6.360 -19.258 1.00 87.00 788 THR A C 1
ATOM 6227 O O . THR A 1 788 ? 31.328 5.445 -19.897 1.00 87.00 788 THR A O 1
ATOM 6230 N N . ALA A 1 789 ? 32.080 7.562 -19.803 1.00 85.75 789 ALA A N 1
ATOM 6231 C CA . ALA A 1 789 ? 31.724 7.904 -21.186 1.00 85.75 789 ALA A CA 1
ATOM 6232 C C . ALA A 1 789 ? 32.342 6.939 -22.218 1.00 85.75 789 ALA A C 1
ATOM 6234 O O . ALA A 1 789 ? 31.706 6.617 -23.213 1.00 85.75 789 ALA A O 1
ATOM 6235 N N . ARG A 1 790 ? 33.536 6.390 -21.931 1.00 86.12 790 ARG A N 1
ATOM 6236 C CA . ARG A 1 790 ? 34.194 5.368 -22.768 1.00 86.12 790 ARG A CA 1
ATOM 6237 C C . ARG A 1 790 ? 33.299 4.158 -23.017 1.00 86.12 790 ARG A C 1
ATOM 6239 O O . ARG A 1 790 ? 33.228 3.683 -24.146 1.00 86.12 790 ARG A O 1
ATOM 6246 N N . LEU A 1 791 ? 32.629 3.649 -21.980 1.00 86.75 791 LEU A N 1
ATOM 6247 C CA . LEU A 1 791 ? 31.732 2.509 -22.144 1.00 86.75 791 LEU A CA 1
ATOM 6248 C C . LEU A 1 791 ? 30.469 2.908 -22.905 1.00 86.75 791 LEU A C 1
ATOM 6250 O O . LEU A 1 791 ? 30.021 2.142 -23.753 1.00 86.75 791 LEU A O 1
ATOM 6254 N N . GLN A 1 792 ? 29.922 4.096 -22.636 1.00 86.94 792 GLN A N 1
ATOM 6255 C CA . GLN A 1 792 ? 28.747 4.592 -23.350 1.00 86.94 792 GLN A CA 1
ATOM 6256 C C . GLN A 1 792 ? 29.017 4.725 -24.857 1.00 86.94 792 GLN A C 1
ATOM 6258 O O . GLN A 1 792 ? 28.241 4.213 -25.656 1.00 86.94 792 GLN A O 1
ATOM 6263 N N . ASP A 1 793 ? 30.168 5.276 -25.250 1.00 88.50 793 ASP A N 1
ATOM 6264 C CA . ASP A 1 793 ? 30.577 5.377 -26.657 1.00 88.50 793 ASP A CA 1
ATOM 6265 C C . ASP A 1 793 ? 30.698 3.997 -27.329 1.00 88.50 793 ASP A C 1
ATOM 6267 O O . ASP A 1 793 ? 30.372 3.827 -28.507 1.00 88.50 793 ASP A O 1
ATOM 6271 N N . VAL A 1 794 ? 31.190 2.989 -26.597 1.00 91.12 794 VAL A N 1
ATOM 6272 C CA . VAL A 1 794 ? 31.279 1.606 -27.095 1.00 91.12 794 VAL A CA 1
ATOM 6273 C C . VAL A 1 794 ? 29.894 0.980 -27.230 1.00 91.12 794 VAL A C 1
ATOM 6275 O O . VAL A 1 794 ? 29.633 0.293 -28.216 1.00 91.12 794 VAL A O 1
ATOM 6278 N N . MET A 1 795 ? 29.009 1.217 -26.264 1.00 90.12 795 MET A N 1
ATOM 6279 C CA . MET A 1 795 ? 27.625 0.747 -26.288 1.00 90.12 795 MET A CA 1
ATOM 6280 C C . MET A 1 795 ? 26.863 1.329 -27.479 1.00 90.12 795 MET A C 1
ATOM 6282 O O . MET A 1 795 ? 26.226 0.577 -28.215 1.00 90.12 795 MET A O 1
ATOM 6286 N N . ASP A 1 796 ? 26.992 2.631 -27.722 1.00 91.12 796 ASP A N 1
ATOM 6287 C CA . ASP A 1 796 ? 26.341 3.307 -28.844 1.00 91.12 796 ASP A CA 1
ATOM 6288 C C . ASP A 1 796 ? 26.817 2.726 -30.185 1.00 91.12 796 ASP A C 1
ATOM 6290 O O . ASP A 1 796 ? 25.993 2.368 -31.029 1.00 91.12 796 ASP A O 1
ATOM 6294 N N . LYS A 1 797 ? 28.132 2.509 -30.350 1.00 93.62 797 LYS A N 1
ATOM 6295 C CA . LYS A 1 797 ? 28.698 1.835 -31.537 1.00 93.62 797 LYS A CA 1
ATOM 6296 C C . LYS A 1 797 ? 28.216 0.393 -31.683 1.00 93.62 797 LYS A C 1
ATOM 6298 O O . LYS A 1 797 ? 27.875 -0.034 -32.784 1.00 93.62 797 LYS A O 1
ATOM 6303 N N . PHE A 1 798 ? 28.171 -0.364 -30.584 1.00 94.00 798 PHE A N 1
ATOM 6304 C CA . PHE A 1 798 ? 27.706 -1.753 -30.586 1.00 94.00 798 PHE A CA 1
ATOM 6305 C C . PHE A 1 798 ? 26.273 -1.855 -31.117 1.00 94.00 798 PHE A C 1
ATOM 6307 O O . PHE A 1 798 ? 25.973 -2.744 -31.922 1.00 94.00 798 PHE A O 1
ATOM 6314 N N . VAL A 1 799 ? 25.410 -0.934 -30.677 1.00 93.38 799 VAL A N 1
ATOM 6315 C CA . VAL A 1 799 ? 24.013 -0.835 -31.102 1.00 93.38 799 VAL A CA 1
ATOM 6316 C C . VAL A 1 799 ? 23.913 -0.357 -32.545 1.00 93.38 799 VAL A C 1
ATOM 6318 O O . VAL A 1 799 ? 23.183 -0.973 -33.320 1.00 93.38 799 VAL A O 1
ATOM 6321 N N . GLU A 1 800 ? 24.647 0.685 -32.937 1.00 93.69 800 GLU A N 1
ATOM 6322 C CA . GLU A 1 800 ? 24.624 1.239 -34.296 1.00 93.69 800 GLU A CA 1
ATOM 6323 C C . GLU A 1 800 ? 24.979 0.177 -35.351 1.00 93.69 800 GLU A C 1
ATOM 6325 O O . GLU A 1 800 ? 24.219 -0.031 -36.300 1.00 93.69 800 GLU A O 1
ATOM 6330 N N . GLU A 1 801 ? 26.062 -0.578 -35.142 1.00 94.06 801 GLU A N 1
ATOM 6331 C CA . GLU A 1 801 ? 26.515 -1.615 -36.081 1.00 94.06 801 GLU A CA 1
ATOM 6332 C C . GLU A 1 801 ? 25.509 -2.768 -36.250 1.00 94.06 801 GLU A C 1
ATOM 6334 O O . GLU A 1 801 ? 25.415 -3.377 -37.320 1.00 94.06 801 GLU A O 1
ATOM 6339 N N . ARG A 1 802 ? 24.738 -3.080 -35.200 1.00 93.38 802 ARG A N 1
ATOM 6340 C CA . ARG A 1 802 ? 23.829 -4.242 -35.157 1.00 93.38 802 ARG A CA 1
ATOM 6341 C C . ARG A 1 802 ? 22.367 -3.891 -35.404 1.00 93.38 802 ARG A C 1
ATOM 6343 O O . ARG A 1 802 ? 21.578 -4.784 -35.709 1.00 93.38 802 ARG A O 1
ATOM 6350 N N . SER A 1 803 ? 22.002 -2.612 -35.345 1.00 92.00 803 SER A N 1
ATOM 6351 C CA . SER A 1 803 ? 20.619 -2.143 -35.527 1.00 92.00 803 SER A CA 1
ATOM 6352 C C . SER A 1 803 ? 20.069 -2.368 -36.937 1.00 92.00 803 SER A C 1
ATOM 6354 O O . SER A 1 803 ? 18.856 -2.341 -37.131 1.00 92.00 803 SER A O 1
ATOM 6356 N N . SER A 1 804 ? 20.930 -2.655 -37.920 1.00 92.75 804 SER A N 1
ATOM 6357 C CA . SER A 1 804 ? 20.501 -3.113 -39.249 1.00 92.75 804 SER A CA 1
ATOM 6358 C C . SER A 1 804 ? 19.766 -4.463 -39.206 1.00 92.75 804 SER A C 1
ATOM 6360 O O . SER A 1 804 ? 18.942 -4.752 -40.076 1.00 92.75 804 SER A O 1
ATOM 6362 N N . ASN A 1 805 ? 20.016 -5.287 -38.182 1.00 94.62 805 ASN A N 1
ATOM 6363 C CA . ASN A 1 805 ? 19.293 -6.527 -37.943 1.00 94.62 805 ASN A CA 1
ATOM 6364 C C . ASN A 1 805 ? 17.996 -6.245 -37.169 1.00 94.62 805 ASN A C 1
ATOM 6366 O O . ASN A 1 805 ? 18.017 -5.880 -35.993 1.00 94.62 805 ASN A O 1
ATOM 6370 N N . ALA A 1 806 ? 16.854 -6.489 -37.816 1.00 93.69 806 ALA A N 1
ATOM 6371 C CA . ALA A 1 806 ? 15.537 -6.235 -37.234 1.00 93.69 806 ALA A CA 1
ATOM 6372 C C . ALA A 1 806 ? 15.279 -7.002 -35.921 1.00 93.69 806 ALA A C 1
ATOM 6374 O O . ALA A 1 806 ? 14.648 -6.456 -35.016 1.00 93.69 806 ALA A O 1
ATOM 6375 N N . ASN A 1 807 ? 15.791 -8.232 -35.782 1.00 92.31 807 ASN A N 1
ATOM 6376 C CA . ASN A 1 807 ? 15.641 -9.011 -34.548 1.00 92.31 807 ASN A CA 1
ATOM 6377 C C . ASN A 1 807 ? 16.457 -8.402 -33.406 1.00 92.31 807 ASN A C 1
ATOM 6379 O O . ASN A 1 807 ? 15.955 -8.305 -32.288 1.00 92.31 807 ASN A O 1
ATOM 6383 N N . PHE A 1 808 ? 17.695 -7.977 -33.682 1.00 94.62 808 PHE A N 1
ATOM 6384 C CA . PHE A 1 808 ? 18.514 -7.285 -32.687 1.00 94.62 808 PHE A CA 1
ATOM 6385 C C . PHE A 1 808 ? 17.832 -5.992 -32.241 1.00 94.62 808 PHE A C 1
ATOM 6387 O O . PHE A 1 808 ? 17.621 -5.802 -31.048 1.00 94.62 808 PHE A O 1
ATOM 6394 N N . TYR A 1 809 ? 17.413 -5.149 -33.189 1.00 94.56 809 TYR A N 1
ATOM 6395 C CA . TYR A 1 809 ? 16.751 -3.879 -32.890 1.00 94.56 809 TYR A CA 1
ATOM 6396 C C . TYR A 1 809 ? 15.481 -4.061 -32.042 1.00 94.56 809 TYR A C 1
ATOM 6398 O O . TYR A 1 809 ? 15.255 -3.314 -31.088 1.00 94.56 809 TYR A O 1
ATOM 6406 N N . PHE A 1 810 ? 14.672 -5.080 -32.349 1.00 95.38 810 PHE A N 1
ATOM 6407 C CA . PHE A 1 810 ? 13.478 -5.418 -31.575 1.00 95.38 810 PHE A CA 1
ATOM 6408 C C . PHE A 1 810 ? 13.814 -5.787 -30.122 1.00 95.38 810 PHE A C 1
ATOM 6410 O O . PHE A 1 810 ? 13.303 -5.168 -29.190 1.00 95.38 810 PHE A O 1
ATOM 6417 N N . TRP A 1 811 ? 14.706 -6.760 -29.909 1.00 95.81 811 TRP A N 1
ATOM 6418 C CA . TRP A 1 811 ? 15.057 -7.202 -28.556 1.00 95.81 811 TRP A CA 1
ATOM 6419 C C . TRP A 1 811 ? 15.834 -6.144 -27.773 1.00 95.81 811 TRP A C 1
ATOM 6421 O O . TRP A 1 811 ? 15.664 -6.043 -26.559 1.00 95.81 811 TRP A O 1
ATOM 6431 N N . TRP A 1 812 ? 16.632 -5.325 -28.454 1.00 95.75 812 TRP A N 1
ATOM 6432 C CA . TRP A 1 812 ? 17.288 -4.174 -27.847 1.00 95.75 812 TRP A CA 1
ATOM 6433 C C . TRP A 1 812 ? 16.268 -3.143 -27.356 1.00 95.75 812 TRP A C 1
ATOM 6435 O O . TRP A 1 812 ? 16.312 -2.750 -26.192 1.00 95.75 812 TRP A O 1
ATOM 6445 N N . SER A 1 813 ? 15.273 -2.803 -28.185 1.00 95.31 813 SER A N 1
ATOM 6446 C CA . SER A 1 813 ? 14.162 -1.923 -27.787 1.00 95.31 813 SER A CA 1
ATOM 6447 C C . SER A 1 813 ? 13.435 -2.465 -26.550 1.00 95.31 813 SER A C 1
ATOM 6449 O O . SER A 1 813 ? 13.155 -1.722 -25.611 1.00 95.31 813 SER A O 1
ATOM 6451 N N . TYR A 1 814 ? 13.181 -3.778 -26.492 1.00 97.69 814 TYR A N 1
ATOM 6452 C CA . TYR A 1 814 ? 12.617 -4.419 -25.303 1.00 97.69 814 TYR A CA 1
ATOM 6453 C C . TYR A 1 814 ? 13.504 -4.242 -24.056 1.00 97.69 814 TYR A C 1
ATOM 6455 O O . TYR A 1 814 ? 12.994 -3.917 -22.979 1.00 97.69 814 TYR A O 1
ATOM 6463 N N . LEU A 1 815 ? 14.823 -4.437 -24.174 1.00 97.19 815 LEU A N 1
ATOM 6464 C CA . LEU A 1 815 ? 15.763 -4.246 -23.064 1.00 97.19 815 LEU A CA 1
ATOM 6465 C C . LEU A 1 815 ? 15.780 -2.795 -22.575 1.00 97.19 815 LEU A C 1
ATOM 6467 O O . LEU A 1 815 ? 15.768 -2.575 -21.364 1.00 97.19 815 LEU A O 1
ATOM 6471 N N . GLU A 1 816 ? 15.742 -1.820 -23.483 1.00 95.75 816 GLU A N 1
ATOM 6472 C CA . GLU A 1 816 ? 15.647 -0.398 -23.140 1.00 95.75 816 GLU A CA 1
ATOM 6473 C C . GLU A 1 816 ? 14.356 -0.086 -22.382 1.00 95.75 816 GLU A C 1
ATOM 6475 O O . GLU A 1 816 ? 14.393 0.554 -21.329 1.00 95.75 816 GLU A O 1
ATOM 6480 N N . MET A 1 817 ? 13.214 -0.597 -22.852 1.00 98.12 817 MET A N 1
ATOM 6481 C CA . MET A 1 817 ? 11.940 -0.428 -22.154 1.00 98.12 817 MET A CA 1
ATOM 6482 C C . MET A 1 817 ? 11.996 -1.030 -20.745 1.00 98.12 817 MET A C 1
ATOM 6484 O O . MET A 1 817 ? 11.607 -0.379 -19.776 1.00 98.12 817 MET A O 1
ATOM 6488 N N . VAL A 1 818 ? 12.520 -2.249 -20.580 1.00 98.25 818 VAL A N 1
ATOM 6489 C CA . VAL A 1 818 ? 12.643 -2.847 -19.241 1.00 98.25 818 VAL A CA 1
ATOM 6490 C C . VAL A 1 818 ? 13.635 -2.069 -18.370 1.00 98.25 818 VAL A C 1
ATOM 6492 O O . VAL A 1 818 ? 13.360 -1.875 -17.187 1.00 98.25 818 VAL A O 1
ATOM 6495 N N . SER A 1 819 ? 14.735 -1.559 -18.926 1.00 97.00 819 SER A N 1
ATOM 6496 C CA . SER A 1 819 ? 15.684 -0.702 -18.203 1.00 97.00 819 SER A CA 1
ATOM 6497 C C . SER A 1 819 ? 15.010 0.573 -17.675 1.00 97.00 819 SER A C 1
ATOM 6499 O O . SER A 1 819 ? 15.115 0.868 -16.484 1.00 97.00 819 SER A O 1
ATOM 6501 N N . ILE A 1 820 ? 14.208 1.261 -18.498 1.00 97.81 820 ILE A N 1
ATOM 6502 C CA . ILE A 1 820 ? 13.425 2.441 -18.083 1.00 97.81 820 ILE A CA 1
ATOM 6503 C C . ILE A 1 820 ? 12.465 2.091 -16.935 1.00 97.81 820 ILE A C 1
ATOM 6505 O O . ILE A 1 820 ? 12.363 2.831 -15.952 1.00 97.81 820 ILE A O 1
ATOM 6509 N N . LEU A 1 821 ? 11.789 0.939 -17.013 1.00 98.38 821 LEU A N 1
ATOM 6510 C CA . LEU A 1 821 ? 10.902 0.458 -15.950 1.00 98.38 821 LEU A CA 1
ATOM 6511 C C . LEU A 1 821 ? 11.660 0.187 -14.640 1.00 98.38 821 LEU A C 1
ATOM 6513 O O . LEU A 1 821 ? 11.161 0.507 -13.556 1.00 98.38 821 LEU A O 1
ATOM 6517 N N . LEU A 1 822 ? 12.856 -0.403 -14.715 1.00 97.62 822 LEU A N 1
ATOM 6518 C CA . LEU A 1 822 ? 13.701 -0.670 -13.549 1.00 97.62 822 LEU A CA 1
ATOM 6519 C C . LEU A 1 822 ? 14.245 0.618 -12.926 1.00 97.62 822 LEU A C 1
ATOM 6521 O O . LEU A 1 822 ? 14.216 0.740 -11.700 1.00 97.62 822 LEU A O 1
ATOM 6525 N N . MET A 1 823 ? 14.636 1.601 -13.739 1.00 96.38 823 MET A N 1
ATOM 6526 C CA . MET A 1 823 ? 15.029 2.934 -13.275 1.00 96.38 823 MET A CA 1
ATOM 6527 C C . MET A 1 823 ? 13.887 3.640 -12.540 1.00 96.38 823 MET A C 1
ATOM 6529 O O . MET A 1 823 ? 14.086 4.131 -11.429 1.00 96.38 823 MET A O 1
ATOM 6533 N N . PHE A 1 824 ? 12.674 3.626 -13.097 1.00 97.69 824 PHE A N 1
ATOM 6534 C CA . PHE A 1 824 ? 11.498 4.198 -12.433 1.00 97.69 824 PHE A CA 1
ATOM 6535 C C . PHE A 1 824 ? 11.153 3.454 -11.137 1.00 97.69 824 PHE A C 1
ATOM 6537 O O . PHE A 1 824 ? 10.854 4.065 -10.112 1.00 97.69 824 PHE A O 1
ATOM 6544 N N . THR A 1 825 ? 11.285 2.124 -11.135 1.00 96.94 825 THR A N 1
ATOM 6545 C CA . THR A 1 825 ? 11.114 1.310 -9.923 1.00 96.94 825 THR A CA 1
ATOM 6546 C C . THR A 1 825 ? 12.146 1.675 -8.853 1.00 96.94 825 THR A C 1
ATOM 6548 O O . THR A 1 825 ? 11.791 1.796 -7.683 1.00 96.94 825 THR A O 1
ATOM 6551 N N . ARG A 1 826 ? 13.419 1.858 -9.226 1.00 95.50 826 ARG A N 1
ATOM 6552 C CA . ARG A 1 826 ? 14.490 2.302 -8.320 1.00 95.50 826 ARG A CA 1
ATOM 6553 C C . ARG A 1 826 ? 14.182 3.679 -7.744 1.00 95.50 826 ARG A C 1
ATOM 6555 O O . ARG A 1 826 ? 14.249 3.843 -6.530 1.00 95.50 826 ARG A O 1
ATOM 6562 N N . ALA A 1 827 ? 13.766 4.624 -8.587 1.00 95.31 827 ALA A N 1
ATOM 6563 C CA . ALA A 1 827 ? 13.382 5.963 -8.154 1.00 95.31 827 ALA A CA 1
ATOM 6564 C C . ALA A 1 827 ? 12.322 5.927 -7.045 1.00 95.31 827 ALA A C 1
ATOM 6566 O O . ALA A 1 827 ? 12.426 6.654 -6.063 1.00 95.31 827 ALA A O 1
ATOM 6567 N N . GLN A 1 828 ? 11.344 5.026 -7.148 1.00 95.19 828 GLN A N 1
ATOM 6568 C CA . GLN A 1 828 ? 10.328 4.846 -6.113 1.00 95.19 828 GLN A CA 1
ATOM 6569 C C . GLN A 1 828 ? 10.853 4.140 -4.858 1.00 95.19 828 GLN A C 1
ATOM 6571 O O . GLN A 1 828 ? 10.473 4.506 -3.750 1.00 95.19 828 GLN A O 1
ATOM 6576 N N . ARG A 1 829 ? 11.700 3.117 -5.019 1.00 93.69 829 ARG A N 1
ATOM 6577 C CA . ARG A 1 829 ? 12.213 2.276 -3.921 1.00 93.69 829 ARG A CA 1
ATOM 6578 C C . ARG A 1 829 ? 13.210 3.002 -3.021 1.00 93.69 829 ARG A C 1
ATOM 6580 O O . ARG A 1 829 ? 13.231 2.731 -1.817 1.00 93.69 829 ARG A O 1
ATOM 6587 N N . ASP A 1 830 ? 13.975 3.922 -3.599 1.00 91.12 830 ASP A N 1
ATOM 6588 C CA . ASP A 1 830 ? 14.941 4.771 -2.897 1.00 91.12 830 ASP A CA 1
ATOM 6589 C C . ASP A 1 830 ? 14.423 6.197 -2.644 1.00 91.12 830 ASP A C 1
ATOM 6591 O O . ASP A 1 830 ? 14.991 6.909 -1.822 1.00 91.12 830 ASP A O 1
ATOM 6595 N N . GLY A 1 831 ? 13.316 6.608 -3.271 1.00 92.75 831 GLY A N 1
ATOM 6596 C CA . GLY A 1 831 ? 12.762 7.957 -3.117 1.00 92.75 831 GLY A CA 1
ATOM 6597 C C . GLY A 1 831 ? 13.578 9.028 -3.848 1.00 92.75 831 GLY A C 1
ATOM 6598 O O . GLY A 1 831 ? 13.757 10.126 -3.337 1.00 92.75 831 GLY A O 1
ATOM 6599 N N . ILE A 1 832 ? 14.084 8.723 -5.043 1.00 94.31 832 ILE A N 1
ATOM 6600 C CA . ILE A 1 832 ? 14.954 9.611 -5.823 1.00 94.31 832 ILE A CA 1
ATOM 6601 C C . ILE A 1 832 ? 14.111 10.436 -6.800 1.00 94.31 832 ILE A C 1
ATOM 6603 O O . ILE A 1 832 ? 13.692 9.938 -7.848 1.00 94.31 832 ILE A O 1
ATOM 6607 N N . TRP A 1 833 ? 13.882 11.709 -6.472 1.00 95.31 833 TRP A N 1
ATOM 6608 C CA . TRP A 1 833 ? 12.998 12.586 -7.247 1.00 95.31 833 TRP A CA 1
ATOM 6609 C C . TRP A 1 833 ? 13.434 12.793 -8.704 1.00 95.31 833 TRP A C 1
ATOM 6611 O O . TRP A 1 833 ? 12.632 12.621 -9.620 1.00 95.31 833 TRP A O 1
ATOM 6621 N N . ASP A 1 834 ? 14.710 13.093 -8.938 1.00 94.56 834 ASP A N 1
ATOM 6622 C CA . ASP A 1 834 ? 15.199 13.381 -10.294 1.00 94.56 834 ASP A CA 1
ATOM 6623 C C . ASP A 1 834 ? 15.134 12.157 -11.200 1.00 94.56 834 ASP A C 1
ATOM 6625 O O . ASP A 1 834 ? 14.740 12.248 -12.362 1.00 94.56 834 ASP A O 1
ATOM 6629 N N . LEU A 1 835 ? 15.452 10.985 -10.644 1.00 95.12 835 LEU A N 1
ATOM 6630 C CA . LEU A 1 835 ? 15.357 9.727 -11.370 1.00 95.12 835 LEU A CA 1
ATOM 6631 C C . LEU A 1 835 ? 13.897 9.393 -11.709 1.00 95.12 835 LEU A C 1
ATOM 6633 O O . LEU A 1 835 ? 13.644 8.841 -12.780 1.00 95.12 835 LEU A O 1
ATOM 6637 N N . HIS A 1 836 ? 12.935 9.750 -10.846 1.00 96.19 836 HIS A N 1
ATOM 6638 C CA . HIS A 1 836 ? 11.498 9.591 -11.117 1.00 96.19 836 HIS A CA 1
ATOM 6639 C C . HIS A 1 836 ? 11.077 10.423 -12.332 1.00 96.19 836 HIS A C 1
ATOM 6641 O O . HIS A 1 836 ? 10.443 9.882 -13.238 1.00 96.19 836 HIS A O 1
ATOM 6647 N N . LEU A 1 837 ? 11.461 11.703 -12.390 1.00 95.19 837 LEU A N 1
ATOM 6648 C CA . LEU A 1 837 ? 11.140 12.573 -13.529 1.00 95.19 837 LEU A CA 1
ATOM 6649 C C . LEU A 1 837 ? 11.835 12.122 -14.811 1.00 95.19 837 LEU A C 1
ATOM 6651 O O . LEU A 1 837 ? 11.178 11.988 -15.844 1.00 95.19 837 LEU A O 1
ATOM 6655 N N . PHE A 1 838 ? 13.133 11.817 -14.733 1.00 95.06 838 PHE A N 1
ATOM 6656 C CA . PHE A 1 838 ? 13.906 11.353 -15.881 1.00 95.06 838 PHE A CA 1
ATOM 6657 C C . PHE A 1 838 ? 13.301 10.083 -16.487 1.00 95.06 838 PHE A C 1
ATOM 6659 O O . PHE A 1 838 ? 13.024 10.024 -17.684 1.00 95.06 838 PHE A O 1
ATOM 6666 N N . SER A 1 839 ? 13.053 9.065 -15.662 1.00 95.75 839 SER A N 1
ATOM 6667 C CA . SER A 1 839 ? 12.523 7.793 -16.155 1.00 95.75 839 SER A CA 1
ATOM 6668 C C . SER A 1 839 ? 11.079 7.914 -16.645 1.00 95.75 839 SER A C 1
ATOM 6670 O O . SER A 1 839 ? 10.753 7.315 -17.666 1.00 95.75 839 SER A O 1
ATOM 6672 N N . PHE A 1 840 ? 10.233 8.744 -16.018 1.00 96.31 840 PHE A N 1
ATOM 6673 C CA . PHE A 1 840 ? 8.894 9.025 -16.544 1.00 96.31 840 PHE A CA 1
ATOM 6674 C C . PHE A 1 840 ? 8.942 9.735 -17.905 1.00 96.31 840 PHE A C 1
ATOM 6676 O O . PHE A 1 840 ? 8.214 9.346 -18.819 1.00 96.31 840 PHE A O 1
ATOM 6683 N N . ARG A 1 841 ? 9.846 10.709 -18.086 1.00 95.19 841 ARG A N 1
ATOM 6684 C CA . ARG A 1 841 ? 10.104 11.358 -19.384 1.00 95.19 841 ARG A CA 1
ATOM 6685 C C . ARG A 1 841 ? 10.483 10.336 -20.455 1.00 95.19 841 ARG A C 1
ATOM 6687 O O . ARG A 1 841 ? 9.916 10.368 -21.543 1.00 95.19 841 ARG A O 1
ATOM 6694 N N . CYS A 1 842 ? 11.351 9.376 -20.131 1.00 95.00 842 CYS A N 1
ATOM 6695 C CA . CYS A 1 842 ? 11.716 8.287 -21.043 1.00 95.00 842 CYS A CA 1
ATOM 6696 C C . CYS A 1 842 ? 10.545 7.350 -21.394 1.00 95.00 842 CYS A C 1
ATOM 6698 O O . CYS A 1 842 ? 10.576 6.720 -22.449 1.00 95.00 842 CYS A O 1
ATOM 6700 N N . MET A 1 843 ? 9.502 7.251 -20.561 1.00 97.00 843 MET A N 1
ATOM 6701 C CA . MET A 1 843 ? 8.307 6.449 -20.864 1.00 97.00 843 MET A CA 1
ATOM 6702 C C . MET A 1 843 ? 7.345 7.141 -21.843 1.00 97.00 843 MET A C 1
ATOM 6704 O O . MET A 1 843 ? 6.604 6.453 -22.548 1.00 97.00 843 MET A O 1
ATOM 6708 N N . LEU A 1 844 ? 7.332 8.480 -21.918 1.00 95.12 844 LEU A N 1
ATOM 6709 C CA . LEU A 1 844 ? 6.354 9.233 -22.720 1.00 95.12 844 LEU A CA 1
ATOM 6710 C C . LEU A 1 844 ? 6.342 8.870 -24.217 1.00 95.12 844 LEU A C 1
ATOM 6712 O O . LEU A 1 844 ? 5.245 8.643 -24.741 1.00 95.12 844 LEU A O 1
ATOM 6716 N N . PRO A 1 845 ? 7.491 8.743 -24.915 1.00 94.75 845 PRO A N 1
ATOM 6717 C CA . PRO A 1 845 ? 7.496 8.345 -26.324 1.00 94.75 845 PRO A CA 1
ATOM 6718 C C . PRO A 1 845 ? 6.845 6.977 -26.550 1.00 94.75 845 PRO A C 1
ATOM 6720 O O . PRO A 1 845 ? 6.120 6.782 -27.524 1.00 94.75 845 PRO A O 1
ATOM 6723 N N . TYR A 1 846 ? 7.045 6.041 -25.621 1.00 96.62 846 TYR A N 1
ATOM 6724 C CA . TYR A 1 846 ? 6.446 4.712 -25.682 1.00 96.62 846 TYR A CA 1
ATOM 6725 C C . TYR A 1 846 ? 4.940 4.746 -25.412 1.00 96.62 846 TYR A C 1
ATOM 6727 O O . TYR A 1 846 ? 4.190 4.073 -26.115 1.00 96.62 846 TYR A O 1
ATOM 6735 N N . PHE A 1 847 ? 4.467 5.564 -24.464 1.00 96.88 847 PHE A N 1
ATOM 6736 C CA . PHE A 1 847 ? 3.024 5.745 -24.271 1.00 96.88 847 PHE A CA 1
ATOM 6737 C C . PHE A 1 847 ? 2.340 6.277 -25.533 1.00 96.88 847 PHE A C 1
ATOM 6739 O O . PHE A 1 847 ? 1.251 5.817 -25.871 1.00 96.88 847 PHE A O 1
ATOM 6746 N N . MET A 1 848 ? 2.983 7.203 -26.250 1.00 94.75 848 MET A N 1
ATOM 6747 C CA . MET A 1 848 ? 2.477 7.701 -27.529 1.00 94.75 848 MET A CA 1
ATOM 6748 C C . MET A 1 848 ? 2.517 6.619 -28.616 1.00 94.75 848 MET A C 1
ATOM 6750 O O . MET A 1 848 ? 1.525 6.410 -29.306 1.00 94.75 848 MET A O 1
ATOM 6754 N N . ARG A 1 849 ? 3.640 5.899 -28.745 1.00 95.50 849 ARG A N 1
ATOM 6755 C CA . ARG A 1 849 ? 3.844 4.860 -29.771 1.00 95.50 849 ARG A CA 1
ATOM 6756 C C . ARG A 1 849 ? 2.860 3.690 -29.671 1.00 95.50 849 ARG A C 1
ATOM 6758 O O . ARG A 1 849 ? 2.582 3.064 -30.687 1.00 95.50 849 ARG A O 1
ATOM 6765 N N . TYR A 1 850 ? 2.369 3.390 -28.470 1.00 96.50 850 TYR A N 1
ATOM 6766 C CA . TYR A 1 850 ? 1.502 2.240 -28.185 1.00 96.50 850 TYR A CA 1
ATOM 6767 C C . TYR A 1 850 ? 0.057 2.624 -27.808 1.00 96.50 850 TYR A C 1
ATOM 6769 O O . TYR A 1 850 ? -0.652 1.846 -27.170 1.00 96.50 850 TYR A O 1
ATOM 6777 N N . ASP A 1 851 ? -0.400 3.818 -28.200 1.00 95.69 851 ASP A N 1
ATOM 6778 C CA . ASP A 1 851 ? -1.783 4.296 -28.028 1.00 95.69 851 ASP A CA 1
ATOM 6779 C C . ASP A 1 851 ? -2.271 4.399 -26.569 1.00 95.69 851 ASP A C 1
ATOM 6781 O O . ASP A 1 851 ? -3.470 4.363 -26.273 1.00 95.69 851 ASP A O 1
ATOM 6785 N N . HIS A 1 852 ? -1.361 4.628 -25.623 1.00 95.31 852 HIS A N 1
ATOM 6786 C CA . HIS A 1 852 ? -1.702 4.995 -24.245 1.00 95.31 852 HIS A CA 1
ATOM 6787 C C . HIS A 1 852 ? -2.021 6.497 -24.148 1.00 95.31 852 HIS A C 1
ATOM 6789 O O . HIS A 1 852 ? -1.410 7.249 -23.385 1.00 95.31 852 HIS A O 1
ATOM 6795 N N . THR A 1 853 ? -3.015 6.926 -24.932 1.00 92.75 853 THR A N 1
ATOM 6796 C CA . THR A 1 853 ? -3.386 8.330 -25.206 1.00 92.75 853 THR A CA 1
ATOM 6797 C C . THR A 1 853 ? -3.579 9.184 -23.956 1.00 92.75 853 THR A C 1
ATOM 6799 O O . THR A 1 853 ? -3.192 10.348 -23.931 1.00 92.75 853 THR A O 1
ATOM 6802 N N . ASN A 1 854 ? -4.129 8.604 -22.896 1.00 92.31 854 ASN A N 1
ATOM 6803 C CA . ASN A 1 854 ? -4.316 9.259 -21.609 1.00 92.31 854 ASN A CA 1
ATOM 6804 C C . ASN A 1 854 ? -2.993 9.711 -20.970 1.00 92.31 854 ASN A C 1
ATOM 6806 O O . ASN A 1 854 ? -2.863 10.870 -20.578 1.00 92.31 854 ASN A O 1
ATOM 6810 N N . TYR A 1 855 ? -1.997 8.825 -20.905 1.00 94.81 855 TYR A N 1
ATOM 6811 C CA . TYR A 1 855 ? -0.664 9.168 -20.404 1.00 94.81 855 TYR A CA 1
ATOM 6812 C C . TYR A 1 855 ? 0.123 9.997 -21.417 1.00 94.81 855 TYR A C 1
ATOM 6814 O O . TYR A 1 855 ? 0.822 10.920 -21.016 1.00 94.81 855 TYR A O 1
ATOM 6822 N N . ALA A 1 856 ? -0.037 9.741 -22.717 1.00 93.50 856 ALA A N 1
ATOM 6823 C CA . ALA A 1 856 ? 0.586 10.559 -23.756 1.00 93.50 856 ALA A CA 1
ATOM 6824 C C . ALA A 1 856 ? 0.107 12.025 -23.710 1.00 93.50 856 ALA A C 1
ATOM 6826 O O . ALA A 1 856 ? 0.893 12.937 -23.942 1.00 93.50 856 ALA A O 1
ATOM 6827 N N . ARG A 1 857 ? -1.168 12.264 -23.366 1.00 92.44 857 ARG A N 1
ATOM 6828 C CA . ARG A 1 857 ? -1.761 13.606 -23.246 1.00 92.44 857 ARG A CA 1
ATOM 6829 C C . ARG A 1 857 ? -1.437 14.286 -21.916 1.00 92.44 857 ARG A C 1
ATOM 6831 O O . ARG A 1 857 ? -1.046 15.447 -21.914 1.00 92.44 857 ARG A O 1
ATOM 6838 N N . TRP A 1 858 ? -1.641 13.594 -20.795 1.00 94.62 858 TRP A N 1
ATOM 6839 C CA . TRP A 1 858 ? -1.514 14.190 -19.456 1.00 94.62 858 TRP A CA 1
ATOM 6840 C C . TRP A 1 858 ? -0.109 14.081 -18.863 1.00 94.62 858 TRP A C 1
ATOM 6842 O O . TRP A 1 858 ? 0.221 14.814 -17.938 1.00 94.62 858 TRP A O 1
ATOM 6852 N N . GLY A 1 859 ? 0.735 13.203 -19.401 1.00 94.94 859 GLY A N 1
ATOM 6853 C CA . GLY A 1 859 ? 2.122 13.037 -18.980 1.00 94.94 859 GLY A CA 1
ATOM 6854 C C . GLY A 1 859 ? 2.991 14.280 -19.201 1.00 94.94 859 GLY A C 1
ATOM 6855 O O . GLY A 1 859 ? 3.682 14.670 -18.263 1.00 94.94 859 GLY A O 1
ATOM 6856 N N . PRO A 1 860 ? 2.930 14.955 -20.366 1.00 93.88 860 PRO A N 1
ATOM 6857 C CA . PRO A 1 860 ? 3.631 16.222 -20.562 1.00 93.88 860 PRO A CA 1
ATOM 6858 C C . PRO A 1 860 ? 3.179 17.315 -19.583 1.00 93.88 860 PRO A C 1
ATOM 6860 O O . PRO A 1 860 ? 4.012 17.992 -18.992 1.00 93.88 860 PRO A O 1
ATOM 6863 N N . ILE A 1 861 ? 1.868 17.428 -19.335 1.00 94.06 861 ILE A N 1
ATOM 6864 C CA . ILE A 1 861 ? 1.309 18.374 -18.353 1.00 94.06 861 ILE A CA 1
ATOM 6865 C C . ILE A 1 861 ? 1.846 18.069 -16.950 1.00 94.06 861 ILE A C 1
ATOM 6867 O O . ILE A 1 861 ? 2.266 18.976 -16.238 1.00 94.06 861 ILE A O 1
ATOM 6871 N N . TYR A 1 862 ? 1.884 16.788 -16.573 1.00 95.81 862 TYR A N 1
ATOM 6872 C CA . TYR A 1 862 ? 2.465 16.359 -15.307 1.00 95.81 862 TYR A CA 1
ATOM 6873 C C . TYR A 1 862 ? 3.946 16.732 -15.196 1.00 95.81 862 TYR A C 1
ATOM 6875 O O . TYR A 1 862 ? 4.341 17.272 -14.170 1.00 95.81 862 TYR A O 1
ATOM 6883 N N . LEU A 1 863 ? 4.763 16.494 -16.228 1.00 95.06 863 LEU A N 1
ATOM 6884 C CA . LEU A 1 863 ? 6.174 16.894 -16.201 1.00 95.06 863 LEU A CA 1
ATOM 6885 C C . LEU A 1 863 ? 6.335 18.406 -16.014 1.00 95.06 863 LEU A C 1
ATOM 6887 O O . LEU A 1 863 ? 7.114 18.807 -15.155 1.00 95.06 863 LEU A O 1
ATOM 6891 N N . ALA A 1 864 ? 5.571 19.226 -16.743 1.00 94.38 864 ALA A N 1
ATOM 6892 C CA . ALA A 1 864 ? 5.603 20.682 -16.592 1.00 94.38 864 ALA A CA 1
ATOM 6893 C C . ALA A 1 864 ? 5.309 21.116 -15.146 1.00 94.38 864 ALA A C 1
ATOM 6895 O O . ALA A 1 864 ? 6.090 21.845 -14.541 1.00 94.38 864 ALA A O 1
ATOM 6896 N N . GLU A 1 865 ? 4.219 20.602 -14.564 1.00 93.69 865 GLU A N 1
ATOM 6897 C CA . GLU A 1 865 ? 3.833 20.880 -13.174 1.00 93.69 865 GLU A CA 1
ATOM 6898 C C . GLU A 1 865 ? 4.917 20.449 -12.179 1.00 93.69 865 GLU A C 1
ATOM 6900 O O . GLU A 1 865 ? 5.173 21.133 -11.191 1.00 93.69 865 GLU A O 1
ATOM 6905 N N . MET A 1 866 ? 5.556 19.303 -12.423 1.00 95.44 866 MET A N 1
ATOM 6906 C CA . MET A 1 866 ? 6.584 18.766 -11.535 1.00 95.44 866 MET A CA 1
ATOM 6907 C C . MET A 1 866 ? 7.936 19.487 -11.657 1.00 95.44 866 MET A C 1
ATOM 6909 O O . MET A 1 866 ? 8.711 19.470 -10.700 1.00 95.44 866 MET A O 1
ATOM 6913 N N . HIS A 1 867 ? 8.228 20.121 -12.796 1.00 93.88 867 HIS A N 1
ATOM 6914 C CA . HIS A 1 867 ? 9.403 20.983 -12.964 1.00 93.88 867 HIS A CA 1
ATOM 6915 C C . HIS A 1 867 ? 9.218 22.361 -12.317 1.00 93.88 867 HIS A C 1
ATOM 6917 O O . HIS A 1 867 ? 10.197 22.952 -11.873 1.00 93.88 867 HIS A O 1
ATOM 6923 N N . GLN A 1 868 ? 7.976 22.830 -12.192 1.00 93.50 868 GLN A N 1
ATOM 6924 C CA . GLN A 1 868 ? 7.626 24.128 -11.606 1.00 93.50 868 GLN A CA 1
ATOM 6925 C C . GLN A 1 868 ? 7.136 24.015 -10.146 1.00 93.50 868 GLN A C 1
ATOM 6927 O O . GLN A 1 868 ? 6.281 24.781 -9.697 1.00 93.50 868 GLN A O 1
ATOM 6932 N N . LEU A 1 869 ? 7.634 23.032 -9.384 1.00 95.50 869 LEU A N 1
ATOM 6933 C CA . LEU A 1 869 ? 7.235 22.851 -7.985 1.00 95.50 869 LEU A CA 1
ATOM 6934 C C . LEU A 1 869 ? 7.715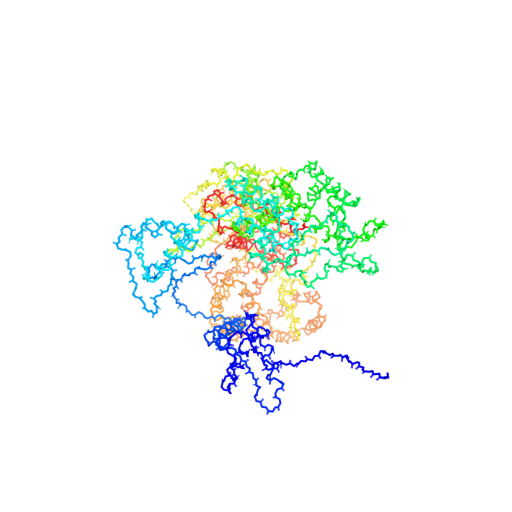 24.014 -7.101 1.00 95.50 869 LEU A C 1
ATOM 6936 O O . LEU A 1 869 ? 8.864 24.441 -7.226 1.00 95.50 869 LEU A O 1
ATOM 6940 N N . PRO A 1 870 ? 6.908 24.451 -6.116 1.00 95.62 870 PRO A N 1
ATOM 6941 C CA . PRO A 1 870 ? 7.378 25.376 -5.092 1.00 95.62 870 PRO A CA 1
ATOM 6942 C C . PRO A 1 870 ? 8.607 24.828 -4.357 1.00 95.62 870 PRO A C 1
ATOM 6944 O O . PRO A 1 870 ? 8.644 23.643 -4.011 1.00 95.62 870 PRO A O 1
ATOM 6947 N N . ALA A 1 871 ? 9.571 25.701 -4.041 1.00 95.75 871 ALA A N 1
ATOM 6948 C CA . ALA A 1 871 ? 10.850 25.319 -3.429 1.00 95.75 871 ALA A CA 1
ATOM 6949 C C . ALA A 1 871 ? 10.681 24.433 -2.181 1.00 95.75 871 ALA A C 1
ATOM 6951 O O . ALA A 1 871 ? 11.298 23.375 -2.093 1.00 95.75 871 ALA A O 1
ATOM 6952 N N . LYS A 1 872 ? 9.750 24.790 -1.281 1.00 95.25 872 LYS A N 1
ATOM 6953 C CA . LYS A 1 872 ? 9.442 24.009 -0.067 1.00 95.25 872 LYS A CA 1
ATOM 6954 C C . LYS A 1 872 ? 9.043 22.559 -0.369 1.00 95.25 872 LYS A C 1
ATOM 6956 O O . LYS A 1 872 ? 9.378 21.658 0.385 1.00 95.25 872 LYS A O 1
ATOM 6961 N N . VAL A 1 873 ? 8.307 22.320 -1.456 1.00 96.62 873 VAL A N 1
ATOM 6962 C CA . VAL A 1 873 ? 7.856 20.970 -1.841 1.00 96.62 873 VAL A CA 1
ATOM 6963 C C . VAL A 1 873 ? 8.963 20.222 -2.572 1.00 96.62 873 VAL A C 1
ATOM 6965 O O . VAL A 1 873 ? 9.160 19.031 -2.334 1.00 96.62 873 VAL A O 1
ATOM 6968 N N . LEU A 1 874 ? 9.711 20.919 -3.430 1.00 96.81 874 LEU A N 1
ATOM 6969 C CA . LEU A 1 874 ? 10.856 20.347 -4.129 1.00 96.81 874 LEU A CA 1
ATOM 6970 C C . LEU A 1 874 ? 11.924 19.852 -3.143 1.00 96.81 874 LEU A C 1
ATOM 6972 O O . LEU A 1 874 ? 12.415 18.738 -3.302 1.00 96.81 874 LEU A O 1
ATOM 6976 N N . GLU A 1 875 ? 12.244 20.631 -2.109 1.00 96.25 875 GLU A N 1
ATOM 6977 C CA . GLU A 1 875 ? 13.179 20.239 -1.046 1.00 96.25 875 GLU A CA 1
ATOM 6978 C C . GLU A 1 875 ? 12.746 18.941 -0.351 1.00 96.25 875 GLU A C 1
ATOM 6980 O O . GLU A 1 875 ? 13.550 18.023 -0.185 1.00 96.25 875 GLU A O 1
ATOM 6985 N N . GLU A 1 876 ? 11.463 18.813 -0.010 1.00 95.00 876 GLU A N 1
ATOM 6986 C CA . GLU A 1 876 ? 10.916 17.601 0.608 1.00 95.00 876 GLU A CA 1
ATOM 6987 C C . GLU A 1 876 ? 10.949 16.395 -0.343 1.00 95.00 876 GLU A C 1
ATOM 6989 O O . GLU A 1 876 ? 11.295 15.281 0.060 1.00 95.00 876 GLU A O 1
ATOM 6994 N N . PHE A 1 877 ? 10.681 16.594 -1.636 1.00 95.75 877 PHE A N 1
ATOM 6995 C CA . PHE A 1 877 ? 10.817 15.526 -2.631 1.00 95.75 877 PHE A CA 1
ATOM 6996 C C . PHE A 1 877 ? 12.273 15.098 -2.820 1.00 95.75 877 PHE A C 1
ATOM 6998 O O . PHE A 1 877 ? 12.538 13.902 -2.935 1.00 95.75 877 PHE A O 1
ATOM 7005 N N . LYS A 1 878 ? 13.229 16.031 -2.783 1.00 94.12 878 LYS A N 1
ATOM 7006 C CA . LYS A 1 878 ? 14.668 15.726 -2.842 1.00 94.12 878 LYS A CA 1
ATOM 7007 C C . LYS A 1 878 ? 15.155 14.945 -1.616 1.00 94.12 878 LYS A C 1
ATOM 7009 O O . LYS A 1 878 ? 16.055 14.125 -1.763 1.00 94.12 878 LYS A O 1
ATOM 7014 N N . LYS A 1 879 ? 14.522 15.120 -0.448 1.00 91.44 879 LYS A N 1
ATOM 7015 C CA . LYS A 1 879 ? 14.729 14.284 0.757 1.00 91.44 879 LYS A CA 1
ATOM 7016 C C . LYS A 1 879 ? 14.066 12.898 0.667 1.00 91.44 879 LYS A C 1
ATOM 7018 O O . LYS A 1 879 ? 14.198 12.080 1.575 1.00 91.44 879 LYS A O 1
ATOM 7023 N N . GLY A 1 880 ? 13.318 12.622 -0.401 1.00 90.75 880 GLY A N 1
ATOM 7024 C CA . GLY A 1 880 ? 12.609 11.361 -0.598 1.00 90.75 880 GLY A CA 1
ATOM 7025 C C . GLY A 1 880 ? 11.214 11.304 0.023 1.00 90.75 880 GLY A C 1
ATOM 7026 O O . GLY A 1 880 ? 10.594 10.239 0.004 1.00 90.75 880 GLY A O 1
ATOM 7027 N N . ASN A 1 881 ? 10.662 12.425 0.502 1.00 91.81 881 ASN A N 1
ATOM 7028 C CA . ASN A 1 881 ? 9.317 12.502 1.092 1.00 91.81 881 ASN A CA 1
ATOM 7029 C C . ASN A 1 881 ? 8.192 12.519 0.035 1.00 91.81 881 ASN A C 1
ATOM 7031 O O . ASN A 1 881 ? 7.118 13.070 0.249 1.00 91.81 881 ASN A O 1
ATOM 7035 N N . LEU A 1 882 ? 8.424 11.883 -1.120 1.00 92.31 882 LEU A N 1
ATOM 7036 C CA . LEU A 1 882 ? 7.441 11.679 -2.193 1.00 92.31 882 LEU A CA 1
ATOM 7037 C C . LEU A 1 882 ? 6.854 10.253 -2.238 1.00 92.31 882 LEU A C 1
ATOM 7039 O O . LEU A 1 882 ? 5.973 9.977 -3.062 1.00 92.31 882 LEU A O 1
ATOM 7043 N N . VAL A 1 883 ? 7.406 9.344 -1.427 1.00 94.81 883 VAL A N 1
ATOM 7044 C CA . VAL A 1 883 ? 7.128 7.899 -1.390 1.00 94.81 883 VAL A CA 1
ATOM 7045 C C . VAL A 1 883 ? 6.899 7.427 0.046 1.00 94.81 883 VAL A C 1
ATOM 7047 O O . VAL A 1 883 ? 7.380 8.019 1.015 1.00 94.81 883 VAL A O 1
ATOM 7050 N N . VAL A 1 884 ? 6.181 6.314 0.182 1.00 94.44 884 VAL A N 1
ATOM 7051 C CA . VAL A 1 884 ? 5.774 5.743 1.468 1.00 94.44 884 VAL A CA 1
ATOM 7052 C C . VAL A 1 884 ? 6.737 4.633 1.883 1.00 94.44 884 VAL A C 1
ATOM 7054 O O . VAL A 1 884 ? 6.975 3.687 1.127 1.00 94.44 884 VAL A O 1
ATOM 7057 N N . LYS A 1 885 ? 7.251 4.709 3.114 1.00 91.19 885 LYS A N 1
ATOM 7058 C CA . LYS A 1 885 ? 8.140 3.711 3.725 1.00 91.19 885 LYS A CA 1
ATOM 7059 C C . LYS A 1 885 ? 7.435 3.036 4.902 1.00 91.19 885 LYS A C 1
ATOM 7061 O O . LYS A 1 885 ? 7.072 3.706 5.852 1.00 91.19 885 LYS A O 1
ATOM 7066 N N . ARG A 1 886 ? 7.221 1.714 4.872 1.00 85.69 886 ARG A N 1
ATOM 7067 C CA . ARG A 1 886 ? 6.492 0.994 5.951 1.00 85.69 886 ARG A CA 1
ATOM 7068 C C . ARG A 1 886 ? 7.378 0.297 6.978 1.00 85.69 886 ARG A C 1
ATOM 7070 O O . ARG A 1 886 ? 6.883 -0.111 8.022 1.00 85.69 886 ARG A O 1
ATOM 7077 N N . SER A 1 887 ? 8.655 0.107 6.675 1.00 86.25 887 SER A N 1
ATOM 7078 C CA . SER A 1 887 ? 9.614 -0.490 7.601 1.00 86.25 887 SER A CA 1
ATOM 7079 C C . SER A 1 887 ? 10.973 0.172 7.451 1.00 86.25 887 SER A C 1
ATOM 7081 O O . SER A 1 887 ? 11.268 0.753 6.408 1.00 86.25 887 SER A O 1
ATOM 7083 N N . ALA A 1 888 ? 11.816 0.033 8.470 1.00 84.94 888 ALA A N 1
ATOM 7084 C CA . ALA A 1 888 ? 13.178 0.562 8.467 1.00 84.94 888 ALA A CA 1
ATOM 7085 C C . ALA A 1 888 ? 14.129 -0.166 7.490 1.00 84.94 888 ALA A C 1
ATOM 7087 O O . ALA A 1 888 ? 15.302 0.181 7.422 1.00 84.94 888 ALA A O 1
ATOM 7088 N N . ALA A 1 889 ? 13.654 -1.182 6.755 1.00 85.62 889 ALA A N 1
ATOM 7089 C CA . ALA A 1 889 ? 14.456 -1.850 5.733 1.00 85.62 889 ALA A CA 1
ATOM 7090 C C . ALA A 1 889 ? 14.783 -0.892 4.575 1.00 85.62 889 ALA A C 1
ATOM 7092 O O . ALA A 1 889 ? 14.021 0.029 4.289 1.00 85.62 889 ALA A O 1
ATOM 7093 N N . ASP A 1 890 ? 15.898 -1.123 3.890 1.00 87.69 890 ASP A N 1
ATOM 7094 C CA . ASP A 1 890 ? 16.288 -0.325 2.728 1.00 87.69 890 ASP A CA 1
ATOM 7095 C C . ASP A 1 890 ? 15.667 -0.856 1.429 1.00 87.69 890 ASP A C 1
ATOM 7097 O O . ASP A 1 890 ? 15.173 -1.990 1.380 1.00 87.69 890 ASP A O 1
ATOM 7101 N N . PHE A 1 891 ? 15.658 -0.011 0.391 1.00 90.62 891 PHE A N 1
ATOM 7102 C CA . PHE A 1 891 ? 15.113 -0.311 -0.939 1.00 90.62 891 PHE A CA 1
ATOM 7103 C C . PHE A 1 891 ? 13.671 -0.865 -0.914 1.00 90.62 891 PHE A C 1
ATOM 7105 O O . PHE A 1 891 ? 13.287 -1.745 -1.688 1.00 90.62 891 PHE A O 1
ATOM 7112 N N . ASN A 1 892 ? 12.845 -0.395 0.021 1.00 90.75 892 ASN A N 1
ATOM 7113 C CA . ASN A 1 892 ? 11.516 -0.951 0.295 1.00 90.75 892 ASN A CA 1
ATOM 7114 C C . ASN A 1 892 ? 10.371 0.054 0.102 1.00 90.75 892 ASN A C 1
ATOM 7116 O O . ASN A 1 892 ? 9.211 -0.332 0.266 1.00 90.75 892 ASN A O 1
ATOM 7120 N N . GLN A 1 893 ? 10.682 1.302 -0.249 1.00 93.44 893 GLN A N 1
ATOM 7121 C CA . GLN A 1 893 ? 9.699 2.371 -0.399 1.00 93.44 893 GLN A CA 1
ATOM 7122 C C . GLN A 1 893 ? 8.785 2.084 -1.597 1.00 93.44 893 GLN A C 1
ATOM 7124 O O . GLN A 1 893 ? 9.141 1.328 -2.508 1.00 93.44 893 GLN A O 1
ATOM 7129 N N . VAL A 1 894 ? 7.576 2.636 -1.578 1.00 94.94 894 VAL A N 1
ATOM 7130 C CA . VAL A 1 894 ? 6.602 2.479 -2.665 1.00 94.94 894 VAL A CA 1
ATOM 7131 C C . VAL A 1 894 ? 5.928 3.797 -2.996 1.00 94.94 894 VAL A C 1
ATOM 7133 O O . VAL A 1 894 ? 5.896 4.722 -2.182 1.00 94.94 894 VAL A O 1
ATOM 7136 N N . SER A 1 895 ? 5.353 3.875 -4.193 1.00 95.06 895 SER A N 1
ATOM 7137 C CA . SER A 1 895 ? 4.541 5.023 -4.570 1.00 95.06 895 SER A CA 1
ATOM 7138 C C . SER A 1 895 ? 3.321 5.168 -3.642 1.00 95.06 895 SER A C 1
ATOM 7140 O O . SER A 1 895 ? 2.802 4.168 -3.132 1.00 95.06 895 SER A O 1
ATOM 7142 N N . PRO A 1 896 ? 2.832 6.399 -3.411 1.00 95.25 896 PRO A N 1
ATOM 7143 C CA . PRO A 1 896 ? 1.697 6.617 -2.517 1.00 95.25 896 PRO A CA 1
ATOM 7144 C C . PRO A 1 896 ? 0.425 5.865 -2.945 1.00 95.25 896 PRO A C 1
ATOM 7146 O O . PRO A 1 896 ? -0.260 5.292 -2.103 1.00 95.25 896 PRO A O 1
ATOM 7149 N N . ASP A 1 897 ? 0.135 5.779 -4.245 1.00 95.06 897 ASP A N 1
ATOM 7150 C CA . ASP A 1 897 ? -1.010 5.020 -4.768 1.00 95.06 897 ASP A CA 1
ATOM 7151 C C . ASP A 1 897 ? -0.886 3.504 -4.523 1.00 95.06 897 ASP A C 1
ATOM 7153 O O . ASP A 1 897 ? -1.877 2.846 -4.221 1.00 95.06 897 ASP A O 1
ATOM 7157 N N . GLN A 1 898 ? 0.330 2.946 -4.522 1.00 94.31 898 GLN A N 1
ATOM 7158 C CA . GLN A 1 898 ? 0.547 1.556 -4.104 1.00 94.31 898 GLN A CA 1
ATOM 7159 C C . GLN A 1 898 ? 0.270 1.358 -2.609 1.00 94.31 898 GLN A C 1
ATOM 7161 O O . GLN A 1 898 ? -0.285 0.337 -2.197 1.00 94.31 898 GLN A O 1
ATOM 7166 N N . ALA A 1 899 ? 0.660 2.325 -1.775 1.00 93.69 899 ALA A N 1
ATOM 7167 C CA . ALA A 1 899 ? 0.360 2.284 -0.349 1.00 93.69 899 ALA A CA 1
ATOM 7168 C C . ALA A 1 899 ? -1.150 2.412 -0.079 1.00 93.69 899 ALA A C 1
ATOM 7170 O O . ALA A 1 899 ? -1.674 1.729 0.807 1.00 93.69 899 ALA A O 1
ATOM 7171 N N . GLN A 1 900 ? -1.856 3.211 -0.884 1.00 91.81 900 GLN A N 1
ATOM 7172 C CA . GLN A 1 900 ? -3.314 3.320 -0.869 1.00 91.81 900 GLN A CA 1
ATOM 7173 C C . GLN A 1 900 ? -3.989 1.977 -1.192 1.00 91.81 900 GLN A C 1
ATOM 7175 O O . GLN A 1 900 ? -4.909 1.580 -0.477 1.00 91.81 900 GLN A O 1
ATOM 7180 N N . GLU A 1 901 ? -3.504 1.217 -2.181 1.00 88.69 901 GLU A N 1
ATOM 7181 C CA . GLU A 1 901 ? -4.030 -0.128 -2.463 1.00 88.69 901 GLU A CA 1
ATOM 7182 C C . GLU A 1 901 ? -3.887 -1.080 -1.266 1.00 88.69 901 GLU A C 1
ATOM 7184 O O . GLU A 1 901 ? -4.782 -1.882 -0.990 1.00 88.69 901 GLU A O 1
ATOM 7189 N N . TRP A 1 902 ? -2.785 -0.999 -0.514 1.00 87.25 902 TRP A N 1
ATOM 7190 C CA . TRP A 1 902 ? -2.605 -1.806 0.698 1.00 87.25 902 TRP A CA 1
ATOM 7191 C C . TRP A 1 902 ? -3.581 -1.422 1.807 1.00 87.25 902 TRP A C 1
ATOM 7193 O O . TRP A 1 902 ? -4.081 -2.296 2.526 1.00 87.25 902 TRP A O 1
ATOM 7203 N N . LEU A 1 903 ? -3.855 -0.127 1.947 1.00 84.81 903 LEU A N 1
ATOM 7204 C CA . LEU A 1 903 ? -4.849 0.387 2.880 1.00 84.81 903 LEU A CA 1
ATOM 7205 C C . LEU A 1 903 ? -6.248 -0.098 2.486 1.00 84.81 903 LEU A C 1
ATOM 7207 O O . LEU A 1 903 ? -6.941 -0.697 3.310 1.00 84.81 903 LEU A O 1
ATOM 7211 N N . ASN A 1 904 ? -6.607 0.033 1.208 1.00 84.06 904 ASN A N 1
ATOM 7212 C CA . ASN A 1 904 ? -7.853 -0.486 0.650 1.00 84.06 904 ASN A CA 1
ATOM 7213 C C . ASN A 1 904 ? -7.965 -2.005 0.871 1.00 84.06 904 ASN A C 1
ATOM 7215 O O . ASN A 1 904 ? -9.002 -2.492 1.314 1.00 84.06 904 ASN A O 1
ATOM 7219 N N . ALA A 1 905 ? -6.893 -2.771 0.651 1.00 80.69 905 ALA A N 1
ATOM 7220 C CA . ALA A 1 905 ? -6.868 -4.212 0.903 1.00 80.69 905 ALA A CA 1
ATOM 7221 C C . ALA A 1 905 ? -7.057 -4.563 2.388 1.00 80.69 905 ALA A C 1
ATOM 7223 O O . ALA A 1 905 ? -7.670 -5.583 2.698 1.00 80.69 905 ALA A O 1
ATOM 7224 N N . THR A 1 906 ? -6.560 -3.732 3.306 1.00 73.56 906 THR A N 1
ATOM 7225 C CA . THR A 1 906 ? -6.797 -3.887 4.752 1.00 73.56 906 THR A CA 1
ATOM 7226 C C . THR A 1 906 ? -8.263 -3.602 5.087 1.00 73.56 906 THR A C 1
ATOM 7228 O O . THR A 1 906 ? -8.890 -4.381 5.801 1.00 73.56 906 THR A O 1
ATOM 7231 N N . GLY A 1 907 ? -8.848 -2.562 4.483 1.00 67.94 907 GLY A N 1
ATOM 7232 C CA . GLY A 1 907 ? -10.282 -2.266 4.561 1.00 67.94 907 GLY A CA 1
ATOM 7233 C C . GLY A 1 907 ? -11.180 -3.366 3.975 1.00 67.94 907 GLY A C 1
ATOM 7234 O O . GLY A 1 907 ? -12.303 -3.543 4.438 1.00 67.94 907 GLY A O 1
ATOM 7235 N N . LYS A 1 908 ? -10.693 -4.149 3.004 1.00 70.56 908 LYS A N 1
ATOM 7236 C CA . LYS A 1 908 ? -11.444 -5.234 2.338 1.00 70.56 908 LYS A CA 1
ATOM 7237 C C . LYS A 1 908 ? -11.293 -6.621 2.990 1.00 70.56 908 LYS A C 1
ATOM 7239 O O . LYS A 1 908 ? -11.932 -7.569 2.542 1.00 70.56 908 LYS A O 1
ATOM 7244 N N . LYS A 1 909 ? -10.455 -6.781 4.020 1.00 70.25 909 LYS A N 1
ATOM 7245 C CA . LYS A 1 909 ? -10.251 -8.056 4.743 1.00 70.25 909 LYS A CA 1
ATOM 7246 C C . LYS A 1 909 ? -11.061 -8.105 6.045 1.00 70.25 909 LYS A C 1
ATOM 7248 O O . LYS A 1 909 ? -11.597 -7.092 6.489 1.00 70.25 909 LYS A O 1
ATOM 7253 N N . GLY A 1 910 ? -11.131 -9.283 6.678 1.00 57.78 910 GLY A N 1
ATOM 7254 C CA . GLY A 1 910 ? -11.637 -9.404 8.052 1.00 57.78 910 GLY A CA 1
ATOM 7255 C C . GLY A 1 910 ? -10.846 -8.471 8.973 1.00 57.78 910 GLY A C 1
ATOM 7256 O O . GLY A 1 910 ? -9.619 -8.483 8.919 1.00 57.78 910 GLY A O 1
ATOM 7257 N N . GLY A 1 911 ? -11.539 -7.601 9.713 1.00 59.81 911 GLY A N 1
ATOM 7258 C CA . GLY A 1 911 ? -10.907 -6.473 10.418 1.00 59.81 911 GLY A CA 1
ATOM 7259 C C . GLY A 1 911 ? -11.242 -5.083 9.845 1.00 59.81 911 GLY A C 1
ATOM 7260 O O . GLY A 1 911 ? -11.256 -4.084 10.576 1.00 59.81 911 GLY A O 1
ATOM 7261 N N . GLY A 1 912 ? -11.547 -5.016 8.546 1.00 65.81 912 GLY A N 1
ATOM 7262 C CA . GLY A 1 912 ? -11.844 -3.792 7.799 1.00 65.81 912 GLY A CA 1
ATOM 7263 C C . GLY A 1 912 ? -13.329 -3.415 7.768 1.00 65.81 912 GLY A C 1
ATOM 7264 O O . GLY A 1 912 ? -14.063 -3.651 8.724 1.00 65.81 912 GLY A O 1
ATOM 7265 N N . VAL A 1 913 ? -13.766 -2.822 6.655 1.00 67.31 913 VAL A N 1
ATOM 7266 C CA . VAL A 1 913 ? -15.153 -2.413 6.375 1.00 67.31 913 VAL A CA 1
ATOM 7267 C C . VAL A 1 913 ? -16.073 -3.625 6.168 1.00 67.31 913 VAL A C 1
ATOM 7269 O O . VAL A 1 913 ? -17.270 -3.564 6.450 1.00 67.31 913 VAL A O 1
ATOM 7272 N N . VAL A 1 914 ? -15.519 -4.760 5.733 1.00 62.59 914 VAL A N 1
ATOM 7273 C CA . VAL A 1 914 ? -16.263 -6.020 5.597 1.00 62.59 914 VAL A CA 1
ATOM 7274 C C . VAL A 1 914 ? -16.731 -6.505 6.975 1.00 62.59 914 VAL A C 1
ATOM 7276 O O . VAL A 1 914 ? -15.923 -6.766 7.864 1.00 62.59 914 VAL A O 1
ATOM 7279 N N . GLY A 1 915 ? -18.051 -6.636 7.148 1.00 60.12 915 GLY A N 1
ATOM 7280 C CA . GLY A 1 915 ? -18.688 -6.997 8.423 1.00 60.12 915 GLY A CA 1
ATOM 7281 C C . GLY A 1 915 ? -19.153 -5.802 9.267 1.00 60.12 915 GLY A C 1
ATOM 7282 O O . GLY A 1 915 ? -19.779 -6.003 10.307 1.00 60.12 915 GLY A O 1
ATOM 7283 N N . ILE A 1 916 ? -18.900 -4.567 8.821 1.00 68.00 916 ILE A N 1
ATOM 7284 C CA . ILE A 1 916 ? -19.475 -3.352 9.409 1.00 68.00 916 ILE A CA 1
ATOM 7285 C C . ILE A 1 916 ? -20.840 -3.093 8.767 1.00 68.00 916 ILE A C 1
ATOM 7287 O O . ILE A 1 916 ? -21.023 -3.258 7.562 1.00 68.00 916 ILE A O 1
ATOM 7291 N N . THR A 1 917 ? -21.823 -2.671 9.565 1.00 62.00 917 THR A N 1
ATOM 7292 C CA . THR A 1 917 ? -23.087 -2.168 9.018 1.00 62.00 917 THR A CA 1
ATOM 7293 C C . THR A 1 917 ? -22.800 -0.968 8.119 1.00 62.00 917 THR A C 1
ATOM 7295 O O . THR A 1 917 ? -22.169 -0.021 8.575 1.00 62.00 917 THR A O 1
ATOM 7298 N N . LYS A 1 918 ? -23.310 -0.949 6.883 1.00 67.50 918 LYS A N 1
ATOM 7299 C CA . LYS A 1 918 ? -23.121 0.156 5.917 1.00 67.50 918 LYS A CA 1
ATOM 7300 C C . LYS A 1 918 ? -23.784 1.485 6.320 1.00 67.50 918 LYS A C 1
ATOM 7302 O O . LYS A 1 918 ? -23.938 2.379 5.502 1.00 67.50 918 LYS A O 1
ATOM 7307 N N . THR A 1 919 ? -24.216 1.619 7.571 1.00 71.50 919 THR A N 1
ATOM 7308 C CA . THR A 1 919 ? -24.702 2.889 8.098 1.00 71.50 919 THR A CA 1
ATOM 7309 C C . THR A 1 919 ? -23.531 3.854 8.219 1.00 71.50 919 THR A C 1
ATOM 7311 O O . THR A 1 919 ? -22.450 3.472 8.680 1.00 71.50 919 THR A O 1
ATOM 7314 N N . ALA A 1 920 ? -23.763 5.119 7.870 1.00 72.12 920 ALA A N 1
ATOM 7315 C CA . ALA A 1 920 ? -22.746 6.154 7.983 1.00 72.12 920 ALA A CA 1
ATOM 7316 C C . ALA A 1 920 ? -22.118 6.168 9.383 1.00 72.12 920 ALA A C 1
ATOM 7318 O O . ALA A 1 920 ? -20.898 6.101 9.503 1.00 72.12 920 ALA A O 1
ATOM 7319 N N . SER A 1 921 ? -22.945 6.107 10.442 1.00 78.81 921 SER A N 1
ATOM 7320 C CA . SER A 1 921 ? -22.514 6.067 11.856 1.00 78.81 921 SER A CA 1
ATOM 7321 C C . SER A 1 921 ? -21.434 5.018 12.128 1.00 78.81 921 SER A C 1
ATOM 7323 O O . SER A 1 921 ? -20.426 5.307 12.775 1.00 78.81 921 SER A O 1
ATOM 7325 N N . ALA A 1 922 ? -21.615 3.799 11.619 1.00 78.06 922 ALA A N 1
ATOM 7326 C CA . ALA A 1 922 ? -20.682 2.714 11.872 1.00 78.06 922 ALA A CA 1
ATOM 7327 C C . ALA A 1 922 ? -19.392 2.848 11.049 1.00 78.06 922 ALA A C 1
ATOM 7329 O O . ALA A 1 922 ? -18.315 2.588 11.591 1.00 78.06 922 ALA A O 1
ATOM 7330 N N . LEU A 1 923 ? -19.497 3.288 9.789 1.00 77.81 923 LEU A N 1
ATOM 7331 C CA . LEU A 1 923 ? -18.355 3.526 8.901 1.00 77.81 923 LEU A CA 1
ATOM 7332 C C . LEU A 1 923 ? -17.482 4.683 9.393 1.00 77.81 923 LEU A C 1
ATOM 7334 O O . LEU A 1 923 ? -16.271 4.515 9.532 1.00 77.81 923 LEU A O 1
ATOM 7338 N N . SER A 1 924 ? -18.077 5.828 9.735 1.00 80.38 924 SER A N 1
ATOM 7339 C CA . SER A 1 924 ? -17.316 6.967 10.251 1.00 80.38 924 SER A CA 1
ATOM 7340 C C . SER A 1 924 ? -16.727 6.663 11.618 1.00 80.38 924 SER A C 1
ATOM 7342 O O . SER A 1 924 ? -15.567 6.981 11.843 1.00 80.38 924 SER A O 1
ATOM 7344 N N . ARG A 1 925 ? -17.447 5.970 12.516 1.00 85.88 925 ARG A N 1
ATOM 7345 C CA . ARG A 1 925 ? -16.855 5.517 13.787 1.00 85.88 925 ARG A CA 1
ATOM 7346 C C . ARG A 1 925 ? -15.634 4.642 13.545 1.00 85.88 925 ARG A C 1
ATOM 7348 O O . ARG A 1 925 ? -14.627 4.821 14.223 1.00 85.88 925 ARG A O 1
ATOM 7355 N N . TRP A 1 926 ? -15.707 3.709 12.595 1.00 83.25 926 TRP A N 1
ATOM 7356 C CA . TRP A 1 926 ? -14.559 2.885 12.229 1.00 83.25 926 TRP A CA 1
ATOM 7357 C C . TRP A 1 926 ? -13.394 3.740 11.735 1.00 83.25 926 TRP A C 1
ATOM 7359 O O . TRP A 1 926 ? -12.319 3.637 12.314 1.00 83.25 926 TRP A O 1
ATOM 7369 N N . ALA A 1 927 ? -13.617 4.616 10.754 1.00 80.50 927 ALA A N 1
ATOM 7370 C CA . ALA A 1 927 ? -12.558 5.432 10.164 1.00 80.50 927 ALA A CA 1
ATOM 7371 C C . ALA A 1 927 ? -11.927 6.404 11.179 1.00 80.50 927 ALA A C 1
ATOM 7373 O O . ALA A 1 927 ? -10.708 6.457 11.306 1.00 80.50 927 ALA A O 1
ATOM 7374 N N . LEU A 1 928 ? -12.751 7.117 11.955 1.00 86.25 928 LEU A N 1
ATOM 7375 C CA . LEU A 1 928 ? -12.309 8.118 12.934 1.00 86.25 928 LEU A CA 1
ATOM 7376 C C . LEU A 1 928 ? -11.539 7.495 14.099 1.00 86.25 928 LEU A C 1
ATOM 7378 O O . LEU A 1 928 ? -10.548 8.051 14.551 1.00 86.25 928 LEU A O 1
ATOM 7382 N N . SER A 1 929 ? -11.966 6.324 14.577 1.00 86.56 929 SER A N 1
ATOM 7383 C CA . SER A 1 929 ? -11.273 5.641 15.676 1.00 86.56 929 SER A CA 1
ATOM 7384 C C . SER A 1 929 ? -10.067 4.816 15.223 1.00 86.56 929 SER A C 1
ATOM 7386 O O . SER A 1 929 ? -9.322 4.336 16.074 1.00 86.56 929 SER A O 1
ATOM 7388 N N . TYR A 1 930 ? -9.867 4.606 13.916 1.00 84.31 930 TYR A N 1
ATOM 7389 C CA . TYR A 1 930 ? -8.877 3.654 13.409 1.00 84.31 930 TYR A CA 1
ATOM 7390 C C . TYR A 1 930 ? -7.443 4.023 13.805 1.00 84.31 930 TYR A C 1
ATOM 7392 O O . TYR A 1 930 ? -6.691 3.142 14.223 1.00 84.31 930 TYR A O 1
ATOM 7400 N N . ASN A 1 931 ? -7.074 5.305 13.696 1.00 82.06 931 ASN A N 1
ATOM 7401 C CA . ASN A 1 931 ? -5.727 5.793 14.019 1.00 82.06 931 ASN A CA 1
ATOM 7402 C C . ASN A 1 931 ? -5.356 5.467 15.472 1.00 82.06 931 ASN A C 1
ATOM 7404 O O . ASN A 1 931 ? -4.411 4.723 15.727 1.00 82.06 931 ASN A O 1
ATOM 7408 N N . LEU A 1 932 ? -6.169 5.949 16.416 1.00 84.62 932 LEU A N 1
ATOM 7409 C CA . LEU A 1 932 ? -5.946 5.759 17.850 1.00 84.62 932 LEU A CA 1
ATOM 7410 C C . LEU A 1 932 ? -6.067 4.291 18.262 1.00 84.62 932 LEU A C 1
ATOM 7412 O O . LEU A 1 932 ? -5.291 3.808 19.074 1.00 84.62 932 LEU A O 1
ATOM 7416 N N . ARG A 1 933 ? -6.993 3.537 17.667 1.00 83.62 933 ARG A N 1
ATOM 7417 C CA . ARG A 1 933 ? -7.129 2.107 17.965 1.00 83.62 933 ARG A CA 1
ATOM 7418 C C . ARG A 1 933 ? -5.935 1.292 17.474 1.00 83.62 933 ARG A C 1
ATOM 7420 O O . ARG A 1 933 ? -5.522 0.355 18.145 1.00 83.62 933 ARG A O 1
ATOM 7427 N N . SER A 1 934 ? -5.370 1.654 16.323 1.00 80.06 934 SER A N 1
ATOM 7428 C CA . SER A 1 934 ? -4.146 1.020 15.823 1.00 80.06 934 SER A CA 1
ATOM 7429 C C . SER A 1 934 ? -2.957 1.311 16.734 1.00 80.06 934 SER A C 1
ATOM 7431 O O . SER A 1 934 ? -2.113 0.439 16.904 1.00 80.06 934 SER A O 1
ATOM 7433 N N . HIS A 1 935 ? -2.917 2.501 17.341 1.00 79.62 935 HIS A N 1
ATOM 7434 C CA . HIS A 1 935 ? -1.936 2.846 18.364 1.00 79.62 935 HIS A CA 1
ATOM 7435 C C . HIS A 1 935 ? -2.119 1.989 19.629 1.00 79.62 935 HIS A C 1
ATOM 7437 O O . HIS A 1 935 ? -1.181 1.294 20.008 1.00 79.62 935 HIS A O 1
ATOM 7443 N N . VAL A 1 936 ? -3.351 1.882 20.155 1.00 82.81 936 VAL A N 1
ATOM 7444 C CA . VAL A 1 936 ? -3.699 0.950 21.253 1.00 82.81 936 VAL A CA 1
ATOM 7445 C C . VAL A 1 936 ? -3.231 -0.476 20.932 1.00 82.81 936 VAL A C 1
ATOM 7447 O O . VAL A 1 936 ? -2.612 -1.141 21.759 1.00 82.81 936 VAL A O 1
ATOM 7450 N N . ALA A 1 937 ? -3.492 -0.968 19.719 1.00 80.50 937 ALA A N 1
ATOM 7451 C CA . ALA A 1 937 ? -3.102 -2.317 19.319 1.00 80.50 937 ALA A CA 1
ATOM 7452 C C . ALA A 1 937 ? -1.579 -2.515 19.224 1.00 80.50 937 ALA A C 1
ATOM 7454 O O . ALA A 1 937 ? -1.088 -3.603 19.527 1.00 80.50 937 ALA A O 1
ATOM 7455 N N . ALA A 1 938 ? -0.834 -1.485 18.812 1.00 75.69 938 ALA A N 1
ATOM 7456 C CA . ALA A 1 938 ? 0.624 -1.529 18.738 1.00 75.69 938 ALA A CA 1
ATOM 7457 C C . ALA A 1 938 ? 1.268 -1.579 20.133 1.00 75.69 938 ALA A C 1
ATOM 7459 O O . ALA A 1 938 ? 2.194 -2.360 20.342 1.00 75.69 938 ALA A O 1
ATOM 7460 N N . GLU A 1 939 ? 0.746 -0.812 21.089 1.00 76.19 939 GLU A N 1
ATOM 7461 C CA . GLU A 1 939 ? 1.224 -0.799 22.479 1.00 76.19 939 GLU A CA 1
ATOM 7462 C C . GLU A 1 939 ? 0.840 -2.071 23.246 1.00 76.19 939 GLU A C 1
ATOM 7464 O O . GLU A 1 939 ? 1.644 -2.619 23.998 1.00 76.19 939 GLU A O 1
ATOM 7469 N N . THR A 1 940 ? -0.345 -2.628 22.971 1.00 73.62 940 THR A N 1
ATOM 7470 C CA . THR A 1 940 ? -0.784 -3.911 23.554 1.00 73.62 940 THR A CA 1
ATOM 7471 C C . THR A 1 940 ? 0.157 -5.067 23.186 1.00 73.62 940 THR A C 1
ATOM 7473 O O . THR A 1 940 ? 0.262 -6.030 23.929 1.00 73.62 940 THR A O 1
ATOM 7476 N N . ALA A 1 941 ? 0.829 -5.016 22.031 1.00 54.59 941 ALA A N 1
ATOM 7477 C CA . ALA A 1 941 ? 1.741 -6.077 21.591 1.00 54.59 941 ALA A CA 1
ATOM 7478 C C . ALA A 1 941 ? 3.134 -6.015 22.252 1.00 54.59 941 ALA A C 1
ATOM 7480 O O . ALA A 1 941 ? 3.919 -6.952 22.096 1.00 54.59 941 ALA A O 1
ATOM 7481 N N . LEU A 1 942 ? 3.446 -4.905 22.929 1.00 44.28 942 LEU A N 1
ATOM 7482 C CA . LEU A 1 942 ? 4.704 -4.665 23.644 1.00 44.28 942 LEU A CA 1
ATOM 7483 C C . LEU A 1 942 ? 4.584 -4.922 25.157 1.00 44.28 942 LEU A C 1
ATOM 7485 O O . LEU A 1 942 ? 5.609 -4.946 25.833 1.00 44.28 942 LEU A O 1
ATOM 7489 N N . THR A 1 943 ? 3.360 -5.135 25.652 1.00 37.16 943 THR A N 1
ATOM 7490 C CA . THR A 1 943 ? 3.031 -5.540 27.030 1.00 37.16 943 THR A CA 1
ATOM 7491 C C . THR A 1 943 ? 2.743 -7.030 27.107 1.00 37.16 943 THR A C 1
ATOM 7493 O O . THR A 1 943 ? 3.032 -7.602 28.181 1.00 37.16 943 THR A O 1
#

pLDDT: mean 78.37, std 18.38, range [22.28, 98.38]

Radius of gyration: 41.73 Å; chains: 1; bounding box: 101×110×113 Å